Protein AF-A0A1V5VBJ6-F1 (afdb_monomer)

Foldseek 3Di:
DQVVLCQQLLVPHHDDDDDPDPDPQPDPVSVVVVVVSVLVRVVSVVVVWADQFQEEEEEEPVLCVVDDVPDASCCCVPPFVQQLLTDYYYYYQVVCLPPPRLQRHQEYEYQRQAEDEPVSLVSLVVSQAQAHEYEYEAQHQQHYPHDPDDHSQVRSCSSLVFNKDFAPDFDFQWDWALVVQVVLCCVQLVDDPVLCVVVPPGPDPDPAEDDPPVDDDDPDDHDDDTQHRMFGPGPQWAQRTDTPVRGRAWTKHDDVRYIGTYHSGSDDHSSSVSSVCVSSVTDRQWDRRWGWRHIHQKIKTAAQAFFKTKTADPDAAWKAFPVVRDIDHDDNRMDMDGDHHGDMIMMGGDPSVVSVVSSVVSVVVVVVVVVVCCVVCVPPPCNVVVVVVVVPPDDDDDDWDDADWFDDQDAFKDKFWDPDLDLVQLVVQLLVVVVVVVQFPPADDPPLDPPVPDRDDDDDDDDTPPGDDDDDDQDDDPQDRFQFFGDGFAQTKIKIKWKKAFQAKAWKFKWKAAPFPKFWDKQRDTDDDPPGTRRDTDIDGHGIIMIMIIGDHNPGDGGMGIAIWGFDCDDPDPPDHTDTHSRDPRMDIRHGDPPDDKDWDWDWDFDDQQDDDQWDKDFAAPPDDKDWSPDKAFDDPAWKKKKKFKKAFDDFKWWKKFWAKFFAFPVRHTQWQQLFAFDPPQKWWFQFKAAFFDQKTKTQDRPVPDCPDAWKKKAWQADPVRPCPSGPRIFTWDDWDDDPSIIMTGGPGTHHHIDGTGIMMGMGGRDPRDHDGQFMDIDGNDMDMTMGMCSDHGPRGRIIIIMMHINIRGMMTTNDMTMGTTHIDMD

pLDDT: mean 72.54, std 21.57, range [22.69, 98.56]

Secondary structure (DSSP, 8-state):
-HHHHHHHHHHTPPP----SSTTSS-SHHHHHHHHHHHHHHHHHHHTTPPP--SEEEEE-SGGGGTS-TTSSHHHHHHHTGGGGSS-EEEEEHHHHTSTTTGGG-SEEEESS--EE-HHHHHHHHHHS-TTEEEEEESSTT-EESS-SS--HHHHHHHHHSS-EEE-SS--TT---BSGGGHHHHHHHH---HHHHHTT-S-----SS-----SS----------PPPSEEE--TTSEEEEE-TTS-EEEEEEEETTEEEEEESSS---HHHHHHHHHHTT---S-SSS-EEEEETTEEEEE-SSSEEEEEE-SS-S-EEETTTTEEE--BTTEEEEEE-TT-EEEEE-S-HHHHHHHHHHHHHHHHHHHHHHHHHSPPPTTHHHHHHHHHHT-PPPS-----------STT-EEEES--S-HHHHHHHHHHTTTTHHHHTTSPP----TT-------------TTS----------TT------B---TTEEEEEEEEEEESS-EEEEEEEE-SSS-EEEETTBPPPS-TTEEEEEEEEPSEEEEEEEEEEESS----BEEEEEEE-SS-SSTTS---EES--TTEEEE-PPTT----EEEEEEEPPPSS--TT-EEEEBTTB-EEE-SS-EE--SS-EEEEEEEEEEESS--EEEEEEEEEE-TTSPBPPHHHH-BPTT--EEBSS-B-TT-SEEEES--TT---SSS-EEEEES--TT-TT-S---EEEEEEEEEETTEEEEEESS--SS-B-TT-EEEEEE---SS-EEEEEEEESSS-EEEEEE-TTPPTT-SEEEEEEEE--SEEEEEEEEEEEEEEEEE-

Mean predicted aligned error: 21.04 Å

Structure (mmCIF, N/CA/C/O backbone):
data_AF-A0A1V5VBJ6-F1
#
_entry.id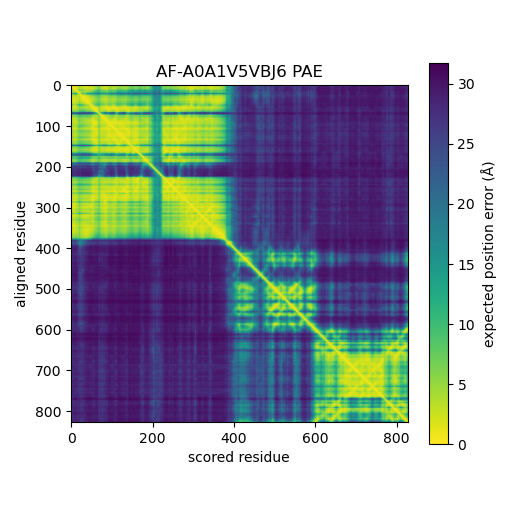   AF-A0A1V5VBJ6-F1
#
loop_
_atom_site.group_PDB
_atom_site.id
_atom_site.type_symbol
_atom_site.label_atom_id
_atom_site.label_alt_id
_atom_site.label_comp_id
_atom_site.label_asym_id
_atom_site.label_entity_id
_atom_site.label_seq_id
_atom_site.pdbx_PDB_ins_code
_atom_site.Cartn_x
_atom_site.Cartn_y
_atom_site.Cartn_z
_atom_site.occupancy
_atom_site.B_iso_or_equiv
_atom_site.auth_seq_id
_atom_site.auth_comp_id
_atom_site.auth_asym_id
_atom_site.auth_atom_id
_atom_site.pdbx_PDB_model_num
ATOM 1 N N . MET A 1 1 ? -3.827 -6.773 12.599 1.00 82.69 1 MET A N 1
ATOM 2 C CA . MET A 1 1 ? -3.577 -8.075 13.259 1.00 82.69 1 MET A CA 1
ATOM 3 C C . MET A 1 1 ? -4.041 -9.243 12.394 1.00 82.69 1 MET A C 1
ATOM 5 O O . MET A 1 1 ? -3.172 -9.986 11.958 1.00 82.69 1 MET A O 1
ATOM 9 N N . ARG A 1 2 ? -5.341 -9.332 12.055 1.00 89.81 2 ARG A N 1
ATOM 10 C CA . ARG A 1 2 ? -5.943 -10.333 11.139 1.00 89.81 2 ARG A CA 1
ATOM 11 C C . ARG A 1 2 ? -5.051 -10.768 9.978 1.00 89.81 2 ARG A C 1
ATOM 13 O O . ARG A 1 2 ? -4.620 -11.912 9.947 1.00 89.81 2 ARG A O 1
ATOM 20 N N . ARG A 1 3 ? -4.692 -9.830 9.088 1.00 91.12 3 ARG A N 1
ATOM 21 C CA . ARG A 1 3 ? -3.806 -10.073 7.934 1.00 91.12 3 ARG A CA 1
ATOM 22 C C . ARG A 1 3 ? -2.547 -10.867 8.282 1.00 91.12 3 ARG A C 1
ATOM 24 O O . ARG A 1 3 ? -2.250 -11.851 7.620 1.00 91.12 3 ARG A O 1
ATOM 31 N N . GLN A 1 4 ? -1.799 -10.431 9.297 1.00 89.25 4 GLN A N 1
ATOM 32 C CA . GLN A 1 4 ? -0.523 -11.058 9.652 1.00 89.25 4 GLN A CA 1
ATOM 33 C C . GLN A 1 4 ? -0.723 -12.417 10.326 1.00 89.25 4 GLN A C 1
ATOM 35 O O . GLN A 1 4 ? 0.003 -13.357 10.013 1.00 89.25 4 GLN A O 1
ATOM 40 N N . GLY A 1 5 ? -1.737 -12.535 11.193 1.00 90.62 5 GLY A N 1
ATOM 41 C CA . GLY A 1 5 ? -2.121 -13.808 11.801 1.00 90.62 5 GLY A CA 1
ATOM 42 C C . GLY A 1 5 ? -2.478 -14.843 10.737 1.00 90.62 5 GLY A C 1
ATOM 43 O O . GLY A 1 5 ? -1.821 -15.873 10.641 1.00 90.62 5 GLY A O 1
ATOM 44 N N . LEU A 1 6 ? -3.440 -14.533 9.867 1.00 92.12 6 LEU A N 1
ATOM 45 C CA . LEU A 1 6 ? -3.888 -15.444 8.811 1.00 92.12 6 LEU A CA 1
ATOM 46 C C . LEU A 1 6 ? -2.794 -15.748 7.782 1.00 92.12 6 LEU A C 1
ATOM 48 O O . LEU A 1 6 ? -2.630 -16.908 7.417 1.00 92.12 6 LEU A O 1
ATOM 52 N N . SER A 1 7 ? -2.003 -14.750 7.370 1.00 91.00 7 SER A N 1
ATOM 53 C CA . SER A 1 7 ? -0.838 -14.959 6.497 1.00 91.00 7 SER A CA 1
ATOM 54 C C . SER A 1 7 ? 0.120 -15.993 7.089 1.00 91.00 7 SER A C 1
ATOM 56 O O . SER A 1 7 ? 0.478 -16.954 6.412 1.00 91.00 7 SER A O 1
ATOM 58 N N . ALA A 1 8 ? 0.491 -15.860 8.368 1.00 89.56 8 ALA A N 1
ATOM 59 C CA . ALA A 1 8 ? 1.369 -16.822 9.032 1.00 89.56 8 ALA A CA 1
ATOM 60 C C . ALA A 1 8 ? 0.731 -18.219 9.109 1.00 89.56 8 ALA A C 1
ATOM 62 O O . ALA A 1 8 ? 1.349 -19.203 8.705 1.00 89.56 8 ALA A O 1
ATOM 63 N N . MET A 1 9 ? -0.521 -18.302 9.565 1.00 89.69 9 MET A N 1
ATOM 64 C CA . MET A 1 9 ? -1.225 -19.566 9.812 1.00 89.69 9 MET A CA 1
ATOM 65 C C . MET A 1 9 ? -1.474 -20.363 8.523 1.00 89.69 9 MET A C 1
ATOM 67 O O . MET A 1 9 ? -1.241 -21.577 8.482 1.00 89.69 9 MET A O 1
ATOM 71 N N . LEU A 1 10 ? -1.880 -19.681 7.447 1.00 91.12 10 LEU A N 1
ATOM 72 C CA . LEU A 1 10 ? -2.080 -20.284 6.127 1.00 91.12 10 LEU A CA 1
ATOM 73 C C . LEU A 1 10 ? -0.748 -20.578 5.419 1.00 91.12 10 LEU A C 1
ATOM 75 O O . LEU A 1 10 ? -0.663 -21.525 4.645 1.00 91.12 10 LEU A O 1
ATOM 79 N N . LYS A 1 11 ? 0.342 -19.884 5.762 1.00 87.56 11 LYS A N 1
ATOM 80 C CA . LYS A 1 11 ? 1.694 -20.284 5.332 1.00 87.56 11 LYS A CA 1
ATOM 81 C C . LYS A 1 11 ? 2.294 -21.428 6.157 1.00 87.56 11 LYS A C 1
ATOM 83 O O . LYS A 1 11 ? 3.309 -21.986 5.760 1.00 87.56 11 LYS A O 1
ATOM 88 N N . GLY A 1 12 ? 1.649 -21.824 7.256 1.00 82.12 12 GLY A N 1
ATOM 89 C CA . GLY A 1 12 ? 2.067 -22.945 8.102 1.00 82.12 12 GLY A CA 1
ATOM 90 C C . GLY A 1 12 ? 2.908 -22.567 9.320 1.00 82.12 12 GLY A C 1
ATOM 91 O O . GLY A 1 12 ? 3.356 -23.458 10.037 1.00 82.12 12 GLY A O 1
ATOM 92 N N . TYR A 1 13 ? 3.076 -21.277 9.602 1.00 83.88 13 TYR A N 1
ATOM 93 C CA . TYR A 1 13 ? 3.832 -20.777 10.748 1.00 83.88 13 TYR A CA 1
ATOM 94 C C . TYR A 1 13 ? 2.912 -20.428 11.922 1.00 83.88 13 TYR A C 1
ATOM 96 O O . TYR A 1 13 ? 1.763 -20.020 11.739 1.00 83.88 13 TYR A O 1
ATOM 104 N N . ARG A 1 14 ? 3.433 -20.561 13.148 1.00 79.69 14 ARG A N 1
ATOM 105 C CA . ARG A 1 14 ? 2.756 -20.060 14.353 1.00 79.69 14 ARG A CA 1
ATOM 106 C C . ARG A 1 14 ? 3.039 -18.560 14.473 1.00 79.69 14 ARG A C 1
ATOM 108 O O . ARG A 1 14 ? 4.210 -18.209 14.632 1.00 79.69 14 ARG A O 1
ATOM 115 N N . PRO A 1 15 ? 2.037 -17.667 14.396 1.00 80.06 15 PRO A N 1
ATOM 116 C CA . PRO A 1 15 ? 2.277 -16.272 14.724 1.00 80.06 15 PRO A CA 1
ATOM 117 C C . PRO A 1 15 ? 2.549 -16.142 16.228 1.00 80.06 15 PRO A C 1
ATOM 119 O O . PRO A 1 15 ? 1.966 -16.860 17.039 1.00 80.06 15 PRO A O 1
ATOM 122 N N . TYR A 1 16 ? 3.412 -15.204 16.601 1.00 77.06 16 TYR A N 1
ATOM 123 C CA . TYR A 1 16 ? 3.585 -14.776 17.985 1.00 77.06 16 TYR A CA 1
ATOM 124 C C . TYR A 1 16 ? 3.455 -13.256 18.056 1.00 77.06 16 TYR A C 1
ATOM 126 O O . TYR A 1 16 ? 3.753 -12.543 17.095 1.00 77.06 16 TYR A O 1
ATOM 134 N N . LEU A 1 17 ? 2.981 -12.758 19.194 1.00 77.12 17 LEU A N 1
ATOM 135 C CA . LEU A 1 17 ? 2.926 -11.329 19.471 1.00 77.12 17 LEU A CA 1
ATOM 136 C C . LEU A 1 17 ? 4.151 -10.961 20.292 1.00 77.12 17 LEU A C 1
ATOM 138 O O . LEU A 1 17 ? 4.359 -11.503 21.374 1.00 77.12 17 LEU A O 1
ATOM 142 N N . MET A 1 18 ? 4.965 -10.056 19.760 1.00 77.50 18 MET A N 1
ATOM 143 C CA . MET A 1 18 ? 6.117 -9.520 20.471 1.00 77.50 18 MET A CA 1
ATOM 144 C C . MET A 1 18 ? 5.762 -8.153 21.041 1.00 77.50 18 MET A C 1
ATOM 146 O O . MET A 1 18 ? 5.403 -7.243 20.294 1.00 77.50 18 MET A O 1
ATOM 150 N N . GLU A 1 19 ? 5.856 -8.017 22.360 1.00 66.19 19 GLU A N 1
ATOM 151 C CA . GLU A 1 19 ? 5.593 -6.770 23.071 1.00 66.19 19 GLU A CA 1
ATOM 152 C C . GLU A 1 19 ? 6.915 -6.206 23.616 1.00 66.19 19 GLU A C 1
ATOM 154 O O . GLU A 1 19 ? 7.498 -6.760 24.544 1.00 66.19 19 GLU A O 1
ATOM 159 N N . PHE A 1 20 ? 7.414 -5.116 23.017 1.00 61.56 20 PHE A N 1
ATOM 160 C CA . PHE A 1 20 ? 8.688 -4.482 23.406 1.00 61.56 20 PHE A CA 1
ATOM 161 C C . PHE A 1 20 ? 8.544 -3.418 24.508 1.00 61.56 20 PHE A C 1
ATOM 163 O O . PHE A 1 20 ? 9.535 -2.908 25.027 1.00 61.56 20 PHE A O 1
ATOM 170 N N . SER A 1 21 ? 7.314 -3.067 24.878 1.00 55.16 21 SER A N 1
ATOM 171 C CA . SER A 1 21 ? 6.991 -2.238 26.041 1.00 55.16 21 SER A CA 1
ATOM 172 C C . SER A 1 21 ? 5.602 -2.615 26.528 1.00 55.16 21 SER A C 1
ATOM 174 O O . SER A 1 21 ? 4.777 -2.990 25.703 1.00 55.16 21 SER A O 1
ATOM 176 N N . SER A 1 22 ? 5.292 -2.449 27.811 1.00 53.09 22 SER A N 1
ATOM 177 C CA . SER A 1 22 ? 3.951 -2.766 28.313 1.00 53.09 22 SER A CA 1
ATOM 178 C C . SER A 1 22 ? 2.852 -2.061 27.494 1.00 53.09 22 SER A C 1
ATOM 180 O O . SER A 1 22 ? 2.912 -0.834 27.383 1.00 53.09 22 SER A O 1
ATOM 182 N N . ARG A 1 23 ? 1.819 -2.805 27.052 1.00 58.06 23 ARG A N 1
ATOM 183 C CA . ARG A 1 23 ? 0.510 -2.312 26.538 1.00 58.06 23 ARG A CA 1
ATOM 184 C C . ARG A 1 23 ? 0.339 -2.104 25.017 1.00 58.06 23 ARG A C 1
ATOM 186 O O . ARG A 1 23 ? -0.552 -1.364 24.610 1.00 58.06 23 ARG A O 1
ATOM 193 N N . TRP A 1 24 ? 1.112 -2.750 24.147 1.00 63.56 24 TRP A N 1
ATOM 194 C CA . TRP A 1 24 ? 0.894 -2.700 22.687 1.00 63.56 24 TRP A CA 1
ATOM 195 C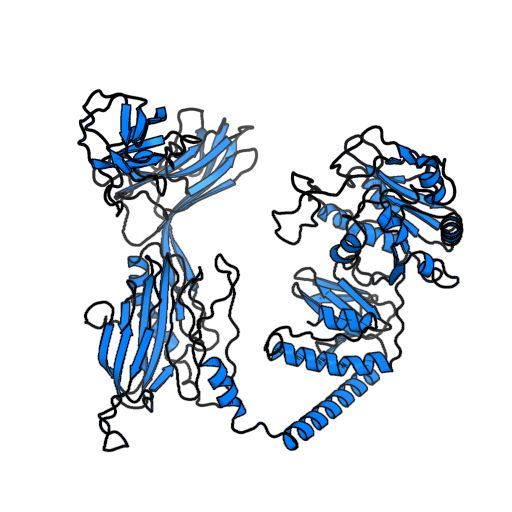 C . TRP A 1 24 ? -0.379 -3.429 22.239 1.00 63.56 24 TRP A C 1
ATOM 197 O O . TRP A 1 24 ? -1.018 -3.009 21.274 1.00 63.56 24 TRP A O 1
ATOM 207 N N . PHE A 1 25 ? -0.774 -4.499 22.938 1.00 68.88 25 PHE A N 1
ATOM 208 C CA . PHE A 1 25 ? -1.903 -5.351 22.529 1.00 68.88 25 PHE A CA 1
ATOM 209 C C . PHE A 1 25 ? -3.102 -5.330 23.483 1.00 68.88 25 PHE A C 1
ATOM 211 O O . PHE A 1 25 ? -4.005 -6.149 23.348 1.00 68.88 25 PHE A O 1
ATOM 218 N N . THR A 1 26 ? -3.156 -4.396 24.434 1.00 69.50 26 THR A N 1
ATOM 219 C CA . THR A 1 26 ? -4.183 -4.386 25.495 1.00 69.50 26 THR A CA 1
ATOM 220 C C . THR A 1 26 ? -5.538 -3.817 25.065 1.00 69.50 26 THR A C 1
ATOM 222 O O . THR A 1 26 ? -6.457 -3.768 25.878 1.00 69.50 26 THR A O 1
ATOM 225 N N . HIS A 1 27 ? -5.689 -3.363 23.816 1.00 71.44 27 HIS A N 1
ATOM 226 C CA . HIS A 1 27 ? -6.977 -2.874 23.321 1.00 71.44 27 HIS A CA 1
ATOM 227 C C . HIS A 1 27 ? -7.990 -4.037 23.227 1.00 71.44 27 HIS A C 1
ATOM 229 O O . HIS A 1 27 ? -7.648 -5.065 22.639 1.00 71.44 27 HIS A O 1
ATOM 235 N N . PRO A 1 28 ? -9.239 -3.906 23.719 1.00 72.94 28 PRO A N 1
ATOM 236 C CA . PRO A 1 28 ? -10.207 -5.008 23.737 1.00 72.94 28 PRO A CA 1
ATOM 237 C C . PRO A 1 28 ? -10.439 -5.664 22.371 1.00 72.94 28 PRO A C 1
ATOM 239 O O . PRO A 1 28 ? -10.406 -6.884 22.273 1.00 72.94 28 PRO A O 1
ATOM 242 N N . GLU A 1 29 ? -10.585 -4.877 21.300 1.00 75.81 29 GLU A N 1
ATOM 243 C CA . GLU A 1 29 ? -10.741 -5.420 19.936 1.00 75.81 29 GLU A CA 1
ATOM 244 C C . GLU A 1 29 ? -9.506 -6.182 19.436 1.00 75.81 29 GLU A C 1
ATOM 246 O O . GLU A 1 29 ? -9.630 -7.154 18.693 1.00 75.81 29 GLU A O 1
ATOM 251 N N . ILE A 1 30 ? -8.308 -5.785 19.878 1.00 79.75 30 ILE A N 1
ATOM 252 C CA . ILE A 1 30 ? -7.087 -6.535 19.585 1.00 79.75 30 ILE A CA 1
ATOM 253 C C . ILE A 1 30 ? -7.141 -7.874 20.319 1.00 79.75 30 ILE A C 1
ATOM 255 O O . ILE A 1 30 ? -6.962 -8.909 19.690 1.00 79.75 30 ILE A O 1
ATOM 259 N N . LEU A 1 31 ? -7.448 -7.872 21.618 1.00 82.00 31 LEU A N 1
ATOM 260 C CA . LEU A 1 31 ? -7.537 -9.091 22.427 1.00 82.00 31 LEU A CA 1
ATOM 261 C C . LEU A 1 31 ? -8.635 -10.049 21.945 1.00 82.00 31 LEU A C 1
ATOM 263 O O . LEU A 1 31 ? -8.422 -11.261 21.959 1.00 82.00 31 LEU A O 1
ATOM 267 N N . LYS A 1 32 ? -9.775 -9.527 21.472 1.00 85.00 32 LYS A N 1
ATOM 268 C CA . LYS A 1 32 ? -10.817 -10.321 20.801 1.00 85.00 32 LYS A CA 1
ATOM 269 C C . LYS A 1 32 ? -10.249 -11.026 19.576 1.00 85.00 32 LYS A C 1
ATOM 271 O O . LYS A 1 32 ? -10.429 -12.229 19.433 1.00 85.00 32 LYS A O 1
ATOM 276 N N . GLU A 1 33 ? -9.495 -10.314 18.741 1.00 88.88 33 GLU A N 1
ATOM 277 C CA . GLU A 1 33 ? -8.866 -10.934 17.578 1.00 88.88 33 GLU A CA 1
ATOM 278 C C . GLU A 1 33 ? -7.790 -11.956 17.963 1.00 88.88 33 GLU A C 1
ATOM 280 O O . GLU A 1 33 ? -7.707 -13.018 17.353 1.00 88.88 33 GLU A O 1
ATOM 285 N N . VAL A 1 34 ? -6.994 -11.682 19.000 1.00 87.56 34 VAL A N 1
ATOM 286 C CA . VAL A 1 34 ? -6.023 -12.647 19.537 1.00 87.56 34 VAL A CA 1
ATOM 287 C C . VAL A 1 34 ? -6.723 -13.920 20.005 1.00 87.56 34 VAL A C 1
ATOM 289 O O . VAL A 1 34 ? -6.249 -15.012 19.696 1.00 87.56 34 VAL A O 1
ATOM 292 N N . ARG A 1 35 ? -7.862 -13.804 20.703 1.00 89.12 35 ARG A N 1
ATOM 293 C CA . ARG A 1 35 ? -8.699 -14.952 21.081 1.00 89.12 35 ARG A CA 1
ATOM 294 C C . ARG A 1 35 ? -9.125 -15.736 19.839 1.00 89.12 35 ARG A C 1
ATOM 296 O O . ARG A 1 35 ? -8.879 -16.937 19.793 1.00 89.12 35 ARG A O 1
ATOM 303 N N . THR A 1 36 ? -9.695 -15.075 18.831 1.00 91.50 36 THR A N 1
ATOM 304 C CA . THR A 1 36 ? -10.137 -15.728 17.587 1.00 91.50 36 THR A CA 1
ATOM 305 C C . THR A 1 36 ? -8.997 -16.473 16.893 1.00 91.50 36 THR A C 1
ATOM 307 O O . THR A 1 36 ? -9.148 -17.640 16.536 1.00 91.50 36 THR A O 1
ATOM 310 N N . LEU A 1 37 ? -7.827 -15.845 16.749 1.00 90.25 37 LEU A N 1
ATOM 311 C CA . LEU A 1 37 ? -6.656 -16.472 16.128 1.00 90.25 37 LEU A CA 1
ATOM 312 C C . LEU A 1 37 ? -6.121 -17.654 16.955 1.00 90.25 37 LEU A C 1
ATOM 314 O O . LEU A 1 37 ? -5.749 -18.676 16.379 1.00 90.25 37 LEU A O 1
ATOM 318 N N . ASN A 1 38 ? -6.128 -17.554 18.289 1.00 88.75 38 ASN A N 1
ATOM 319 C CA . ASN A 1 38 ? -5.722 -18.642 19.186 1.00 88.75 38 ASN A CA 1
ATOM 320 C C . ASN A 1 38 ? -6.680 -19.840 19.149 1.00 88.75 38 ASN A C 1
ATOM 322 O O . ASN A 1 38 ? -6.232 -20.967 19.338 1.00 88.75 38 ASN A O 1
ATOM 326 N N . LEU A 1 39 ? -7.970 -19.612 18.893 1.00 91.31 39 LEU A N 1
ATOM 327 C CA . LEU A 1 39 ? -8.960 -20.674 18.691 1.00 91.31 39 LEU A CA 1
ATOM 328 C C . LEU A 1 39 ? -8.808 -21.333 17.318 1.00 91.31 39 LEU A C 1
ATOM 330 O O . LEU A 1 39 ? -8.830 -22.556 17.202 1.00 91.31 39 LEU A O 1
ATOM 334 N N . LEU A 1 40 ? -8.610 -20.523 16.277 1.00 90.88 40 LEU A N 1
ATOM 335 C CA . LEU A 1 40 ? -8.488 -20.996 14.901 1.00 90.88 40 LEU A CA 1
ATOM 336 C C . LEU A 1 40 ? -7.202 -21.808 14.676 1.00 90.88 40 LEU A C 1
ATOM 338 O O . LEU A 1 40 ? -7.189 -22.769 13.908 1.00 90.88 40 LEU A O 1
ATOM 342 N N . PHE A 1 41 ? -6.100 -21.425 15.321 1.00 87.94 41 PHE A N 1
ATOM 343 C CA . PHE A 1 41 ? -4.783 -21.976 15.014 1.00 87.94 41 PHE A CA 1
ATOM 344 C C . PHE A 1 41 ? -4.631 -23.486 15.266 1.00 87.94 41 PHE A C 1
ATOM 346 O O . PHE A 1 41 ? -4.170 -24.171 14.347 1.00 87.94 41 PHE A O 1
ATOM 353 N N . PRO A 1 42 ? -5.020 -24.036 16.432 1.00 86.25 42 PRO A N 1
ATOM 354 C CA . PRO A 1 42 ? -4.980 -25.477 16.674 1.00 86.25 42 PRO A CA 1
ATOM 355 C C . PRO A 1 42 ? -5.787 -26.267 15.640 1.00 86.25 42 PRO A C 1
ATOM 357 O O . PRO A 1 42 ? -5.288 -27.250 15.101 1.00 86.25 42 PRO A O 1
ATOM 360 N N . ILE A 1 43 ? -6.974 -25.772 15.272 1.00 89.44 43 ILE A N 1
ATOM 361 C CA . ILE A 1 43 ? -7.857 -26.422 14.294 1.00 89.44 43 ILE A CA 1
ATOM 362 C C . ILE A 1 43 ? -7.152 -26.543 12.938 1.00 89.44 43 ILE A C 1
ATOM 364 O O . ILE A 1 43 ? -7.080 -27.628 12.362 1.00 89.44 43 ILE A O 1
ATOM 368 N N . LEU A 1 44 ? -6.553 -25.453 12.442 1.00 88.00 44 LEU A N 1
ATOM 369 C CA . LEU A 1 44 ? -5.821 -25.475 11.170 1.00 88.00 44 LEU A CA 1
ATOM 370 C C . LEU A 1 44 ? -4.600 -26.412 11.191 1.00 88.00 44 LEU A C 1
ATOM 372 O O . LEU A 1 44 ? -4.232 -26.959 10.148 1.00 88.00 44 LEU A O 1
ATOM 376 N N . GLN A 1 45 ? -3.953 -26.588 12.347 1.00 83.19 45 GLN A N 1
ATOM 377 C CA . GLN A 1 45 ? -2.830 -27.519 12.505 1.00 83.19 45 GLN A CA 1
ATOM 378 C C . GLN A 1 45 ? -3.298 -28.978 12.482 1.00 83.19 45 GLN A C 1
ATOM 380 O O . GLN A 1 45 ? -2.718 -29.789 11.754 1.00 83.19 45 GLN A O 1
ATOM 385 N N . ASP A 1 46 ? -4.378 -29.295 13.195 1.00 86.19 46 ASP A N 1
ATOM 386 C CA . ASP A 1 46 ? -4.935 -30.649 13.280 1.00 86.19 46 ASP A CA 1
ATOM 387 C C . ASP A 1 46 ? -5.484 -31.138 11.934 1.00 86.19 46 ASP A C 1
ATOM 389 O O . ASP A 1 46 ? -5.391 -32.323 11.606 1.00 86.19 46 ASP A O 1
ATOM 393 N N . MET A 1 47 ? -5.970 -30.218 11.096 1.00 85.06 47 MET A N 1
ATOM 394 C CA . MET A 1 47 ? -6.447 -30.519 9.743 1.00 85.06 47 MET A CA 1
ATOM 395 C C . MET A 1 47 ? -5.337 -30.932 8.755 1.00 85.06 47 MET A C 1
ATOM 397 O O . MET A 1 47 ? -5.654 -31.305 7.626 1.00 85.06 47 MET A O 1
ATOM 401 N N . LYS A 1 48 ? -4.045 -30.874 9.130 1.00 80.75 48 LYS A N 1
ATOM 402 C CA . LYS A 1 48 ? -2.888 -31.269 8.287 1.00 80.75 48 LYS A CA 1
ATOM 403 C C . LYS A 1 48 ? -2.939 -30.697 6.862 1.00 80.75 48 LYS A C 1
ATOM 405 O O . LYS A 1 48 ? -2.589 -31.361 5.884 1.00 80.75 48 LYS A O 1
ATOM 410 N N . LEU A 1 49 ? -3.382 -29.447 6.746 1.00 85.81 49 LEU A N 1
ATOM 411 C CA . LEU A 1 49 ? -3.637 -28.799 5.463 1.00 85.81 49 LEU A CA 1
ATOM 412 C C . LEU A 1 49 ? -2.357 -28.685 4.622 1.00 85.81 49 LEU A C 1
ATOM 414 O O . LEU A 1 49 ? -1.301 -28.290 5.134 1.00 85.81 49 LEU A O 1
ATOM 418 N N . ARG A 1 50 ? -2.463 -28.954 3.317 1.00 85.00 50 ARG A N 1
ATOM 419 C CA . ARG A 1 50 ? -1.377 -28.764 2.344 1.00 85.00 50 ARG A CA 1
ATOM 420 C C . ARG A 1 50 ? -1.519 -27.421 1.632 1.00 85.00 50 ARG A C 1
ATOM 422 O O . ARG A 1 50 ? -2.632 -26.982 1.346 1.00 85.00 50 ARG A O 1
ATOM 429 N N . ARG A 1 51 ? -0.388 -26.772 1.360 1.00 87.81 51 ARG A N 1
ATOM 430 C CA . ARG A 1 51 ? -0.333 -25.623 0.448 1.00 87.81 51 ARG A CA 1
ATOM 431 C C . ARG A 1 51 ? -0.251 -26.139 -0.984 1.00 87.81 51 ARG A C 1
ATOM 433 O O . ARG A 1 51 ? 0.484 -27.093 -1.237 1.00 87.81 51 ARG A O 1
ATOM 440 N N . ASP A 1 52 ? -0.997 -25.506 -1.880 1.00 88.12 52 ASP A N 1
ATOM 441 C CA . ASP A 1 52 ? -1.056 -25.859 -3.302 1.00 88.12 52 ASP A CA 1
ATOM 442 C C . ASP A 1 52 ? -0.897 -24.621 -4.221 1.00 88.12 52 ASP A C 1
ATOM 444 O O . ASP A 1 52 ? -1.766 -24.346 -5.060 1.00 88.12 52 ASP A O 1
ATOM 448 N N . PRO A 1 53 ? 0.162 -23.803 -4.024 1.00 92.19 53 PRO A N 1
ATOM 449 C CA . PRO A 1 53 ? 0.455 -22.692 -4.914 1.00 92.19 53 PRO A CA 1
ATOM 450 C C . PRO A 1 53 ? 1.056 -23.204 -6.222 1.00 92.19 53 PRO A C 1
ATOM 452 O O . PRO A 1 53 ? 1.892 -24.106 -6.240 1.00 92.19 53 PRO A O 1
ATOM 455 N N . GLU A 1 54 ? 0.669 -22.563 -7.318 1.00 95.94 54 GLU A N 1
ATOM 456 C CA . GLU A 1 54 ? 1.115 -22.914 -8.672 1.00 95.94 54 GLU A CA 1
ATOM 457 C C . GLU A 1 54 ? 2.231 -21.981 -9.178 1.00 95.94 54 GLU A C 1
ATOM 459 O O . GLU A 1 54 ? 2.726 -22.146 -10.295 1.00 95.94 54 GLU A O 1
ATOM 464 N N . ILE A 1 55 ? 2.646 -21.025 -8.334 1.00 97.31 55 ILE A N 1
ATOM 465 C CA . ILE A 1 55 ? 3.692 -20.030 -8.592 1.00 97.31 55 ILE A CA 1
ATOM 466 C C . ILE A 1 55 ? 4.854 -20.237 -7.608 1.00 97.31 55 ILE A C 1
ATOM 468 O O . ILE A 1 55 ? 4.648 -20.246 -6.390 1.00 97.31 55 ILE A O 1
ATOM 472 N N . ALA A 1 56 ? 6.073 -20.351 -8.135 1.00 96.88 56 ALA A N 1
ATOM 473 C CA . ALA A 1 56 ? 7.311 -20.337 -7.360 1.00 96.88 56 ALA A CA 1
ATOM 474 C C . ALA A 1 56 ? 8.076 -19.031 -7.587 1.00 96.88 56 ALA A C 1
ATOM 476 O O . ALA A 1 56 ? 8.387 -18.664 -8.720 1.00 96.88 56 ALA A O 1
ATOM 477 N N . LEU A 1 57 ? 8.420 -18.354 -6.496 1.00 95.44 57 LEU A N 1
ATOM 478 C CA . LEU A 1 57 ? 9.411 -17.290 -6.468 1.00 95.44 57 LEU A CA 1
ATOM 479 C C . LEU A 1 57 ? 10.754 -17.901 -6.074 1.00 95.44 57 LEU A C 1
ATOM 481 O O . LEU A 1 57 ? 10.875 -18.475 -4.992 1.00 95.44 57 LEU A O 1
ATOM 485 N N . VAL A 1 58 ? 11.761 -17.778 -6.928 1.00 94.88 58 VAL A N 1
ATOM 486 C CA . VAL A 1 58 ? 13.068 -18.401 -6.710 1.00 94.88 58 VAL A CA 1
ATOM 487 C C . VAL A 1 58 ? 14.136 -17.319 -6.656 1.00 94.88 58 VAL A C 1
ATOM 489 O O . VAL A 1 58 ? 14.246 -16.481 -7.554 1.00 94.88 58 VAL A O 1
ATOM 492 N N . SER A 1 59 ? 14.909 -17.325 -5.577 1.00 91.94 59 SER A N 1
ATOM 493 C CA . SER A 1 59 ? 16.053 -16.443 -5.374 1.00 91.94 59 SER A CA 1
ATOM 494 C C . SER A 1 59 ? 17.311 -17.280 -5.203 1.00 91.94 59 SER A C 1
ATOM 496 O O . SER A 1 59 ? 17.251 -18.377 -4.659 1.00 91.94 59 SER A O 1
ATOM 498 N N . ASP A 1 60 ? 18.445 -16.763 -5.650 1.00 90.75 60 ASP A N 1
ATOM 499 C CA . ASP A 1 60 ? 19.741 -17.402 -5.454 1.00 90.75 60 ASP A CA 1
ATOM 500 C C . ASP A 1 60 ? 20.588 -16.575 -4.483 1.00 90.75 60 ASP A C 1
ATOM 502 O O . ASP A 1 60 ? 20.676 -15.353 -4.635 1.00 90.75 60 ASP A O 1
ATOM 506 N N . GLN A 1 61 ? 21.167 -17.225 -3.471 1.00 88.81 61 GLN A N 1
ATOM 507 C CA . GLN A 1 61 ? 22.002 -16.554 -2.470 1.00 88.81 61 GLN A CA 1
ATOM 508 C C . GLN A 1 61 ? 23.353 -16.148 -3.052 1.00 88.81 61 GLN A C 1
ATOM 510 O O . GLN A 1 61 ? 23.815 -15.045 -2.773 1.00 88.81 61 GLN A O 1
ATOM 515 N N . GLU A 1 62 ? 23.956 -16.994 -3.890 1.00 89.06 62 GLU A N 1
ATOM 516 C CA . GLU A 1 62 ? 25.273 -16.722 -4.473 1.00 89.06 62 GLU A CA 1
ATOM 517 C C . GLU A 1 62 ? 25.212 -15.472 -5.355 1.00 89.06 62 GLU A C 1
ATOM 519 O O . GLU A 1 62 ? 25.985 -14.531 -5.193 1.00 89.06 62 GLU A O 1
ATOM 524 N N . SER A 1 63 ? 24.186 -15.377 -6.196 1.00 88.06 63 SER A N 1
ATOM 525 C CA . SER A 1 63 ? 23.910 -14.216 -7.038 1.00 88.06 63 SER A CA 1
ATOM 526 C C . SER A 1 63 ? 23.741 -12.898 -6.276 1.00 88.06 63 SER A C 1
ATOM 528 O O . SER A 1 63 ? 23.933 -11.834 -6.870 1.00 88.06 63 SER A O 1
ATOM 530 N N . GLN A 1 64 ? 23.407 -12.920 -4.977 1.00 81.56 64 GLN A N 1
ATOM 531 C CA . GLN A 1 64 ? 23.358 -11.696 -4.160 1.00 81.56 64 GLN A CA 1
ATOM 532 C C . GLN A 1 64 ? 24.740 -11.055 -3.981 1.00 81.56 64 GLN A C 1
ATOM 534 O O . GLN A 1 64 ? 24.811 -9.858 -3.713 1.00 81.56 64 GLN A O 1
ATOM 539 N N . LEU A 1 65 ? 25.825 -11.818 -4.156 1.00 83.31 65 LEU A N 1
ATOM 540 C CA . LEU A 1 65 ? 27.204 -11.334 -4.045 1.00 83.31 65 LEU A CA 1
ATOM 541 C C . LEU A 1 65 ? 27.710 -10.649 -5.327 1.00 83.31 65 LEU A C 1
ATOM 543 O O . LEU A 1 65 ? 28.660 -9.873 -5.268 1.00 83.31 65 LEU A O 1
ATOM 547 N N . TYR A 1 66 ? 27.077 -10.918 -6.474 1.00 78.44 66 TYR A N 1
ATOM 548 C CA . TYR A 1 66 ? 27.530 -10.468 -7.800 1.00 78.44 66 TYR A CA 1
ATOM 549 C C . TYR A 1 66 ? 26.618 -9.408 -8.434 1.00 78.44 66 TYR A C 1
ATOM 551 O O . TYR A 1 66 ? 27.030 -8.691 -9.348 1.00 78.44 66 TYR A O 1
ATOM 559 N N . GLY A 1 67 ? 25.375 -9.311 -7.959 1.00 65.75 67 GLY A N 1
ATOM 560 C CA . GLY A 1 67 ? 24.363 -8.376 -8.442 1.00 65.75 67 GLY A CA 1
ATOM 561 C C . GLY A 1 67 ? 24.156 -7.160 -7.536 1.00 65.75 67 GLY A C 1
ATOM 562 O O . GLY A 1 67 ? 24.735 -7.023 -6.461 1.00 65.75 67 GLY A O 1
ATOM 563 N N . ASN A 1 68 ? 23.294 -6.242 -7.976 1.00 55.38 68 ASN A N 1
ATOM 564 C CA . ASN A 1 68 ? 22.991 -5.020 -7.236 1.00 55.38 68 ASN A CA 1
ATOM 565 C C . ASN A 1 68 ? 22.181 -5.321 -5.956 1.00 55.38 68 ASN A C 1
ATOM 567 O O . ASN A 1 68 ? 20.988 -5.610 -6.019 1.00 55.38 68 ASN A O 1
ATOM 571 N N . TYR A 1 69 ? 22.834 -5.181 -4.800 1.00 51.53 69 TYR A N 1
ATOM 572 C CA . TYR A 1 69 ? 22.318 -5.417 -3.442 1.00 51.53 69 TYR A CA 1
ATOM 573 C C . TYR A 1 69 ? 20.996 -4.683 -3.110 1.00 51.53 69 TYR A C 1
ATOM 575 O O . TYR A 1 69 ? 20.273 -5.085 -2.202 1.00 51.53 69 TYR A O 1
ATOM 583 N N . PHE A 1 70 ? 20.649 -3.616 -3.843 1.00 48.62 70 PHE A N 1
ATOM 584 C CA . PHE A 1 70 ? 19.539 -2.710 -3.503 1.00 48.62 70 PHE A CA 1
ATOM 585 C C . PHE A 1 70 ? 18.225 -2.953 -4.258 1.00 48.62 70 PHE A C 1
ATOM 587 O O . PHE A 1 70 ? 17.217 -2.321 -3.946 1.00 48.62 70 PHE A O 1
ATOM 594 N N . ALA A 1 71 ? 18.185 -3.884 -5.212 1.00 50.34 71 ALA A N 1
ATOM 595 C CA . ALA A 1 71 ? 16.956 -4.233 -5.915 1.00 50.34 71 ALA A CA 1
ATOM 596 C C . ALA A 1 71 ? 16.934 -5.728 -6.231 1.00 50.34 71 ALA A C 1
ATOM 598 O O . ALA A 1 71 ? 17.693 -6.148 -7.092 1.00 50.34 71 ALA A O 1
ATOM 599 N N . ASN A 1 72 ? 16.083 -6.525 -5.563 1.00 64.00 72 ASN A N 1
ATOM 600 C CA . ASN A 1 72 ? 14.931 -7.120 -6.258 1.00 64.00 72 ASN A CA 1
ATOM 601 C C . ASN A 1 72 ? 14.073 -8.128 -5.475 1.00 64.00 72 ASN A C 1
ATOM 603 O O . ASN A 1 72 ? 12.852 -7.963 -5.479 1.00 64.00 72 ASN A O 1
ATOM 607 N N . PRO A 1 73 ? 14.628 -9.180 -4.828 1.00 63.50 73 PRO A N 1
ATOM 608 C CA . PRO A 1 73 ? 13.783 -10.275 -4.355 1.00 63.50 73 PRO A CA 1
ATOM 609 C C . PRO A 1 73 ? 12.813 -9.839 -3.263 1.00 63.50 73 PRO A C 1
A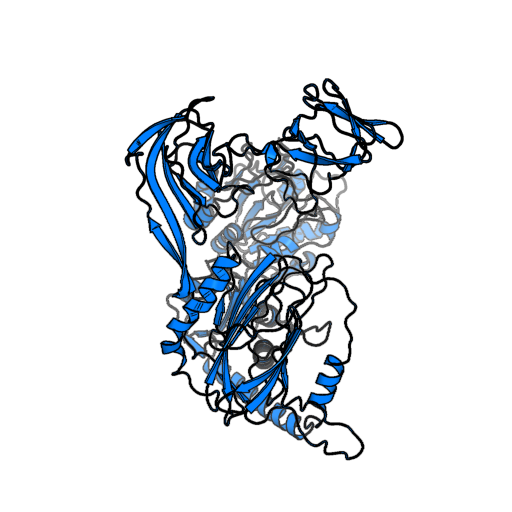TOM 611 O O . PRO A 1 73 ? 11.624 -10.140 -3.340 1.00 63.50 73 PRO A O 1
ATOM 614 N N . SER A 1 74 ? 13.303 -9.071 -2.287 1.00 65.88 74 SER A N 1
ATOM 615 C CA . SER A 1 74 ? 12.483 -8.541 -1.195 1.00 65.88 74 SER A CA 1
ATOM 616 C C . SER A 1 74 ? 11.476 -7.510 -1.696 1.00 65.88 74 SER A C 1
ATOM 618 O O . SER A 1 74 ? 10.306 -7.605 -1.356 1.00 65.88 74 SER A O 1
ATOM 620 N N . ALA A 1 75 ? 11.884 -6.588 -2.577 1.00 69.31 75 ALA A N 1
ATOM 621 C CA . ALA A 1 75 ? 10.987 -5.563 -3.116 1.00 69.31 75 ALA A CA 1
ATOM 622 C C . ALA A 1 75 ? 9.839 -6.172 -3.936 1.00 69.31 75 ALA A C 1
ATOM 624 O O . ALA A 1 75 ? 8.682 -5.800 -3.743 1.00 69.31 75 ALA A O 1
ATOM 625 N N . PHE A 1 76 ? 10.132 -7.147 -4.804 1.00 76.12 76 PHE A N 1
ATOM 626 C CA . PHE A 1 76 ? 9.100 -7.883 -5.531 1.00 76.12 76 PHE A CA 1
ATOM 627 C C . PHE A 1 76 ? 8.201 -8.664 -4.565 1.00 76.12 76 PHE A C 1
ATOM 629 O O . PHE A 1 76 ? 6.978 -8.595 -4.662 1.00 76.12 76 PHE A O 1
ATOM 636 N N . ARG A 1 77 ? 8.794 -9.373 -3.598 1.00 76.06 77 ARG A N 1
ATOM 637 C CA . ARG A 1 77 ? 8.072 -10.198 -2.620 1.00 76.06 77 ARG A CA 1
ATOM 638 C C . ARG A 1 77 ? 7.184 -9.393 -1.665 1.00 76.06 77 ARG A C 1
ATOM 640 O O . ARG A 1 77 ? 6.157 -9.896 -1.221 1.00 76.06 77 ARG A O 1
ATOM 647 N N . GLU A 1 78 ? 7.582 -8.183 -1.299 1.00 71.00 78 GLU A N 1
ATOM 648 C CA . GLU A 1 78 ? 6.853 -7.349 -0.339 1.00 71.00 78 GLU A CA 1
ATOM 649 C C . GLU A 1 78 ? 5.804 -6.476 -1.023 1.00 71.00 78 GLU A C 1
ATOM 651 O O . GLU A 1 78 ? 4.703 -6.328 -0.493 1.00 71.00 78 GLU A O 1
ATOM 656 N N . ASN A 1 79 ? 6.121 -5.943 -2.207 1.00 69.69 79 ASN A N 1
ATOM 657 C CA . ASN A 1 79 ? 5.331 -4.877 -2.824 1.00 69.69 79 ASN A CA 1
ATOM 658 C C . ASN A 1 79 ? 4.569 -5.304 -4.082 1.00 69.69 79 ASN A C 1
ATOM 660 O O . ASN A 1 79 ? 3.659 -4.589 -4.486 1.00 69.69 79 ASN A O 1
ATOM 664 N N . ILE A 1 80 ? 4.914 -6.433 -4.714 1.00 77.81 80 ILE A N 1
ATOM 665 C CA . ILE A 1 80 ? 4.295 -6.874 -5.978 1.00 77.81 80 ILE A CA 1
ATOM 666 C C . ILE A 1 80 ? 3.594 -8.218 -5.813 1.00 77.81 80 ILE A C 1
ATOM 668 O O . ILE A 1 80 ? 2.403 -8.330 -6.104 1.00 77.81 80 ILE A O 1
ATOM 672 N N . SER A 1 81 ? 4.307 -9.238 -5.329 1.00 85.38 81 SER A N 1
ATOM 673 C CA . SER A 1 81 ? 3.792 -10.606 -5.284 1.00 85.38 81 SER A CA 1
ATOM 674 C C . SER A 1 81 ? 2.511 -10.788 -4.463 1.00 85.38 81 SER A C 1
ATOM 676 O O . SER A 1 81 ? 1.691 -11.611 -4.878 1.00 85.38 81 SER A O 1
ATOM 678 N N . PRO A 1 82 ? 2.252 -10.033 -3.369 1.00 85.81 82 PRO A N 1
ATOM 679 C CA . PRO A 1 82 ? 0.982 -10.144 -2.660 1.00 85.81 82 PRO A CA 1
ATOM 680 C C . PRO A 1 82 ? -0.210 -9.771 -3.542 1.00 85.81 82 PRO A C 1
ATOM 682 O O . PRO A 1 82 ? -1.258 -10.389 -3.427 1.00 85.81 82 PRO A O 1
ATOM 685 N N . PHE A 1 83 ? -0.046 -8.822 -4.464 1.00 85.88 83 PHE A N 1
ATOM 686 C CA . PHE A 1 83 ? -1.134 -8.262 -5.269 1.00 85.88 83 PHE A CA 1
ATOM 687 C C . PHE A 1 83 ? -1.328 -8.974 -6.615 1.00 85.88 83 PHE A C 1
ATOM 689 O O . PHE A 1 83 ? -2.089 -8.509 -7.463 1.00 85.88 83 PHE A O 1
ATOM 696 N N . ILE A 1 84 ? -0.663 -10.111 -6.847 1.00 87.75 84 ILE A N 1
ATOM 697 C CA . ILE A 1 84 ? -0.880 -10.929 -8.052 1.00 87.75 84 ILE A CA 1
ATOM 698 C C . ILE A 1 84 ? -2.298 -11.518 -8.049 1.00 87.75 84 ILE A C 1
ATOM 700 O O . ILE A 1 84 ? -2.868 -11.721 -9.115 1.00 87.75 84 ILE A O 1
ATOM 704 N N . GLY A 1 85 ? -2.896 -11.736 -6.873 1.00 89.75 85 GLY A N 1
ATOM 705 C CA . GLY A 1 85 ? -4.191 -12.410 -6.736 1.00 89.75 85 GLY A CA 1
ATOM 706 C C . GLY A 1 85 ? -4.082 -13.938 -6.678 1.00 89.75 85 GLY A C 1
ATOM 707 O O . GLY A 1 85 ? -5.087 -14.639 -6.775 1.00 89.75 85 GLY A O 1
ATOM 708 N N . ALA A 1 86 ? -2.866 -14.462 -6.502 1.00 91.50 86 ALA A N 1
ATOM 709 C CA . ALA A 1 86 ? -2.576 -15.871 -6.264 1.00 91.50 86 ALA A CA 1
ATOM 710 C C . ALA A 1 86 ? -1.514 -16.026 -5.170 1.00 91.50 86 ALA A C 1
ATOM 712 O O . ALA A 1 86 ? -0.635 -15.174 -5.011 1.00 91.50 86 ALA A O 1
ATOM 713 N N . ASP A 1 87 ? -1.593 -17.130 -4.428 1.00 91.25 87 ASP A N 1
ATOM 714 C CA . ASP A 1 87 ? -0.565 -17.483 -3.451 1.00 91.25 87 ASP A CA 1
ATOM 715 C C . ASP A 1 87 ? 0.657 -18.107 -4.148 1.00 91.25 87 ASP A C 1
ATOM 717 O O . ASP A 1 87 ? 0.566 -18.645 -5.255 1.00 91.25 87 ASP A O 1
ATOM 721 N N . HIS A 1 88 ? 1.812 -18.025 -3.498 1.00 93.38 88 HIS A N 1
ATOM 722 C CA . HIS A 1 88 ? 3.100 -18.435 -4.052 1.00 93.38 88 HIS A CA 1
ATOM 723 C C . HIS A 1 88 ? 4.003 -19.053 -2.979 1.00 93.38 88 HIS A C 1
ATOM 725 O O . HIS A 1 88 ? 3.883 -18.759 -1.783 1.00 93.38 88 HIS A O 1
ATOM 731 N N . ASP A 1 89 ? 4.932 -19.902 -3.412 1.00 93.25 89 ASP A N 1
ATOM 732 C CA . ASP A 1 89 ? 6.042 -20.378 -2.582 1.00 93.25 89 ASP A CA 1
ATOM 733 C C . ASP A 1 89 ? 7.320 -19.581 -2.866 1.00 93.25 89 ASP A C 1
ATOM 735 O O . ASP A 1 89 ? 7.475 -19.003 -3.940 1.00 93.25 89 ASP A O 1
ATOM 739 N N . PHE A 1 90 ? 8.231 -19.542 -1.892 1.00 92.19 90 PHE A N 1
ATOM 740 C CA . PHE A 1 90 ? 9.535 -18.893 -2.018 1.00 92.19 90 PHE A CA 1
ATOM 741 C C . PHE A 1 90 ? 10.643 -19.913 -1.758 1.00 92.19 90 PHE A C 1
ATOM 743 O O . PHE A 1 90 ? 10.619 -20.570 -0.716 1.00 92.19 90 PHE A O 1
ATOM 750 N N . TYR A 1 91 ? 11.609 -20.007 -2.669 1.00 94.75 91 TYR A N 1
ATOM 751 C CA . TYR A 1 91 ? 12.728 -20.943 -2.590 1.00 94.75 91 TYR A CA 1
ATOM 752 C C . TYR A 1 91 ? 14.076 -20.261 -2.773 1.00 94.75 91 TYR A C 1
ATOM 754 O O . TYR A 1 91 ? 14.208 -19.295 -3.526 1.00 94.75 91 TYR A O 1
ATOM 762 N N . GLU A 1 92 ? 15.077 -20.840 -2.117 1.00 94.88 92 GLU A N 1
ATOM 763 C CA . GLU A 1 92 ? 16.464 -20.745 -2.556 1.00 94.88 92 GLU A CA 1
ATOM 764 C C . GLU A 1 92 ? 16.661 -21.653 -3.794 1.00 94.88 92 GLU A C 1
ATOM 766 O O . GLU A 1 92 ? 16.018 -22.701 -3.908 1.00 94.88 92 GLU A O 1
ATOM 771 N N . LEU A 1 93 ? 17.490 -21.234 -4.755 1.00 95.88 93 LEU A N 1
ATOM 772 C CA . LEU A 1 93 ? 17.679 -21.897 -6.047 1.00 95.88 93 LEU A CA 1
ATOM 773 C C . LEU A 1 93 ? 18.017 -23.385 -5.917 1.00 95.88 93 LEU A C 1
ATOM 775 O O . LEU A 1 93 ? 17.365 -24.216 -6.550 1.00 95.88 93 LEU A O 1
ATOM 779 N N . ARG A 1 94 ? 19.012 -23.754 -5.111 1.00 95.94 94 ARG A N 1
ATOM 780 C CA . ARG A 1 94 ? 19.453 -25.152 -4.980 1.00 95.94 94 ARG A CA 1
ATOM 781 C C . ARG A 1 94 ? 18.392 -26.023 -4.323 1.00 95.94 94 ARG A C 1
ATOM 783 O O . ARG A 1 94 ? 18.253 -27.188 -4.694 1.00 95.94 94 ARG A O 1
ATOM 790 N N . ASP A 1 95 ? 17.613 -25.471 -3.396 1.00 97.56 95 ASP A N 1
ATOM 791 C CA . ASP A 1 95 ? 16.443 -26.156 -2.842 1.00 97.56 95 ASP A CA 1
ATOM 792 C C . ASP A 1 95 ? 15.347 -26.374 -3.891 1.00 97.56 95 ASP A C 1
ATOM 794 O O . ASP A 1 95 ? 14.749 -27.450 -3.936 1.00 97.56 95 ASP A O 1
ATOM 798 N N . PHE A 1 96 ? 15.110 -25.387 -4.756 1.00 97.75 96 PHE A N 1
ATOM 799 C CA . PHE A 1 96 ? 14.138 -25.488 -5.844 1.00 97.75 96 PHE A CA 1
ATOM 800 C C . PHE A 1 96 ? 14.529 -26.532 -6.901 1.00 97.75 96 PHE A C 1
ATOM 802 O O . PHE A 1 96 ? 13.665 -27.216 -7.447 1.00 97.75 96 PHE A O 1
ATOM 809 N N . LEU A 1 97 ? 15.827 -26.678 -7.178 1.00 97.19 97 LEU A N 1
ATOM 810 C CA . LEU A 1 97 ? 16.356 -27.605 -8.183 1.00 97.19 97 LEU A CA 1
ATOM 811 C C . LEU A 1 97 ? 16.411 -29.073 -7.719 1.00 97.19 97 LEU A C 1
ATOM 813 O O . LEU A 1 97 ? 16.793 -29.949 -8.502 1.00 97.19 97 LEU A O 1
ATOM 817 N N . LYS A 1 98 ? 16.031 -29.376 -6.471 1.00 96.19 98 LYS A N 1
ATOM 818 C CA . LYS A 1 98 ? 15.938 -30.761 -5.991 1.00 96.19 98 LYS A CA 1
ATOM 819 C C . LYS A 1 98 ? 14.847 -31.532 -6.760 1.00 96.19 98 LYS A C 1
ATOM 821 O O . LYS A 1 98 ? 13.783 -30.972 -7.031 1.00 96.19 98 LYS A O 1
ATOM 826 N N . PRO A 1 99 ? 15.066 -32.822 -7.083 1.00 93.00 99 PRO A N 1
ATOM 827 C CA . PRO A 1 99 ? 14.064 -33.641 -7.767 1.00 93.00 99 PRO A CA 1
ATOM 828 C C . PRO A 1 99 ? 12.718 -33.656 -7.027 1.00 93.00 99 PRO A C 1
ATOM 830 O O . PRO A 1 99 ? 12.695 -33.805 -5.804 1.00 93.00 99 PRO A O 1
ATOM 833 N N . GLY A 1 100 ? 11.603 -33.534 -7.749 1.00 91.88 100 GLY A N 1
ATOM 834 C CA . GLY A 1 100 ? 10.255 -33.554 -7.173 1.00 91.88 100 GLY A CA 1
ATOM 835 C C . GLY A 1 100 ? 9.747 -32.207 -6.638 1.00 91.88 100 GLY A C 1
ATOM 836 O O . GLY A 1 100 ? 8.578 -32.126 -6.251 1.00 91.88 100 GLY A O 1
ATOM 837 N N . VAL A 1 101 ? 10.583 -31.160 -6.583 1.00 94.56 101 VAL A N 1
ATOM 838 C CA . VAL A 1 101 ? 10.188 -29.840 -6.061 1.00 94.56 101 VAL A CA 1
ATOM 839 C C . VAL A 1 101 ? 9.520 -28.973 -7.127 1.00 94.56 101 VAL A C 1
ATOM 841 O O . VAL A 1 101 ? 8.435 -28.436 -6.885 1.00 94.56 101 VAL A O 1
ATOM 844 N N . PHE A 1 102 ? 10.139 -28.813 -8.298 1.00 94.56 102 PHE A N 1
ATOM 845 C CA . PHE A 1 102 ? 9.666 -27.870 -9.317 1.00 94.56 102 PHE A CA 1
ATOM 846 C C . PHE A 1 102 ? 8.423 -28.369 -10.081 1.00 94.56 102 PHE A C 1
ATOM 848 O O . PHE A 1 102 ? 7.753 -27.593 -10.767 1.00 94.56 102 PHE A O 1
ATOM 855 N N . GLU A 1 103 ? 8.079 -29.652 -9.954 1.00 93.25 103 GLU A N 1
ATOM 856 C CA . GLU A 1 103 ? 7.111 -30.355 -10.791 1.00 93.25 103 GLU A CA 1
ATOM 857 C C . GLU A 1 103 ? 5.686 -29.801 -10.653 1.00 93.25 103 GLU A C 1
ATOM 859 O O . GLU A 1 103 ? 4.938 -29.770 -11.631 1.00 93.25 103 GLU A O 1
ATOM 864 N N . LYS A 1 104 ? 5.318 -29.304 -9.468 1.00 91.88 104 LYS A N 1
ATOM 865 C CA . LYS A 1 104 ? 3.977 -28.757 -9.201 1.00 91.88 104 LYS A CA 1
ATOM 866 C C . LYS A 1 104 ? 3.776 -27.311 -9.674 1.00 91.88 104 LYS A C 1
ATOM 868 O O . LYS A 1 104 ? 2.638 -26.857 -9.757 1.00 91.88 104 LYS A O 1
ATOM 873 N N . TYR A 1 105 ? 4.850 -26.574 -9.961 1.00 97.50 105 TYR A N 1
ATOM 874 C CA . TYR A 1 105 ? 4.747 -25.161 -10.326 1.00 97.50 105 TYR A CA 1
ATOM 875 C C . TYR A 1 105 ? 4.542 -24.998 -11.822 1.00 97.50 105 TYR A C 1
ATOM 877 O O . TYR A 1 105 ? 5.256 -25.599 -12.624 1.00 97.50 105 TYR A O 1
ATOM 885 N N . LYS A 1 106 ? 3.581 -24.149 -12.185 1.00 98.06 106 LYS A N 1
ATOM 886 C CA . LYS A 1 106 ? 3.290 -23.775 -13.571 1.00 98.06 106 LYS A CA 1
ATOM 887 C C . LYS A 1 106 ? 4.066 -22.519 -13.967 1.00 98.06 106 LYS A C 1
ATOM 889 O O . LYS A 1 106 ? 4.573 -22.443 -15.083 1.00 98.06 106 LYS A O 1
ATOM 894 N N . LEU A 1 107 ? 4.193 -21.560 -13.045 1.00 98.50 107 LEU A N 1
ATOM 895 C CA . LEU A 1 107 ? 4.961 -20.325 -13.219 1.00 98.50 107 LEU A CA 1
ATOM 896 C C . LEU A 1 107 ? 6.151 -20.291 -12.254 1.00 98.50 107 LEU A C 1
ATOM 898 O O . LEU A 1 107 ? 5.978 -20.395 -11.039 1.00 98.50 107 LEU A O 1
ATOM 902 N N . VAL A 1 108 ? 7.350 -20.094 -12.795 1.00 98.19 108 VAL A N 1
ATOM 903 C CA . VAL A 1 108 ? 8.589 -19.911 -12.028 1.00 98.19 108 VAL A CA 1
ATOM 904 C C . VAL A 1 108 ? 9.119 -18.505 -12.282 1.00 98.19 108 VAL A C 1
ATOM 906 O O . VAL A 1 108 ? 9.286 -18.107 -13.431 1.00 98.19 108 VAL A O 1
ATOM 909 N N . ILE A 1 109 ? 9.379 -17.745 -11.220 1.00 96.62 109 ILE A N 1
ATOM 910 C CA . ILE A 1 109 ? 9.890 -16.374 -11.297 1.00 96.62 109 ILE A CA 1
ATOM 911 C C . ILE A 1 109 ? 11.260 -16.322 -10.630 1.00 96.62 109 ILE A C 1
ATOM 913 O O . ILE A 1 109 ? 11.365 -16.427 -9.407 1.00 96.62 109 ILE A O 1
ATOM 917 N N . PHE A 1 110 ? 12.303 -16.125 -11.430 1.00 94.38 110 PHE A N 1
ATOM 918 C CA . PHE A 1 110 ? 13.665 -15.941 -10.948 1.00 94.38 110 PHE A CA 1
ATOM 919 C C . PHE A 1 110 ? 13.923 -14.473 -10.616 1.00 94.38 110 PHE A C 1
ATOM 921 O O . PHE A 1 110 ? 13.928 -13.613 -11.496 1.00 94.38 110 PHE A O 1
ATOM 928 N N . LEU A 1 111 ? 14.144 -14.186 -9.333 1.00 89.50 111 LEU A N 1
ATOM 929 C CA . LEU A 1 111 ? 14.182 -12.818 -8.813 1.00 89.50 111 LEU A CA 1
ATOM 930 C C . LEU A 1 111 ? 15.535 -12.116 -8.996 1.00 89.50 111 LEU A C 1
ATOM 932 O O . LEU A 1 111 ? 15.571 -10.893 -9.135 1.00 89.50 111 LEU A O 1
ATOM 936 N N . ASN A 1 112 ? 16.638 -12.865 -8.954 1.00 87.94 112 ASN A N 1
ATOM 937 C CA . ASN A 1 112 ? 17.998 -12.311 -8.932 1.00 87.94 112 ASN A CA 1
ATOM 938 C C . ASN A 1 112 ? 19.063 -13.287 -9.458 1.00 87.94 112 ASN A C 1
ATOM 940 O O . ASN A 1 112 ? 20.159 -13.334 -8.921 1.00 87.94 112 ASN A O 1
ATOM 944 N N . LEU A 1 113 ? 18.736 -14.110 -10.449 1.00 90.69 113 LEU A N 1
ATOM 945 C CA . LEU A 1 113 ? 19.540 -15.261 -10.865 1.00 90.69 113 LEU A CA 1
ATOM 946 C C . LEU A 1 113 ? 20.802 -14.869 -11.670 1.00 90.69 113 LEU A C 1
ATOM 948 O O . LEU A 1 113 ? 20.878 -15.189 -12.844 1.00 90.69 113 LEU A O 1
ATOM 952 N N . ASN A 1 114 ? 21.767 -14.156 -11.092 1.00 90.81 114 ASN A N 1
ATOM 953 C CA . ASN A 1 114 ? 22.927 -13.570 -11.781 1.00 90.81 114 ASN A CA 1
ATOM 954 C C . ASN A 1 114 ? 24.113 -14.529 -11.991 1.00 90.81 114 ASN A C 1
ATOM 956 O O . ASN A 1 114 ? 24.638 -14.614 -13.102 1.00 90.81 114 ASN A O 1
ATOM 960 N N . ALA A 1 115 ? 24.564 -15.194 -10.929 1.00 92.12 115 ALA A N 1
ATOM 961 C CA . ALA A 1 115 ? 25.808 -15.950 -10.881 1.00 92.12 115 ALA A CA 1
ATOM 962 C C . ALA A 1 115 ? 25.517 -17.437 -10.713 1.00 92.12 115 ALA A C 1
ATOM 964 O O . ALA A 1 115 ? 24.920 -17.836 -9.721 1.00 92.12 115 ALA A O 1
ATOM 965 N N . LEU A 1 116 ? 25.909 -18.243 -11.701 1.00 94.62 116 LEU A N 1
ATOM 966 C CA . LEU A 1 116 ? 25.536 -19.655 -11.769 1.00 94.62 116 LEU A CA 1
ATOM 967 C C . LEU A 1 116 ? 26.732 -20.549 -12.080 1.00 94.62 116 LEU A C 1
ATOM 969 O O . LEU A 1 116 ? 27.566 -20.238 -12.934 1.00 94.62 116 LEU A O 1
ATOM 973 N N . SER A 1 117 ? 26.761 -21.703 -11.426 1.00 94.44 117 SER A N 1
ATOM 974 C CA . SER A 1 117 ? 27.594 -22.846 -11.787 1.00 94.44 117 SER A CA 1
ATOM 975 C C . SER A 1 117 ? 26.953 -23.685 -12.897 1.00 94.44 117 SER A C 1
ATOM 977 O O . SER A 1 117 ? 25.745 -23.627 -13.134 1.00 94.44 117 SER A O 1
ATOM 979 N N . GLU A 1 118 ? 27.742 -24.530 -13.561 1.00 93.69 118 GLU A N 1
ATOM 980 C CA . GLU A 1 118 ? 27.234 -25.408 -14.621 1.00 93.69 118 GLU A CA 1
ATOM 981 C C . GLU A 1 118 ? 26.195 -26.416 -14.093 1.00 93.69 118 GLU A C 1
ATOM 983 O O . GLU A 1 118 ? 25.252 -26.766 -14.799 1.00 93.69 118 GLU A O 1
ATOM 988 N N . SER A 1 119 ? 26.298 -26.835 -12.825 1.00 95.12 119 SER A N 1
ATOM 989 C CA . SER A 1 119 ? 25.306 -27.728 -12.210 1.00 95.12 119 SER A CA 1
ATOM 990 C C . SER A 1 119 ? 23.953 -27.038 -11.999 1.00 95.12 119 SER A C 1
ATOM 992 O O . SER A 1 119 ? 22.910 -27.639 -12.268 1.00 95.12 119 SER A O 1
ATOM 994 N N . GLU A 1 120 ? 23.953 -25.768 -11.588 1.00 96.56 120 GLU A N 1
ATOM 995 C CA . GLU A 1 120 ? 22.743 -24.950 -11.457 1.00 96.56 120 GLU A CA 1
ATOM 996 C C . GLU A 1 120 ? 22.127 -24.666 -12.829 1.00 96.56 120 GLU A C 1
ATOM 998 O O . GLU A 1 120 ? 20.919 -24.835 -12.997 1.00 96.56 120 GLU A O 1
ATOM 1003 N N . ARG A 1 121 ? 22.944 -24.337 -13.839 1.00 96.62 121 ARG A N 1
ATOM 1004 C CA . ARG A 1 121 ? 22.486 -24.187 -15.231 1.00 96.62 121 ARG A CA 1
ATOM 1005 C C . ARG A 1 121 ? 21.830 -25.472 -15.740 1.00 96.62 121 ARG A C 1
ATOM 1007 O O . ARG A 1 121 ? 20.699 -25.427 -16.216 1.00 96.62 121 ARG A O 1
ATOM 1014 N N . ALA A 1 122 ? 22.478 -26.623 -15.563 1.00 96.12 122 ALA A N 1
ATOM 1015 C CA . ALA A 1 122 ? 21.927 -27.923 -15.946 1.00 96.12 122 ALA A CA 1
ATOM 1016 C C . ALA A 1 122 ? 20.639 -28.272 -15.177 1.00 96.12 122 ALA A C 1
ATOM 1018 O O . ALA A 1 122 ? 19.745 -28.921 -15.720 1.00 96.12 122 ALA A O 1
ATOM 1019 N N . GLY A 1 123 ? 20.519 -27.847 -13.917 1.00 96.75 123 GLY A N 1
ATOM 1020 C CA . GLY A 1 123 ? 19.279 -27.948 -13.151 1.00 96.75 123 GLY A CA 1
ATOM 1021 C C . GLY A 1 123 ? 18.161 -27.097 -13.753 1.00 96.75 123 GLY A C 1
ATOM 1022 O O . GLY A 1 123 ? 17.044 -27.585 -13.919 1.00 96.75 123 GLY A O 1
ATOM 1023 N N . ILE A 1 124 ? 18.464 -25.858 -14.143 1.00 97.38 124 ILE A N 1
ATOM 1024 C CA . ILE A 1 124 ? 17.498 -24.951 -14.771 1.00 97.38 124 ILE A CA 1
ATOM 1025 C C . ILE A 1 124 ? 17.063 -25.463 -16.153 1.00 97.38 124 ILE A C 1
ATOM 1027 O O . ILE A 1 124 ? 15.896 -25.341 -16.518 1.00 97.38 124 ILE A O 1
ATOM 1031 N N . GLU A 1 125 ? 17.937 -26.119 -16.915 1.00 96.88 125 GLU A N 1
ATOM 1032 C CA . GLU A 1 125 ? 17.517 -26.750 -18.174 1.00 96.88 125 GLU A CA 1
ATOM 1033 C C . GLU A 1 125 ? 16.428 -27.815 -17.961 1.00 96.88 125 GLU A C 1
ATOM 1035 O O . GLU A 1 125 ? 15.508 -27.933 -18.768 1.00 96.88 125 GLU A O 1
ATOM 1040 N N . LYS A 1 126 ? 16.444 -28.542 -16.837 1.00 95.69 126 LYS A N 1
ATOM 1041 C CA . LYS A 1 126 ? 15.409 -29.550 -16.532 1.00 95.69 126 LYS A CA 1
ATOM 1042 C C . LYS A 1 126 ? 14.039 -28.927 -16.250 1.00 95.69 126 LYS A C 1
ATOM 1044 O O . LYS A 1 126 ? 13.013 -29.551 -16.538 1.00 95.69 126 LYS A O 1
ATOM 1049 N N . ILE A 1 127 ? 14.000 -27.701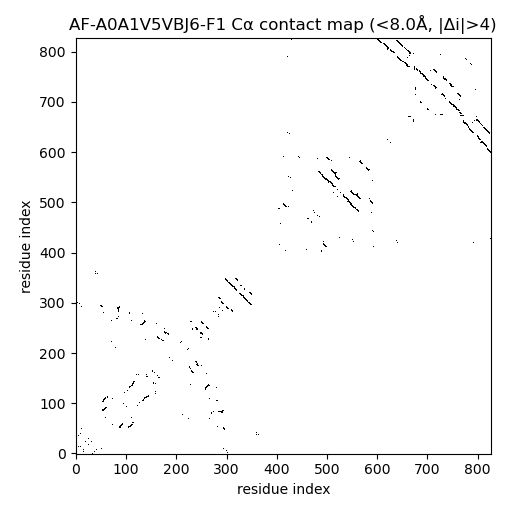 -15.717 1.00 95.88 127 ILE A N 1
ATOM 1050 C CA . ILE A 1 127 ? 12.734 -27.023 -15.400 1.00 95.88 127 ILE A CA 1
ATOM 1051 C C . ILE A 1 127 ? 12.028 -26.463 -16.644 1.00 95.88 127 ILE A C 1
ATOM 1053 O O . ILE A 1 127 ? 10.830 -26.186 -16.578 1.00 95.88 127 ILE A O 1
ATOM 1057 N N . LYS A 1 128 ? 12.733 -26.332 -17.779 1.00 96.62 128 LYS A N 1
ATOM 1058 C CA . LYS A 1 128 ? 12.214 -25.880 -19.086 1.00 96.62 128 LYS A CA 1
ATOM 1059 C C . LYS A 1 128 ? 11.361 -26.960 -19.769 1.00 96.62 128 LYS A C 1
ATOM 1061 O O . LYS A 1 128 ? 11.626 -27.408 -20.880 1.00 96.62 128 LYS A O 1
ATOM 1066 N N . SER A 1 129 ? 10.343 -27.432 -19.061 1.00 94.00 129 SER A N 1
ATOM 1067 C CA . SER A 1 129 ? 9.483 -28.547 -19.453 1.00 94.00 129 SER A CA 1
ATOM 1068 C C . SER A 1 129 ? 8.098 -28.428 -18.804 1.00 94.00 129 SER A C 1
ATOM 1070 O O . SER A 1 129 ? 7.868 -27.567 -17.953 1.00 94.00 129 SER A O 1
ATOM 1072 N N . GLY A 1 130 ? 7.162 -29.314 -19.168 1.00 92.88 130 GLY A N 1
ATOM 1073 C CA . GLY A 1 130 ? 5.869 -29.447 -18.480 1.00 92.88 130 GLY A CA 1
ATOM 1074 C C . GLY A 1 130 ? 4.868 -28.314 -18.733 1.00 92.88 130 GLY A C 1
ATOM 1075 O O . GLY A 1 130 ? 3.993 -28.082 -17.908 1.00 92.88 130 GLY A O 1
ATOM 1076 N N . GLY A 1 131 ? 5.009 -27.585 -19.841 1.00 95.81 131 GLY A N 1
ATOM 1077 C CA . GLY A 1 131 ? 4.183 -26.424 -20.180 1.00 95.81 131 GLY A CA 1
ATOM 1078 C C . GLY A 1 131 ? 4.475 -25.185 -19.330 1.00 95.81 131 GLY A C 1
ATOM 1079 O O . GLY A 1 131 ? 3.687 -24.243 -19.358 1.00 95.81 131 GLY A O 1
ATOM 1080 N N . ARG A 1 132 ? 5.576 -25.176 -18.566 1.00 97.06 132 ARG A N 1
ATOM 1081 C CA . ARG A 1 132 ? 5.881 -24.113 -17.599 1.00 97.06 132 ARG A CA 1
ATOM 1082 C C . ARG A 1 132 ? 6.203 -22.788 -18.264 1.00 97.06 132 ARG A C 1
ATOM 1084 O O . ARG A 1 132 ? 6.862 -22.748 -19.299 1.00 97.06 132 ARG A O 1
ATOM 1091 N N . THR A 1 133 ? 5.833 -21.703 -17.600 1.00 98.56 133 THR A N 1
ATOM 1092 C CA . THR A 1 133 ? 6.333 -20.365 -17.914 1.00 98.56 133 THR A CA 1
ATOM 1093 C C . THR A 1 133 ? 7.441 -20.004 -16.936 1.00 98.56 133 THR A C 1
ATOM 1095 O O . THR A 1 133 ? 7.278 -20.154 -15.724 1.00 98.56 133 THR A O 1
ATOM 1098 N N . ILE A 1 134 ? 8.563 -19.512 -17.453 1.00 98.56 134 ILE A N 1
ATOM 1099 C CA . ILE A 1 134 ? 9.707 -19.078 -16.654 1.00 98.56 134 ILE A CA 1
ATOM 1100 C C . ILE A 1 134 ? 9.948 -17.595 -16.920 1.00 98.56 134 ILE A C 1
ATOM 1102 O O . ILE A 1 134 ? 10.186 -17.197 -18.059 1.00 98.56 134 ILE A O 1
ATOM 1106 N N . LEU A 1 135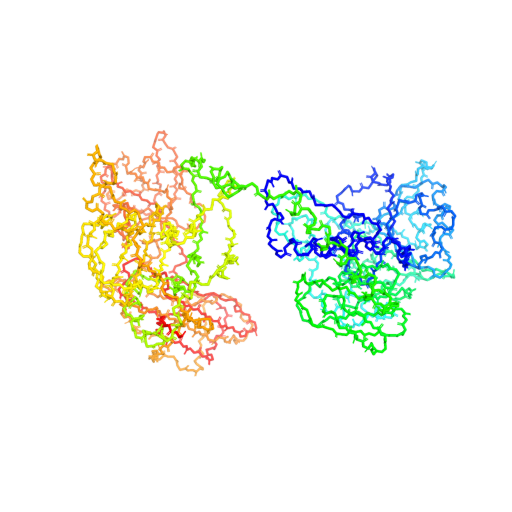 ? 9.873 -16.787 -15.864 1.00 97.31 135 LEU A N 1
ATOM 1107 C CA . LEU A 1 135 ? 10.133 -15.353 -15.888 1.00 97.31 135 LEU A CA 1
ATOM 1108 C C . LEU A 1 135 ? 11.531 -15.066 -15.336 1.00 97.31 135 LEU A C 1
ATOM 1110 O O . LEU A 1 135 ? 11.813 -15.341 -14.168 1.00 97.31 135 LEU A O 1
ATOM 1114 N N . PHE A 1 136 ? 12.379 -14.479 -16.175 1.00 95.06 136 PHE A N 1
ATOM 1115 C CA . PHE A 1 136 ? 13.725 -14.040 -15.830 1.00 95.06 136 PHE A CA 1
ATOM 1116 C C . PHE A 1 136 ? 13.788 -12.515 -15.711 1.00 95.06 136 PHE A C 1
ATOM 1118 O O . PHE A 1 136 ? 13.398 -11.801 -16.641 1.00 95.06 136 PHE A O 1
ATOM 1125 N N . PHE A 1 137 ? 14.322 -12.023 -14.591 1.00 88.69 137 PHE A N 1
ATOM 1126 C CA . PHE A 1 137 ? 14.562 -10.598 -14.371 1.00 88.69 137 PHE A CA 1
ATOM 1127 C C . PHE A 1 137 ? 16.018 -10.193 -14.597 1.00 88.69 137 PHE A C 1
ATOM 1129 O O . PHE A 1 137 ? 16.943 -10.914 -14.227 1.00 88.69 137 PHE A O 1
ATOM 1136 N N . HIS A 1 138 ? 16.185 -8.976 -15.114 1.00 86.62 138 HIS A N 1
ATOM 1137 C CA . HIS A 1 138 ? 17.425 -8.214 -15.187 1.00 86.62 138 HIS A CA 1
ATOM 1138 C C . HIS A 1 138 ? 18.548 -8.928 -15.966 1.00 86.62 138 HIS A C 1
ATOM 1140 O O . HIS A 1 138 ? 18.547 -8.892 -17.201 1.00 86.62 138 HIS A O 1
ATOM 1146 N N . ASP A 1 139 ? 19.501 -9.562 -15.280 1.00 88.69 139 ASP A N 1
ATOM 1147 C CA . ASP A 1 139 ? 20.730 -10.122 -15.856 1.00 88.69 139 ASP A CA 1
ATOM 1148 C C . ASP A 1 139 ? 20.939 -11.612 -15.537 1.00 88.69 139 ASP A C 1
ATOM 1150 O O . ASP A 1 139 ? 21.948 -11.999 -14.938 1.00 88.69 139 ASP A O 1
ATOM 1154 N N . PRO A 1 140 ? 19.995 -12.474 -15.957 1.00 91.69 140 PRO A N 1
ATOM 1155 C CA . PRO A 1 140 ? 19.989 -13.878 -15.587 1.00 91.69 140 PRO A CA 1
ATOM 1156 C C . PRO A 1 140 ? 21.213 -14.618 -16.154 1.00 91.69 140 PRO A C 1
ATOM 1158 O O . PRO A 1 140 ? 21.431 -14.657 -17.361 1.00 91.69 140 PRO A O 1
ATOM 1161 N N . GLY A 1 141 ? 22.001 -15.251 -15.289 1.00 91.88 141 GLY A N 1
ATOM 1162 C CA . GLY A 1 141 ? 23.148 -16.081 -15.638 1.00 91.88 141 GLY A CA 1
ATOM 1163 C C . GLY A 1 141 ? 24.343 -15.311 -16.187 1.00 91.88 141 GLY A C 1
ATOM 1164 O O . GLY A 1 141 ? 25.210 -15.945 -16.791 1.00 91.88 141 GLY A O 1
ATOM 1165 N N . ARG A 1 142 ? 24.383 -13.980 -16.009 1.00 91.12 142 ARG A N 1
ATOM 1166 C CA . ARG A 1 142 ? 25.462 -13.091 -16.465 1.00 91.12 142 ARG A CA 1
ATOM 1167 C C . ARG A 1 142 ? 26.836 -13.610 -16.064 1.00 91.12 142 ARG A C 1
ATOM 1169 O O . ARG A 1 142 ? 27.738 -13.645 -16.899 1.00 91.12 142 ARG A O 1
ATOM 1176 N N . THR A 1 143 ? 26.983 -13.985 -14.799 1.00 91.25 143 THR A N 1
ATOM 1177 C CA . THR A 1 143 ? 28.249 -14.434 -14.228 1.00 91.25 143 THR A CA 1
ATOM 1178 C C . THR A 1 143 ? 28.314 -15.956 -14.288 1.00 91.25 143 THR A C 1
ATOM 1180 O O . THR A 1 143 ? 27.452 -16.645 -13.743 1.00 91.25 143 THR A O 1
ATOM 1183 N N . ASP A 1 144 ? 29.339 -16.491 -14.949 1.00 91.75 144 ASP A N 1
ATOM 1184 C CA . ASP A 1 144 ? 29.624 -17.923 -14.937 1.00 91.75 144 ASP A CA 1
ATOM 1185 C C . ASP A 1 144 ? 30.647 -18.250 -13.848 1.00 91.75 144 ASP A C 1
ATOM 1187 O O . ASP A 1 144 ? 31.774 -17.758 -13.871 1.00 91.75 144 ASP A O 1
ATOM 1191 N N . LEU A 1 145 ? 30.240 -19.068 -12.879 1.00 90.75 145 LEU A N 1
ATOM 1192 C CA . LEU A 1 145 ? 31.085 -19.466 -11.751 1.00 90.75 145 LEU A CA 1
ATOM 1193 C C . LEU A 1 145 ? 32.013 -20.643 -12.086 1.00 90.75 145 LEU A C 1
ATOM 1195 O O . LEU A 1 145 ? 32.878 -20.988 -11.287 1.00 90.75 145 LEU A O 1
ATOM 1199 N N . THR A 1 146 ? 31.830 -21.279 -13.246 1.00 88.75 146 THR A N 1
ATOM 1200 C CA . THR A 1 146 ? 32.580 -22.475 -13.665 1.00 88.75 146 THR A CA 1
ATOM 1201 C C . THR A 1 146 ? 33.667 -22.127 -14.678 1.00 88.75 146 THR A C 1
ATOM 1203 O O . THR A 1 146 ? 34.765 -22.682 -14.624 1.00 88.75 146 THR A O 1
ATOM 1206 N N . HIS A 1 147 ? 33.394 -21.185 -15.584 1.00 83.25 147 HIS A N 1
ATOM 1207 C CA . HIS A 1 147 ? 34.286 -20.808 -16.677 1.00 83.25 147 HIS A CA 1
ATOM 1208 C C . HIS A 1 147 ? 34.677 -19.326 -16.610 1.00 83.25 147 HIS A C 1
ATOM 1210 O O . HIS A 1 147 ? 33.848 -18.431 -16.754 1.00 83.25 147 HIS A O 1
ATOM 1216 N N . THR A 1 148 ? 35.977 -19.061 -16.462 1.00 71.31 148 THR A N 1
ATOM 1217 C CA . THR A 1 148 ? 36.544 -17.721 -16.211 1.00 71.31 148 THR A CA 1
ATOM 1218 C C . THR A 1 148 ? 36.566 -16.779 -17.425 1.00 71.31 148 THR A C 1
ATOM 1220 O O . THR A 1 148 ? 36.872 -15.599 -17.263 1.00 71.31 148 THR A O 1
ATOM 1223 N N . GLN A 1 149 ? 36.245 -17.264 -18.631 1.00 73.94 149 GLN A N 1
ATOM 1224 C CA . GLN A 1 149 ? 36.234 -16.489 -19.883 1.00 73.94 149 GLN A CA 1
ATOM 1225 C C . GLN A 1 149 ? 34.982 -16.799 -20.723 1.00 73.94 149 GLN A C 1
ATOM 1227 O O . GLN A 1 149 ? 35.078 -17.352 -21.816 1.00 73.94 149 GLN A O 1
ATOM 1232 N N . SER A 1 150 ? 33.798 -16.478 -20.200 1.00 78.38 150 SER A N 1
ATOM 1233 C CA . SER A 1 150 ? 32.530 -16.606 -20.933 1.00 78.38 150 SER A CA 1
ATOM 1234 C C . SER A 1 150 ? 31.992 -15.240 -21.368 1.00 78.38 150 SER A C 1
ATOM 1236 O O . SER A 1 150 ? 32.129 -14.246 -20.649 1.00 78.38 150 SER A O 1
ATOM 1238 N N . ASP A 1 151 ? 31.383 -15.179 -22.556 1.00 89.62 151 ASP A N 1
ATOM 1239 C CA . ASP A 1 151 ? 30.637 -13.997 -22.985 1.00 89.62 151 ASP A CA 1
ATOM 1240 C C . ASP A 1 151 ? 29.316 -13.942 -22.209 1.00 89.62 151 ASP A C 1
ATOM 1242 O O . ASP A 1 151 ? 28.471 -14.835 -22.296 1.00 89.62 151 ASP A O 1
ATOM 1246 N N . TRP A 1 152 ? 29.130 -12.877 -21.433 1.00 89.31 152 TRP A N 1
ATOM 1247 C CA . TRP A 1 152 ? 27.944 -12.713 -20.604 1.00 89.31 152 TRP A CA 1
ATOM 1248 C C . TRP A 1 152 ? 26.652 -12.619 -21.432 1.00 89.31 152 TRP A C 1
ATOM 1250 O O . TRP A 1 152 ? 25.597 -13.015 -20.944 1.00 89.31 152 TRP A O 1
ATOM 1260 N N . THR A 1 153 ? 26.705 -12.134 -22.676 1.00 90.56 153 THR A N 1
ATOM 1261 C CA . THR A 1 153 ? 25.532 -12.061 -23.566 1.00 90.56 153 THR A CA 1
ATOM 1262 C C . THR A 1 153 ? 25.127 -13.434 -24.091 1.00 90.56 153 THR A C 1
ATOM 1264 O O . THR A 1 153 ? 23.933 -13.741 -24.142 1.00 90.56 153 THR A O 1
ATOM 1267 N N . ASP A 1 154 ? 26.106 -14.291 -24.390 1.00 93.00 154 ASP A N 1
ATOM 1268 C CA . ASP A 1 154 ? 25.874 -15.689 -24.757 1.00 93.00 154 ASP A CA 1
ATOM 1269 C C . ASP A 1 154 ? 25.304 -16.474 -23.570 1.00 93.00 154 ASP A C 1
ATOM 1271 O O . ASP A 1 154 ? 24.295 -17.165 -23.705 1.00 93.00 154 ASP A O 1
ATOM 1275 N N . ASN A 1 155 ? 25.848 -16.270 -22.366 1.00 93.75 155 ASN A N 1
ATOM 1276 C CA . ASN A 1 155 ? 25.320 -16.884 -21.146 1.00 93.75 155 ASN A CA 1
ATOM 1277 C C . ASN A 1 155 ? 23.842 -16.540 -20.907 1.00 93.75 155 ASN A C 1
ATOM 1279 O O . ASN A 1 155 ? 23.039 -17.425 -20.597 1.00 93.75 155 ASN A O 1
ATOM 1283 N N . LEU A 1 156 ? 23.485 -15.261 -21.060 1.00 93.88 156 LEU A N 1
ATOM 1284 C CA . LEU A 1 156 ? 22.110 -14.774 -20.958 1.00 93.88 156 LEU A CA 1
ATOM 1285 C C . LEU A 1 156 ? 21.214 -15.402 -22.028 1.00 93.88 156 LEU A C 1
ATOM 1287 O O . LEU A 1 156 ? 20.098 -15.844 -21.735 1.00 93.88 156 LEU A O 1
ATOM 1291 N N . SER A 1 157 ? 21.707 -15.451 -23.265 1.00 96.69 157 SER A N 1
ATOM 1292 C CA . SER A 1 157 ? 20.954 -15.972 -24.402 1.00 96.69 157 SER A CA 1
ATOM 1293 C C . SER A 1 157 ? 20.698 -17.473 -24.274 1.00 96.69 157 SER A C 1
ATOM 1295 O O . SER A 1 157 ? 19.565 -17.924 -24.436 1.00 96.69 157 SER A O 1
ATOM 1297 N N . ARG A 1 158 ? 21.716 -18.248 -23.877 1.00 95.12 158 ARG A N 1
ATOM 1298 C CA . ARG A 1 158 ? 21.617 -19.687 -23.591 1.00 95.12 158 ARG A CA 1
ATOM 1299 C C . ARG A 1 158 ? 20.608 -19.966 -22.480 1.00 95.12 158 ARG A C 1
ATOM 1301 O O . ARG A 1 158 ? 19.748 -20.834 -22.619 1.00 95.12 158 ARG A O 1
ATOM 1308 N N . LEU A 1 159 ? 20.677 -19.206 -21.387 1.00 96.50 159 LEU A N 1
ATOM 1309 C CA . LEU A 1 159 ? 19.815 -19.432 -20.232 1.00 96.50 159 LEU A CA 1
ATOM 1310 C C . LEU A 1 159 ? 18.351 -19.068 -20.512 1.00 96.50 159 LEU A C 1
ATOM 1312 O O . LEU A 1 159 ? 17.457 -19.839 -20.168 1.00 96.50 159 LEU A O 1
ATOM 1316 N N . THR A 1 160 ? 18.091 -17.934 -21.162 1.00 97.12 160 THR A N 1
ATOM 1317 C CA . THR A 1 160 ? 16.722 -17.473 -21.464 1.00 97.12 160 THR A CA 1
ATOM 1318 C C . THR A 1 160 ? 16.132 -18.114 -22.723 1.00 97.12 160 THR A C 1
ATOM 1320 O O . THR A 1 160 ? 14.913 -18.114 -22.897 1.00 97.12 160 THR A O 1
ATOM 1323 N N . GLY A 1 161 ? 16.967 -18.660 -23.611 1.00 97.00 161 GLY A N 1
ATOM 1324 C CA . GLY A 1 161 ? 16.575 -19.137 -24.941 1.00 97.00 161 GLY A CA 1
ATOM 1325 C C . GLY A 1 161 ? 16.267 -18.014 -25.945 1.00 97.00 161 GLY A C 1
ATOM 1326 O O . GLY A 1 161 ? 15.833 -18.293 -27.068 1.00 97.00 161 GLY A O 1
ATOM 1327 N N . MET A 1 162 ? 16.458 -16.751 -25.558 1.00 97.31 162 MET A N 1
ATOM 1328 C CA . MET A 1 162 ? 16.264 -15.593 -26.427 1.00 97.31 162 MET A CA 1
ATOM 1329 C C . MET A 1 162 ? 17.612 -15.042 -26.870 1.00 97.31 162 MET A C 1
ATOM 1331 O O . MET A 1 162 ? 18.526 -14.944 -26.061 1.00 97.31 162 MET A O 1
ATOM 1335 N N . LYS A 1 163 ? 17.736 -14.608 -28.123 1.00 97.00 163 LYS A N 1
ATOM 1336 C CA . LYS A 1 163 ? 18.894 -13.811 -28.547 1.00 97.00 163 LYS A CA 1
ATOM 1337 C C . LYS A 1 163 ? 18.894 -12.449 -27.836 1.00 97.00 163 LYS A C 1
ATOM 1339 O O . LYS A 1 163 ? 18.040 -11.598 -28.105 1.00 97.00 163 LYS A O 1
ATOM 1344 N N . LEU A 1 164 ? 19.857 -12.246 -26.943 1.00 94.94 164 LEU A N 1
ATOM 1345 C CA . LEU A 1 164 ? 20.043 -11.025 -26.162 1.00 94.94 164 LEU A CA 1
ATOM 1346 C C . LEU A 1 164 ? 21.364 -10.354 -26.551 1.00 94.94 164 LEU A C 1
ATOM 1348 O O . LEU A 1 164 ? 22.405 -11.000 -26.606 1.00 94.94 164 LEU A O 1
ATOM 1352 N N . GLU A 1 165 ? 21.325 -9.049 -26.808 1.00 93.31 165 GLU A N 1
ATOM 1353 C CA . GLU A 1 165 ? 22.492 -8.272 -27.243 1.00 93.31 165 GLU A CA 1
ATOM 1354 C C . GLU A 1 165 ? 22.699 -7.048 -26.343 1.00 93.31 165 GLU A C 1
ATOM 1356 O O . GLU A 1 165 ? 21.730 -6.540 -25.764 1.00 93.31 165 GLU A O 1
ATOM 1361 N N . PRO A 1 166 ? 23.934 -6.522 -26.227 1.00 90.25 166 PRO A N 1
ATOM 1362 C CA . PRO A 1 166 ? 24.167 -5.257 -25.551 1.00 90.25 166 PRO A CA 1
ATOM 1363 C C . PRO A 1 166 ? 23.307 -4.164 -26.182 1.00 90.25 166 PRO A C 1
ATOM 1365 O O . PRO A 1 166 ? 23.306 -3.959 -27.397 1.00 90.25 166 PRO A O 1
ATOM 1368 N N . ALA A 1 167 ? 22.563 -3.442 -25.354 1.00 81.31 167 ALA A N 1
ATOM 1369 C CA . ALA A 1 167 ? 21.765 -2.342 -25.851 1.00 81.31 167 ALA A CA 1
ATOM 1370 C C . ALA A 1 167 ? 22.663 -1.200 -26.339 1.00 81.31 167 ALA A C 1
ATOM 1372 O O . ALA A 1 167 ? 23.640 -0.836 -25.684 1.00 81.31 167 ALA A O 1
ATOM 1373 N N . LYS A 1 168 ? 22.276 -0.579 -27.460 1.00 73.81 168 LYS A N 1
ATOM 1374 C CA . LYS A 1 168 ? 22.988 0.572 -28.045 1.00 73.81 168 LYS A CA 1
ATOM 1375 C C . LYS A 1 168 ? 23.065 1.768 -27.094 1.00 73.81 168 LYS A C 1
ATOM 1377 O O . LYS A 1 168 ? 23.990 2.568 -27.189 1.00 73.81 168 LYS A O 1
ATOM 1382 N N . THR A 1 169 ? 22.102 1.884 -26.181 1.00 64.75 169 THR A N 1
ATOM 1383 C CA . THR A 1 169 ? 22.069 2.912 -25.145 1.00 64.75 169 THR A CA 1
ATOM 1384 C C . THR A 1 169 ? 22.036 2.265 -23.757 1.00 64.75 169 THR A C 1
ATOM 1386 O O . THR A 1 169 ? 21.229 1.372 -23.460 1.00 64.75 169 THR A O 1
ATOM 1389 N N . SER A 1 170 ? 22.927 2.724 -22.874 1.00 59.66 170 SER A N 1
ATOM 1390 C CA . SER A 1 170 ? 22.803 2.463 -21.442 1.00 59.66 170 SER A CA 1
ATOM 1391 C C . SER A 1 170 ? 21.947 3.572 -20.837 1.00 59.66 170 SER A C 1
ATOM 1393 O O . SER A 1 170 ? 22.390 4.720 -20.761 1.00 59.66 170 SER A O 1
ATOM 1395 N N . VAL A 1 171 ? 20.725 3.248 -20.425 1.00 58.88 171 VAL A N 1
ATOM 1396 C CA . VAL A 1 171 ? 19.832 4.217 -19.786 1.00 58.88 171 VAL A CA 1
ATOM 1397 C C . VAL A 1 171 ? 19.945 4.031 -18.278 1.00 58.88 171 VAL A C 1
ATOM 1399 O O . VAL A 1 171 ? 19.300 3.164 -17.688 1.00 58.88 171 VAL A O 1
ATOM 1402 N N . LYS A 1 172 ? 20.801 4.838 -17.643 1.00 48.47 172 LYS A N 1
ATOM 1403 C CA . LYS A 1 172 ? 20.716 5.065 -16.196 1.00 48.47 172 LYS A CA 1
ATOM 1404 C C . LYS A 1 172 ? 19.368 5.761 -16.004 1.00 48.47 172 LYS A C 1
ATOM 1406 O O . LYS A 1 172 ? 19.250 6.887 -16.470 1.00 48.47 172 LYS A O 1
ATOM 1411 N N . TRP A 1 173 ? 18.371 5.084 -15.422 1.00 51.62 173 TRP A N 1
ATOM 1412 C CA . TRP A 1 173 ? 17.001 5.602 -15.204 1.00 51.62 173 TRP A CA 1
ATOM 1413 C C . TRP A 1 173 ? 16.018 5.513 -16.394 1.00 51.62 173 TRP A C 1
ATOM 1415 O O . TRP A 1 173 ? 15.277 6.452 -16.670 1.00 51.62 173 TRP A O 1
ATOM 1425 N N . GLY A 1 174 ? 15.990 4.380 -17.107 1.00 48.66 174 GLY A N 1
ATOM 1426 C CA . GLY A 1 174 ? 15.076 4.166 -18.241 1.00 48.66 174 GLY A CA 1
ATOM 1427 C C . GLY A 1 174 ? 13.705 3.594 -17.865 1.00 48.66 174 GLY A C 1
ATOM 1428 O O . GLY A 1 174 ? 13.617 2.670 -17.058 1.00 48.66 174 GLY A O 1
ATOM 1429 N N . GLN A 1 175 ? 12.646 4.105 -18.499 1.00 61.28 175 GLN A N 1
ATOM 1430 C CA . GLN A 1 175 ? 11.302 3.520 -18.467 1.00 61.28 175 GLN A CA 1
ATOM 1431 C C . GLN A 1 175 ? 11.161 2.441 -19.547 1.00 61.28 175 GLN A C 1
ATOM 1433 O O . GLN A 1 175 ? 11.619 2.632 -20.673 1.00 61.28 175 GLN A O 1
ATOM 1438 N N . VAL A 1 176 ? 10.510 1.324 -19.212 1.00 64.19 176 VAL A N 1
ATOM 1439 C CA . VAL A 1 176 ? 10.005 0.372 -20.210 1.00 64.19 176 VAL A CA 1
ATOM 1440 C C . VAL A 1 176 ? 8.533 0.694 -20.444 1.00 64.19 176 VAL A C 1
ATOM 1442 O O . VAL A 1 176 ? 7.687 0.449 -19.586 1.00 64.19 176 VAL A O 1
ATOM 1445 N N . GLU A 1 177 ? 8.239 1.271 -21.599 1.00 67.94 177 GLU A N 1
ATOM 1446 C CA . GLU A 1 177 ? 6.898 1.592 -22.062 1.00 67.94 177 GLU A CA 1
ATOM 1447 C C . GLU A 1 177 ? 6.195 0.308 -22.515 1.00 67.94 177 GLU A C 1
ATOM 1449 O O . GLU A 1 177 ? 6.536 -0.300 -23.532 1.00 67.94 177 GLU A O 1
ATOM 1454 N N . LEU A 1 178 ? 5.198 -0.115 -21.736 1.00 65.75 178 LEU A N 1
ATOM 1455 C CA . LEU A 1 178 ? 4.328 -1.246 -22.078 1.00 65.75 178 LEU A CA 1
ATOM 1456 C C . LEU A 1 178 ? 3.261 -0.845 -23.107 1.00 65.75 178 LEU A C 1
ATOM 1458 O O . LEU A 1 178 ? 2.772 -1.678 -23.871 1.00 65.75 178 LEU A O 1
ATOM 1462 N N . THR A 1 179 ? 2.897 0.442 -23.133 1.00 61.81 179 THR A N 1
ATOM 1463 C CA . THR A 1 179 ? 1.837 0.980 -23.993 1.00 61.81 179 THR A CA 1
ATOM 1464 C C . THR A 1 179 ? 2.188 0.891 -25.483 1.00 61.81 179 THR A C 1
ATOM 1466 O O . THR A 1 179 ? 1.306 0.679 -26.318 1.00 61.81 179 THR A O 1
ATOM 1469 N N . ALA A 1 180 ? 3.479 0.974 -25.817 1.00 58.28 180 ALA A N 1
ATOM 1470 C CA . ALA A 1 180 ? 3.986 0.878 -27.185 1.00 58.28 180 ALA A CA 1
ATOM 1471 C C . ALA A 1 180 ? 3.665 -0.470 -27.863 1.00 58.28 180 ALA A C 1
ATOM 1473 O O . ALA A 1 180 ? 3.444 -0.515 -29.072 1.00 58.28 180 ALA A O 1
ATOM 1474 N N . ASP A 1 181 ? 3.570 -1.561 -27.095 1.00 72.31 181 ASP A N 1
ATOM 1475 C CA . ASP A 1 181 ? 3.316 -2.915 -27.602 1.00 72.31 181 ASP A CA 1
ATOM 1476 C C . ASP A 1 181 ? 1.991 -3.505 -27.065 1.00 72.31 181 ASP A C 1
ATOM 1478 O O . ASP A 1 181 ? 1.820 -4.726 -26.997 1.00 72.31 181 ASP A O 1
ATOM 1482 N N . LEU A 1 182 ? 0.992 -2.665 -26.743 1.00 70.94 182 LEU A N 1
ATOM 1483 C CA . LEU A 1 182 ? -0.316 -3.107 -26.214 1.00 70.94 182 LEU A CA 1
ATOM 1484 C C . LEU A 1 182 ? -0.994 -4.182 -27.060 1.00 70.94 182 LEU A C 1
ATOM 1486 O O . LEU A 1 182 ? -1.660 -5.063 -26.523 1.00 70.94 182 LEU A O 1
ATOM 1490 N N . LYS A 1 183 ? -0.842 -4.130 -28.386 1.00 79.75 183 LYS A N 1
ATOM 1491 C CA . LYS A 1 183 ? -1.395 -5.152 -29.284 1.00 79.75 183 LYS A CA 1
ATOM 1492 C C . LYS A 1 183 ? -0.780 -6.528 -29.011 1.00 79.75 183 LYS A C 1
ATOM 1494 O O . LYS A 1 183 ? -1.506 -7.520 -28.994 1.00 79.75 183 LYS A O 1
ATOM 1499 N N . ASN A 1 184 ? 0.532 -6.585 -28.788 1.00 82.69 184 ASN A N 1
ATOM 1500 C CA . ASN A 1 184 ? 1.230 -7.822 -28.448 1.00 82.69 184 ASN A CA 1
ATOM 1501 C C . ASN A 1 184 ? 0.861 -8.278 -27.034 1.00 82.69 184 ASN A C 1
ATOM 1503 O O . ASN A 1 184 ? 0.547 -9.446 -26.852 1.00 82.69 184 ASN A O 1
ATOM 1507 N N . MET A 1 185 ? 0.790 -7.356 -26.069 1.00 78.62 185 MET A N 1
ATOM 1508 C CA . MET A 1 185 ? 0.335 -7.647 -24.702 1.00 78.62 185 MET A CA 1
ATOM 1509 C C . MET A 1 185 ? -1.075 -8.251 -24.674 1.00 78.62 185 MET A C 1
ATOM 1511 O O . MET A 1 185 ? -1.293 -9.281 -24.042 1.00 78.62 185 MET A O 1
ATOM 1515 N N . LYS A 1 186 ? -2.025 -7.664 -25.410 1.00 80.00 186 LYS A N 1
ATOM 1516 C CA . LYS A 1 186 ? -3.393 -8.189 -25.549 1.00 80.00 186 LYS A CA 1
ATOM 1517 C C . LYS A 1 186 ? -3.412 -9.574 -26.191 1.00 80.00 186 LYS A C 1
ATOM 1519 O O . LYS A 1 186 ? -4.133 -10.446 -25.724 1.00 80.00 186 LYS A O 1
ATOM 1524 N N . ARG A 1 187 ? -2.620 -9.778 -27.251 1.00 85.88 187 ARG A N 1
ATOM 1525 C CA . ARG A 1 187 ? -2.547 -11.059 -27.969 1.00 85.88 187 ARG A CA 1
ATOM 1526 C C . ARG A 1 187 ? -1.941 -12.170 -27.112 1.00 85.88 187 ARG A C 1
ATOM 1528 O O . ARG A 1 187 ? -2.493 -13.260 -27.080 1.00 85.88 187 ARG A O 1
ATOM 1535 N N . GLU A 1 188 ? -0.813 -11.906 -26.457 1.00 85.62 188 GLU A N 1
ATOM 1536 C CA . GLU A 1 188 ? -0.058 -12.943 -25.746 1.00 85.62 188 GLU A CA 1
ATOM 1537 C C . GLU A 1 188 ? -0.563 -13.190 -24.328 1.00 85.62 188 GLU A C 1
ATOM 1539 O O . GLU A 1 188 ? -0.592 -14.339 -23.892 1.00 85.62 188 GLU A O 1
ATOM 1544 N N . LEU A 1 189 ? -0.943 -12.132 -23.606 1.00 81.44 189 LEU A N 1
ATOM 1545 C CA . LEU A 1 189 ? -1.318 -12.224 -22.195 1.00 81.44 189 LEU A CA 1
ATOM 1546 C C . LEU A 1 189 ? -2.835 -12.167 -21.968 1.00 81.44 189 LEU A C 1
ATOM 1548 O O . LEU A 1 189 ? -3.279 -12.360 -20.843 1.00 81.44 189 LEU A O 1
ATOM 1552 N N . GLY A 1 190 ? -3.637 -11.887 -23.003 1.00 68.94 190 GLY A N 1
ATOM 1553 C CA . GLY A 1 190 ? -5.093 -11.741 -22.864 1.00 68.94 190 GLY A CA 1
ATOM 1554 C C . GLY A 1 190 ? -5.516 -10.524 -22.033 1.00 68.94 190 GLY A C 1
ATOM 1555 O O . GLY A 1 190 ? -6.660 -10.448 -21.590 1.00 68.94 190 GLY A O 1
ATOM 1556 N N . ALA A 1 191 ? -4.597 -9.582 -21.810 1.00 59.00 191 ALA A N 1
ATOM 1557 C CA . ALA A 1 191 ? -4.811 -8.439 -20.939 1.00 59.00 191 ALA A CA 1
ATOM 1558 C C . ALA A 1 191 ? -5.967 -7.559 -21.447 1.00 59.00 191 ALA A C 1
ATOM 1560 O O . ALA A 1 191 ? -5.971 -7.130 -22.605 1.00 59.00 191 ALA A O 1
ATOM 1561 N N . ALA A 1 192 ? -6.950 -7.264 -20.593 1.00 50.66 192 ALA A N 1
ATOM 1562 C CA . ALA A 1 192 ? -8.003 -6.314 -20.932 1.00 50.66 192 ALA A CA 1
ATOM 1563 C C . ALA A 1 192 ? -7.396 -4.912 -21.084 1.00 50.66 192 ALA A C 1
ATOM 1565 O O . ALA A 1 192 ? -6.505 -4.521 -20.333 1.00 50.66 192 ALA A O 1
ATOM 1566 N N . ALA A 1 193 ? -7.891 -4.129 -22.048 1.00 43.25 193 ALA A N 1
ATOM 1567 C CA . ALA A 1 193 ? -7.471 -2.734 -22.198 1.00 43.25 193 ALA A CA 1
ATOM 1568 C C . ALA A 1 193 ? -7.625 -1.956 -20.879 1.00 43.25 193 ALA A C 1
ATOM 1570 O O . ALA A 1 193 ? -6.789 -1.113 -20.594 1.00 43.25 193 ALA A O 1
ATOM 1571 N N . ASP A 1 194 ? -8.623 -2.319 -20.067 1.00 45.34 194 ASP A N 1
ATOM 1572 C CA . ASP A 1 194 ? -8.956 -1.670 -18.799 1.00 45.34 194 ASP A CA 1
ATOM 1573 C C . ASP A 1 194 ? -8.043 -2.080 -17.630 1.00 45.34 194 ASP A C 1
ATOM 1575 O O . ASP A 1 194 ? -7.753 -1.263 -16.759 1.00 45.34 194 ASP A O 1
ATOM 1579 N N . SER A 1 195 ? -7.514 -3.316 -17.626 1.00 49.66 195 SER A N 1
ATOM 1580 C CA . SER A 1 195 ? -6.515 -3.748 -16.629 1.00 49.66 195 SER A CA 1
ATOM 1581 C C . SER A 1 195 ? -5.119 -3.176 -16.903 1.00 49.66 195 SER A C 1
ATOM 1583 O O . SER A 1 195 ? -4.257 -3.194 -16.022 1.00 49.66 195 SER A O 1
ATOM 1585 N N . LEU A 1 196 ? -4.913 -2.657 -18.120 1.00 45.72 196 LEU A N 1
ATOM 1586 C CA . LEU A 1 196 ? -3.706 -1.966 -18.566 1.00 45.72 196 LEU A CA 1
ATOM 1587 C C . LEU A 1 196 ? -3.882 -0.438 -18.674 1.00 45.72 196 LEU A C 1
ATOM 1589 O O . LEU A 1 196 ? -2.884 0.266 -18.684 1.00 45.72 196 LEU A O 1
ATOM 1593 N N . SER A 1 197 ? -5.102 0.107 -18.750 1.00 36.25 197 SER A N 1
ATOM 1594 C CA . SER A 1 197 ? -5.354 1.561 -18.812 1.00 36.25 197 SER A CA 1
ATOM 1595 C C . SER A 1 197 ? -5.349 2.220 -17.434 1.00 36.25 197 SER A C 1
ATOM 1597 O O . SER A 1 197 ? -5.023 3.396 -17.314 1.00 36.25 197 SER A O 1
ATOM 1599 N N . SER A 1 198 ? -5.545 1.448 -16.359 1.00 39.50 198 SER A N 1
ATOM 1600 C CA . SER A 1 198 ? -5.181 1.882 -15.003 1.00 39.50 198 SER A CA 1
ATOM 1601 C C . SER A 1 198 ? -3.658 2.042 -14.811 1.00 39.50 198 SER A C 1
ATOM 1603 O O . SER A 1 198 ? -3.211 2.299 -13.696 1.00 39.50 198 SER A O 1
ATOM 1605 N N . MET A 1 199 ? -2.855 1.860 -15.872 1.00 41.97 199 MET A N 1
ATOM 1606 C CA . MET A 1 199 ? -1.411 2.115 -15.924 1.00 41.97 199 MET A CA 1
ATOM 1607 C C . MET A 1 199 ? -1.054 3.516 -16.460 1.00 41.97 199 MET A C 1
ATOM 1609 O O . MET A 1 199 ? 0.119 3.762 -16.721 1.00 41.97 199 MET A O 1
ATOM 1613 N N . ASP A 1 200 ? -2.012 4.448 -16.584 1.00 31.69 200 ASP A N 1
ATOM 1614 C CA . ASP A 1 200 ? -1.790 5.852 -17.006 1.00 31.69 200 ASP A CA 1
ATOM 1615 C C . ASP A 1 200 ? -0.985 6.715 -16.002 1.00 31.69 200 ASP A C 1
ATOM 1617 O O . ASP A 1 200 ? -0.926 7.943 -16.098 1.00 31.69 200 ASP A O 1
ATOM 1621 N N . GLY A 1 201 ? -0.301 6.089 -15.047 1.00 30.17 201 GLY A N 1
ATOM 1622 C CA . GLY A 1 201 ? 0.831 6.709 -14.378 1.00 30.17 201 GLY A CA 1
ATOM 1623 C C . GLY A 1 201 ? 2.090 6.446 -15.205 1.00 30.17 201 GLY A C 1
ATOM 1624 O O . GLY A 1 201 ? 2.498 5.284 -15.288 1.00 30.17 201 GLY A O 1
ATOM 1625 N N . PRO A 1 202 ? 2.772 7.455 -15.786 1.00 28.61 202 PRO A N 1
ATOM 1626 C CA . PRO A 1 202 ? 4.140 7.232 -16.222 1.00 28.61 202 PRO A CA 1
ATOM 1627 C C . PRO A 1 202 ? 4.897 6.656 -15.028 1.00 28.61 202 PRO A C 1
ATOM 1629 O O . PRO A 1 202 ? 4.765 7.145 -13.905 1.00 28.61 202 PRO A O 1
ATOM 1632 N N . THR A 1 203 ? 5.698 5.620 -15.255 1.00 34.22 203 THR A N 1
ATOM 1633 C CA . THR A 1 203 ? 6.686 5.173 -14.270 1.00 34.22 203 THR A CA 1
ATOM 1634 C C . THR A 1 203 ? 7.749 6.269 -14.155 1.00 34.22 203 THR A C 1
ATOM 1636 O O . THR A 1 203 ? 8.867 6.091 -14.618 1.00 34.22 203 THR A O 1
ATOM 1639 N N . GLN A 1 204 ? 7.404 7.465 -13.666 1.00 27.77 204 GLN A N 1
ATOM 1640 C CA . GLN A 1 204 ? 8.299 8.613 -13.592 1.00 27.77 204 GLN A CA 1
ATOM 1641 C C . GLN A 1 204 ? 9.458 8.263 -12.672 1.00 27.77 204 GLN A C 1
ATOM 1643 O O . GLN A 1 204 ? 9.332 8.249 -11.453 1.00 27.77 204 GLN A O 1
ATOM 1648 N N . ILE A 1 205 ? 10.608 7.995 -13.287 1.00 28.81 205 ILE A N 1
ATOM 1649 C CA . ILE A 1 205 ? 11.884 8.101 -12.612 1.00 28.81 205 ILE A CA 1
ATOM 1650 C C . ILE A 1 205 ? 12.253 9.578 -12.710 1.00 28.81 205 ILE A C 1
ATOM 1652 O O . ILE A 1 205 ? 12.838 10.019 -13.695 1.00 28.81 205 ILE A O 1
ATOM 1656 N N . SER A 1 206 ? 11.834 10.362 -11.722 1.00 22.69 206 SER A N 1
ATOM 1657 C CA . SER A 1 206 ? 12.350 11.712 -11.517 1.00 22.69 206 SER A CA 1
ATOM 1658 C C . SER A 1 206 ? 13.139 11.734 -10.217 1.00 22.69 206 SER A C 1
ATOM 1660 O O . SER A 1 206 ? 12.591 11.396 -9.172 1.00 22.69 206 SER A O 1
ATOM 1662 N N . ASP A 1 207 ? 14.417 12.096 -10.319 1.00 27.41 207 ASP A N 1
ATOM 1663 C CA . ASP A 1 207 ? 15.315 12.585 -9.267 1.00 27.41 207 ASP A CA 1
ATOM 1664 C C . ASP A 1 207 ? 14.952 12.228 -7.812 1.00 27.41 207 ASP A C 1
ATOM 1666 O O . ASP A 1 207 ? 14.605 13.105 -7.025 1.00 27.41 207 ASP A O 1
ATOM 1670 N N . ALA A 1 208 ? 15.059 10.936 -7.462 1.00 24.05 208 ALA A N 1
ATOM 1671 C CA . ALA A 1 208 ? 15.618 10.404 -6.204 1.00 24.05 208 ALA A CA 1
ATOM 1672 C C . ALA A 1 208 ? 15.236 8.921 -5.986 1.00 24.05 208 ALA A C 1
ATOM 1674 O O . ALA A 1 208 ? 14.248 8.632 -5.323 1.00 24.05 208 ALA A O 1
ATOM 1675 N N . SER A 1 209 ? 16.091 7.990 -6.445 1.00 24.95 209 SER A N 1
ATOM 1676 C CA . SER A 1 209 ? 16.134 6.548 -6.086 1.00 24.95 209 SER A CA 1
ATOM 1677 C C . SER A 1 209 ? 14.882 5.688 -6.346 1.00 24.95 209 SER A C 1
ATOM 1679 O O . SER A 1 209 ? 13.768 6.183 -6.466 1.00 24.95 209 SER A O 1
ATOM 1681 N N . ILE A 1 210 ? 15.049 4.363 -6.431 1.00 32.44 210 ILE A N 1
ATOM 1682 C CA . ILE A 1 210 ? 13.924 3.425 -6.355 1.00 32.44 210 ILE A CA 1
ATOM 1683 C C . ILE A 1 210 ? 13.165 3.714 -5.084 1.00 32.44 210 ILE A C 1
ATOM 1685 O O . ILE A 1 210 ? 13.674 3.499 -3.986 1.00 32.44 210 ILE A O 1
ATOM 1689 N N . SER A 1 211 ? 11.896 4.030 -5.238 1.00 27.28 211 SER A N 1
ATOM 1690 C CA . SER A 1 211 ? 10.941 3.579 -4.255 1.00 27.28 211 SER A CA 1
ATOM 1691 C C . SER A 1 211 ? 9.633 3.287 -4.953 1.00 27.28 211 SER A C 1
ATOM 1693 O O . SER A 1 211 ? 9.112 4.096 -5.718 1.00 27.28 211 SER A O 1
ATOM 1695 N N . SER A 1 212 ? 9.118 2.091 -4.700 1.00 35.00 212 SER A N 1
ATOM 1696 C CA . SER A 1 212 ? 7.698 1.797 -4.797 1.00 35.00 212 SER A CA 1
ATOM 1697 C C . SER A 1 212 ? 6.915 2.909 -4.099 1.00 35.00 212 SER A C 1
ATOM 1699 O O . SER A 1 212 ? 6.909 2.968 -2.875 1.00 35.00 212 SER A O 1
ATOM 1701 N N . CYS A 1 213 ? 6.264 3.797 -4.841 1.00 33.72 213 CYS A N 1
ATOM 1702 C CA . CYS A 1 213 ? 5.348 4.774 -4.262 1.00 33.72 213 CYS A CA 1
ATOM 1703 C C . CYS A 1 213 ? 4.152 4.932 -5.203 1.00 33.72 213 CYS A C 1
ATOM 1705 O O . CYS A 1 213 ? 4.226 5.674 -6.170 1.00 33.72 213 CYS A O 1
ATOM 1707 N N . ASP A 1 214 ? 3.122 4.098 -5.058 1.00 27.41 214 ASP A N 1
ATOM 1708 C CA . ASP A 1 214 ? 1.934 4.478 -4.273 1.00 27.41 214 ASP A CA 1
ATOM 1709 C C . ASP A 1 214 ? 1.990 4.405 -2.736 1.00 27.41 214 ASP A C 1
ATOM 1711 O O . ASP A 1 214 ? 1.024 4.803 -2.088 1.00 27.41 214 ASP A O 1
ATOM 1715 N N . LEU A 1 215 ? 3.056 3.934 -2.084 1.00 32.31 215 LEU A N 1
ATOM 1716 C CA . LEU A 1 215 ? 3.086 3.834 -0.623 1.00 32.31 215 LEU A CA 1
ATOM 1717 C C . LEU A 1 215 ? 4.432 4.277 -0.000 1.00 32.31 215 LEU A C 1
ATOM 1719 O O . LEU A 1 215 ? 5.388 3.516 0.024 1.00 32.31 215 LEU A O 1
ATOM 1723 N N . VAL A 1 216 ? 4.399 5.452 0.652 1.00 26.00 216 VAL A N 1
ATOM 1724 C CA . VAL A 1 216 ? 5.250 5.925 1.777 1.00 26.00 216 VAL A CA 1
ATOM 1725 C C . VAL A 1 216 ? 6.457 6.848 1.471 1.00 26.00 216 VAL A C 1
ATOM 1727 O O . VAL A 1 216 ? 7.548 6.435 1.094 1.00 26.00 216 VAL A O 1
ATOM 1730 N N . ASP A 1 217 ? 6.230 8.125 1.800 1.00 26.83 217 ASP A N 1
ATOM 1731 C CA . ASP A 1 217 ? 7.149 9.206 2.202 1.00 26.83 217 ASP A CA 1
ATOM 1732 C C . ASP A 1 217 ? 8.513 8.762 2.779 1.00 26.83 217 ASP A C 1
ATOM 1734 O O . ASP A 1 217 ? 8.585 8.389 3.946 1.00 26.83 217 ASP A O 1
ATOM 1738 N N . THR A 1 218 ? 9.613 8.861 2.016 1.00 29.83 218 THR A N 1
ATOM 1739 C CA . THR A 1 218 ? 10.976 8.960 2.588 1.00 29.83 218 THR A CA 1
ATOM 1740 C C . THR A 1 218 ? 11.934 9.758 1.687 1.00 29.83 218 THR A C 1
ATOM 1742 O O . THR A 1 218 ? 12.450 9.288 0.681 1.00 29.83 218 THR A O 1
ATOM 1745 N N . LYS A 1 219 ? 12.229 10.996 2.094 1.00 25.67 219 LYS A N 1
ATOM 1746 C CA . LYS A 1 219 ? 13.163 11.950 1.461 1.00 25.67 219 LYS A CA 1
ATOM 1747 C C . LYS A 1 219 ? 14.666 11.593 1.554 1.00 25.67 219 LYS A C 1
ATOM 1749 O O . LYS A 1 219 ? 15.491 12.488 1.386 1.00 25.67 219 LYS A O 1
ATOM 1754 N N . THR A 1 220 ? 15.077 10.363 1.881 1.00 27.78 220 THR A N 1
ATOM 1755 C CA . THR A 1 220 ? 16.454 10.140 2.394 1.00 27.78 220 THR A CA 1
ATOM 1756 C C . THR A 1 220 ? 17.141 8.811 2.036 1.00 27.78 220 THR A C 1
ATOM 1758 O O . THR A 1 220 ? 17.857 8.271 2.875 1.00 27.78 220 THR A O 1
ATOM 1761 N N . MET A 1 221 ? 17.016 8.290 0.812 1.00 27.84 221 MET A N 1
ATOM 1762 C CA . MET A 1 221 ? 17.897 7.210 0.314 1.00 27.84 221 MET A CA 1
ATOM 1763 C C . MET A 1 221 ? 18.330 7.506 -1.137 1.00 27.84 221 MET A C 1
ATOM 1765 O O . MET A 1 221 ? 17.470 7.743 -1.970 1.00 27.84 221 MET A O 1
ATOM 1769 N N . PRO A 1 222 ? 19.631 7.548 -1.479 1.00 27.59 222 PRO A N 1
ATOM 1770 C CA . PRO A 1 222 ? 20.101 7.747 -2.853 1.00 27.59 222 PRO A CA 1
ATOM 1771 C C . PRO A 1 222 ? 20.653 6.438 -3.467 1.00 27.59 222 PRO A C 1
ATOM 1773 O O . PRO A 1 222 ? 21.740 6.010 -3.096 1.00 27.59 222 PRO A O 1
ATOM 1776 N N . GLY A 1 223 ? 19.961 5.822 -4.441 1.00 32.94 223 GLY A N 1
ATOM 1777 C CA . GLY A 1 223 ? 20.546 4.803 -5.348 1.00 32.94 223 GLY A CA 1
ATOM 1778 C C . GLY A 1 223 ? 19.718 3.530 -5.636 1.00 32.94 223 GLY A C 1
ATOM 1779 O O . GLY A 1 223 ? 18.997 3.043 -4.778 1.00 32.94 223 GLY A O 1
ATOM 1780 N N . GLY A 1 224 ? 19.868 2.981 -6.855 1.00 38.72 224 GLY A N 1
ATOM 1781 C CA . GLY A 1 224 ? 19.098 1.864 -7.461 1.00 38.72 224 GLY A CA 1
ATOM 1782 C C . GLY A 1 224 ? 17.866 2.439 -8.168 1.00 38.72 224 GLY A C 1
ATOM 1783 O O . GLY A 1 224 ? 17.325 3.380 -7.611 1.00 38.72 224 GLY A O 1
ATOM 1784 N N . ASN A 1 225 ? 17.352 2.080 -9.364 1.00 50.50 225 ASN A N 1
ATOM 1785 C CA . ASN A 1 225 ? 17.218 0.854 -10.176 1.00 50.50 225 ASN A CA 1
ATOM 1786 C C . ASN A 1 225 ? 17.824 1.168 -11.542 1.00 50.50 225 ASN A C 1
ATOM 1788 O O . ASN A 1 225 ? 17.324 2.049 -12.243 1.00 50.50 225 ASN A O 1
ATOM 1792 N N . ASN A 1 226 ? 18.856 0.438 -11.947 1.00 57.81 226 ASN A N 1
ATOM 1793 C CA . ASN A 1 226 ? 19.369 0.560 -13.306 1.00 57.81 226 ASN A CA 1
ATOM 1794 C C . ASN A 1 226 ? 18.660 -0.463 -14.193 1.00 57.81 226 ASN A C 1
ATOM 1796 O O . ASN A 1 226 ? 18.545 -1.627 -13.823 1.00 57.81 226 ASN A O 1
ATOM 1800 N N . LEU A 1 227 ? 18.190 -0.025 -15.360 1.00 71.38 227 LEU A N 1
ATOM 1801 C CA . LEU A 1 227 ? 17.779 -0.936 -16.419 1.00 71.38 227 LEU A CA 1
ATOM 1802 C C . LEU A 1 227 ? 19.024 -1.688 -16.902 1.00 71.38 227 LEU A C 1
ATOM 1804 O O . LEU A 1 227 ? 20.035 -1.050 -17.221 1.00 71.38 227 LEU A O 1
ATOM 1808 N N . PHE A 1 228 ? 18.966 -3.018 -16.976 1.00 78.94 228 PHE A N 1
ATOM 1809 C CA . PHE A 1 228 ? 20.104 -3.779 -17.479 1.00 78.94 228 PHE A CA 1
ATOM 1810 C C . PHE A 1 228 ? 20.350 -3.433 -18.961 1.00 78.94 228 PHE A C 1
ATOM 1812 O O . PHE A 1 228 ? 19.388 -3.384 -19.736 1.00 78.94 228 PHE A O 1
ATOM 1819 N N . PRO A 1 229 ? 21.594 -3.158 -19.404 1.00 80.75 229 PRO A N 1
ATOM 1820 C CA . PRO A 1 229 ? 21.877 -2.688 -20.761 1.00 80.75 229 PRO A CA 1
ATOM 1821 C C . PRO A 1 229 ? 21.839 -3.825 -21.803 1.00 80.75 229 PRO A C 1
ATOM 1823 O O . PRO A 1 229 ? 22.791 -4.019 -22.552 1.00 80.75 229 PRO A O 1
ATOM 1826 N N . VAL A 1 230 ? 20.723 -4.554 -21.874 1.00 86.56 230 VAL A N 1
ATOM 1827 C CA . VAL A 1 230 ? 20.429 -5.594 -22.871 1.00 86.56 230 VAL A CA 1
ATOM 1828 C C . VAL A 1 230 ? 19.165 -5.273 -23.648 1.00 86.56 230 VAL A C 1
ATOM 1830 O O . VAL A 1 230 ? 18.170 -4.834 -23.068 1.00 86.56 230 VAL A O 1
ATOM 1833 N N . ALA A 1 231 ? 19.202 -5.520 -24.952 1.00 91.38 231 ALA A N 1
ATOM 1834 C CA . ALA A 1 231 ? 18.045 -5.519 -25.830 1.00 91.38 231 ALA A CA 1
ATOM 1835 C C . ALA A 1 231 ? 17.724 -6.946 -26.295 1.00 91.38 231 ALA A C 1
ATOM 1837 O O . ALA A 1 231 ? 18.618 -7.767 -26.507 1.00 91.38 231 ALA A O 1
ATOM 1838 N N . VAL A 1 232 ? 16.436 -7.221 -26.485 1.00 94.12 232 VAL A N 1
ATOM 1839 C CA . VAL A 1 232 ? 15.964 -8.459 -27.109 1.00 94.12 232 VAL A CA 1
ATOM 1840 C C . VAL A 1 232 ? 16.102 -8.312 -28.623 1.00 94.12 232 VAL A C 1
ATOM 1842 O O . VAL A 1 232 ? 15.391 -7.515 -29.237 1.00 94.12 232 VAL A O 1
ATOM 1845 N N . ALA A 1 233 ? 17.037 -9.061 -29.208 1.00 94.94 233 ALA A N 1
ATOM 1846 C CA . ALA A 1 233 ? 17.356 -9.059 -30.639 1.00 94.94 233 ALA A CA 1
ATOM 1847 C C . ALA A 1 233 ? 16.853 -10.327 -31.358 1.00 94.94 233 ALA A C 1
ATOM 1849 O O . ALA A 1 233 ? 17.218 -10.591 -32.503 1.00 94.94 233 ALA A O 1
ATOM 1850 N N . ASP A 1 234 ? 16.047 -11.134 -30.669 1.00 96.62 234 ASP A N 1
ATOM 1851 C CA . ASP A 1 234 ? 15.496 -12.386 -31.174 1.00 96.62 234 ASP A CA 1
ATOM 1852 C C . ASP A 1 234 ? 14.279 -12.126 -32.079 1.00 96.62 234 ASP A C 1
ATOM 1854 O O . ASP A 1 234 ? 13.285 -11.574 -31.597 1.00 96.62 234 ASP A O 1
ATOM 1858 N N . PRO A 1 235 ? 14.320 -12.511 -33.368 1.00 94.94 235 PRO A N 1
ATOM 1859 C CA . PRO A 1 235 ? 13.197 -12.311 -34.282 1.00 94.94 235 PRO A CA 1
ATOM 1860 C C . PRO A 1 235 ? 11.977 -13.181 -33.944 1.00 94.94 235 PRO A C 1
ATOM 1862 O O . PRO A 1 235 ? 10.863 -12.821 -34.319 1.00 94.94 235 PRO A O 1
ATOM 1865 N N . ASP A 1 236 ? 12.168 -14.286 -33.218 1.00 96.06 236 ASP A N 1
ATOM 1866 C CA . ASP A 1 236 ? 11.098 -15.202 -32.815 1.00 96.06 236 ASP A CA 1
ATOM 1867 C C . ASP A 1 236 ? 10.491 -14.823 -31.452 1.00 96.06 236 ASP A C 1
ATOM 1869 O O . ASP A 1 236 ? 9.516 -15.434 -31.004 1.00 96.06 236 ASP A O 1
ATOM 1873 N N . ALA A 1 237 ? 11.060 -13.826 -30.763 1.00 97.31 237 ALA A N 1
ATOM 1874 C CA . ALA A 1 237 ? 10.504 -13.299 -29.526 1.00 97.31 237 ALA A CA 1
ATOM 1875 C C . ALA A 1 237 ? 9.475 -12.197 -29.808 1.00 97.31 237 ALA A C 1
ATOM 1877 O O . ALA A 1 237 ? 9.692 -11.256 -30.573 1.00 97.31 237 ALA A O 1
ATOM 1878 N N . VAL A 1 238 ? 8.346 -12.267 -29.110 1.00 96.50 238 VAL A N 1
ATOM 1879 C CA . VAL A 1 238 ? 7.337 -11.215 -29.112 1.00 96.50 238 VAL A CA 1
ATOM 1880 C C . VAL A 1 238 ? 7.747 -10.140 -28.116 1.00 96.50 238 VAL A C 1
ATOM 1882 O O . VAL A 1 238 ? 7.794 -10.386 -26.912 1.00 96.50 238 VAL A O 1
ATOM 1885 N N . ILE A 1 239 ? 7.995 -8.928 -28.610 1.00 93.25 239 ILE A N 1
ATOM 1886 C CA . ILE A 1 239 ? 8.258 -7.772 -27.751 1.00 93.25 239 ILE A CA 1
ATOM 1887 C C . ILE A 1 239 ? 6.957 -7.304 -27.094 1.00 93.25 239 ILE A C 1
ATOM 1889 O O . ILE A 1 239 ? 5.944 -7.084 -27.761 1.00 93.25 239 ILE A O 1
ATOM 1893 N N . LEU A 1 240 ? 7.013 -7.169 -25.773 1.00 83.25 240 LEU A N 1
ATOM 1894 C CA . LEU A 1 240 ? 5.918 -6.787 -24.886 1.00 83.25 240 LEU A CA 1
ATOM 1895 C C . LEU A 1 240 ? 6.131 -5.407 -24.241 1.00 83.25 240 LEU A C 1
ATOM 1897 O O . LEU A 1 240 ? 5.195 -4.839 -23.686 1.00 83.25 240 LEU A O 1
ATOM 1901 N N . GLY A 1 241 ? 7.349 -4.869 -24.305 1.00 79.75 241 GLY A N 1
ATOM 1902 C CA . GLY A 1 241 ? 7.657 -3.517 -23.854 1.00 79.75 241 GLY A CA 1
ATOM 1903 C C . GLY A 1 241 ? 9.008 -3.025 -24.361 1.00 79.75 241 GLY A C 1
ATOM 1904 O O . GLY A 1 241 ? 9.955 -3.807 -24.538 1.00 79.75 241 GLY A O 1
ATOM 1905 N N . ARG A 1 242 ? 9.097 -1.712 -24.579 1.00 81.25 242 ARG A N 1
ATOM 1906 C CA . ARG A 1 242 ? 10.255 -1.043 -25.189 1.00 81.25 242 ARG A CA 1
ATOM 1907 C C . ARG A 1 242 ? 10.726 0.148 -24.376 1.00 81.25 242 ARG A C 1
ATOM 1909 O O . ARG A 1 242 ? 9.956 0.747 -23.642 1.00 81.25 242 ARG A O 1
ATOM 1916 N N . THR A 1 243 ? 11.993 0.510 -24.514 1.00 74.44 243 THR A N 1
ATOM 1917 C CA . THR A 1 243 ? 12.476 1.833 -24.092 1.00 74.44 243 THR A CA 1
ATOM 1918 C C . THR A 1 243 ? 12.134 2.903 -25.139 1.00 74.44 243 THR A C 1
ATOM 1920 O O . THR A 1 243 ? 11.880 2.547 -26.292 1.00 74.44 243 THR A O 1
ATOM 1923 N N . PRO A 1 244 ? 12.176 4.208 -24.794 1.00 70.88 244 PRO A N 1
ATOM 1924 C CA . PRO A 1 244 ? 11.893 5.299 -25.739 1.00 70.88 244 PRO A CA 1
ATOM 1925 C C . PRO A 1 244 ? 12.771 5.311 -27.003 1.00 70.88 244 PRO A C 1
ATOM 1927 O O . PRO A 1 244 ? 12.391 5.871 -28.025 1.00 70.88 244 PRO A O 1
ATOM 1930 N N . ASP A 1 245 ? 13.947 4.676 -26.958 1.00 75.44 245 ASP A N 1
ATOM 1931 C CA . ASP A 1 245 ? 14.829 4.478 -28.117 1.00 75.44 245 ASP A CA 1
ATOM 1932 C C . ASP A 1 245 ? 14.399 3.310 -29.034 1.00 75.44 245 ASP A C 1
ATOM 1934 O O . ASP A 1 245 ? 15.102 2.966 -29.984 1.00 75.44 245 ASP A O 1
ATOM 1938 N N . GLY A 1 246 ? 13.254 2.682 -28.751 1.00 80.31 246 GLY A N 1
ATOM 1939 C CA . GLY A 1 246 ? 12.655 1.591 -29.518 1.00 80.31 246 GLY A CA 1
ATOM 1940 C C . GLY A 1 246 ? 13.191 0.194 -29.191 1.00 80.31 246 GLY A C 1
ATOM 1941 O O . GLY A 1 246 ? 12.657 -0.796 -29.710 1.00 80.31 246 GLY A O 1
ATOM 1942 N N . ALA A 1 247 ? 14.210 0.068 -28.334 1.00 83.94 247 ALA A N 1
ATOM 1943 C CA . ALA A 1 247 ? 14.791 -1.228 -27.994 1.00 83.94 247 ALA A CA 1
ATOM 1944 C C . ALA A 1 247 ? 13.807 -2.087 -27.180 1.00 83.94 247 ALA A C 1
ATOM 1946 O O . ALA A 1 247 ? 13.241 -1.628 -26.190 1.00 83.94 247 ALA A O 1
ATOM 1947 N N . GLY A 1 248 ? 13.615 -3.349 -27.578 1.00 88.00 248 GLY A N 1
ATOM 1948 C CA . GLY A 1 248 ? 12.794 -4.306 -26.831 1.00 88.00 248 GLY A CA 1
ATOM 1949 C C . GLY A 1 248 ? 13.471 -4.703 -25.521 1.00 88.00 248 GLY A C 1
ATOM 1950 O O . GLY A 1 248 ? 14.600 -5.193 -25.539 1.00 88.00 248 GLY A O 1
ATOM 1951 N N . ARG A 1 249 ? 12.796 -4.484 -24.387 1.00 86.38 249 ARG A N 1
ATOM 1952 C CA . ARG A 1 249 ? 13.329 -4.732 -23.029 1.00 86.38 249 ARG A CA 1
ATOM 1953 C C . ARG A 1 249 ? 12.485 -5.696 -22.204 1.00 86.38 249 ARG A C 1
ATOM 1955 O O . ARG A 1 249 ? 12.923 -6.136 -21.148 1.00 86.38 249 ARG A O 1
ATOM 1962 N N . PHE A 1 250 ? 11.292 -6.015 -22.683 1.00 89.19 250 PHE A N 1
ATOM 1963 C CA . PHE A 1 250 ? 10.404 -7.009 -22.106 1.00 89.19 250 PHE A CA 1
ATOM 1964 C C . PHE A 1 250 ? 9.841 -7.844 -23.253 1.00 89.19 250 PHE A C 1
ATOM 1966 O O . PHE A 1 250 ? 9.338 -7.281 -24.228 1.00 89.19 250 PHE A O 1
ATOM 1973 N N . ALA A 1 251 ? 9.982 -9.164 -23.183 1.00 95.12 251 ALA A N 1
ATOM 1974 C CA . ALA A 1 251 ? 9.618 -10.050 -24.281 1.00 95.12 251 ALA A CA 1
ATOM 1975 C C . ALA A 1 251 ? 9.186 -11.437 -23.807 1.00 95.12 251 ALA A C 1
ATOM 1977 O O . ALA A 1 251 ? 9.482 -11.867 -22.689 1.00 95.12 251 ALA A O 1
ATOM 1978 N N . LEU A 1 252 ? 8.505 -12.142 -24.704 1.00 96.75 252 LEU A N 1
ATOM 1979 C CA . LEU A 1 252 ? 8.021 -13.502 -24.521 1.00 96.75 252 LEU A CA 1
ATOM 1980 C C . LEU A 1 252 ? 8.386 -14.353 -25.738 1.00 96.75 252 LEU A C 1
ATOM 1982 O O . LEU A 1 252 ? 8.226 -13.917 -26.874 1.00 96.75 252 LEU A O 1
ATOM 1986 N N . LYS A 1 253 ? 8.832 -15.589 -25.506 1.00 98.19 253 LYS A N 1
ATOM 1987 C CA . LYS A 1 253 ? 9.119 -16.584 -26.548 1.00 98.19 253 LYS A CA 1
ATOM 1988 C C . LYS A 1 253 ? 8.581 -17.939 -26.116 1.00 98.19 253 LYS A C 1
ATOM 1990 O O . LYS A 1 253 ? 8.837 -18.394 -25.001 1.00 98.19 253 LYS A O 1
ATOM 1995 N N . ARG A 1 254 ? 7.822 -18.584 -26.999 1.00 97.19 254 ARG A N 1
ATOM 1996 C CA . ARG A 1 254 ? 7.243 -19.909 -26.752 1.00 97.19 254 ARG A CA 1
ATOM 1997 C C . ARG A 1 254 ? 8.169 -20.986 -27.299 1.00 97.19 254 ARG A C 1
ATOM 1999 O O . ARG A 1 254 ? 8.661 -20.870 -28.416 1.00 97.19 254 ARG A O 1
ATOM 2006 N N . PHE A 1 255 ? 8.357 -22.040 -26.522 1.00 97.81 255 PHE A N 1
ATOM 2007 C CA . PHE A 1 255 ? 9.102 -23.232 -26.901 1.00 97.81 255 PHE A CA 1
ATOM 2008 C C . PHE A 1 255 ? 8.189 -24.460 -26.841 1.00 97.81 255 PHE A C 1
ATOM 2010 O O . PHE A 1 255 ? 7.147 -24.434 -26.175 1.00 97.81 255 PHE A O 1
ATOM 2017 N N . PRO A 1 256 ? 8.571 -25.575 -27.484 1.00 94.94 256 PRO A N 1
ATOM 2018 C CA . PRO A 1 256 ? 7.915 -26.850 -27.245 1.00 94.94 256 PRO A CA 1
ATOM 2019 C C . PRO A 1 256 ? 7.976 -27.212 -25.754 1.00 94.94 256 PRO A C 1
ATOM 2021 O O . PRO A 1 256 ? 9.040 -27.481 -25.204 1.00 94.94 256 PRO A O 1
ATOM 2024 N N . GLY A 1 257 ? 6.823 -27.191 -25.086 1.00 93.50 257 GLY A N 1
ATOM 2025 C CA . GLY A 1 257 ? 6.697 -27.615 -23.693 1.00 93.50 257 GLY A CA 1
ATOM 2026 C C . GLY A 1 257 ? 7.121 -26.601 -22.624 1.00 93.50 257 GLY A C 1
ATOM 2027 O O . GLY A 1 257 ? 7.127 -26.990 -21.460 1.00 93.50 257 GLY A O 1
ATOM 2028 N N . TRP A 1 258 ? 7.435 -25.342 -22.956 1.00 97.75 258 TRP A N 1
ATOM 2029 C CA . TRP A 1 258 ? 7.626 -24.257 -21.975 1.00 97.75 258 TRP A CA 1
ATOM 2030 C C . TRP A 1 258 ? 7.577 -22.863 -22.633 1.00 97.75 258 TRP A C 1
ATOM 2032 O O . TRP A 1 258 ? 7.611 -22.730 -23.853 1.00 97.75 258 TRP A O 1
ATOM 2042 N N . THR A 1 259 ? 7.481 -21.800 -21.837 1.00 98.44 259 THR A N 1
ATOM 2043 C CA . THR A 1 259 ? 7.495 -20.402 -22.299 1.00 98.44 259 THR A CA 1
ATOM 2044 C C . THR A 1 259 ? 8.553 -19.612 -21.536 1.00 98.44 259 THR A C 1
ATOM 2046 O O . THR A 1 259 ? 8.584 -19.642 -20.307 1.00 98.44 259 THR A O 1
ATOM 2049 N N . SER A 1 260 ? 9.399 -18.882 -22.260 1.00 98.56 260 SER A N 1
ATOM 2050 C CA . SER A 1 260 ? 10.364 -17.945 -21.688 1.00 98.56 260 SER A CA 1
ATOM 2051 C C . SER A 1 260 ? 9.782 -16.540 -21.686 1.00 98.56 260 SER A C 1
ATOM 2053 O O . SER A 1 260 ? 9.298 -16.062 -22.715 1.00 98.56 260 SER A O 1
ATOM 2055 N N . VAL A 1 261 ? 9.843 -15.868 -20.542 1.00 97.88 261 VAL A N 1
ATOM 2056 C CA . VAL A 1 261 ? 9.528 -14.448 -20.402 1.00 97.88 261 VAL A CA 1
ATOM 2057 C C . VAL A 1 261 ? 10.759 -13.759 -19.832 1.00 97.88 261 VAL A C 1
ATOM 2059 O O . VAL A 1 261 ? 11.264 -14.144 -18.780 1.00 97.88 261 VAL A O 1
ATOM 2062 N N . TYR A 1 262 ? 11.250 -12.737 -20.520 1.00 95.88 262 TYR A N 1
ATOM 2063 C CA . TYR A 1 262 ? 12.415 -11.970 -20.094 1.00 95.88 262 TYR A CA 1
ATOM 2064 C C . TYR A 1 262 ? 12.029 -10.515 -19.873 1.00 95.88 262 TYR A C 1
ATOM 2066 O O . TYR A 1 262 ? 11.398 -9.908 -20.739 1.00 95.88 262 TYR A O 1
ATOM 2074 N N . SER A 1 263 ? 12.450 -9.945 -18.745 1.00 88.19 263 SER A N 1
ATOM 2075 C CA . SER A 1 263 ? 12.411 -8.506 -18.504 1.00 88.19 263 SER A CA 1
ATOM 2076 C C . SER A 1 263 ? 13.792 -8.001 -18.108 1.00 88.19 263 SER A C 1
ATOM 2078 O O . SER A 1 263 ? 14.367 -8.474 -17.133 1.00 88.19 263 SER A O 1
ATOM 2080 N N . ALA A 1 264 ? 14.297 -6.986 -18.808 1.00 83.81 264 ALA A N 1
ATOM 2081 C CA . ALA A 1 264 ? 15.526 -6.282 -18.440 1.00 83.81 264 ALA A CA 1
ATOM 2082 C C . ALA A 1 264 ? 15.358 -5.417 -17.176 1.00 83.81 264 ALA A C 1
ATOM 2084 O O . ALA A 1 264 ? 16.339 -4.904 -16.630 1.00 83.81 264 ALA A O 1
ATOM 2085 N N . THR A 1 265 ? 14.117 -5.232 -16.712 1.00 78.56 265 THR A N 1
ATOM 2086 C CA . THR A 1 265 ? 13.828 -4.601 -15.427 1.00 78.56 265 THR A CA 1
ATOM 2087 C C . THR A 1 265 ? 13.936 -5.606 -14.295 1.00 78.56 265 THR A C 1
ATOM 2089 O O . THR A 1 265 ? 13.720 -6.807 -14.450 1.00 78.56 265 THR A O 1
ATOM 2092 N N . CYS A 1 266 ? 14.206 -5.068 -13.117 1.00 74.69 266 CYS A N 1
ATOM 2093 C CA . CYS A 1 266 ? 14.144 -5.808 -11.878 1.00 74.69 266 CYS A CA 1
ATOM 2094 C C . CYS A 1 266 ? 12.679 -6.109 -11.465 1.00 74.69 266 CYS A C 1
ATOM 2096 O O . CYS A 1 266 ? 12.361 -7.192 -10.982 1.00 74.69 266 CYS A O 1
ATOM 2098 N N . LEU A 1 267 ? 11.746 -5.193 -11.727 1.00 74.50 267 LEU A N 1
ATOM 2099 C CA . LEU A 1 267 ? 10.357 -5.304 -11.275 1.00 74.50 267 LEU A CA 1
ATOM 2100 C C . LEU A 1 267 ? 9.382 -5.220 -12.450 1.00 74.50 267 LEU A C 1
ATOM 2102 O O . LEU A 1 267 ? 9.593 -4.442 -13.383 1.00 74.50 267 LEU A O 1
ATOM 2106 N N . LEU A 1 268 ? 8.284 -5.971 -12.361 1.00 76.69 268 LEU A N 1
ATOM 2107 C CA . LEU A 1 268 ? 7.100 -5.800 -13.202 1.00 76.69 268 LEU A CA 1
ATOM 2108 C C . LEU A 1 268 ? 5.892 -5.441 -12.327 1.00 76.69 268 LEU A C 1
ATOM 2110 O O . LEU A 1 268 ? 5.797 -5.940 -11.204 1.00 76.69 268 LEU A O 1
ATOM 2114 N N . PRO A 1 269 ? 4.951 -4.618 -12.822 1.00 76.94 269 PRO A N 1
ATOM 2115 C CA . PRO A 1 269 ? 3.715 -4.332 -12.103 1.00 76.94 269 PRO A CA 1
ATOM 2116 C C . PRO A 1 269 ? 2.913 -5.606 -11.813 1.00 76.94 269 PRO A C 1
ATOM 2118 O O . PRO A 1 269 ? 2.824 -6.498 -12.660 1.00 76.94 269 PRO A O 1
ATOM 2121 N N . ALA A 1 270 ? 2.261 -5.669 -10.648 1.00 80.81 270 ALA A N 1
ATOM 2122 C CA . ALA A 1 270 ? 1.455 -6.826 -10.247 1.00 80.81 270 ALA A CA 1
ATOM 2123 C C . ALA A 1 270 ? 0.379 -7.230 -11.280 1.00 80.81 270 ALA A C 1
ATOM 2125 O O . ALA A 1 270 ? 0.234 -8.432 -11.506 1.00 80.81 270 ALA A O 1
ATOM 2126 N N . PRO A 1 271 ? -0.320 -6.297 -11.970 1.00 78.56 271 PRO A N 1
ATOM 2127 C CA . PRO A 1 271 ? -1.237 -6.662 -13.048 1.00 78.56 271 PRO A CA 1
ATOM 2128 C C . PRO A 1 271 ? -0.555 -7.425 -14.189 1.00 78.56 271 PRO A C 1
ATOM 2130 O O . PRO A 1 271 ? -1.089 -8.430 -14.639 1.00 78.56 271 PRO A O 1
ATOM 2133 N N . VAL A 1 272 ? 0.656 -7.036 -14.607 1.00 81.44 272 VAL A N 1
ATOM 2134 C CA . VAL A 1 272 ? 1.397 -7.753 -15.664 1.00 81.44 272 VAL A CA 1
ATOM 2135 C C . VAL A 1 272 ? 1.708 -9.178 -15.227 1.00 81.44 272 VAL A C 1
ATOM 2137 O O . VAL A 1 272 ? 1.467 -10.127 -15.968 1.00 81.44 272 VAL A O 1
ATOM 2140 N N . VAL A 1 273 ? 2.206 -9.342 -14.000 1.00 87.75 273 VAL A N 1
ATOM 2141 C CA . VAL A 1 273 ? 2.527 -10.668 -13.459 1.00 87.75 273 VAL A CA 1
ATOM 2142 C C . VAL A 1 273 ? 1.264 -11.522 -13.303 1.00 87.75 273 VAL A C 1
ATOM 2144 O O . VAL A 1 273 ? 1.301 -12.719 -13.578 1.00 87.75 273 VAL A O 1
ATOM 2147 N N . ARG A 1 274 ? 0.129 -10.916 -12.933 1.00 88.94 274 ARG A N 1
ATOM 2148 C CA . ARG A 1 274 ? -1.183 -11.577 -12.892 1.00 88.94 274 ARG A CA 1
ATOM 2149 C C . ARG A 1 274 ? -1.614 -12.075 -14.266 1.00 88.94 274 ARG A C 1
ATOM 2151 O O . ARG A 1 274 ? -2.064 -13.212 -14.366 1.00 88.94 274 ARG A O 1
ATOM 2158 N N . GLU A 1 275 ? -1.448 -11.275 -15.315 1.00 88.12 275 GLU A N 1
ATOM 2159 C CA . GLU A 1 275 ? -1.756 -11.710 -16.682 1.00 88.12 275 GLU A CA 1
ATOM 2160 C C . GLU A 1 275 ? -0.816 -12.833 -17.152 1.00 88.12 275 GLU A C 1
ATOM 2162 O O . GLU A 1 275 ? -1.274 -13.800 -17.754 1.00 88.12 275 GLU A O 1
ATOM 2167 N N . ILE A 1 276 ? 0.476 -12.791 -16.799 1.00 92.75 276 ILE A N 1
ATOM 2168 C CA . ILE A 1 276 ? 1.407 -13.908 -17.054 1.00 92.75 276 ILE A CA 1
ATOM 2169 C C . ILE A 1 276 ? 0.944 -15.177 -16.322 1.00 92.75 276 ILE A C 1
ATOM 2171 O O . ILE A 1 276 ? 0.924 -16.261 -16.909 1.00 92.75 276 ILE A O 1
ATOM 2175 N N . ALA A 1 277 ? 0.539 -15.061 -15.055 1.00 94.12 277 ALA A N 1
ATOM 2176 C CA . ALA A 1 277 ? 0.013 -16.178 -14.274 1.00 94.12 277 ALA A CA 1
ATOM 2177 C C . ALA A 1 277 ? -1.276 -16.744 -14.895 1.00 94.12 277 ALA A C 1
ATOM 2179 O O . ALA A 1 277 ? -1.400 -17.962 -15.033 1.00 94.12 277 ALA A O 1
ATOM 2180 N N . ARG A 1 278 ? -2.188 -15.876 -15.354 1.00 92.25 278 ARG A N 1
ATOM 2181 C CA . ARG A 1 278 ? -3.415 -16.261 -16.065 1.00 92.25 278 ARG A CA 1
ATOM 2182 C C . ARG A 1 278 ? -3.112 -16.984 -17.376 1.00 92.25 278 ARG A C 1
ATOM 2184 O O . ARG A 1 278 ? -3.642 -18.069 -17.588 1.00 92.25 278 ARG A O 1
ATOM 2191 N N . MET A 1 279 ? -2.228 -16.434 -18.213 1.00 92.88 279 MET A N 1
ATOM 2192 C CA . MET A 1 279 ? -1.773 -17.056 -19.466 1.00 92.88 279 MET A CA 1
ATOM 2193 C C . MET A 1 279 ? -1.183 -18.450 -19.216 1.00 92.88 279 MET A C 1
ATOM 2195 O O . MET A 1 279 ? -1.391 -19.372 -19.998 1.00 92.88 279 MET A O 1
ATOM 2199 N N . THR A 1 280 ? -0.463 -18.609 -18.107 1.00 94.69 280 THR A N 1
ATOM 2200 C CA . THR A 1 280 ? 0.164 -19.876 -17.704 1.00 94.69 280 THR A CA 1
ATOM 2201 C C . THR A 1 280 ? -0.850 -20.888 -17.142 1.00 94.69 280 THR A C 1
ATOM 2203 O O . THR A 1 280 ? -0.509 -22.043 -16.899 1.00 94.69 280 THR A O 1
ATOM 2206 N N 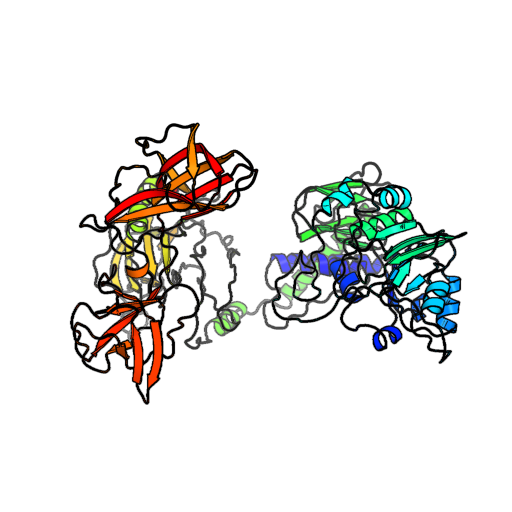. GLY A 1 281 ? -2.105 -20.485 -16.916 1.00 93.56 281 GLY A N 1
ATOM 2207 C CA . GLY A 1 281 ? -3.135 -21.335 -16.319 1.00 93.56 281 GLY A CA 1
ATOM 2208 C C . GLY A 1 281 ? -2.969 -21.528 -14.810 1.00 93.56 281 GLY A C 1
ATOM 2209 O O . GLY A 1 281 ? -3.379 -22.563 -14.277 1.00 93.56 281 GLY A O 1
ATOM 2210 N N . CYS A 1 282 ? -2.342 -20.568 -14.122 1.00 95.25 282 CYS A N 1
ATOM 2211 C CA . CYS A 1 282 ? -2.349 -20.521 -12.662 1.00 95.25 282 CYS A CA 1
ATOM 2212 C C . CYS A 1 282 ? -3.741 -20.109 -12.158 1.00 95.25 282 CYS A C 1
ATOM 2214 O O . CYS A 1 282 ? -4.375 -19.214 -12.720 1.00 95.25 282 CYS A O 1
ATOM 2216 N N . HIS A 1 283 ? -4.198 -20.712 -11.065 1.00 94.00 283 HIS A N 1
ATOM 2217 C CA . HIS A 1 283 ? -5.441 -20.341 -10.403 1.00 94.00 283 HIS A CA 1
ATOM 2218 C C . HIS A 1 283 ? -5.282 -18.995 -9.697 1.00 94.00 283 HIS A C 1
ATOM 2220 O O . HIS A 1 283 ? -4.547 -18.871 -8.714 1.00 94.00 283 HIS A O 1
ATOM 2226 N N . LEU A 1 284 ? -6.003 -17.992 -10.190 1.00 93.31 284 LEU A N 1
ATOM 2227 C CA . LEU A 1 284 ? -6.108 -16.684 -9.559 1.00 93.31 284 LEU A CA 1
ATOM 2228 C C . LEU A 1 284 ? -7.329 -16.677 -8.643 1.00 93.31 284 LEU A C 1
ATOM 2230 O O . LEU A 1 284 ? -8.461 -16.779 -9.106 1.00 93.31 284 LEU A O 1
ATOM 2234 N N . TYR A 1 285 ? -7.098 -16.527 -7.344 1.00 94.06 285 TYR A N 1
ATOM 2235 C CA . TYR A 1 285 ? -8.162 -16.385 -6.356 1.00 94.06 285 TYR A CA 1
ATOM 2236 C C . TYR A 1 285 ? -8.788 -14.992 -6.379 1.00 94.06 285 TYR A C 1
ATOM 2238 O O . TYR A 1 285 ? -9.893 -14.842 -5.887 1.00 94.06 285 TYR A O 1
ATOM 2246 N N . ASN A 1 286 ? -8.112 -13.972 -6.907 1.00 91.19 286 ASN A N 1
ATOM 2247 C CA . ASN A 1 286 ? -8.619 -12.601 -6.953 1.00 91.19 286 ASN A CA 1
ATOM 2248 C C . ASN A 1 286 ? -8.159 -11.889 -8.237 1.00 91.19 286 ASN A C 1
ATOM 2250 O O . ASN A 1 286 ? -6.991 -11.982 -8.617 1.00 91.19 286 ASN A O 1
ATOM 2254 N N . GLY A 1 287 ? -9.070 -11.174 -8.907 1.00 82.75 287 GLY A N 1
ATOM 2255 C CA . GLY A 1 287 ? -8.770 -10.387 -10.108 1.00 82.75 287 GLY A CA 1
ATOM 2256 C C . GLY A 1 287 ? -8.381 -8.925 -9.854 1.00 82.75 287 GLY A C 1
ATOM 2257 O O . GLY A 1 287 ? -7.746 -8.314 -10.718 1.00 82.75 287 GLY A O 1
ATOM 2258 N N . ASN A 1 288 ? -8.706 -8.383 -8.675 1.00 76.56 288 ASN A N 1
ATOM 2259 C CA . ASN A 1 288 ? -8.726 -6.941 -8.386 1.00 76.56 288 ASN A CA 1
ATOM 2260 C C . ASN A 1 288 ? -7.466 -6.419 -7.672 1.00 76.56 288 ASN A C 1
ATOM 2262 O O . ASN A 1 288 ? -7.385 -5.239 -7.350 1.00 76.56 288 ASN A O 1
ATOM 2266 N N . GLY A 1 289 ? -6.456 -7.267 -7.464 1.00 79.00 289 GLY A N 1
ATOM 2267 C CA . GLY A 1 289 ? -5.196 -6.863 -6.837 1.00 79.00 289 GLY A CA 1
ATOM 2268 C C . GLY A 1 289 ? -5.234 -6.841 -5.316 1.00 79.00 289 GLY A C 1
ATOM 2269 O O . GLY A 1 289 ? -4.497 -6.074 -4.707 1.00 79.00 289 GLY A O 1
ATOM 2270 N N . ASP A 1 290 ? -6.049 -7.696 -4.703 1.00 88.56 290 ASP A N 1
ATOM 2271 C CA . ASP A 1 290 ? -6.023 -7.941 -3.264 1.00 88.56 290 ASP A CA 1
ATOM 2272 C C . ASP A 1 290 ? -4.965 -8.983 -2.893 1.00 88.56 290 ASP A C 1
ATOM 2274 O O . ASP A 1 290 ? -4.584 -9.839 -3.699 1.00 88.56 290 ASP A O 1
ATOM 2278 N N . ALA A 1 291 ? -4.508 -8.937 -1.640 1.00 90.75 291 ALA A N 1
ATOM 2279 C CA . ALA A 1 291 ? -3.575 -9.932 -1.135 1.00 90.75 291 ALA A CA 1
ATOM 2280 C C . ALA A 1 291 ? -4.301 -11.220 -0.744 1.00 90.75 291 ALA A C 1
ATOM 2282 O O . ALA A 1 291 ? -5.224 -11.194 0.072 1.00 90.75 291 ALA A O 1
ATOM 2283 N N . VAL A 1 292 ? -3.845 -12.347 -1.296 1.00 92.81 292 VAL A N 1
ATOM 2284 C CA . VAL A 1 292 ? -4.422 -13.671 -1.042 1.00 92.81 292 VAL A CA 1
ATOM 2285 C C . VAL A 1 292 ? -3.422 -14.574 -0.328 1.00 92.81 292 VAL A C 1
ATOM 2287 O O . VAL A 1 292 ? -2.261 -14.674 -0.723 1.00 92.81 292 VAL A O 1
ATOM 2290 N N . PHE A 1 293 ? -3.894 -15.278 0.698 1.00 92.75 293 PHE A N 1
ATOM 2291 C CA . PHE A 1 293 ? -3.167 -16.361 1.362 1.00 92.75 293 PHE A CA 1
ATOM 2292 C C . PHE A 1 293 ? -4.016 -17.630 1.301 1.00 92.75 293 PHE A C 1
ATOM 2294 O O . PHE A 1 293 ? -5.189 -17.575 1.675 1.00 92.75 293 PHE A O 1
ATOM 2301 N N . GLN A 1 294 ? -3.456 -18.761 0.858 1.00 92.31 294 GLN A N 1
ATOM 2302 C CA . GLN A 1 294 ? -4.234 -19.986 0.664 1.00 92.31 294 GLN A CA 1
ATOM 2303 C C . GLN A 1 294 ? -3.572 -21.223 1.274 1.00 92.31 294 GLN A C 1
ATOM 2305 O O . GLN A 1 294 ? -2.361 -21.437 1.189 1.00 92.31 294 GLN A O 1
ATOM 2310 N N . ARG A 1 295 ? -4.401 -22.073 1.892 1.00 91.75 295 ARG A N 1
ATOM 2311 C CA . ARG A 1 295 ? -3.992 -23.394 2.379 1.00 91.75 295 ARG A CA 1
ATOM 2312 C C . ARG A 1 295 ? -5.178 -24.349 2.406 1.00 91.75 295 ARG A C 1
ATOM 2314 O O . ARG A 1 295 ? -6.126 -24.136 3.157 1.00 91.75 295 ARG A O 1
ATOM 2321 N N . GLY A 1 296 ? -5.111 -25.431 1.633 1.00 90.06 296 GLY A N 1
ATOM 2322 C CA . GLY A 1 296 ? -6.224 -26.371 1.496 1.00 90.06 296 GLY A CA 1
ATOM 2323 C C . GLY A 1 296 ? -7.537 -25.653 1.128 1.00 90.06 296 GLY A C 1
ATOM 2324 O O . GLY A 1 296 ? -7.531 -24.812 0.232 1.00 90.06 296 GLY A O 1
ATOM 2325 N N . PRO A 1 297 ? -8.655 -25.930 1.814 1.00 92.56 297 PRO A N 1
ATOM 2326 C CA . PRO A 1 297 ? -9.942 -25.291 1.547 1.00 92.56 297 PRO A CA 1
ATOM 2327 C C . PRO A 1 297 ? -10.108 -23.908 2.214 1.00 92.56 297 PRO A C 1
ATOM 2329 O O . PRO A 1 297 ? -11.236 -23.513 2.488 1.00 92.56 297 PRO A O 1
ATOM 2332 N N . PHE A 1 298 ? -9.018 -23.201 2.544 1.00 93.75 298 PHE A N 1
ATOM 2333 C CA . PHE A 1 298 ? -9.057 -21.858 3.138 1.00 93.75 298 PHE A CA 1
ATOM 2334 C C . PHE A 1 298 ? -8.392 -20.822 2.242 1.00 93.75 298 PHE A C 1
ATOM 2336 O O . PHE A 1 298 ? -7.262 -21.034 1.801 1.00 93.75 298 PHE A O 1
ATOM 2343 N N . ALA A 1 299 ? -9.032 -19.666 2.077 1.00 94.12 299 ALA A N 1
ATOM 2344 C CA . ALA A 1 299 ? -8.455 -18.495 1.424 1.00 94.12 299 ALA A CA 1
ATOM 2345 C C . ALA A 1 299 ? -8.738 -17.246 2.261 1.00 94.12 299 ALA A C 1
ATOM 2347 O O . ALA A 1 299 ? -9.892 -16.913 2.525 1.00 94.12 299 ALA A O 1
ATOM 2348 N N . ALA A 1 300 ? -7.684 -16.550 2.675 1.00 95.31 300 ALA A N 1
ATOM 2349 C CA . ALA A 1 300 ? -7.800 -15.233 3.282 1.00 95.31 300 ALA A CA 1
ATOM 2350 C C . ALA A 1 300 ? -7.555 -14.158 2.224 1.00 95.31 300 ALA A C 1
ATOM 2352 O O . ALA A 1 300 ? -6.557 -14.227 1.505 1.00 95.31 300 ALA A O 1
ATOM 2353 N N . VAL A 1 301 ? -8.440 -13.164 2.164 1.00 95.56 301 VAL A N 1
ATOM 2354 C CA . VAL A 1 301 ? -8.341 -12.022 1.246 1.00 95.56 301 VAL A CA 1
ATOM 2355 C C . VAL A 1 301 ? -8.189 -10.751 2.068 1.00 95.56 301 VAL A C 1
ATOM 2357 O O . VAL A 1 301 ? -9.010 -10.471 2.942 1.00 95.56 301 VAL A O 1
ATOM 2360 N N . HIS A 1 302 ? -7.125 -9.996 1.810 1.00 94.06 302 HIS A N 1
ATOM 2361 C CA . HIS A 1 302 ? -6.865 -8.697 2.416 1.00 94.06 302 HIS A CA 1
ATOM 2362 C C . HIS A 1 302 ? -6.975 -7.593 1.368 1.00 94.06 302 HIS A C 1
ATOM 2364 O O . HIS A 1 302 ? -6.223 -7.590 0.392 1.00 94.06 302 HIS A O 1
ATOM 2370 N N . THR A 1 303 ? -7.890 -6.658 1.596 1.00 87.94 303 THR A N 1
ATOM 2371 C CA . THR A 1 303 ? -8.336 -5.698 0.586 1.00 87.94 303 THR A CA 1
ATOM 2372 C C . THR A 1 303 ? -7.395 -4.505 0.447 1.00 87.94 303 THR A C 1
ATOM 2374 O O . THR A 1 303 ? -7.039 -3.844 1.430 1.00 87.94 303 THR A O 1
ATOM 2377 N N . ALA A 1 304 ? -6.985 -4.212 -0.788 1.00 82.00 304 ALA A N 1
ATOM 2378 C CA . ALA A 1 304 ? -6.064 -3.111 -1.094 1.00 82.00 304 ALA A CA 1
ATOM 2379 C C . ALA A 1 304 ? -6.770 -1.750 -1.271 1.00 82.00 304 ALA A C 1
ATOM 2381 O O . ALA A 1 304 ? -6.136 -0.696 -1.136 1.00 82.00 304 ALA A O 1
ATOM 2382 N N . SER A 1 305 ? -8.080 -1.767 -1.515 1.00 80.00 305 SER A N 1
ATOM 2383 C CA . SER A 1 305 ? -8.935 -0.602 -1.763 1.00 80.00 305 SER A CA 1
ATOM 2384 C C . SER A 1 305 ? -10.266 -0.717 -1.016 1.00 80.00 305 SER A C 1
ATOM 2386 O O . SER A 1 305 ? -10.561 -1.754 -0.429 1.00 80.00 305 SER A O 1
ATOM 2388 N N . ASP A 1 306 ? -11.042 0.367 -1.002 1.00 81.19 306 ASP A N 1
ATOM 2389 C CA . ASP A 1 306 ? -12.457 0.320 -0.627 1.00 81.19 306 ASP A CA 1
ATOM 2390 C C . ASP A 1 306 ? -13.292 -0.181 -1.818 1.00 81.19 306 ASP A C 1
ATOM 2392 O O . ASP A 1 306 ? -12.921 0.041 -2.974 1.00 81.19 306 ASP A O 1
ATOM 2396 N N . GLY A 1 307 ? -14.454 -0.774 -1.542 1.00 88.81 307 GLY A N 1
ATOM 2397 C CA . GLY A 1 307 ? -15.480 -1.050 -2.546 1.00 88.81 307 GLY A CA 1
ATOM 2398 C C . GLY A 1 307 ? -15.727 -2.537 -2.769 1.00 88.81 307 GLY A C 1
ATOM 2399 O O . GLY A 1 307 ? -15.810 -3.308 -1.813 1.00 88.81 307 GLY A O 1
ATOM 2400 N N . GLN A 1 308 ? -15.935 -2.913 -4.031 1.00 92.88 308 GLN A N 1
ATOM 2401 C CA . GLN A 1 308 ? -16.297 -4.270 -4.433 1.00 92.88 308 GLN A CA 1
ATOM 2402 C C . GLN A 1 308 ? -15.050 -5.121 -4.716 1.00 92.88 308 GLN A C 1
ATOM 2404 O O . GLN A 1 308 ? -14.198 -4.767 -5.531 1.00 92.88 308 GLN A O 1
ATOM 2409 N N . HIS A 1 309 ? -14.997 -6.292 -4.092 1.00 93.06 309 HIS A N 1
ATOM 2410 C CA . HIS A 1 309 ? -13.926 -7.277 -4.201 1.00 93.06 309 HIS A CA 1
ATOM 2411 C C . HIS A 1 309 ? -14.486 -8.641 -4.597 1.00 93.06 309 HIS A C 1
ATOM 2413 O O . HIS A 1 309 ? -15.696 -8.879 -4.542 1.00 93.06 309 HIS A O 1
ATOM 2419 N N . GLU A 1 310 ? -13.600 -9.551 -4.994 1.00 94.06 310 GLU A N 1
ATOM 2420 C CA . GLU A 1 310 ? -13.982 -10.909 -5.368 1.00 94.06 310 GLU A CA 1
ATOM 2421 C C . GLU A 1 310 ? -13.011 -11.968 -4.850 1.00 94.06 310 GLU A C 1
ATOM 2423 O O . GLU A 1 310 ? -11.831 -11.705 -4.603 1.00 94.06 310 GLU A O 1
ATOM 2428 N N . VAL A 1 311 ? -13.524 -13.188 -4.721 1.00 95.62 311 VAL A N 1
ATOM 2429 C CA . VAL A 1 311 ? -12.729 -14.393 -4.503 1.00 95.62 311 VAL A CA 1
ATOM 2430 C C . VAL A 1 311 ? -13.229 -15.529 -5.401 1.00 95.62 311 VAL A C 1
ATOM 2432 O O . VAL A 1 311 ? -14.437 -15.744 -5.511 1.00 95.62 311 VAL A O 1
ATOM 2435 N N . LEU A 1 312 ? -12.306 -16.235 -6.058 1.00 94.88 312 LEU A N 1
ATOM 2436 C CA . LEU A 1 312 ? -12.559 -17.367 -6.952 1.00 94.88 312 LEU A CA 1
ATOM 2437 C C . LEU A 1 312 ? -12.005 -18.670 -6.356 1.00 94.88 312 LEU A C 1
ATOM 2439 O O . LEU A 1 312 ? -10.816 -18.770 -6.041 1.00 94.88 312 LEU A O 1
ATOM 2443 N N . PHE A 1 313 ? -12.845 -19.693 -6.250 1.00 93.38 313 PHE A N 1
ATOM 2444 C CA . PHE A 1 313 ? -12.515 -20.985 -5.645 1.00 93.38 313 PHE A CA 1
ATOM 2445 C C . PHE A 1 313 ? -12.131 -22.040 -6.692 1.00 93.38 313 PHE A C 1
ATOM 2447 O O . PHE A 1 313 ? -12.526 -21.956 -7.852 1.00 93.38 313 PHE A O 1
ATOM 2454 N N . LYS A 1 314 ? -11.339 -23.043 -6.282 1.00 88.88 314 LYS A N 1
ATOM 2455 C CA . LYS A 1 314 ? -10.903 -24.152 -7.158 1.00 88.88 314 LYS A CA 1
ATOM 2456 C C . LYS A 1 314 ? -11.987 -25.218 -7.389 1.00 88.88 314 LYS A C 1
ATOM 2458 O O . LYS A 1 314 ? -11.802 -26.089 -8.232 1.00 88.88 314 LYS A O 1
ATOM 2463 N N . SER A 1 315 ? -13.069 -25.195 -6.617 1.00 86.56 315 SER A N 1
ATOM 2464 C CA . SER A 1 315 ? -14.109 -26.225 -6.630 1.00 86.56 315 SER A CA 1
ATOM 2465 C C . SER A 1 315 ? -15.474 -25.628 -6.328 1.00 86.56 315 SER A C 1
ATOM 2467 O O . SER A 1 315 ? -15.565 -24.726 -5.491 1.00 86.56 315 SER A O 1
ATOM 2469 N N . ASP A 1 316 ? -16.508 -26.210 -6.934 1.00 86.94 316 ASP A N 1
ATOM 2470 C CA . ASP A 1 316 ? -17.902 -25.883 -6.641 1.00 86.94 316 ASP A CA 1
ATOM 2471 C C . ASP A 1 316 ? -18.277 -26.287 -5.213 1.00 86.94 316 ASP A C 1
ATOM 2473 O O . ASP A 1 316 ? -17.760 -27.260 -4.658 1.00 86.94 316 ASP A O 1
ATOM 2477 N N . GLY A 1 317 ? -19.202 -25.542 -4.612 1.00 92.06 317 GLY A N 1
ATOM 2478 C CA . GLY A 1 317 ? -19.715 -25.839 -3.279 1.00 92.06 317 GLY A CA 1
ATOM 2479 C C . GLY A 1 317 ? -20.075 -24.594 -2.484 1.00 92.06 317 GLY A C 1
ATOM 2480 O O . GLY A 1 317 ? -19.867 -23.464 -2.919 1.00 92.06 317 GLY A O 1
ATOM 2481 N N . LYS A 1 318 ? -20.638 -24.813 -1.296 1.00 95.81 318 LYS A N 1
ATOM 2482 C CA . LYS A 1 318 ? -20.929 -23.739 -0.342 1.00 95.81 318 LYS A CA 1
ATOM 2483 C C . LYS A 1 318 ? -19.630 -23.212 0.269 1.00 95.81 318 LYS A C 1
ATOM 2485 O O . LYS A 1 318 ? -18.674 -23.963 0.450 1.00 95.81 318 LYS A O 1
ATOM 2490 N N . VAL A 1 319 ? -19.625 -21.934 0.631 1.00 97.31 319 VAL A N 1
ATOM 2491 C CA . VAL A 1 319 ? -18.470 -21.251 1.224 1.00 97.31 319 VAL A CA 1
ATOM 2492 C C . VAL A 1 319 ? -18.891 -20.568 2.513 1.00 97.31 319 VAL A C 1
ATOM 2494 O O . VAL A 1 319 ? -19.857 -19.822 2.521 1.00 97.31 319 VAL A O 1
ATOM 2497 N N . LEU A 1 320 ? -18.161 -20.784 3.597 1.00 97.38 320 LEU A N 1
ATOM 2498 C CA . LEU A 1 320 ? -18.311 -20.042 4.842 1.00 97.38 320 LEU A CA 1
ATOM 2499 C C . LEU A 1 320 ? -17.448 -18.773 4.797 1.00 97.38 320 LEU A C 1
ATOM 2501 O O . LEU A 1 320 ? -16.230 -18.883 4.636 1.00 97.38 320 LEU A O 1
ATOM 2505 N N . ASP A 1 321 ? -18.044 -17.597 4.998 1.00 96.69 321 ASP A N 1
ATOM 2506 C CA . ASP A 1 321 ? -17.313 -16.429 5.505 1.00 96.69 321 ASP A CA 1
ATOM 2507 C C . ASP A 1 321 ? -17.159 -16.595 7.018 1.00 96.69 321 ASP A C 1
ATOM 2509 O O . ASP A 1 321 ? -18.124 -16.522 7.780 1.00 96.69 321 ASP A O 1
ATOM 2513 N N . PHE A 1 322 ? -15.934 -16.864 7.461 1.00 95.88 322 PHE A N 1
ATOM 2514 C CA . PHE A 1 322 ? -15.653 -17.189 8.854 1.00 95.88 322 PHE A CA 1
ATOM 2515 C C . PHE A 1 322 ? -15.941 -16.031 9.816 1.00 95.88 322 PHE A C 1
ATOM 2517 O O . PHE A 1 322 ? -16.387 -16.275 10.933 1.00 95.88 322 PHE A O 1
ATOM 2524 N N . TYR A 1 323 ? -15.678 -14.785 9.414 1.00 92.38 323 TYR A N 1
ATOM 2525 C CA . TYR A 1 323 ? -15.829 -13.644 10.320 1.00 92.38 323 TYR A CA 1
ATOM 2526 C C . TYR A 1 323 ? -17.270 -13.140 10.385 1.00 92.38 323 TYR A C 1
ATOM 2528 O O . TYR A 1 323 ? -17.673 -12.618 11.421 1.00 92.38 323 TYR A O 1
ATOM 2536 N N . GLU A 1 324 ? -18.037 -13.292 9.305 1.00 91.88 324 GLU A N 1
ATOM 2537 C CA . GLU A 1 324 ? -19.472 -12.985 9.306 1.00 91.88 324 GLU A CA 1
ATOM 2538 C C . GLU A 1 324 ? -20.330 -14.153 9.813 1.00 91.88 324 GLU A C 1
ATOM 2540 O O . GLU A 1 324 ? -21.461 -13.942 10.245 1.00 91.88 324 GLU A O 1
ATOM 2545 N N . GLY A 1 325 ? -19.806 -15.382 9.773 1.00 93.12 325 GLY A N 1
ATOM 2546 C CA . GLY A 1 325 ? -20.546 -16.595 10.123 1.00 93.12 325 GLY A CA 1
ATOM 2547 C C . GLY A 1 325 ? -21.593 -16.992 9.078 1.00 93.12 325 GLY A C 1
ATOM 2548 O O . GLY A 1 325 ? -22.503 -17.762 9.383 1.00 93.12 325 GLY A O 1
ATOM 2549 N N . THR A 1 326 ? -21.494 -16.468 7.854 1.00 95.50 326 THR A N 1
ATOM 2550 C CA . THR A 1 326 ? -22.488 -16.646 6.790 1.00 95.50 326 THR A CA 1
ATOM 2551 C C . THR A 1 326 ? -22.060 -17.731 5.804 1.00 95.50 326 THR A C 1
ATOM 2553 O O . THR A 1 326 ? -20.899 -17.820 5.403 1.00 95.50 326 THR A O 1
ATOM 2556 N N . ILE A 1 327 ? -23.008 -18.582 5.398 1.00 97.00 327 ILE A N 1
ATOM 2557 C CA . ILE A 1 327 ? -22.795 -19.575 4.339 1.00 97.00 327 ILE A CA 1
ATOM 2558 C C . ILE A 1 327 ? -23.283 -18.983 3.018 1.00 97.00 327 ILE A C 1
ATOM 2560 O O . ILE A 1 327 ? -24.459 -18.664 2.852 1.00 97.00 327 ILE A O 1
ATOM 2564 N N . LEU A 1 328 ? -22.365 -18.869 2.073 1.00 96.25 328 LEU A N 1
ATOM 2565 C CA . LEU A 1 328 ? -22.537 -18.275 0.761 1.00 96.25 328 LEU A CA 1
ATOM 2566 C C . LEU A 1 328 ? -22.574 -19.364 -0.319 1.00 96.25 328 LEU A C 1
ATOM 2568 O O . LEU A 1 328 ? -21.979 -20.435 -0.173 1.00 96.25 328 LEU A O 1
ATOM 2572 N N . SER A 1 329 ? -23.269 -19.079 -1.419 1.00 94.69 329 SER A N 1
ATOM 2573 C CA . SER A 1 329 ? -23.327 -19.941 -2.608 1.00 94.69 329 SER A CA 1
ATOM 2574 C C . SER A 1 329 ? -22.646 -19.221 -3.778 1.00 94.69 329 SER A C 1
ATOM 2576 O O . SER A 1 329 ? -23.229 -18.275 -4.310 1.00 94.69 329 SER A O 1
ATOM 2578 N N . PRO A 1 330 ? -21.412 -19.602 -4.154 1.00 93.62 330 PRO A N 1
ATOM 2579 C CA . PRO A 1 330 ? -20.688 -18.989 -5.261 1.00 93.62 330 PRO A CA 1
ATOM 2580 C C . PRO A 1 330 ? -21.424 -19.139 -6.592 1.00 93.62 330 PRO A C 1
ATOM 2582 O O . PRO A 1 330 ? -21.992 -20.189 -6.886 1.00 93.62 330 PRO A O 1
ATOM 2585 N N . VAL A 1 331 ? -21.342 -18.112 -7.435 1.00 92.88 331 VAL A N 1
ATOM 2586 C CA . VAL A 1 331 ? -21.788 -18.167 -8.833 1.00 92.88 331 VAL A CA 1
ATOM 2587 C C . VAL A 1 331 ? -20.546 -18.331 -9.699 1.00 92.88 331 VAL A C 1
ATOM 2589 O O . VAL A 1 331 ? -19.649 -17.496 -9.632 1.00 92.88 331 VAL A O 1
ATOM 2592 N N . ASN A 1 332 ? -20.455 -19.407 -10.487 1.00 91.00 332 ASN A N 1
ATOM 2593 C CA . ASN A 1 332 ? -19.249 -19.752 -11.260 1.00 91.00 332 ASN A CA 1
ATOM 2594 C C . ASN A 1 332 ? -17.976 -19.774 -10.391 1.00 91.00 332 ASN A C 1
ATOM 2596 O O . ASN A 1 332 ? -16.967 -19.155 -10.734 1.00 91.00 332 ASN A O 1
ATOM 2600 N N . ASN A 1 333 ? -18.048 -20.426 -9.225 1.00 93.81 333 ASN A N 1
ATOM 2601 C CA . ASN A 1 333 ? -16.977 -20.460 -8.223 1.00 93.81 333 ASN A CA 1
ATOM 2602 C C . ASN A 1 333 ? -16.530 -19.099 -7.687 1.00 93.81 333 ASN A C 1
ATOM 2604 O O . ASN A 1 333 ? -15.472 -19.006 -7.070 1.00 93.81 333 ASN A O 1
ATOM 2608 N N . ARG A 1 334 ? -17.321 -18.043 -7.885 1.00 95.06 334 ARG A N 1
ATOM 2609 C CA . ARG A 1 334 ? -16.989 -16.683 -7.471 1.00 95.06 334 ARG A CA 1
ATOM 2610 C C . ARG A 1 334 ? -17.930 -16.179 -6.387 1.00 95.06 334 ARG A C 1
ATOM 2612 O O . ARG A 1 334 ? -19.147 -16.325 -6.487 1.00 95.06 334 ARG A O 1
ATOM 2619 N N . ILE A 1 335 ? -17.352 -15.520 -5.389 1.00 96.06 335 ILE A N 1
ATOM 2620 C CA . ILE A 1 335 ? -18.068 -14.663 -4.443 1.00 96.06 335 ILE A CA 1
ATOM 2621 C C . ILE A 1 335 ? -17.612 -13.227 -4.656 1.00 96.06 335 ILE A C 1
ATOM 2623 O O . ILE A 1 335 ? -16.416 -12.951 -4.719 1.00 96.06 335 ILE A O 1
ATOM 2627 N N . VAL A 1 336 ? -18.582 -12.323 -4.755 1.00 95.50 336 VAL A N 1
ATOM 2628 C CA . VAL A 1 336 ? -18.375 -10.875 -4.801 1.00 95.50 336 VAL A CA 1
ATOM 2629 C C . VAL A 1 336 ? -18.836 -10.300 -3.467 1.00 95.50 336 VAL A C 1
ATOM 2631 O O . VAL A 1 336 ? -19.924 -10.631 -3.002 1.00 95.50 336 VAL A O 1
ATOM 2634 N N . PHE A 1 337 ? -18.021 -9.452 -2.848 1.00 93.75 337 PHE A N 1
ATOM 2635 C CA . PHE A 1 337 ? -18.306 -8.865 -1.539 1.00 93.75 337 PHE A CA 1
ATOM 2636 C C . PHE A 1 337 ? -17.847 -7.406 -1.472 1.00 93.75 337 PHE A C 1
ATOM 2638 O O . PHE A 1 337 ? -16.978 -6.986 -2.232 1.00 93.75 337 PHE A O 1
ATOM 2645 N N . HIS A 1 338 ? -18.439 -6.626 -0.567 1.00 93.62 338 HIS A N 1
ATOM 2646 C CA . HIS A 1 338 ? -18.019 -5.250 -0.299 1.00 93.62 338 HIS A CA 1
ATOM 2647 C C . HIS A 1 338 ? -17.156 -5.199 0.959 1.00 93.62 338 HIS A C 1
ATOM 2649 O O . HIS A 1 338 ? -17.485 -5.832 1.961 1.00 93.62 338 HIS A O 1
ATOM 2655 N N . ALA A 1 339 ? -16.061 -4.447 0.913 1.00 90.00 339 ALA A N 1
ATOM 2656 C CA . ALA A 1 339 ? -15.135 -4.312 2.030 1.00 90.00 339 ALA A CA 1
ATOM 2657 C C . ALA A 1 339 ? -14.409 -2.961 1.988 1.00 90.00 339 ALA A C 1
ATOM 2659 O O . ALA A 1 339 ? -14.363 -2.285 0.958 1.00 90.00 339 ALA A O 1
ATOM 2660 N N . ARG A 1 340 ? -13.860 -2.546 3.132 1.00 88.81 340 ARG A N 1
ATOM 2661 C CA . ARG A 1 340 ? -13.005 -1.350 3.222 1.00 88.81 340 ARG A CA 1
ATOM 2662 C C . ARG A 1 340 ? -11.543 -1.711 3.004 1.00 88.81 340 ARG A C 1
ATOM 2664 O O . ARG A 1 340 ? -11.137 -2.832 3.304 1.00 88.81 340 ARG A O 1
ATOM 2671 N N . LYS A 1 341 ? -10.719 -0.752 2.598 1.00 84.06 341 LYS A N 1
ATOM 2672 C CA . LYS A 1 341 ? -9.264 -0.881 2.522 1.00 84.06 341 LYS A CA 1
ATOM 2673 C C . LYS A 1 341 ? -8.709 -1.342 3.866 1.00 84.06 341 LYS A C 1
ATOM 2675 O O . LYS A 1 341 ? -8.944 -0.724 4.905 1.00 84.06 341 LYS A O 1
ATOM 2680 N N . GLY A 1 342 ? -7.916 -2.408 3.838 1.00 84.31 342 GLY A N 1
ATOM 2681 C CA . GLY A 1 342 ? -7.292 -2.982 5.025 1.00 84.31 342 GLY A CA 1
ATOM 2682 C C . GLY A 1 342 ? -8.158 -4.004 5.772 1.00 84.31 342 GLY A C 1
ATOM 2683 O O . GLY A 1 342 ? -7.687 -4.603 6.748 1.00 84.31 342 GLY A O 1
ATOM 2684 N N . GLU A 1 343 ? -9.392 -4.241 5.330 1.00 91.69 343 GLU A N 1
ATOM 2685 C CA . GLU A 1 343 ? -10.225 -5.328 5.832 1.00 91.69 343 GLU A CA 1
ATOM 2686 C C . GLU A 1 343 ? -9.627 -6.689 5.438 1.00 91.69 343 GLU A C 1
ATOM 2688 O O . GLU A 1 343 ? -8.817 -6.815 4.520 1.00 91.69 343 GLU A O 1
ATOM 2693 N N . THR A 1 344 ? -9.915 -7.729 6.218 1.00 95.44 344 THR A N 1
ATOM 2694 C CA . THR A 1 344 ? -9.428 -9.088 5.938 1.00 95.44 344 THR A CA 1
ATOM 2695 C C . THR A 1 344 ? -10.557 -10.075 6.163 1.00 95.44 344 THR A C 1
ATOM 2697 O O . THR A 1 344 ? -11.074 -10.150 7.278 1.00 95.44 344 THR A O 1
ATOM 2700 N N . LYS A 1 345 ? -10.902 -10.829 5.120 1.00 95.62 345 LYS A N 1
ATOM 2701 C CA . LYS A 1 345 ? -11.891 -11.910 5.148 1.00 95.62 345 LYS A CA 1
ATOM 2702 C C . LYS A 1 345 ? -11.181 -13.262 5.152 1.00 95.62 345 LYS A C 1
ATOM 2704 O O . LYS A 1 345 ? -10.058 -13.372 4.655 1.00 95.62 345 LYS A O 1
ATOM 2709 N N . LEU A 1 346 ? -11.829 -14.281 5.710 1.00 96.56 346 LEU A N 1
ATOM 2710 C CA . LEU A 1 346 ? -11.378 -15.670 5.657 1.00 96.56 346 LEU A CA 1
ATOM 2711 C C . LEU A 1 346 ? -12.531 -16.527 5.144 1.00 96.56 346 LEU A C 1
ATOM 2713 O O . LEU A 1 346 ? -13.566 -16.623 5.797 1.00 96.56 346 LEU A O 1
ATOM 2717 N N . PHE A 1 347 ? -12.320 -17.160 3.998 1.00 96.75 347 PHE A N 1
ATOM 2718 C CA . PHE A 1 347 ? -13.290 -18.036 3.360 1.00 96.75 347 PHE A CA 1
ATOM 2719 C C . PHE A 1 347 ? -12.882 -19.496 3.528 1.00 96.75 347 PHE A C 1
ATOM 2721 O O . PHE A 1 347 ? -11.698 -19.828 3.411 1.00 96.75 347 PHE A O 1
ATOM 2728 N N . TYR A 1 348 ? -13.865 -20.363 3.764 1.00 95.56 348 TYR A N 1
ATOM 2729 C CA . TYR A 1 348 ? -13.685 -21.806 3.880 1.00 95.56 348 TYR A CA 1
ATOM 2730 C C . TYR A 1 348 ? -14.703 -22.564 3.023 1.00 95.56 348 TYR A C 1
ATOM 2732 O O . TYR A 1 348 ? -15.900 -22.343 3.165 1.00 95.56 348 TYR A O 1
ATOM 2740 N N . TRP A 1 349 ? -14.246 -23.470 2.158 1.00 94.44 349 TRP A N 1
ATOM 2741 C CA . TRP A 1 349 ? -15.109 -24.232 1.232 1.00 94.44 349 TRP A CA 1
ATOM 2742 C C . TRP A 1 349 ? -14.988 -25.755 1.392 1.00 94.44 349 TRP A C 1
ATOM 2744 O O . TRP A 1 349 ? -15.201 -26.518 0.453 1.00 94.44 349 TRP A O 1
ATOM 2754 N N . GLY A 1 350 ? -14.579 -26.209 2.579 1.00 92.62 350 GLY A N 1
ATOM 2755 C CA . GLY A 1 350 ? -14.492 -27.631 2.910 1.00 92.62 350 GLY A CA 1
ATOM 2756 C C . GLY A 1 350 ? -15.769 -28.162 3.565 1.00 92.62 350 GLY A C 1
ATOM 2757 O O . GLY A 1 350 ? -16.884 -27.777 3.227 1.00 92.62 350 GLY A O 1
ATOM 2758 N N . ASP A 1 351 ? -15.592 -29.039 4.549 1.00 93.56 351 ASP A N 1
ATOM 2759 C CA . ASP A 1 351 ? -16.666 -29.570 5.389 1.00 93.56 351 ASP A CA 1
ATOM 2760 C C . ASP A 1 351 ? -17.083 -28.521 6.440 1.00 93.56 351 ASP A C 1
ATOM 2762 O O . ASP A 1 351 ? -16.526 -28.455 7.541 1.00 93.56 351 ASP A O 1
ATOM 2766 N N . ILE A 1 352 ? -17.998 -27.623 6.046 1.00 95.31 352 ILE A N 1
ATOM 2767 C CA . ILE A 1 352 ? -18.430 -26.457 6.842 1.00 95.31 352 ILE A CA 1
ATOM 2768 C C . ILE A 1 352 ? -18.986 -26.885 8.201 1.00 95.31 352 ILE A C 1
ATOM 2770 O O . ILE A 1 352 ? -18.618 -26.293 9.215 1.00 95.31 352 ILE A O 1
ATOM 2774 N N . GLU A 1 353 ? -19.820 -27.925 8.231 1.00 94.50 353 GLU A N 1
ATOM 2775 C CA . GLU A 1 353 ? -20.453 -28.414 9.459 1.00 94.50 353 GLU A CA 1
ATOM 2776 C C . GLU A 1 353 ? -19.404 -28.920 10.449 1.00 94.50 353 GLU A C 1
ATOM 2778 O O . GLU A 1 353 ? -19.392 -28.516 11.616 1.00 94.50 353 GLU A O 1
ATOM 2783 N N . ARG A 1 354 ? -18.455 -29.735 9.975 1.00 93.62 354 ARG A N 1
ATOM 2784 C CA . ARG A 1 354 ? -17.354 -30.217 10.810 1.00 93.62 354 ARG A CA 1
ATOM 2785 C C . ARG A 1 354 ? -16.470 -29.080 11.309 1.00 93.62 354 ARG A C 1
ATOM 2787 O O . ARG A 1 354 ? -16.072 -29.092 12.473 1.00 93.62 354 ARG A O 1
ATOM 2794 N N . PHE A 1 355 ? -16.145 -28.108 10.457 1.00 94.50 355 PHE A N 1
ATOM 2795 C CA . PHE A 1 355 ? -15.312 -26.974 10.855 1.00 94.50 355 PHE A CA 1
ATOM 2796 C C . PHE A 1 355 ? -15.992 -26.114 11.929 1.00 94.50 355 PHE A C 1
ATOM 2798 O O . PHE A 1 355 ? -15.362 -25.793 12.937 1.00 94.50 355 PHE A O 1
ATOM 2805 N N . GLN A 1 356 ? -17.280 -25.800 11.765 1.00 94.19 356 GLN A N 1
ATOM 2806 C CA . GLN A 1 356 ? -18.056 -25.068 12.770 1.00 94.19 356 GLN A CA 1
ATOM 2807 C C . GLN A 1 356 ? -18.158 -25.846 14.090 1.00 94.19 356 GLN A C 1
ATOM 2809 O O . GLN A 1 356 ? -17.998 -25.253 15.157 1.00 94.19 356 GLN A O 1
ATOM 2814 N N . ALA A 1 357 ? -18.353 -27.168 14.037 1.00 94.12 357 ALA A N 1
ATOM 2815 C CA . ALA A 1 357 ? -18.400 -28.016 15.228 1.00 94.12 357 ALA A CA 1
ATOM 2816 C C . ALA A 1 357 ? -17.068 -28.027 16.001 1.00 94.12 357 ALA A C 1
ATOM 2818 O O . ALA A 1 357 ? -17.065 -27.882 17.227 1.00 94.12 357 ALA A O 1
ATOM 2819 N N . GLU A 1 358 ? -15.928 -28.154 15.312 1.00 94.12 358 GLU A N 1
ATOM 2820 C CA . GLU A 1 358 ? -14.610 -28.090 15.961 1.00 94.12 358 GLU A CA 1
ATOM 2821 C C . GLU A 1 358 ? -14.303 -26.686 16.505 1.00 94.12 358 GLU A C 1
ATOM 2823 O O . GLU A 1 358 ? -13.735 -26.570 17.593 1.00 94.12 358 GLU A O 1
ATOM 2828 N N . PHE A 1 359 ? -14.729 -25.619 15.819 1.00 94.62 359 PHE A N 1
ATOM 2829 C CA . PHE A 1 359 ? -14.569 -24.251 16.318 1.00 94.62 359 PHE A CA 1
ATOM 2830 C C . PHE A 1 359 ? -15.383 -24.004 17.596 1.00 94.62 359 PHE A C 1
ATOM 2832 O O . PHE A 1 359 ? -14.820 -23.579 18.605 1.00 94.62 359 PHE A O 1
ATOM 2839 N N . ALA A 1 360 ? -16.665 -24.379 17.610 1.00 94.25 360 ALA A N 1
ATOM 2840 C CA . ALA A 1 360 ? -17.526 -24.256 18.789 1.00 94.25 360 ALA A CA 1
ATOM 2841 C C . ALA A 1 360 ? -17.005 -25.081 19.983 1.00 94.25 360 ALA A C 1
ATOM 2843 O O . ALA A 1 360 ? -17.069 -24.663 21.144 1.00 94.25 360 ALA A O 1
ATOM 2844 N N . LYS A 1 361 ? -16.438 -26.262 19.714 1.00 94.38 361 LYS A N 1
ATOM 2845 C CA . LYS A 1 361 ? -15.774 -27.093 20.726 1.00 94.38 361 LYS A CA 1
ATOM 2846 C C . LYS A 1 361 ? -14.521 -26.415 21.290 1.00 94.38 361 LYS A C 1
ATOM 2848 O O . LYS A 1 361 ? -14.321 -26.455 22.507 1.00 94.38 361 LYS A O 1
ATOM 2853 N N . ALA A 1 362 ? -13.703 -25.785 20.445 1.00 93.12 362 ALA A N 1
ATOM 2854 C CA . ALA A 1 362 ? -12.536 -25.017 20.877 1.00 93.12 362 ALA A CA 1
ATOM 2855 C C . ALA A 1 362 ? -12.938 -23.811 21.741 1.00 93.12 362 ALA A C 1
ATOM 2857 O O . ALA A 1 362 ? -12.327 -23.580 22.786 1.00 93.12 362 ALA A O 1
ATOM 2858 N N . GLU A 1 363 ? -14.001 -23.093 21.367 1.00 94.06 363 GLU A N 1
ATOM 2859 C CA . GLU A 1 363 ? -14.555 -21.983 22.153 1.00 94.06 363 GLU A CA 1
ATOM 2860 C C . GLU A 1 363 ? -14.987 -22.433 23.547 1.00 94.06 363 GLU A C 1
ATOM 2862 O O . GLU A 1 363 ? -14.529 -21.878 24.546 1.00 94.06 363 GLU A O 1
ATOM 2867 N N . LYS A 1 364 ? -15.784 -23.505 23.628 1.00 93.69 364 LYS A N 1
ATOM 2868 C CA . LYS A 1 364 ? -16.239 -24.065 24.907 1.00 93.69 364 LYS A CA 1
ATOM 2869 C C . LYS A 1 364 ? -15.073 -24.496 25.799 1.00 93.69 364 LYS A C 1
ATOM 2871 O O . LYS A 1 364 ? -15.116 -24.305 27.016 1.00 93.69 364 LYS A O 1
ATOM 2876 N N . HIS A 1 365 ? -14.031 -25.086 25.212 1.00 91.62 365 HIS A N 1
ATOM 2877 C CA . HIS A 1 365 ? -12.825 -25.457 25.949 1.00 91.62 365 HIS A CA 1
ATOM 2878 C C . HIS A 1 365 ? -12.085 -24.224 26.487 1.00 91.62 365 HIS A C 1
ATOM 2880 O O . HIS A 1 365 ? -11.696 -24.212 27.656 1.00 91.62 365 HIS A O 1
ATOM 2886 N N . PHE A 1 366 ? -11.927 -23.183 25.664 1.00 90.56 366 PHE A N 1
ATOM 2887 C CA . PHE A 1 366 ? -11.275 -21.934 26.052 1.00 90.56 366 PHE A CA 1
ATOM 2888 C C . PHE A 1 366 ? -12.022 -21.221 27.181 1.00 90.56 366 PHE A C 1
ATOM 2890 O O . PHE A 1 366 ? -11.396 -20.843 28.169 1.00 90.56 366 PHE A O 1
ATOM 2897 N N . ASP A 1 367 ? -13.346 -21.084 27.080 1.00 90.25 367 ASP A N 1
ATOM 2898 C CA . ASP A 1 367 ? -14.155 -20.435 28.117 1.00 90.25 367 ASP A CA 1
ATOM 2899 C C . ASP A 1 367 ? -14.085 -21.212 29.440 1.00 90.25 367 ASP A C 1
ATOM 2901 O O . ASP A 1 367 ? -13.838 -20.625 30.493 1.00 90.25 367 ASP A O 1
ATOM 2905 N N . SER A 1 368 ? -14.146 -22.549 29.391 1.00 92.25 368 SER A N 1
ATOM 2906 C CA . SER A 1 368 ? -13.954 -23.385 30.583 1.00 92.25 368 SER A CA 1
ATOM 2907 C C . SER A 1 368 ? -12.563 -23.219 31.212 1.00 92.25 368 SER A C 1
ATOM 2909 O O . SER A 1 368 ? -12.436 -23.179 32.439 1.00 92.25 368 SER A O 1
ATOM 2911 N N . ALA A 1 369 ? -11.506 -23.122 30.399 1.00 87.69 369 ALA A N 1
ATOM 2912 C CA . ALA A 1 369 ? -10.148 -22.884 30.884 1.00 87.69 369 ALA A CA 1
ATOM 2913 C C . ALA A 1 369 ? -9.999 -21.483 31.499 1.00 87.69 369 ALA A C 1
ATOM 2915 O O . ALA A 1 369 ? -9.364 -21.335 32.545 1.00 87.69 369 ALA A O 1
ATOM 2916 N N . LEU A 1 370 ? -10.620 -20.472 30.889 1.00 83.25 370 LEU A N 1
ATOM 2917 C CA . LEU A 1 370 ? -10.632 -19.101 31.385 1.00 83.25 370 LEU A CA 1
ATOM 2918 C C . LEU A 1 370 ? -11.348 -18.996 32.737 1.00 83.25 370 LEU A C 1
ATOM 2920 O O . LEU A 1 370 ? -10.843 -18.328 33.638 1.00 83.25 370 LEU A O 1
ATOM 2924 N N . ASP A 1 371 ? -12.480 -19.673 32.909 1.00 86.69 371 ASP A N 1
ATOM 2925 C CA . ASP A 1 371 ? -13.217 -19.678 34.175 1.00 86.69 371 ASP A CA 1
ATOM 2926 C C . ASP A 1 371 ? -12.428 -20.373 35.290 1.00 86.69 371 ASP A C 1
ATOM 2928 O O . ASP A 1 371 ? -12.323 -19.842 36.398 1.00 86.69 371 ASP A O 1
ATOM 2932 N N . LYS A 1 372 ? -11.772 -21.501 34.987 1.00 89.69 372 LYS A N 1
ATOM 2933 C CA . LYS A 1 372 ? -10.844 -22.159 35.922 1.00 89.69 372 LYS A CA 1
ATOM 2934 C C . LYS A 1 372 ? -9.678 -21.249 36.303 1.00 89.69 372 LYS A C 1
ATOM 2936 O O . LYS A 1 372 ? -9.324 -21.185 37.477 1.00 89.69 372 LYS A O 1
ATOM 2941 N N . PHE A 1 373 ? -9.099 -20.532 35.338 1.00 81.25 373 PHE A N 1
ATOM 2942 C CA . PHE A 1 373 ? -8.019 -19.580 35.597 1.00 81.25 373 PHE A CA 1
ATOM 2943 C C . PHE A 1 373 ? -8.482 -18.436 36.504 1.00 81.25 373 PHE A C 1
ATOM 2945 O O . PHE A 1 373 ? -7.819 -18.145 37.494 1.00 81.25 373 PHE A O 1
ATOM 2952 N N . LYS A 1 374 ? -9.647 -17.835 36.233 1.00 77.62 374 LYS A N 1
ATOM 2953 C CA . LYS A 1 374 ? -10.232 -16.787 37.088 1.00 77.62 374 LYS A CA 1
ATOM 2954 C C . LYS A 1 374 ? -10.492 -17.281 38.513 1.00 77.62 374 LYS A C 1
ATOM 2956 O O . LYS A 1 374 ? -10.242 -16.540 39.457 1.00 77.62 374 LYS A O 1
ATOM 2961 N N . ALA A 1 375 ? -10.970 -18.517 38.665 1.00 82.94 375 ALA A N 1
ATOM 2962 C CA . ALA A 1 375 ? -11.221 -19.123 39.971 1.00 82.94 375 ALA A CA 1
ATOM 2963 C C . ALA A 1 375 ? -9.922 -19.424 40.743 1.00 82.94 375 ALA A C 1
ATOM 2965 O O . ALA A 1 375 ? -9.860 -19.196 41.948 1.00 82.94 375 ALA A O 1
ATOM 2966 N N . ALA A 1 376 ? -8.880 -19.911 40.060 1.00 84.06 376 ALA A N 1
ATOM 2967 C CA . ALA A 1 376 ? -7.591 -20.260 40.665 1.00 84.06 376 ALA A CA 1
ATOM 2968 C C . ALA A 1 376 ? -6.655 -19.056 40.867 1.00 84.06 376 ALA A C 1
ATOM 2970 O O . ALA A 1 376 ? -5.722 -19.111 41.664 1.00 84.06 376 ALA A O 1
ATOM 2971 N N . SER A 1 377 ? -6.863 -17.976 40.118 1.00 72.88 377 SER A N 1
ATOM 2972 C CA . SER A 1 377 ? -6.076 -16.743 40.155 1.00 72.88 377 SER A CA 1
ATOM 2973 C C . SER A 1 377 ? -7.011 -15.535 40.249 1.00 72.88 377 SER A C 1
ATOM 2975 O O . SER A 1 377 ? -7.067 -14.726 39.315 1.00 72.88 377 SER A O 1
ATOM 2977 N N . PRO A 1 378 ? -7.771 -15.400 41.356 1.00 60.88 378 PRO A N 1
ATOM 2978 C CA . PRO A 1 378 ? -8.609 -14.231 41.565 1.00 60.88 378 PRO A CA 1
ATOM 2979 C C . PRO A 1 378 ? -7.716 -12.991 41.521 1.00 60.88 378 PRO A C 1
ATOM 2981 O O . PRO A 1 378 ? -6.679 -12.936 42.188 1.00 60.88 378 PRO A O 1
ATOM 2984 N N . ALA A 1 379 ? -8.081 -12.012 40.690 1.00 48.34 379 ALA A N 1
ATOM 2985 C CA . ALA A 1 379 ? -7.302 -10.788 40.561 1.00 48.34 379 ALA A CA 1
ATOM 2986 C C . ALA A 1 379 ? -7.093 -10.178 41.961 1.00 48.34 379 ALA A C 1
ATOM 2988 O O . ALA A 1 379 ? -8.073 -10.024 42.697 1.00 48.34 379 ALA A O 1
ATOM 2989 N N . PRO A 1 380 ? -5.852 -9.846 42.370 1.00 43.97 380 PRO A N 1
ATOM 2990 C CA . PRO A 1 380 ? -5.622 -9.298 43.696 1.00 43.97 380 PRO A CA 1
ATOM 2991 C C . PRO A 1 380 ? -6.451 -8.015 43.874 1.00 43.97 380 PRO A C 1
ATOM 2993 O O . PRO A 1 380 ? -6.563 -7.236 42.919 1.00 43.97 380 PRO A O 1
ATOM 2996 N N . PRO A 1 381 ? -6.955 -7.715 45.088 1.00 46.25 381 PRO A N 1
ATOM 2997 C CA . PRO A 1 381 ? -7.685 -6.470 45.368 1.00 46.25 381 PRO A CA 1
ATOM 2998 C C . PRO A 1 381 ? -6.890 -5.211 44.973 1.00 46.25 381 PRO A C 1
ATOM 3000 O O . PRO A 1 381 ? -7.447 -4.146 44.717 1.00 46.25 381 PRO A O 1
ATOM 3003 N N . ALA A 1 382 ? -5.562 -5.346 44.887 1.00 38.97 382 ALA A N 1
ATOM 3004 C CA . ALA A 1 382 ? -4.602 -4.311 44.528 1.00 38.97 382 ALA A CA 1
ATOM 3005 C C . ALA A 1 382 ? -4.326 -4.160 43.015 1.00 38.97 382 ALA A C 1
ATOM 3007 O O . ALA A 1 382 ? -3.565 -3.269 42.637 1.00 38.97 382 ALA A O 1
ATOM 3008 N N . GLY A 1 383 ? -4.927 -4.966 42.131 1.00 35.41 383 GLY A N 1
ATOM 3009 C CA . GLY A 1 383 ? -4.644 -4.931 40.687 1.00 35.41 383 GLY A CA 1
ATOM 3010 C C . GLY A 1 383 ? -4.988 -3.597 40.015 1.00 35.41 383 GLY A C 1
ATOM 3011 O O . GLY A 1 383 ? -4.288 -3.168 39.103 1.00 35.41 383 GLY A O 1
ATOM 3012 N N . ARG A 1 384 ? -6.006 -2.886 40.519 1.00 39.34 384 ARG A N 1
ATOM 3013 C CA . ARG A 1 384 ? -6.329 -1.518 40.079 1.00 39.34 384 ARG A CA 1
ATOM 3014 C C . ARG A 1 384 ? -5.382 -0.489 40.686 1.00 39.34 384 ARG A C 1
ATOM 3016 O O . ARG A 1 384 ? -4.869 0.364 39.975 1.00 39.34 384 ARG A O 1
ATOM 3023 N N . ASN A 1 385 ? -5.106 -0.588 41.984 1.00 35.75 385 ASN A N 1
ATOM 3024 C CA . ASN A 1 385 ? -4.354 0.438 42.704 1.00 35.75 385 ASN A CA 1
ATOM 3025 C C . ASN A 1 385 ? -2.856 0.415 42.398 1.00 35.75 385 ASN A C 1
ATOM 3027 O O . ASN A 1 385 ? -2.282 1.485 42.292 1.00 35.75 385 ASN A O 1
ATOM 3031 N N . TRP A 1 386 ? -2.224 -0.745 42.196 1.00 35.12 386 TRP A N 1
ATOM 3032 C CA . TRP A 1 386 ? -0.815 -0.820 41.784 1.00 35.12 386 TRP A CA 1
ATOM 3033 C C . TRP A 1 386 ? -0.623 -0.370 40.329 1.00 35.12 386 TRP A C 1
ATOM 3035 O O . TRP A 1 386 ? 0.280 0.409 40.031 1.00 35.12 386 TRP A O 1
ATOM 3045 N N . TYR A 1 387 ? -1.531 -0.779 39.436 1.00 38.66 387 TYR A N 1
ATOM 3046 C CA . TYR A 1 387 ? -1.551 -0.325 38.043 1.00 38.66 387 TYR A CA 1
ATOM 3047 C C . TYR A 1 387 ? -1.765 1.197 37.939 1.00 38.66 387 TYR A C 1
ATOM 3049 O O . TYR A 1 387 ? -1.069 1.864 37.174 1.00 38.66 387 TYR A O 1
ATOM 3057 N N . ASN A 1 388 ? -2.647 1.759 38.775 1.00 40.62 388 ASN A N 1
ATOM 3058 C CA . ASN A 1 388 ? -2.882 3.202 38.883 1.00 40.62 388 ASN A CA 1
ATOM 3059 C C . ASN A 1 388 ? -1.746 3.935 39.627 1.00 40.62 388 ASN A C 1
ATOM 3061 O O . ASN A 1 388 ? -1.389 5.042 39.255 1.00 40.62 388 ASN A O 1
ATOM 3065 N N . TYR A 1 389 ? -1.120 3.329 40.638 1.00 37.22 389 TYR A N 1
ATOM 3066 C CA . TYR A 1 389 ? -0.002 3.906 41.399 1.00 37.22 389 TYR A CA 1
ATOM 3067 C C . TYR A 1 389 ? 1.253 4.083 40.537 1.00 37.22 389 TYR A C 1
ATOM 3069 O O . TYR A 1 389 ? 1.916 5.116 40.614 1.00 37.22 389 TYR A O 1
ATOM 3077 N N . VAL A 1 390 ? 1.558 3.106 39.676 1.00 38.81 390 VAL A N 1
ATOM 3078 C CA . VAL A 1 390 ? 2.676 3.185 38.720 1.00 38.81 390 VAL A CA 1
ATOM 3079 C C . VAL A 1 390 ? 2.412 4.234 37.629 1.00 38.81 390 VAL A C 1
ATOM 3081 O O . VAL A 1 390 ? 3.356 4.893 37.193 1.00 38.81 390 VAL A O 1
ATOM 3084 N N . LEU A 1 391 ? 1.148 4.439 37.234 1.00 40.53 391 LEU A N 1
ATOM 3085 C CA . LEU A 1 391 ? 0.732 5.538 36.350 1.00 40.53 391 LEU A CA 1
ATOM 3086 C C . LEU A 1 391 ? 0.853 6.912 37.032 1.00 40.53 391 LEU A C 1
ATOM 3088 O O . LEU A 1 391 ? 1.373 7.851 36.436 1.00 40.53 391 LEU A O 1
ATOM 3092 N N . ASN A 1 392 ? 0.456 7.011 38.301 1.00 38.94 392 ASN A N 1
ATOM 3093 C CA . ASN A 1 392 ? 0.326 8.281 39.019 1.00 38.94 392 ASN A CA 1
ATOM 3094 C C . ASN A 1 392 ? 1.651 8.877 39.539 1.00 38.94 392 ASN A C 1
ATOM 3096 O O . ASN A 1 392 ? 1.693 10.064 39.852 1.00 38.94 392 ASN A O 1
ATOM 3100 N N . ASN A 1 393 ? 2.736 8.097 39.654 1.00 32.09 393 ASN A N 1
ATOM 3101 C CA . ASN A 1 393 ? 3.967 8.534 40.339 1.00 32.09 393 ASN A CA 1
ATOM 3102 C C . ASN A 1 393 ? 5.177 8.856 39.441 1.00 32.09 393 ASN A C 1
ATOM 3104 O O . ASN A 1 393 ? 6.288 9.023 39.949 1.00 32.09 393 ASN A O 1
ATOM 3108 N N . ARG A 1 394 ? 5.008 9.024 38.123 1.00 38.94 394 ARG A N 1
ATOM 3109 C CA . ARG A 1 394 ? 6.077 9.567 37.261 1.00 38.94 394 ARG A CA 1
ATOM 3110 C C . ARG A 1 394 ? 5.821 11.037 36.934 1.00 38.94 394 ARG A C 1
ATOM 3112 O O . ARG A 1 394 ? 5.062 11.356 36.031 1.00 38.94 394 ARG A O 1
ATOM 3119 N N . ARG A 1 395 ? 6.503 11.942 37.645 1.00 32.94 395 ARG A N 1
ATOM 3120 C CA . ARG A 1 395 ? 6.563 13.369 37.275 1.00 32.94 395 ARG A CA 1
ATOM 3121 C C . ARG A 1 395 ? 7.169 13.522 35.865 1.00 32.94 395 ARG A C 1
ATOM 3123 O O . ARG A 1 395 ? 8.288 13.042 35.662 1.00 32.94 395 ARG A O 1
ATOM 3130 N N . PRO A 1 396 ? 6.516 14.211 34.912 1.00 35.47 396 PRO A N 1
ATOM 3131 C CA . PRO A 1 396 ? 7.132 14.537 33.628 1.00 35.47 396 PRO A CA 1
ATOM 3132 C C . PRO A 1 396 ? 8.181 15.649 33.787 1.00 35.47 396 PRO A C 1
ATOM 3134 O O . PRO A 1 396 ? 7.994 16.587 34.564 1.00 35.47 396 PRO A O 1
ATOM 3137 N N . LYS A 1 397 ? 9.291 15.560 33.041 1.00 32.12 397 LYS A N 1
ATOM 3138 C CA . LYS A 1 397 ? 10.240 16.674 32.853 1.00 32.12 397 LYS A CA 1
ATOM 3139 C C . LYS A 1 397 ? 9.671 17.711 31.853 1.00 32.12 397 LYS A C 1
ATOM 3141 O O . LYS A 1 397 ? 8.853 17.337 31.020 1.00 32.12 397 LYS A O 1
ATOM 3146 N N . PRO A 1 398 ? 10.112 18.986 31.897 1.00 29.91 398 PRO A N 1
ATOM 3147 C CA . PRO A 1 398 ? 9.293 20.148 31.506 1.00 29.91 398 PRO A CA 1
ATOM 3148 C C . PRO A 1 398 ? 9.234 20.557 30.020 1.00 29.91 398 PRO A C 1
ATOM 3150 O O . PRO A 1 398 ? 8.828 21.684 29.754 1.00 29.91 398 PRO A O 1
ATOM 3153 N N . TRP A 1 399 ? 9.647 19.745 29.044 1.00 29.08 399 TRP A N 1
ATOM 3154 C CA . TRP A 1 399 ? 9.877 20.268 27.683 1.00 29.08 399 TRP A CA 1
ATOM 3155 C C . TRP A 1 399 ? 9.136 19.484 26.580 1.00 29.08 399 TRP A C 1
ATOM 3157 O O . TRP A 1 399 ? 9.265 18.265 26.517 1.00 29.08 399 TRP A O 1
ATOM 3167 N N . ASN A 1 400 ? 8.445 20.243 25.705 1.00 29.22 400 ASN A N 1
ATOM 3168 C CA . ASN A 1 400 ? 7.917 19.942 24.350 1.00 29.22 400 ASN A CA 1
ATOM 3169 C C . ASN A 1 400 ? 6.462 19.451 24.163 1.00 29.22 400 ASN A C 1
ATOM 3171 O O . ASN A 1 400 ? 6.261 18.282 23.873 1.00 29.22 400 ASN A O 1
ATOM 3175 N N . TYR A 1 401 ? 5.458 20.344 24.106 1.00 35.62 401 TYR A N 1
ATOM 3176 C CA . TYR A 1 401 ? 4.125 20.009 23.550 1.00 35.62 401 TYR A CA 1
ATOM 3177 C C . TYR A 1 401 ? 3.937 20.541 22.108 1.00 35.62 401 TYR A C 1
ATOM 3179 O O . TYR A 1 401 ? 4.202 21.711 21.832 1.00 35.62 401 TYR A O 1
ATOM 3187 N N . GLY A 1 402 ? 3.526 19.646 21.191 1.00 30.27 402 GLY A N 1
ATOM 3188 C CA . GLY A 1 402 ? 3.358 19.839 19.733 1.00 30.27 402 GLY A CA 1
ATOM 3189 C C . GLY A 1 402 ? 1.915 20.145 19.256 1.00 30.27 402 GLY A C 1
ATOM 3190 O O . GLY A 1 402 ? 1.071 20.471 20.085 1.00 30.27 402 GLY A O 1
ATOM 3191 N N . PRO A 1 403 ? 1.619 20.086 17.933 1.00 26.58 403 PRO A N 1
ATOM 3192 C CA . PRO A 1 403 ? 0.472 20.767 17.315 1.00 26.58 403 PRO A CA 1
ATOM 3193 C C . PRO A 1 403 ? -0.739 19.845 17.068 1.00 26.58 403 PRO A C 1
ATOM 3195 O O . PRO A 1 403 ? -0.674 18.988 16.192 1.00 26.58 403 PRO A O 1
ATOM 3198 N N . PHE A 1 404 ? -1.865 20.043 17.770 1.00 33.22 404 PHE A N 1
ATOM 3199 C CA . PHE A 1 404 ? -3.115 19.309 17.505 1.00 33.22 404 PHE A CA 1
ATOM 3200 C C . PHE A 1 404 ? -4.420 19.976 17.968 1.00 33.22 404 PHE A C 1
ATOM 3202 O O . PHE A 1 404 ? -4.420 20.581 19.034 1.00 33.22 404 PHE A O 1
ATOM 3209 N N . PRO A 1 405 ? -5.536 19.847 17.211 1.00 35.34 405 PRO A N 1
ATOM 3210 C CA . PRO A 1 405 ? -6.845 20.427 17.532 1.00 35.34 405 PRO A CA 1
ATOM 3211 C C . PRO A 1 405 ? -7.552 19.697 18.677 1.00 35.34 405 PRO A C 1
ATOM 3213 O O . PRO A 1 405 ? -7.248 18.540 18.968 1.00 35.34 405 PRO A O 1
ATOM 3216 N N . ILE A 1 406 ? -8.510 20.395 19.298 1.00 37.62 406 ILE A N 1
ATOM 3217 C CA . ILE A 1 406 ? -9.374 19.897 20.376 1.00 37.62 406 ILE A CA 1
ATOM 3218 C C . ILE A 1 406 ? -9.917 18.520 19.982 1.00 37.62 406 ILE A C 1
ATOM 3220 O O . ILE A 1 406 ? -10.735 18.404 19.072 1.00 37.62 406 ILE A O 1
ATOM 3224 N N . SER A 1 407 ? -9.443 17.473 20.652 1.00 34.59 407 SER A N 1
ATOM 3225 C CA . SER A 1 407 ? -10.007 16.129 20.540 1.00 34.59 407 SER A CA 1
ATOM 3226 C C . SER A 1 407 ? -10.966 15.909 21.705 1.00 34.59 407 SER A C 1
ATOM 3228 O O . SER A 1 407 ? -10.708 16.300 22.843 1.00 34.59 407 SER A O 1
ATOM 3230 N N . SER A 1 408 ? -12.126 15.347 21.386 1.00 37.75 408 SER A N 1
ATOM 3231 C CA . SER A 1 408 ? -13.244 15.068 22.280 1.00 37.75 408 SER A CA 1
ATOM 3232 C C . SER A 1 408 ? -12.847 14.106 23.407 1.00 37.75 408 SER A C 1
ATOM 3234 O O . SER A 1 408 ? -12.905 12.891 23.232 1.00 37.75 408 SER A O 1
ATOM 3236 N N . PHE A 1 409 ? -12.472 14.642 24.569 1.00 40.59 409 PHE A N 1
ATOM 3237 C CA . PHE A 1 409 ? -12.253 13.858 25.796 1.00 40.59 409 PHE A CA 1
ATOM 3238 C C . PHE A 1 409 ? -13.401 13.935 26.803 1.00 40.59 409 PHE A C 1
ATOM 3240 O O . PHE A 1 409 ? -13.328 13.329 27.869 1.00 40.59 409 PHE A O 1
ATOM 3247 N N . VAL A 1 410 ? -14.488 14.619 26.448 1.00 41.91 410 VAL A N 1
ATOM 3248 C CA . VAL A 1 410 ? -15.774 14.463 27.130 1.00 41.91 410 VAL A CA 1
ATOM 3249 C C . VAL A 1 410 ? -16.679 13.704 26.168 1.00 41.91 410 VAL A C 1
ATOM 3251 O O . VAL A 1 410 ? -17.024 14.260 25.120 1.00 41.91 410 VAL A O 1
ATOM 3254 N N . PRO A 1 411 ? -17.025 12.439 26.460 1.00 39.00 411 PRO A N 1
ATOM 3255 C CA . PRO A 1 411 ? -18.036 11.707 25.704 1.00 39.00 411 PRO A CA 1
ATOM 3256 C C . PRO A 1 411 ? -19.259 12.607 25.507 1.00 39.00 411 PRO A C 1
ATOM 3258 O O . PRO A 1 411 ? -19.748 13.137 26.491 1.00 39.00 411 PRO A O 1
ATOM 3261 N N . ASN A 1 412 ? -19.722 12.828 24.273 1.00 40.22 412 ASN A N 1
ATOM 3262 C CA . ASN A 1 412 ? -20.953 13.575 23.954 1.00 40.22 412 ASN A CA 1
ATOM 3263 C C . ASN A 1 412 ? -21.048 15.042 24.459 1.00 40.22 412 ASN A C 1
ATOM 3265 O O . ASN A 1 412 ? -22.158 15.567 24.595 1.00 40.22 412 ASN A O 1
ATOM 3269 N N . ALA A 1 413 ? -19.926 15.725 24.726 1.00 46.12 413 ALA A N 1
ATOM 3270 C CA . ALA A 1 413 ? -19.922 17.192 24.785 1.00 46.12 413 ALA A CA 1
ATOM 3271 C C . ALA A 1 413 ? -19.939 17.782 23.370 1.00 46.12 413 ALA A C 1
ATOM 3273 O O . ALA A 1 413 ? -19.350 17.214 22.447 1.00 46.12 413 ALA A O 1
ATOM 3274 N N . MET A 1 414 ? -20.562 18.949 23.201 1.00 49.41 414 MET A N 1
ATOM 3275 C CA . MET A 1 414 ? -20.462 19.677 21.938 1.00 49.41 414 MET A CA 1
ATOM 3276 C C . MET A 1 414 ? -19.092 20.342 21.870 1.00 49.41 414 MET A C 1
ATOM 3278 O O . MET A 1 414 ? -18.768 21.202 22.691 1.00 49.41 414 MET A O 1
ATOM 3282 N N . VAL A 1 415 ? -18.284 19.917 20.902 1.00 50.06 415 VAL A N 1
ATOM 3283 C CA . VAL A 1 415 ? -16.943 20.447 20.663 1.00 50.06 415 VAL A CA 1
ATOM 3284 C C . VAL A 1 415 ? -16.919 21.079 19.283 1.00 50.06 415 VAL A C 1
ATOM 3286 O O . VAL A 1 415 ? -17.062 20.388 18.277 1.00 50.06 415 VAL A O 1
ATOM 3289 N N . PHE A 1 416 ? -16.696 22.387 19.238 1.00 51.47 416 PHE A N 1
ATOM 3290 C CA . PHE A 1 416 ? -16.485 23.114 17.995 1.00 51.47 416 PHE A CA 1
ATOM 3291 C C . PHE A 1 416 ? -15.002 23.439 17.867 1.00 51.47 416 PHE A C 1
ATOM 3293 O O . PHE A 1 416 ? -14.451 24.228 18.640 1.00 51.47 416 PHE A O 1
ATOM 3300 N N . ALA A 1 417 ? -14.357 22.805 16.891 1.00 46.12 417 ALA A N 1
ATOM 3301 C CA . ALA A 1 417 ? -12.952 23.004 16.572 1.00 46.12 417 ALA A CA 1
ATOM 3302 C C . ALA A 1 417 ? -12.807 23.295 15.076 1.00 46.12 417 ALA A C 1
ATOM 3304 O O . ALA A 1 417 ? -13.316 22.551 14.240 1.00 46.12 417 ALA A O 1
ATOM 3305 N N . GLY A 1 418 ? -12.101 24.369 14.738 1.00 44.84 418 GLY A N 1
ATOM 3306 C CA . GLY A 1 418 ? -11.854 24.788 13.362 1.00 44.84 418 GLY A CA 1
ATOM 3307 C C . GLY A 1 418 ? -10.954 26.023 13.325 1.00 44.84 418 GLY A C 1
ATOM 3308 O O . GLY A 1 418 ? -10.667 26.589 14.380 1.00 44.84 418 GLY A O 1
ATOM 3309 N N . PRO A 1 419 ? -10.471 26.446 12.145 1.00 40.03 419 PRO A N 1
ATOM 3310 C CA . PRO A 1 419 ? -9.900 27.778 12.013 1.00 40.03 419 PRO A CA 1
ATOM 3311 C C . PRO A 1 419 ? -11.038 28.779 12.242 1.00 40.03 419 PRO A C 1
ATOM 3313 O O . PRO A 1 419 ? -11.961 28.848 11.436 1.00 40.03 419 PRO A O 1
ATOM 3316 N N . PHE A 1 420 ? -11.035 29.488 13.368 1.00 50.94 420 PHE A N 1
ATOM 3317 C CA . PHE A 1 420 ? -11.889 30.661 13.552 1.00 50.94 420 PHE A CA 1
ATOM 3318 C C . PHE A 1 420 ? -11.084 31.865 13.078 1.00 50.94 420 PHE A C 1
ATOM 3320 O O . PHE A 1 420 ? -9.935 32.025 13.491 1.00 50.94 420 PHE A O 1
ATOM 3327 N N . ASP A 1 421 ? -11.656 32.685 12.199 1.00 43.34 421 ASP A N 1
ATOM 3328 C CA . ASP A 1 421 ? -10.896 33.739 11.514 1.00 43.34 421 ASP A CA 1
ATOM 3329 C C . ASP A 1 421 ? -10.608 34.915 12.465 1.00 43.34 421 ASP A C 1
ATOM 3331 O O . ASP A 1 421 ? -9.717 35.733 12.233 1.00 43.34 421 ASP A O 1
ATOM 3335 N N . SER A 1 422 ? -11.316 34.967 13.602 1.00 51.91 422 SER A N 1
ATOM 3336 C CA . SER A 1 422 ? -10.991 35.831 14.736 1.00 51.91 422 SER A CA 1
ATOM 3337 C C . SER A 1 422 ? -11.567 35.323 16.065 1.00 51.91 422 SER A C 1
ATOM 3339 O O . SER A 1 422 ? -12.589 34.635 16.104 1.00 51.91 422 SER A O 1
ATOM 3341 N N . ALA A 1 423 ? -10.979 35.768 17.181 1.00 51.12 423 ALA A N 1
ATOM 3342 C CA . ALA A 1 423 ? -11.511 35.574 18.535 1.00 51.12 423 ALA A CA 1
ATOM 3343 C C . ALA A 1 423 ? -12.983 36.015 18.664 1.00 51.12 423 ALA A C 1
ATOM 3345 O O . ALA A 1 423 ? -13.787 35.407 19.368 1.00 51.12 423 ALA A O 1
ATOM 3346 N N . ARG A 1 424 ? -13.358 37.081 17.948 1.00 54.91 424 ARG A N 1
ATOM 3347 C CA . ARG A 1 424 ? -14.703 37.667 17.974 1.00 54.91 424 ARG A CA 1
ATOM 3348 C C . ARG A 1 424 ? -15.766 36.722 17.406 1.00 54.91 424 ARG A C 1
ATOM 3350 O O . ARG A 1 424 ? -16.864 36.673 17.951 1.00 54.91 424 ARG A O 1
ATOM 3357 N N . GLU A 1 425 ? -15.437 35.980 16.352 1.00 58.28 425 GLU A N 1
ATOM 3358 C CA . GLU A 1 425 ? -16.325 34.992 15.725 1.00 58.28 425 GLU A CA 1
ATOM 3359 C C . GLU A 1 425 ? -16.598 33.817 16.678 1.00 58.28 425 GLU A C 1
ATOM 3361 O O . GLU A 1 425 ? -17.749 33.444 16.904 1.00 58.28 425 GLU A O 1
ATOM 3366 N N . LEU A 1 426 ? -15.548 33.317 17.338 1.00 58.19 426 LEU A N 1
ATOM 3367 C CA . LEU A 1 426 ? -15.642 32.248 18.333 1.00 58.19 426 LEU A CA 1
ATOM 3368 C C . LEU A 1 426 ? -16.568 32.617 19.507 1.00 58.19 426 LEU A C 1
ATOM 3370 O O . LEU A 1 426 ? -17.404 31.814 19.926 1.00 58.19 426 LEU A O 1
ATOM 3374 N N . TYR A 1 427 ? -16.427 33.829 20.048 1.00 61.28 427 TYR A N 1
ATOM 3375 C CA . TYR A 1 427 ? -17.223 34.268 21.197 1.00 61.28 427 TYR A CA 1
ATOM 3376 C C . TYR A 1 427 ? -18.680 34.590 20.834 1.00 61.28 427 TYR A C 1
ATOM 3378 O O . TYR A 1 427 ? -19.559 34.373 21.664 1.00 61.28 427 TYR A O 1
ATOM 3386 N N . ALA A 1 428 ? -18.963 35.043 19.609 1.00 61.47 428 ALA A N 1
ATOM 3387 C CA . ALA A 1 428 ? -20.337 35.206 19.127 1.00 61.47 428 ALA A CA 1
ATOM 3388 C C . ALA A 1 428 ? -21.037 33.846 18.936 1.00 61.47 428 ALA A C 1
ATOM 3390 O O . ALA A 1 428 ? -22.195 33.674 19.321 1.00 61.47 428 ALA A O 1
ATOM 3391 N N . LEU A 1 429 ? -20.307 32.844 18.432 1.00 61.03 429 LEU A N 1
ATOM 3392 C CA . LEU A 1 429 ? -20.801 31.473 18.295 1.00 61.03 429 LEU A CA 1
ATOM 3393 C C . LEU A 1 429 ? -21.187 30.871 19.657 1.00 61.03 429 LEU A C 1
ATOM 3395 O O . LEU A 1 429 ? -22.213 30.201 19.763 1.00 61.03 429 LEU A O 1
ATOM 3399 N N . ALA A 1 430 ? -20.430 31.178 20.716 1.00 62.06 430 ALA A N 1
ATOM 3400 C CA . ALA A 1 430 ? -20.731 30.754 22.085 1.00 62.06 430 ALA A CA 1
ATOM 3401 C C . ALA A 1 430 ? -22.116 31.185 22.577 1.00 62.06 430 ALA A C 1
ATOM 3403 O O . ALA A 1 430 ? -22.771 30.446 23.314 1.00 62.06 430 ALA A O 1
ATOM 3404 N N . GLU A 1 431 ? -22.574 32.366 22.165 1.00 61.19 431 GLU A N 1
ATOM 3405 C CA . GLU A 1 431 ? -23.905 32.851 22.514 1.00 61.19 431 GLU A CA 1
ATOM 3406 C C . GLU A 1 431 ? -25.001 32.161 21.695 1.00 61.19 431 GLU A C 1
ATOM 3408 O O . GLU A 1 431 ? -26.054 31.853 22.254 1.00 61.19 431 GLU A O 1
ATOM 3413 N N . SER A 1 432 ? -24.739 31.835 20.424 1.00 59.41 432 SER A N 1
ATOM 3414 C CA . SER A 1 432 ? -25.688 31.143 19.532 1.00 59.41 432 SER A CA 1
ATOM 3415 C C . SER A 1 432 ? -25.980 29.689 19.935 1.00 59.41 432 SER A C 1
ATOM 3417 O O . SER A 1 432 ? -27.101 29.212 19.770 1.00 59.41 432 SER A O 1
ATOM 3419 N N . VAL A 1 433 ? -25.027 29.004 20.584 1.00 59.09 433 VAL A N 1
ATOM 3420 C CA . VAL A 1 433 ? -25.214 27.648 21.148 1.00 59.09 433 VAL A CA 1
ATOM 3421 C C . VAL A 1 433 ? -26.374 27.605 22.162 1.00 59.09 433 VAL A C 1
ATOM 3423 O O . VAL A 1 433 ? -26.964 26.548 22.389 1.00 59.09 433 VAL A O 1
ATOM 3426 N N . LYS A 1 434 ? -26.790 28.754 22.724 1.00 58.84 434 LYS A N 1
ATOM 3427 C CA . LYS A 1 434 ? -28.003 28.853 23.553 1.00 58.84 434 LYS A CA 1
ATOM 3428 C C . LYS A 1 434 ? -29.282 28.487 22.804 1.00 58.84 434 LYS A C 1
ATOM 3430 O O . LYS A 1 434 ? -30.195 27.995 23.453 1.00 58.84 434 LYS A O 1
ATOM 3435 N N . GLU A 1 435 ? -29.397 28.727 21.502 1.00 52.44 435 GLU A N 1
ATOM 3436 C CA . GLU A 1 435 ? -30.630 28.422 20.758 1.00 52.44 435 GLU A CA 1
ATOM 3437 C C . GLU A 1 435 ? -30.784 26.914 20.513 1.00 52.44 435 GLU A C 1
ATOM 3439 O O . GLU A 1 435 ? -31.890 26.374 20.576 1.00 52.44 435 GLU A O 1
ATOM 3444 N N . VAL A 1 436 ? -29.657 26.200 20.414 1.00 52.12 436 VAL A N 1
ATOM 3445 C CA . VAL A 1 436 ? -29.582 24.730 20.348 1.00 52.12 436 VAL A CA 1
ATOM 3446 C C . VAL A 1 436 ? -30.044 24.063 21.665 1.00 52.12 436 VAL A C 1
ATOM 3448 O O . VAL A 1 436 ? -30.372 22.874 21.674 1.00 52.12 436 VAL A O 1
ATOM 3451 N N . LYS A 1 437 ? -30.194 24.827 22.772 1.00 54.09 437 LYS A N 1
ATOM 3452 C CA . LYS A 1 437 ? -30.699 24.368 24.093 1.00 54.09 437 LYS A CA 1
ATOM 3453 C C . LYS A 1 437 ? -31.939 23.478 24.018 1.00 54.09 437 LYS A C 1
ATOM 3455 O O . LYS A 1 437 ? -32.107 22.619 24.882 1.00 54.09 437 LYS A O 1
ATOM 3460 N N . ARG A 1 438 ? -32.843 23.717 23.060 1.00 51.59 438 ARG A N 1
ATOM 3461 C CA . ARG A 1 438 ? -34.130 23.008 22.985 1.00 51.59 438 ARG A CA 1
ATOM 3462 C C . ARG A 1 438 ? -33.961 21.526 22.635 1.00 51.59 438 ARG A C 1
ATOM 3464 O O . ARG A 1 438 ? -34.687 20.716 23.191 1.00 51.59 438 ARG A O 1
ATOM 3471 N N . ALA A 1 439 ? -32.988 21.176 21.794 1.00 48.97 439 ALA A N 1
ATOM 3472 C CA . ALA A 1 439 ? -32.739 19.792 21.379 1.00 48.97 439 ALA A CA 1
ATOM 3473 C C . ALA A 1 439 ? -31.992 18.959 22.443 1.00 48.97 439 ALA A C 1
ATOM 3475 O O . ALA A 1 439 ? -32.087 17.738 22.467 1.00 48.97 439 ALA A O 1
ATOM 3476 N N . LEU A 1 440 ? -31.260 19.617 23.351 1.00 49.94 440 LEU A N 1
ATOM 3477 C CA . LEU A 1 440 ? -30.350 18.963 24.302 1.00 49.94 440 LEU A CA 1
ATOM 3478 C C . LEU A 1 440 ? -31.003 18.565 25.638 1.00 49.94 440 LEU A C 1
ATOM 3480 O O . LEU A 1 440 ? -30.424 17.783 26.389 1.00 49.94 440 LEU A O 1
ATOM 3484 N N . ARG A 1 441 ? -32.195 19.088 25.958 1.00 52.56 441 ARG A N 1
ATOM 3485 C CA . ARG A 1 441 ? -32.884 18.826 27.240 1.00 52.56 441 ARG A CA 1
ATOM 3486 C C . ARG A 1 441 ? -33.531 17.440 27.340 1.00 52.56 441 ARG A C 1
ATOM 3488 O O . ARG A 1 441 ? -33.824 17.007 28.450 1.00 52.56 441 ARG A O 1
ATOM 3495 N N . GLU A 1 442 ? -33.752 16.769 26.211 1.00 51.53 442 GLU A N 1
ATOM 3496 C CA . GLU A 1 442 ? -34.472 15.487 26.131 1.00 51.53 442 GLU A CA 1
ATOM 3497 C C . GLU A 1 442 ? -33.552 14.257 26.226 1.00 51.53 442 GLU A C 1
ATOM 3499 O O . GLU A 1 442 ? -34.025 13.123 26.194 1.00 51.53 442 GLU A O 1
ATOM 3504 N N . GLY A 1 443 ? -32.236 14.456 26.370 1.00 51.31 443 GLY A N 1
ATOM 3505 C CA . GLY A 1 443 ? -31.302 13.353 26.580 1.00 51.31 443 GLY A CA 1
ATOM 3506 C C . GLY A 1 443 ? -31.476 12.682 27.945 1.00 51.31 443 GLY A C 1
ATOM 3507 O O . GLY A 1 443 ? -31.749 13.372 28.933 1.00 51.31 443 GLY A O 1
ATOM 3508 N N . PRO A 1 444 ? -31.320 11.347 28.031 1.00 47.66 444 PRO A N 1
ATOM 3509 C CA . PRO A 1 444 ? -31.409 10.651 29.306 1.00 47.66 444 PRO A CA 1
ATOM 3510 C C . PRO A 1 444 ? -30.331 11.168 30.270 1.00 47.66 444 PRO A C 1
ATOM 3512 O O . PRO A 1 444 ? -29.214 11.500 29.859 1.00 47.66 444 PRO A O 1
ATOM 3515 N N . LEU A 1 445 ? -30.649 11.208 31.572 1.00 47.12 445 LEU A N 1
ATOM 3516 C CA . LEU A 1 445 ? -29.605 11.236 32.603 1.00 47.12 445 LEU A CA 1
ATOM 3517 C C . LEU A 1 445 ? -28.640 10.089 32.292 1.00 47.12 445 LEU A C 1
ATOM 3519 O O . LEU A 1 445 ? -29.127 9.019 31.919 1.00 47.12 445 LEU A O 1
ATOM 3523 N N . PRO A 1 446 ? -27.313 10.262 32.436 1.00 45.34 446 PRO A N 1
ATOM 3524 C CA . PRO A 1 446 ? -26.440 9.105 32.432 1.00 45.34 446 PRO A CA 1
ATOM 3525 C C . PRO A 1 446 ? -26.974 8.178 33.524 1.00 45.34 446 PRO A C 1
ATOM 3527 O O . PRO A 1 446 ? -26.915 8.524 34.706 1.00 45.34 446 PRO A O 1
ATOM 3530 N N . GLU A 1 447 ? -27.585 7.055 33.137 1.00 37.06 447 GLU A N 1
ATOM 3531 C CA . GLU A 1 447 ? -27.941 6.024 34.099 1.00 37.06 447 GLU A CA 1
ATOM 3532 C C . GLU A 1 447 ? -26.665 5.740 34.889 1.00 37.06 447 GLU A C 1
ATOM 3534 O O . GLU A 1 447 ? -25.584 5.626 34.299 1.00 37.06 447 GLU A O 1
ATOM 3539 N N . GLN A 1 448 ? -26.769 5.621 36.215 1.00 40.75 448 GLN A N 1
ATOM 3540 C CA . GLN A 1 448 ? -25.703 5.061 37.050 1.00 40.75 448 GLN A CA 1
ATOM 3541 C C . GLN A 1 448 ? -25.524 3.562 36.732 1.00 40.75 448 GLN A C 1
ATOM 3543 O O . GLN A 1 448 ? -25.506 2.717 37.619 1.00 40.75 448 GLN A O 1
ATOM 3548 N N . SER A 1 449 ? -25.455 3.210 35.448 1.00 28.78 449 SER A N 1
ATOM 3549 C CA . SER A 1 449 ? -25.241 1.866 34.975 1.00 28.78 449 SER A CA 1
ATOM 3550 C C . SER A 1 449 ? -23.745 1.598 35.017 1.00 28.78 449 SER A C 1
ATOM 3552 O O . SER A 1 449 ? -22.917 2.323 34.459 1.00 28.78 449 SER A O 1
ATOM 3554 N N . GLU A 1 450 ? -23.405 0.479 35.636 1.00 30.25 450 GLU A N 1
ATOM 3555 C CA . GLU A 1 450 ? -22.093 -0.161 35.608 1.00 30.25 450 GLU A CA 1
ATOM 3556 C C . GLU A 1 450 ? -21.607 -0.489 34.171 1.00 30.25 450 GLU A C 1
ATOM 3558 O O . GLU A 1 450 ? -20.528 -1.053 33.993 1.00 30.25 450 GLU A O 1
ATOM 3563 N N . SER A 1 451 ? -22.367 -0.115 33.129 1.00 30.81 451 SER A N 1
ATOM 3564 C CA . SER A 1 451 ? -22.136 -0.444 31.720 1.00 30.81 451 SER A CA 1
ATOM 3565 C C . SER A 1 451 ? -21.512 0.676 30.872 1.00 30.81 451 SER A C 1
ATOM 3567 O O . SER A 1 451 ? -21.083 0.414 29.751 1.00 30.81 451 SER A O 1
ATOM 3569 N N . LEU A 1 452 ? -21.323 1.890 31.408 1.00 32.56 452 LEU A N 1
ATOM 3570 C CA . LEU A 1 452 ? -20.524 2.945 30.748 1.00 32.56 452 LEU A CA 1
ATOM 3571 C C . LEU A 1 452 ? -18.997 2.748 30.901 1.00 32.56 452 LEU A C 1
ATOM 3573 O O . LEU A 1 452 ? -18.207 3.652 30.640 1.00 32.56 452 LEU A O 1
ATOM 3577 N N . ALA A 1 453 ? -18.553 1.538 31.259 1.00 28.22 453 ALA A N 1
ATOM 3578 C CA . ALA A 1 453 ? -17.150 1.138 31.404 1.00 28.22 453 ALA A CA 1
ATOM 3579 C C . ALA A 1 453 ? -16.387 0.960 30.068 1.00 28.22 453 ALA A C 1
ATOM 3581 O O . ALA A 1 453 ? -15.445 0.169 29.990 1.00 28.22 453 ALA A O 1
ATOM 3582 N N . SER A 1 454 ? -16.759 1.694 29.019 1.00 25.66 454 SER A N 1
ATOM 3583 C CA . SER A 1 454 ? -16.006 1.752 27.766 1.00 25.66 454 SER A CA 1
ATOM 3584 C C . SER A 1 454 ? -15.350 3.126 27.640 1.00 25.66 454 SER A C 1
ATOM 3586 O O . SER A 1 454 ? -16.015 4.073 27.215 1.00 25.66 454 SER A O 1
ATOM 3588 N N . PRO A 1 455 ? -14.057 3.292 27.980 1.00 29.23 455 PRO A N 1
ATOM 3589 C CA . PRO A 1 455 ? -13.353 4.500 27.594 1.00 29.23 455 PRO A CA 1
ATOM 3590 C C . PRO A 1 455 ? -13.275 4.535 26.064 1.00 29.23 455 PRO A C 1
ATOM 3592 O O . PRO A 1 455 ? -12.663 3.682 25.421 1.00 29.23 455 PRO A O 1
ATOM 3595 N N . LEU A 1 456 ? -13.972 5.518 25.501 1.00 26.58 456 LEU A N 1
ATOM 3596 C CA . LEU A 1 456 ? -14.008 5.870 24.091 1.00 26.58 456 LEU A CA 1
ATOM 3597 C C . LEU A 1 456 ? -12.598 5.975 23.501 1.00 26.58 456 LEU A C 1
ATOM 3599 O O . LEU A 1 456 ? -11.779 6.803 23.895 1.00 26.58 456 LEU A O 1
ATOM 3603 N N . ALA A 1 457 ? -12.349 5.123 22.514 1.00 27.23 457 ALA A N 1
ATOM 3604 C CA . ALA A 1 457 ? -11.173 5.133 21.672 1.00 27.23 457 ALA A CA 1
ATOM 3605 C C . ALA A 1 457 ? -11.322 6.193 20.573 1.00 27.23 457 ALA A C 1
ATOM 3607 O O . ALA A 1 457 ? -11.854 5.892 19.513 1.00 27.23 457 ALA A O 1
ATOM 3608 N N . LEU A 1 458 ? -10.817 7.409 20.790 1.00 26.38 458 LEU A N 1
ATOM 3609 C CA . LEU A 1 458 ? -10.470 8.344 19.711 1.00 26.38 458 LEU A CA 1
ATOM 3610 C C . LEU A 1 458 ? -9.270 9.205 20.144 1.00 26.38 458 LEU A C 1
ATOM 3612 O O . LEU A 1 458 ? -9.398 10.349 20.559 1.00 26.38 458 LEU A O 1
ATOM 3616 N N . LEU A 1 459 ? -8.077 8.624 20.025 1.00 26.52 459 LEU A N 1
ATOM 3617 C CA . LEU A 1 459 ? -6.787 9.300 20.165 1.00 26.52 459 LEU A CA 1
ATOM 3618 C C . LEU A 1 459 ? -6.051 9.190 18.821 1.00 26.52 459 LEU A C 1
ATOM 3620 O O . LEU A 1 459 ? -5.544 8.123 18.479 1.00 26.52 459 LEU A O 1
ATOM 3624 N N . ARG A 1 460 ? -5.995 10.272 18.032 1.00 25.72 460 ARG A N 1
ATOM 3625 C CA . ARG A 1 460 ? -5.032 10.392 16.917 1.00 25.72 460 ARG A CA 1
ATOM 3626 C C . ARG A 1 460 ? -3.749 11.080 17.409 1.00 25.72 460 ARG A C 1
ATOM 3628 O O . ARG A 1 460 ? -3.815 12.001 18.214 1.00 25.72 460 ARG A O 1
ATOM 3635 N N . ARG A 1 461 ? -2.598 10.606 16.900 1.00 27.64 461 ARG A N 1
ATOM 3636 C CA . ARG A 1 461 ? -1.196 10.982 17.217 1.00 27.64 461 ARG A CA 1
ATOM 3637 C C . ARG A 1 461 ? -0.566 11.904 16.148 1.00 27.64 461 ARG A C 1
ATOM 3639 O O . ARG A 1 461 ? -0.829 11.706 14.968 1.00 27.64 461 ARG A O 1
ATOM 3646 N N . ILE A 1 462 ? 0.245 12.887 16.556 1.00 32.62 462 ILE A N 1
ATOM 3647 C CA . ILE A 1 462 ? 1.121 13.761 15.748 1.00 32.62 462 ILE A CA 1
ATOM 3648 C C . ILE A 1 462 ? 2.403 13.875 16.576 1.00 32.62 462 ILE A C 1
ATOM 3650 O O . ILE A 1 462 ? 2.335 14.071 17.793 1.00 32.62 462 ILE A O 1
ATOM 3654 N N . PRO A 1 463 ? 3.569 13.732 15.938 1.00 29.45 463 PRO A N 1
ATOM 3655 C CA . PRO A 1 463 ? 4.862 13.786 16.604 1.00 29.45 463 PRO A CA 1
ATOM 3656 C C . PRO A 1 463 ? 5.290 15.216 16.981 1.00 29.45 463 PRO A C 1
ATOM 3658 O O . PRO A 1 463 ? 5.099 16.169 16.223 1.00 29.45 463 PRO A O 1
ATOM 3661 N N . GLY A 1 464 ? 5.945 15.351 18.140 1.00 33.84 464 GLY A N 1
ATOM 3662 C CA . GLY A 1 464 ? 6.817 16.488 18.452 1.00 33.84 464 GLY A CA 1
ATOM 3663 C C . GLY A 1 464 ? 8.145 16.411 17.683 1.00 33.84 464 GLY A C 1
ATOM 3664 O O . GLY A 1 464 ? 8.495 15.358 17.146 1.00 33.84 464 GLY A O 1
ATOM 3665 N N . LYS A 1 465 ? 8.893 17.525 17.634 1.00 38.00 465 LYS A N 1
ATOM 3666 C CA . LYS A 1 465 ? 10.127 17.715 16.831 1.00 38.00 465 LYS A CA 1
ATOM 3667 C C . LYS A 1 465 ? 11.307 16.779 17.178 1.00 38.00 465 LYS A C 1
ATOM 3669 O O . LYS A 1 465 ? 12.341 16.851 16.522 1.00 38.00 465 LYS A O 1
ATOM 3674 N N . ASP A 1 466 ? 11.152 15.905 18.163 1.00 37.97 466 ASP A N 1
ATOM 3675 C CA . ASP A 1 466 ? 12.161 15.006 18.727 1.00 37.97 466 ASP A CA 1
ATOM 3676 C C . ASP A 1 466 ? 11.661 13.554 18.927 1.00 37.97 466 ASP A C 1
ATOM 3678 O O . ASP A 1 466 ? 12.345 12.731 19.531 1.00 37.97 466 ASP A O 1
ATOM 3682 N N . GLY A 1 467 ? 10.496 13.191 18.374 1.00 38.91 467 GLY A N 1
ATOM 3683 C CA . GLY A 1 467 ? 10.094 11.783 18.234 1.00 38.91 467 GLY A CA 1
ATOM 3684 C C . GLY A 1 467 ? 9.625 11.064 19.511 1.00 38.91 467 GLY A C 1
ATOM 3685 O O . GLY A 1 467 ? 9.570 9.836 19.517 1.00 38.91 467 GLY A O 1
ATOM 3686 N N . ARG A 1 468 ? 9.242 11.778 20.581 1.00 32.62 468 ARG A N 1
ATOM 3687 C CA . ARG A 1 468 ? 8.490 11.205 21.720 1.00 32.62 468 ARG A CA 1
ATOM 3688 C C . ARG A 1 468 ? 7.079 11.794 21.833 1.00 32.62 468 ARG A C 1
ATOM 3690 O O . ARG A 1 468 ? 6.865 12.974 21.575 1.00 32.62 468 ARG A O 1
ATOM 3697 N N . GLU A 1 469 ? 6.137 10.927 22.205 1.00 32.12 469 GLU A N 1
ATOM 3698 C CA . GLU A 1 469 ? 4.707 11.188 22.424 1.00 32.12 469 GLU A CA 1
ATOM 3699 C C . GLU A 1 469 ? 4.473 11.872 23.786 1.00 32.12 469 GLU A C 1
ATOM 3701 O O . GLU A 1 469 ? 5.040 11.438 24.788 1.00 32.12 469 GLU A O 1
ATOM 3706 N N . LEU A 1 470 ? 3.612 12.893 23.854 1.00 29.38 470 LEU A N 1
ATOM 3707 C CA . LEU A 1 470 ? 3.033 13.377 25.114 1.00 29.38 470 LEU A CA 1
ATOM 3708 C C . LEU A 1 470 ? 1.515 13.176 25.080 1.00 29.38 470 LEU A C 1
ATOM 3710 O O . LEU A 1 470 ? 0.848 13.617 24.145 1.00 29.38 470 LEU A O 1
ATOM 3714 N N . SER A 1 471 ? 0.984 12.502 26.099 1.00 29.67 471 SER A N 1
ATOM 3715 C CA . SER A 1 471 ? -0.444 12.277 26.327 1.00 29.67 471 SER A CA 1
ATOM 3716 C C . SER A 1 471 ? -0.990 13.291 27.334 1.00 29.67 471 SER A C 1
ATOM 3718 O O . SER A 1 471 ? -0.444 13.423 28.428 1.00 29.67 471 SER A O 1
ATOM 3720 N N . TRP A 1 472 ? -2.090 13.963 26.998 1.00 27.52 472 TRP A N 1
ATOM 3721 C CA . TRP A 1 472 ? -2.987 14.555 27.993 1.00 27.52 472 TRP A CA 1
ATOM 3722 C C . TRP A 1 472 ? -4.009 13.477 28.391 1.00 27.52 472 TRP A C 1
ATOM 3724 O O . TRP A 1 472 ? -4.591 12.843 27.512 1.00 27.52 472 TRP A O 1
ATOM 3734 N N . GLU A 1 473 ? -4.192 13.224 29.690 1.00 29.14 473 GLU A N 1
ATOM 3735 C CA . GLU A 1 473 ? -5.153 12.241 30.216 1.00 29.14 473 GLU A CA 1
ATOM 3736 C C . GLU A 1 473 ? -6.364 12.966 30.829 1.00 29.14 473 GLU A C 1
ATOM 3738 O O . GLU A 1 473 ? -6.207 13.761 31.755 1.00 29.14 473 GLU A O 1
ATOM 3743 N N . ALA A 1 474 ? -7.577 12.668 3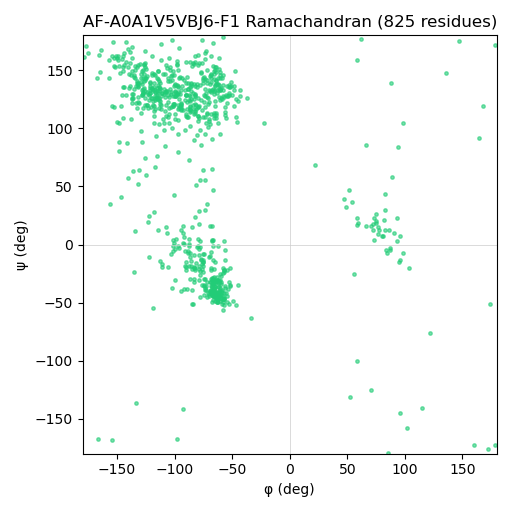0.350 1.00 29.69 474 ALA A N 1
ATOM 3744 C CA . ALA A 1 474 ? -8.804 12.907 31.107 1.00 29.69 474 ALA A CA 1
ATOM 3745 C C . ALA A 1 474 ? -9.050 11.687 32.009 1.00 29.69 474 ALA A C 1
ATOM 3747 O O . ALA A 1 474 ? -9.261 10.575 31.520 1.00 29.69 474 ALA A O 1
ATOM 3748 N N . TYR A 1 475 ? -8.984 11.872 33.329 1.00 28.59 475 TYR A N 1
ATOM 3749 C CA . TYR A 1 475 ? -9.185 10.787 34.289 1.00 28.59 475 TYR A CA 1
ATOM 3750 C C . TYR A 1 475 ? -10.678 10.556 34.544 1.00 28.59 475 TYR A C 1
ATOM 3752 O O . TYR A 1 475 ? -11.335 11.367 35.196 1.00 28.59 475 TYR A O 1
ATOM 3760 N N . HIS A 1 476 ? -11.200 9.407 34.107 1.00 31.30 476 HIS A N 1
ATOM 3761 C CA . HIS A 1 476 ? -12.440 8.861 34.652 1.00 31.30 476 HIS A CA 1
ATOM 3762 C C . HIS A 1 476 ? -12.094 7.926 35.815 1.00 31.30 476 HIS A C 1
ATOM 3764 O O . HIS A 1 476 ? -11.706 6.772 35.621 1.00 31.30 476 HIS A O 1
ATOM 3770 N N . THR A 1 477 ? -12.190 8.429 37.043 1.00 28.81 477 THR A N 1
ATOM 3771 C CA . THR A 1 477 ? -12.222 7.579 38.238 1.00 28.81 477 THR A CA 1
ATOM 3772 C C . THR A 1 477 ? -13.677 7.427 38.641 1.00 28.81 477 THR A C 1
ATOM 3774 O O . THR A 1 477 ? -14.376 8.428 38.745 1.00 28.81 477 THR A O 1
ATOM 3777 N N . GLY A 1 478 ? -14.152 6.194 38.828 1.00 32.72 478 GLY A N 1
ATOM 3778 C CA . GLY A 1 478 ? -15.548 5.916 39.174 1.00 32.72 478 GLY A CA 1
ATOM 3779 C C . GLY A 1 478 ? -16.083 6.883 40.236 1.00 32.72 478 GLY A C 1
ATOM 3780 O O . GLY A 1 478 ? -15.407 7.136 41.233 1.00 32.72 478 GLY A O 1
ATOM 3781 N N . VAL A 1 479 ? -17.279 7.418 39.973 1.00 32.44 479 VAL A N 1
ATOM 3782 C CA . VAL A 1 479 ? -17.986 8.503 40.690 1.00 32.44 479 VAL A CA 1
ATOM 3783 C C . VAL A 1 479 ? -17.497 9.941 40.404 1.00 32.44 479 VAL A C 1
ATOM 3785 O O . VAL A 1 479 ? -17.929 10.874 41.067 1.00 32.44 479 VAL A O 1
ATOM 3788 N N . TRP A 1 480 ? -16.665 10.157 39.376 1.00 37.31 480 TRP A N 1
ATOM 3789 C CA . TRP A 1 480 ? -16.138 11.484 39.032 1.00 37.31 480 TRP A CA 1
ATOM 3790 C C . TRP A 1 480 ? -16.067 11.785 37.539 1.00 37.31 480 TRP A C 1
ATOM 3792 O O . TRP A 1 480 ? -15.670 10.934 36.740 1.00 37.31 480 TRP A O 1
ATOM 3802 N N . ASN A 1 481 ? -16.286 13.062 37.213 1.00 41.16 481 ASN A N 1
ATOM 3803 C CA . ASN A 1 481 ? -15.725 13.714 36.033 1.00 41.16 481 ASN A CA 1
ATOM 3804 C C . ASN A 1 481 ? -14.789 14.832 36.504 1.00 41.16 481 ASN A C 1
ATOM 3806 O O . ASN A 1 481 ? -15.212 15.954 36.777 1.00 41.16 481 ASN A O 1
ATOM 3810 N N . LEU A 1 482 ? -13.503 14.519 36.629 1.00 37.84 482 LEU A N 1
ATOM 3811 C CA . LEU A 1 482 ? -12.467 15.532 36.765 1.00 37.84 482 LEU A CA 1
ATOM 3812 C C . LEU A 1 482 ? -12.291 16.190 35.382 1.00 37.84 482 LEU A C 1
ATOM 3814 O O . LEU A 1 482 ? -11.762 15.557 34.473 1.00 37.84 482 LEU A O 1
ATOM 3818 N N . LEU A 1 483 ? -12.697 17.451 35.190 1.00 43.44 483 LEU A N 1
ATOM 3819 C CA . LEU A 1 483 ? -12.361 18.217 33.973 1.00 43.44 483 LEU A CA 1
ATOM 3820 C C . LEU A 1 483 ? -10.934 18.797 34.083 1.00 43.44 483 LEU A C 1
ATOM 3822 O O . LEU A 1 483 ? -10.699 19.994 33.921 1.00 43.44 483 LEU A O 1
ATOM 3826 N N . SER A 1 484 ? -9.952 17.949 34.404 1.00 35.88 484 SER A N 1
ATOM 3827 C CA . SER A 1 484 ? -8.547 18.357 34.427 1.00 35.88 484 SER A CA 1
ATOM 3828 C C . SER A 1 484 ? -7.922 18.226 33.043 1.00 35.88 484 SER A C 1
ATOM 3830 O O . SER A 1 484 ? -7.882 17.127 32.499 1.00 35.88 484 SER A O 1
ATOM 3832 N N . GLY A 1 485 ? -7.362 19.322 32.527 1.00 41.72 485 GLY A N 1
ATOM 3833 C CA . GLY A 1 485 ? -6.481 19.290 31.359 1.00 41.72 485 GLY A CA 1
ATOM 3834 C C . GLY A 1 485 ? -7.191 19.422 30.015 1.00 41.72 485 GLY A C 1
ATOM 3835 O O . GLY A 1 485 ? -7.022 18.569 29.148 1.00 41.72 485 GLY A O 1
ATOM 3836 N N . PHE A 1 486 ? -7.928 20.516 29.805 1.00 45.31 486 PHE A N 1
ATOM 3837 C CA . PHE A 1 486 ? -8.295 20.913 28.445 1.00 45.31 486 PHE A CA 1
ATOM 3838 C C . PHE A 1 486 ? -7.180 21.769 27.854 1.00 45.31 486 PHE A C 1
ATOM 3840 O O . PHE A 1 486 ? -6.865 22.853 28.342 1.00 45.31 486 PHE A O 1
ATOM 3847 N N . GLY A 1 487 ? -6.566 21.269 26.788 1.00 44.72 487 GLY A N 1
ATOM 3848 C CA . GLY A 1 487 ? -5.562 21.994 26.023 1.00 44.72 487 GLY A CA 1
ATOM 3849 C C . GLY A 1 487 ? -6.095 22.365 24.648 1.00 44.72 487 GLY A C 1
ATOM 3850 O O . GLY A 1 487 ? -6.587 21.508 23.921 1.00 44.72 487 GLY A O 1
ATOM 3851 N N . ILE A 1 488 ? -5.950 23.633 24.282 1.00 46.75 488 ILE A N 1
ATOM 3852 C CA . ILE A 1 488 ? -5.932 24.070 22.884 1.00 46.75 488 ILE A CA 1
ATOM 3853 C C . ILE A 1 488 ? -4.480 24.374 22.520 1.00 46.75 488 ILE A C 1
ATOM 3855 O O . ILE A 1 488 ? -3.756 24.980 23.317 1.00 46.75 488 ILE A O 1
ATOM 3859 N N . SER A 1 489 ? -4.021 23.899 21.361 1.00 44.53 489 SER A N 1
ATOM 3860 C CA . SER A 1 489 ? -2.626 24.078 20.945 1.00 44.53 489 SER A CA 1
ATOM 3861 C C . SER A 1 489 ? -2.342 25.522 20.534 1.00 44.53 489 SER A C 1
ATOM 3863 O O . SER A 1 489 ? -3.250 26.314 20.291 1.00 44.53 489 SER A O 1
ATOM 3865 N N . LYS A 1 490 ? -1.054 25.858 20.406 1.00 45.88 490 LYS A N 1
ATOM 3866 C CA . LYS A 1 490 ? -0.605 27.154 19.890 1.00 45.88 490 LYS A CA 1
ATOM 3867 C C . LYS A 1 490 ? -1.305 27.510 18.570 1.00 45.88 490 LYS A C 1
ATOM 3869 O O . LYS A 1 490 ? -1.258 26.727 17.622 1.00 45.88 490 LYS A O 1
ATOM 3874 N N . GLY A 1 491 ? -1.881 28.707 18.506 1.00 50.06 491 GLY A N 1
ATOM 3875 C CA . GLY A 1 491 ? -2.590 29.236 17.341 1.00 50.06 491 GLY A CA 1
ATOM 3876 C C . GLY A 1 491 ? -3.989 28.653 17.140 1.00 50.06 491 GLY A C 1
ATOM 3877 O O . GLY A 1 491 ? -4.531 28.780 16.047 1.00 50.06 491 GLY A O 1
ATOM 3878 N N . GLN A 1 492 ? -4.552 27.982 18.149 1.00 51.44 492 GLN A N 1
ATOM 3879 C CA . GLN A 1 492 ? -5.892 27.409 18.076 1.00 51.44 492 GLN A CA 1
ATOM 3880 C C . GLN A 1 492 ? -6.901 28.170 18.918 1.00 51.44 492 GLN A C 1
ATOM 3882 O O . GLN A 1 492 ? -6.583 28.771 19.945 1.00 51.44 492 GLN A O 1
ATOM 3887 N N . CYS A 1 493 ? -8.142 28.046 18.477 1.00 55.75 493 CYS A N 1
ATOM 3888 C CA . CYS A 1 493 ? -9.346 28.581 19.072 1.00 55.75 493 CYS A CA 1
ATOM 3889 C C . CYS A 1 493 ? -10.415 27.478 19.066 1.00 55.75 493 CYS A C 1
ATOM 3891 O O . CYS A 1 493 ? -10.407 26.601 18.198 1.00 55.75 493 CYS A O 1
ATOM 3893 N N . GLY A 1 494 ? -11.325 27.486 20.039 1.00 60.06 494 GLY A N 1
ATOM 3894 C CA . GLY A 1 494 ? -12.466 26.573 20.016 1.00 60.06 494 GLY A CA 1
ATOM 3895 C C . GLY A 1 494 ? -13.397 26.662 21.213 1.00 60.06 494 GLY A C 1
ATOM 3896 O O . GLY A 1 494 ? -13.146 27.393 22.175 1.00 60.06 494 GLY A O 1
ATOM 3897 N N . LEU A 1 495 ? -14.514 25.946 21.096 1.00 62.72 495 LEU A N 1
ATOM 3898 C CA . LEU A 1 495 ? -15.645 26.027 22.011 1.00 62.72 495 LEU A CA 1
ATOM 3899 C C . LEU A 1 495 ? -16.060 24.6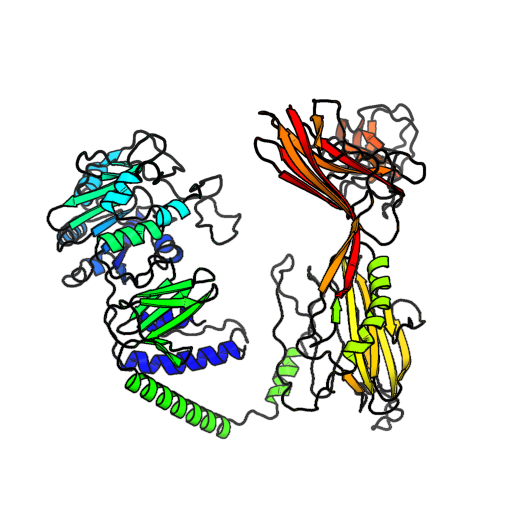48 22.521 1.00 62.72 495 LEU A C 1
ATOM 3901 O O . LEU A 1 495 ? -16.123 23.687 21.756 1.00 62.72 495 LEU A O 1
ATOM 3905 N N . ILE A 1 496 ? -16.370 24.568 23.812 1.00 64.31 496 ILE A N 1
ATOM 3906 C CA . ILE A 1 496 ? -16.816 23.351 24.495 1.00 64.31 496 ILE A CA 1
ATOM 3907 C C . ILE A 1 496 ? -18.104 23.666 25.251 1.00 64.31 496 ILE A C 1
ATOM 3909 O O . ILE A 1 496 ? -18.120 24.610 26.036 1.00 64.31 496 ILE A O 1
ATOM 3913 N N . ALA A 1 497 ? -19.159 22.871 25.066 1.00 64.19 497 ALA A N 1
ATOM 3914 C CA . ALA A 1 497 ? -20.401 23.003 25.828 1.00 64.19 497 ALA A CA 1
ATOM 3915 C C . ALA A 1 497 ? -20.898 21.662 26.399 1.00 64.19 497 ALA A C 1
ATOM 3917 O O . ALA A 1 497 ? -20.888 20.641 25.707 1.00 64.19 497 ALA A O 1
ATOM 3918 N N . PHE A 1 498 ? -21.337 21.668 27.662 1.00 66.00 498 PHE A N 1
ATOM 3919 C CA . PHE A 1 498 ? -21.906 20.513 28.376 1.00 66.00 498 PHE A CA 1
ATOM 3920 C C . PHE A 1 498 ? -22.849 20.960 29.505 1.00 66.00 498 PHE A C 1
ATOM 3922 O O . PHE A 1 498 ? -22.784 22.104 29.950 1.00 66.00 498 PHE A O 1
ATOM 3929 N N . TYR A 1 499 ? -23.709 20.069 30.004 1.00 64.06 499 TYR A N 1
ATOM 3930 C CA . TYR A 1 499 ? -24.562 20.357 31.164 1.00 64.06 499 TYR A CA 1
ATOM 3931 C C . TYR A 1 499 ? -23.954 19.797 32.451 1.00 64.06 499 TYR A C 1
ATOM 3933 O O . TYR A 1 499 ? -23.497 18.659 32.475 1.00 64.06 499 TYR A O 1
ATOM 3941 N N . LEU A 1 500 ? -23.993 20.566 33.535 1.00 68.94 500 LEU A N 1
ATOM 3942 C CA . LEU A 1 500 ? -23.724 20.097 34.893 1.00 68.94 500 LEU A CA 1
ATOM 3943 C C . LEU A 1 500 ? -25.064 19.909 35.613 1.00 68.94 500 LEU A C 1
ATOM 3945 O O . LEU A 1 500 ? -25.822 20.865 35.753 1.00 68.94 500 LEU A O 1
ATOM 3949 N N . HIS A 1 501 ? -25.358 18.692 36.049 1.00 68.38 501 HIS A N 1
ATOM 3950 C CA . HIS A 1 501 ? -26.553 18.339 36.804 1.00 68.38 501 HIS A CA 1
ATOM 3951 C C . HIS A 1 501 ? -26.234 18.242 38.298 1.00 68.38 501 HIS A C 1
ATOM 3953 O O . HIS A 1 501 ? -25.323 17.504 38.679 1.00 68.38 501 HIS A O 1
ATOM 3959 N N . CYS A 1 502 ? -26.998 18.939 39.138 1.00 70.06 502 CYS A N 1
ATOM 3960 C CA . CYS A 1 502 ? -26.952 18.795 40.594 1.00 70.06 502 CYS A CA 1
ATOM 3961 C C . CYS A 1 502 ? -28.265 18.174 41.094 1.00 70.06 502 CYS A C 1
ATOM 3963 O O . CYS A 1 502 ? -29.342 18.672 40.769 1.00 70.06 502 CYS A O 1
ATOM 3965 N N . ASP A 1 503 ? -28.195 17.106 41.885 1.00 71.06 503 ASP A N 1
ATOM 3966 C CA . ASP A 1 503 ? -29.371 16.429 42.455 1.00 71.06 503 ASP A CA 1
ATOM 3967 C C . ASP A 1 503 ? -30.131 17.296 43.481 1.00 71.06 503 ASP A C 1
ATOM 3969 O O . ASP A 1 503 ? -31.350 17.198 43.618 1.00 71.06 503 ASP A O 1
ATOM 3973 N N . ALA A 1 504 ? -29.414 18.195 44.151 1.00 76.19 504 ALA A N 1
ATOM 3974 C CA . ALA A 1 504 ? -29.898 19.228 45.057 1.00 76.19 504 ALA A CA 1
ATOM 3975 C C . ALA A 1 504 ? -29.093 20.526 44.840 1.00 76.19 504 ALA A C 1
ATOM 3977 O O . ALA A 1 504 ? -28.059 20.494 44.173 1.00 76.19 504 ALA A O 1
ATOM 3978 N N . PRO A 1 505 ? -29.509 21.684 45.387 1.00 79.38 505 PRO A N 1
ATOM 3979 C CA . PRO A 1 505 ? -28.710 22.900 45.282 1.00 79.38 505 PRO A CA 1
ATOM 3980 C C . PRO A 1 505 ? -27.332 22.719 45.941 1.00 79.38 505 PRO A C 1
ATOM 3982 O O . PRO A 1 505 ? -27.243 22.224 47.067 1.00 79.38 505 PRO A O 1
ATOM 3985 N N . LYS A 1 506 ? -26.256 23.122 45.256 1.00 72.19 506 LYS A N 1
ATOM 3986 C CA . LYS A 1 506 ? -24.864 22.928 45.700 1.00 72.19 506 LYS A CA 1
ATOM 3987 C C . LYS A 1 506 ? -24.074 24.227 45.707 1.00 72.19 506 LYS A C 1
ATOM 3989 O O . LYS A 1 506 ? -24.170 25.023 44.778 1.00 72.19 506 LYS A O 1
ATOM 3994 N N . ARG A 1 507 ? -23.223 24.410 46.722 1.00 73.06 507 ARG A N 1
ATOM 3995 C CA . ARG A 1 507 ? -22.198 25.467 46.745 1.00 73.06 507 ARG A CA 1
ATOM 3996 C C . ARG A 1 507 ? -20.862 24.846 46.362 1.00 73.06 507 ARG A C 1
ATOM 3998 O O . ARG A 1 507 ? -20.298 24.083 47.142 1.00 73.06 507 ARG A O 1
ATOM 4005 N N . LEU A 1 508 ? -20.379 25.148 45.161 1.00 67.56 508 LEU A N 1
ATOM 4006 C CA . LEU A 1 508 ? -19.133 24.591 44.639 1.00 67.56 508 LEU A CA 1
ATOM 4007 C C . LEU A 1 508 ? -18.122 25.705 44.397 1.00 67.56 508 LEU A C 1
ATOM 4009 O O . LEU A 1 508 ? -18.438 26.717 43.774 1.00 67.56 508 LEU A O 1
ATOM 4013 N N . GLU A 1 509 ? -16.889 25.517 44.845 1.00 66.69 509 GLU A N 1
ATOM 4014 C CA . GLU A 1 509 ? -15.782 26.378 44.455 1.00 66.69 509 GLU A CA 1
ATOM 4015 C C . GLU A 1 509 ? -15.288 25.977 43.067 1.00 66.69 509 GLU A C 1
ATOM 4017 O O . GLU A 1 509 ? -14.829 24.857 42.845 1.00 66.69 509 GLU A O 1
ATOM 4022 N N . LEU A 1 510 ? -15.388 26.905 42.124 1.00 66.00 510 LEU A N 1
ATOM 4023 C CA . LEU A 1 510 ? -14.879 26.758 40.775 1.00 66.00 510 LEU A CA 1
ATOM 4024 C C . LEU A 1 510 ? -13.480 27.362 40.693 1.00 66.00 510 LEU A C 1
ATOM 4026 O O . LEU A 1 510 ? -13.322 28.570 40.878 1.00 66.00 510 LEU A O 1
ATOM 4030 N N . LEU A 1 511 ? -12.503 26.530 40.336 1.00 59.91 511 LEU A N 1
ATOM 4031 C CA . LEU A 1 511 ? -11.149 26.935 39.995 1.00 59.91 511 LEU A CA 1
ATOM 4032 C C . LEU A 1 511 ? -10.925 26.857 38.478 1.00 59.91 511 LEU A C 1
ATOM 4034 O O . LEU A 1 511 ? -10.745 25.769 37.936 1.00 59.91 511 LEU A O 1
ATOM 4038 N N . PHE A 1 512 ? -10.905 28.000 37.798 1.00 60.66 512 PHE A N 1
ATOM 4039 C CA . PHE A 1 512 ? -10.478 28.119 36.403 1.00 60.66 512 PHE A CA 1
ATOM 4040 C C . PHE A 1 512 ? -9.093 28.751 36.342 1.00 60.66 512 PHE A C 1
ATOM 4042 O O . PHE A 1 512 ? -8.931 29.899 36.751 1.00 60.66 512 PHE A O 1
ATOM 4049 N N . ALA A 1 513 ? -8.112 28.017 35.825 1.00 56.56 513 ALA A N 1
ATOM 4050 C CA . ALA A 1 513 ? -6.765 28.518 35.581 1.00 56.56 513 ALA A CA 1
ATOM 4051 C C . ALA A 1 513 ? -6.435 28.421 34.090 1.00 56.56 513 ALA A C 1
ATOM 4053 O O . ALA A 1 513 ? -6.679 27.378 33.486 1.00 56.56 513 ALA A O 1
ATOM 4054 N N . SER A 1 514 ? -5.881 29.483 33.509 1.00 53.59 514 SER A N 1
ATOM 4055 C CA . SER A 1 514 ? -5.446 29.526 32.108 1.00 53.59 514 SER A CA 1
ATOM 4056 C C . SER A 1 514 ? -4.174 30.359 31.989 1.00 53.59 514 SER A C 1
ATOM 4058 O O . SER A 1 514 ? -4.123 31.459 32.537 1.00 53.59 514 SER A O 1
ATOM 4060 N N . ASP A 1 515 ? -3.196 29.865 31.227 1.00 51.69 515 ASP A N 1
ATOM 4061 C CA . ASP A 1 515 ? -1.991 30.614 30.840 1.00 51.69 515 ASP A CA 1
ATOM 4062 C C . ASP A 1 515 ? -2.179 31.323 29.465 1.00 51.69 515 ASP A C 1
ATOM 4064 O O . ASP A 1 515 ? -1.201 31.709 28.823 1.00 51.69 515 ASP A O 1
ATOM 4068 N N . SER A 1 516 ? -3.432 31.453 28.989 1.00 51.31 516 SER A N 1
ATOM 4069 C CA . SER A 1 516 ? -3.864 32.004 27.681 1.00 51.31 516 SER A CA 1
ATOM 4070 C C . SER A 1 516 ? -5.169 32.830 27.779 1.00 51.31 516 SER A C 1
ATOM 4072 O O . SER A 1 516 ? -5.811 32.806 28.834 1.00 51.31 516 SER A O 1
ATOM 4074 N N . ASP A 1 517 ? -5.609 33.481 26.687 1.00 55.59 517 ASP A N 1
ATOM 4075 C CA . ASP A 1 517 ? -6.821 34.336 26.584 1.00 55.59 517 ASP A CA 1
ATOM 4076 C C . ASP A 1 517 ? -8.159 33.556 26.626 1.00 55.59 517 ASP A C 1
ATOM 4078 O O . ASP A 1 517 ? -9.147 33.904 25.975 1.00 55.59 517 ASP A O 1
ATOM 4082 N N . ALA A 1 518 ? -8.219 32.471 27.395 1.00 59.25 518 ALA A N 1
ATOM 4083 C CA . ALA A 1 518 ? -9.406 31.643 27.537 1.00 59.25 518 ALA A CA 1
ATOM 4084 C C . ALA A 1 518 ? -10.478 32.295 28.428 1.00 59.25 518 ALA A C 1
ATOM 4086 O O . ALA A 1 518 ? -10.183 32.838 29.497 1.00 59.25 518 ALA A O 1
ATOM 4087 N N . ARG A 1 519 ? -11.750 32.176 28.025 1.00 62.53 519 ARG A N 1
ATOM 4088 C CA . ARG A 1 519 ? -12.914 32.680 28.766 1.00 62.53 519 ARG A CA 1
ATOM 4089 C C . ARG A 1 519 ? -13.886 31.554 29.102 1.00 62.53 519 ARG A C 1
ATOM 4091 O O . ARG A 1 519 ? -14.296 30.759 28.259 1.00 62.53 519 ARG A O 1
ATOM 4098 N N . LEU A 1 520 ? -14.313 31.527 30.357 1.00 64.75 520 LEU A N 1
ATOM 4099 C CA . LEU A 1 520 ? -15.367 30.635 30.820 1.00 64.75 520 LEU A CA 1
ATOM 4100 C C . LEU A 1 520 ? -16.710 31.373 30.829 1.00 64.75 520 LEU A C 1
ATOM 4102 O O . LEU A 1 520 ? -16.784 32.508 31.295 1.00 64.75 520 LEU A O 1
ATOM 4106 N N . CYS A 1 521 ? -17.771 30.727 30.353 1.00 64.06 521 CYS A N 1
ATOM 4107 C CA . CYS A 1 521 ? -19.144 31.215 30.404 1.00 64.06 521 CYS A CA 1
ATOM 4108 C C . CYS A 1 521 ? -20.047 30.165 31.074 1.00 64.06 521 CYS A C 1
ATOM 4110 O O . CYS A 1 521 ? -20.001 28.979 30.749 1.00 64.06 521 CYS A O 1
ATOM 4112 N N . ILE A 1 522 ? -20.878 30.586 32.026 1.00 65.44 522 ILE A N 1
ATOM 4113 C CA . ILE A 1 522 ? -21.803 29.697 32.744 1.00 65.44 522 ILE A CA 1
ATOM 4114 C C . ILE A 1 522 ? -23.206 30.262 32.567 1.00 65.44 522 ILE A C 1
ATOM 4116 O O . ILE A 1 522 ? -23.449 31.427 32.886 1.00 65.44 522 ILE A O 1
ATOM 4120 N N . ASP A 1 523 ? -24.104 29.474 31.974 1.00 63.72 523 ASP A N 1
ATOM 4121 C CA . ASP A 1 523 ? -25.469 29.877 31.614 1.00 63.72 523 ASP A CA 1
ATOM 4122 C C . ASP A 1 523 ? -25.556 31.215 30.855 1.00 63.72 523 ASP A C 1
ATOM 4124 O O . ASP A 1 523 ? -26.526 31.970 30.951 1.00 63.72 523 ASP A O 1
ATOM 4128 N N . GLY A 1 524 ? -24.539 31.520 30.046 1.00 57.00 524 GLY A N 1
ATOM 4129 C CA . GLY A 1 524 ? -24.507 32.752 29.265 1.00 57.00 524 GLY A CA 1
ATOM 4130 C C . GLY A 1 524 ? -24.025 33.987 30.016 1.00 57.00 524 GLY A C 1
ATOM 4131 O O . GLY A 1 524 ? -24.217 35.087 29.503 1.00 57.00 524 GLY A O 1
ATOM 4132 N N . LYS A 1 525 ? -23.440 33.830 31.206 1.00 60.16 525 LYS A N 1
ATOM 4133 C CA . LYS A 1 525 ? -22.784 34.900 31.960 1.00 60.16 525 LYS A CA 1
ATOM 4134 C C . LYS A 1 525 ? -21.299 34.586 32.110 1.00 60.16 525 LYS A C 1
ATOM 4136 O O . LYS A 1 525 ? -20.924 33.489 32.523 1.00 60.16 525 LYS A O 1
ATOM 4141 N N . THR A 1 526 ? -20.447 35.561 31.809 1.00 60.81 526 THR A N 1
ATOM 4142 C CA . THR A 1 526 ? -19.014 35.473 32.115 1.00 60.81 526 THR A CA 1
ATOM 4143 C C . THR A 1 526 ? -18.820 35.682 33.618 1.00 60.81 526 THR A C 1
ATOM 4145 O O . THR A 1 526 ? -19.232 36.727 34.136 1.00 60.81 526 THR A O 1
ATOM 4148 N N . PRO A 1 527 ? -18.211 34.737 34.354 1.00 57.09 527 PRO A N 1
ATOM 4149 C CA . PRO A 1 527 ? -17.888 34.944 35.757 1.00 57.09 527 PRO A CA 1
ATOM 4150 C C . PRO A 1 527 ? -16.925 36.133 35.895 1.00 57.09 527 PRO A C 1
ATOM 4152 O O . PRO A 1 527 ? -15.860 36.146 35.286 1.00 57.09 527 PRO A O 1
ATOM 4155 N N . GLN A 1 528 ? -17.280 37.145 36.691 1.00 49.25 528 GLN A N 1
ATOM 4156 C CA . GLN A 1 528 ? -16.367 38.258 36.982 1.00 49.25 528 GLN A CA 1
ATOM 4157 C C . GLN A 1 528 ? -15.274 37.808 37.974 1.00 49.25 528 GLN A C 1
ATOM 4159 O O . GLN A 1 528 ? -15.602 37.262 39.033 1.00 49.25 528 GLN A O 1
ATOM 4164 N N . GLY A 1 529 ? -14.000 38.048 37.641 1.00 48.84 529 GLY A N 1
ATOM 4165 C CA . GLY A 1 529 ? -12.806 37.752 38.448 1.00 48.84 529 GLY A CA 1
ATOM 4166 C C . GLY A 1 529 ? -11.523 38.204 37.729 1.00 48.84 529 GLY A C 1
ATOM 4167 O O . GLY A 1 529 ? -11.564 38.443 36.525 1.00 48.84 529 GLY A O 1
ATOM 4168 N N . LYS A 1 530 ? -10.397 38.367 38.446 1.00 39.81 530 LYS A N 1
ATOM 4169 C CA . LYS A 1 530 ? -9.107 38.730 37.819 1.00 39.81 530 LYS A CA 1
ATOM 4170 C C . LYS A 1 530 ? -8.683 37.640 36.824 1.00 39.81 530 LYS A C 1
ATOM 4172 O O . LYS A 1 530 ? -8.779 36.454 37.141 1.00 39.81 530 LYS A O 1
ATOM 4177 N N . GLU A 1 531 ? -8.232 38.056 35.641 1.00 43.56 531 GLU A N 1
ATOM 4178 C CA . GLU A 1 531 ? -7.803 37.171 34.552 1.00 43.56 531 GLU A CA 1
ATOM 4179 C C . GLU A 1 531 ? -6.828 36.088 35.049 1.00 43.56 531 GLU A C 1
ATOM 4181 O O . GLU A 1 531 ? -5.894 36.360 35.805 1.00 43.56 531 GLU A O 1
ATOM 4186 N N . GLY A 1 532 ? -7.083 34.837 34.652 1.00 47.44 532 GLY A N 1
ATOM 4187 C CA . GLY A 1 532 ? -6.162 33.710 34.832 1.00 47.44 532 GLY A CA 1
ATOM 4188 C C . GLY A 1 532 ? -6.359 32.823 36.068 1.00 47.44 532 GLY A C 1
ATOM 4189 O O . GLY A 1 532 ? -5.826 31.715 36.067 1.00 47.44 532 GLY A O 1
ATOM 4190 N N . LYS A 1 533 ? -7.127 33.229 37.095 1.00 46.22 533 LYS A N 1
ATOM 4191 C CA . LYS A 1 533 ? -7.502 32.371 38.247 1.00 46.22 533 LYS A CA 1
ATOM 4192 C C . LYS A 1 533 ? -8.888 32.736 38.796 1.00 46.22 533 LYS A C 1
ATOM 4194 O O . LYS A 1 533 ? -9.000 33.537 39.722 1.00 46.22 533 LYS A O 1
ATOM 4199 N N . VAL A 1 534 ? -9.958 32.147 38.263 1.00 49.97 534 VAL A N 1
ATOM 4200 C CA . VAL A 1 534 ? -11.279 32.224 38.917 1.00 49.97 534 VAL A CA 1
ATOM 4201 C C . VAL A 1 534 ? -11.259 31.193 40.033 1.00 49.97 534 VAL A C 1
ATOM 4203 O O . VAL A 1 534 ? -11.193 30.025 39.710 1.00 49.97 534 VAL A O 1
ATOM 4206 N N . GLY A 1 535 ? -11.246 31.596 41.302 1.00 51.06 535 GLY A N 1
ATOM 4207 C CA . GLY A 1 535 ? -11.422 30.722 42.474 1.00 51.06 535 GLY A CA 1
ATOM 4208 C C . GLY A 1 535 ? -12.683 31.146 43.215 1.00 51.06 535 GLY A C 1
ATOM 4209 O O . GLY A 1 535 ? -12.602 31.787 44.260 1.00 51.06 535 GLY A O 1
ATOM 4210 N N . ARG A 1 536 ? -13.849 30.968 42.585 1.00 60.62 536 ARG A N 1
ATOM 4211 C CA . ARG A 1 536 ? -15.110 31.572 43.042 1.00 60.62 536 ARG A CA 1
ATOM 4212 C C . ARG A 1 536 ? -16.081 30.486 43.476 1.00 60.62 536 ARG A C 1
ATOM 4214 O O . ARG A 1 536 ? -16.325 29.546 42.727 1.00 60.62 536 ARG A O 1
ATOM 4221 N N . ILE A 1 537 ? -16.663 30.648 44.660 1.00 61.28 537 ILE A N 1
ATOM 4222 C CA . ILE A 1 537 ? -17.789 29.827 45.108 1.00 61.28 537 ILE A CA 1
ATOM 4223 C C . ILE A 1 537 ? -19.011 30.231 44.282 1.00 61.28 537 ILE A C 1
ATOM 4225 O O . ILE A 1 537 ? -19.396 31.402 44.260 1.00 61.28 537 ILE A O 1
ATOM 4229 N N . LEU A 1 538 ? -19.580 29.269 43.566 1.00 66.81 538 LEU A N 1
ATOM 4230 C CA . LEU A 1 538 ? -20.791 29.405 42.773 1.00 66.81 538 LEU A CA 1
ATOM 4231 C C . LEU A 1 538 ? -21.893 28.550 43.394 1.00 66.81 538 LEU A C 1
ATOM 4233 O O . LEU A 1 538 ? -21.649 27.436 43.861 1.00 66.81 538 LEU A O 1
ATOM 4237 N N . GLU A 1 539 ? -23.109 29.086 43.388 1.00 69.00 539 GLU A N 1
ATOM 4238 C CA . GLU A 1 539 ? -24.300 28.365 43.821 1.00 69.00 539 GLU A CA 1
ATOM 4239 C C . GLU A 1 539 ? -24.988 27.788 42.587 1.00 69.00 539 GLU A C 1
ATOM 4241 O O . GLU A 1 539 ? -25.393 28.523 41.685 1.00 69.00 539 GLU A O 1
ATOM 4246 N N . PHE A 1 540 ? -25.077 26.465 42.539 1.00 69.81 540 PHE A N 1
ATOM 4247 C CA . PHE A 1 540 ? -25.751 25.726 41.486 1.00 69.81 540 PHE A CA 1
ATOM 4248 C C . PHE A 1 540 ? -27.138 25.313 41.983 1.00 69.81 540 PHE A C 1
ATOM 4250 O O . PHE A 1 540 ? -27.236 24.735 43.071 1.00 69.81 540 PHE A O 1
ATOM 4257 N N . PRO A 1 541 ? -28.217 25.604 41.237 1.00 74.81 541 PRO A N 1
ATOM 4258 C CA . PRO A 1 541 ? -29.545 25.115 41.585 1.00 74.81 541 PRO A CA 1
ATOM 4259 C C . PRO A 1 541 ? -29.623 23.592 41.414 1.00 74.81 541 PRO A C 1
ATOM 4261 O O . PRO A 1 541 ? -28.817 22.996 40.700 1.00 74.81 541 PRO A O 1
ATOM 4264 N N . ALA A 1 542 ? -30.630 22.965 42.028 1.00 76.12 542 ALA A N 1
ATOM 4265 C CA . ALA A 1 542 ? -30.993 21.596 41.668 1.00 76.12 542 ALA A CA 1
ATOM 4266 C C . ALA A 1 542 ? -31.421 21.545 40.189 1.00 76.12 542 ALA A C 1
ATOM 4268 O O . ALA A 1 542 ? -32.159 22.418 39.723 1.00 76.12 542 ALA A O 1
ATOM 4269 N N . GLY A 1 543 ? -30.981 20.521 39.460 1.00 70.62 543 GLY A N 1
ATOM 4270 C CA . GLY A 1 543 ? -31.198 20.367 38.024 1.00 70.62 543 GLY A CA 1
ATOM 4271 C C . GLY A 1 543 ? -29.981 20.739 37.173 1.00 70.62 543 GLY A C 1
ATOM 4272 O O . GLY A 1 543 ? -28.840 20.691 37.629 1.00 70.62 543 GLY A O 1
ATOM 4273 N N . ASP A 1 544 ? -30.232 21.056 35.901 1.00 69.06 544 ASP A N 1
ATOM 4274 C CA . ASP A 1 544 ? -29.190 21.192 34.878 1.00 69.06 544 ASP A CA 1
ATOM 4275 C C . ASP A 1 544 ? -28.766 22.647 34.651 1.00 69.06 544 ASP A C 1
ATOM 4277 O O . ASP A 1 544 ? -29.596 23.508 34.354 1.00 69.06 544 ASP A O 1
ATOM 4281 N N . THR A 1 545 ? -27.458 22.889 34.682 1.00 70.56 545 THR A N 1
ATOM 4282 C CA . THR A 1 545 ? -26.801 24.173 34.384 1.00 70.56 545 THR A CA 1
ATOM 4283 C C . THR A 1 545 ? -25.936 24.021 33.129 1.00 70.56 545 THR A C 1
ATOM 4285 O O . THR A 1 545 ? -25.131 23.091 33.061 1.00 70.56 545 THR A O 1
ATOM 4288 N N . LEU A 1 546 ? -26.063 24.898 32.124 1.00 68.56 546 LEU A N 1
ATOM 4289 C CA . LEU A 1 546 ? -25.249 24.823 30.901 1.00 68.56 546 LEU A CA 1
ATOM 4290 C C . LEU A 1 546 ? -23.885 25.494 31.118 1.00 68.56 546 LEU A C 1
ATOM 4292 O O . LEU A 1 546 ? -23.795 26.677 31.449 1.00 68.56 546 LEU A O 1
ATOM 4296 N N . PHE A 1 547 ? -22.818 24.754 30.846 1.00 67.88 547 PHE A N 1
ATOM 4297 C CA . PHE A 1 547 ? -21.442 25.238 30.834 1.00 67.88 547 PHE A CA 1
ATOM 4298 C C . PHE A 1 547 ? -20.965 25.424 29.400 1.00 67.88 547 PHE A C 1
ATOM 4300 O O . PHE A 1 547 ? -21.076 24.502 28.595 1.00 67.88 547 PHE A O 1
ATOM 4307 N N . VAL A 1 548 ? -20.406 26.599 29.091 1.00 66.62 548 VAL A N 1
ATOM 4308 C CA . VAL A 1 548 ? -19.806 26.907 27.786 1.00 66.62 548 VAL A CA 1
ATOM 4309 C C . VAL A 1 548 ? -18.421 27.515 27.989 1.00 66.62 548 VAL A C 1
ATOM 4311 O O . VAL A 1 548 ? -18.258 28.549 28.629 1.00 66.62 548 VAL A O 1
ATOM 4314 N N . ILE A 1 549 ? -17.398 26.891 27.424 1.00 67.50 549 ILE A N 1
ATOM 4315 C CA . ILE A 1 549 ? -16.013 27.355 27.489 1.00 67.50 549 ILE A CA 1
ATOM 4316 C C . ILE A 1 549 ? -15.597 27.779 26.090 1.00 67.50 549 ILE A C 1
ATOM 4318 O O . ILE A 1 549 ? -15.665 26.971 25.169 1.00 67.50 549 ILE A O 1
ATOM 4322 N N . ALA A 1 550 ? -15.150 29.020 25.932 1.00 65.06 550 ALA A N 1
ATOM 4323 C CA . ALA A 1 550 ? -14.604 29.528 24.681 1.00 65.06 550 ALA A CA 1
ATOM 4324 C C . ALA A 1 550 ? -13.148 29.939 24.921 1.00 65.06 550 ALA A C 1
ATOM 4326 O O . ALA A 1 550 ? -12.863 30.728 25.822 1.00 65.06 550 ALA A O 1
ATOM 4327 N N . ALA A 1 551 ? -12.213 29.376 24.161 1.00 61.34 551 ALA A N 1
ATOM 4328 C CA . ALA A 1 551 ? -10.792 29.538 24.442 1.00 61.34 551 ALA A CA 1
ATOM 4329 C C . ALA A 1 551 ? -9.967 29.855 23.190 1.00 61.34 551 ALA A C 1
ATOM 4331 O O . ALA A 1 551 ? -10.240 29.321 22.116 1.00 61.34 551 ALA A O 1
ATOM 4332 N N . GLU A 1 552 ? -8.922 30.672 23.364 1.00 57.81 552 GLU A N 1
ATOM 4333 C CA . GLU A 1 552 ? -7.890 30.969 22.363 1.00 57.81 552 GLU A CA 1
ATOM 4334 C C . GLU A 1 552 ? -6.489 30.838 22.987 1.00 57.81 552 GLU A C 1
ATOM 4336 O O . GLU A 1 552 ? -6.260 31.305 24.103 1.00 57.81 552 GLU A O 1
ATOM 4341 N N . ASN A 1 553 ? -5.545 30.201 22.282 1.00 55.41 553 ASN A N 1
ATOM 4342 C CA . ASN A 1 553 ? -4.155 30.048 22.727 1.00 55.41 553 ASN A CA 1
ATOM 4343 C C . ASN A 1 553 ? -3.164 30.571 21.674 1.00 55.41 553 ASN A C 1
ATOM 4345 O O . ASN A 1 553 ? -2.492 29.784 20.998 1.00 55.41 553 ASN A O 1
ATOM 4349 N N . PRO A 1 554 ? -3.037 31.899 21.520 1.00 51.94 554 PRO A N 1
ATOM 4350 C CA . PRO A 1 554 ? -2.183 32.487 20.491 1.00 51.94 554 PRO A CA 1
ATOM 4351 C C . PRO A 1 554 ? -0.679 32.319 20.796 1.00 51.94 554 PRO A C 1
ATOM 4353 O O . PRO A 1 554 ? 0.130 32.146 19.880 1.00 51.94 554 PRO A O 1
ATOM 4356 N N . ALA A 1 555 ? -0.284 32.313 22.077 1.00 45.59 555 ALA A N 1
ATOM 4357 C CA . ALA A 1 555 ? 1.119 32.353 22.512 1.00 45.59 555 ALA A CA 1
ATOM 4358 C C . ALA A 1 555 ? 1.788 30.972 22.695 1.00 45.59 555 ALA A C 1
ATOM 4360 O O . ALA A 1 555 ? 3.012 30.866 22.575 1.00 45.59 555 ALA A O 1
ATOM 4361 N N . GLY A 1 556 ? 1.021 29.894 22.896 1.00 47.41 556 GLY A N 1
ATOM 4362 C CA . GLY A 1 556 ? 1.538 28.520 22.944 1.00 47.41 556 GLY A CA 1
ATOM 4363 C C . GLY A 1 556 ? 2.137 28.060 24.277 1.00 47.41 556 GLY A C 1
ATOM 4364 O O . GLY A 1 556 ? 2.899 27.095 24.279 1.00 47.41 556 GLY A O 1
ATOM 4365 N N . SER A 1 557 ? 1.801 28.705 25.394 1.00 38.88 557 SER A N 1
ATOM 4366 C CA . SER A 1 557 ? 1.996 28.159 26.750 1.00 38.88 557 SER A CA 1
ATOM 4367 C C . SER A 1 557 ? 0.705 27.500 27.273 1.00 38.88 557 SER A C 1
ATOM 4369 O O . SER A 1 557 ? -0.320 27.551 26.599 1.00 38.88 557 SER A O 1
ATOM 4371 N N . ASN A 1 558 ? 0.798 26.773 28.394 1.00 46.88 558 ASN A N 1
ATOM 4372 C CA . ASN A 1 558 ? -0.076 25.657 28.800 1.00 46.88 558 ASN A CA 1
ATOM 4373 C C . ASN A 1 558 ? -1.600 25.887 28.685 1.00 46.88 558 ASN A C 1
ATOM 4375 O O . ASN A 1 558 ? -2.105 26.990 28.875 1.00 46.88 558 ASN A O 1
ATOM 4379 N N . GLY A 1 559 ? -2.329 24.792 28.425 1.00 49.94 559 GLY A N 1
ATOM 4380 C CA . GLY A 1 559 ? -3.796 24.745 28.393 1.00 49.94 559 GLY A CA 1
ATOM 4381 C C . GLY A 1 559 ? -4.473 25.180 29.699 1.00 49.94 559 GLY A C 1
ATOM 4382 O O . GLY A 1 559 ? -3.822 25.495 30.693 1.00 49.94 559 GLY A O 1
ATOM 4383 N N . PHE A 1 560 ? -5.802 25.181 29.714 1.00 49.19 560 PHE A N 1
ATOM 4384 C CA . PHE A 1 560 ? -6.579 25.610 30.873 1.00 49.19 560 PHE A CA 1
ATOM 4385 C C . PHE A 1 560 ? -7.053 24.422 31.722 1.00 49.19 560 PHE A C 1
ATOM 4387 O O . PHE A 1 560 ? -7.150 23.275 31.280 1.00 49.19 560 PHE A O 1
ATOM 4394 N N . THR A 1 561 ? -7.359 24.687 32.988 1.00 52.88 561 THR A N 1
ATOM 4395 C CA . THR A 1 561 ? -7.913 23.701 33.922 1.00 52.88 561 THR A CA 1
ATOM 4396 C C . THR A 1 561 ? -9.167 24.256 34.575 1.00 52.88 561 THR A C 1
ATOM 4398 O O . THR A 1 561 ? -9.147 25.382 35.066 1.00 52.88 561 THR A O 1
ATOM 4401 N N . VAL A 1 562 ? -10.230 23.448 34.623 1.00 53.88 562 VAL A N 1
ATOM 4402 C CA . VAL A 1 562 ? -11.449 23.722 35.392 1.00 53.88 562 VAL A CA 1
ATOM 4403 C C . VAL A 1 562 ? -11.548 22.690 36.515 1.00 53.88 562 VAL A C 1
ATOM 4405 O O . VAL A 1 562 ? -11.540 21.490 36.257 1.00 53.88 562 VAL A O 1
ATOM 4408 N N . LYS A 1 563 ? -11.648 23.127 37.770 1.00 56.72 563 LYS A N 1
ATOM 4409 C CA . LYS A 1 563 ? -11.925 22.247 38.916 1.00 56.72 563 LYS A CA 1
ATOM 4410 C C . LYS A 1 563 ? -13.150 22.743 39.666 1.00 56.72 563 LYS A C 1
ATOM 4412 O O . LYS A 1 563 ? -13.332 23.946 39.792 1.00 56.72 563 LYS A O 1
ATOM 4417 N N . LEU A 1 564 ? -13.959 21.816 40.159 1.00 58.34 564 LEU A N 1
ATOM 4418 C CA . LEU A 1 564 ? -15.082 22.087 41.053 1.00 58.34 564 LEU A CA 1
ATOM 4419 C C . LEU A 1 564 ? -14.791 21.387 42.383 1.00 58.34 564 LEU A C 1
ATOM 4421 O O . LEU A 1 564 ? -14.420 20.215 42.374 1.00 58.34 564 LEU A O 1
ATOM 4425 N N . PHE A 1 565 ? -14.943 22.090 43.501 1.00 59.59 565 PHE A N 1
ATOM 4426 C CA . PHE A 1 565 ? -14.739 21.553 44.850 1.00 59.59 565 PHE A CA 1
ATOM 4427 C C . PHE A 1 565 ? -15.982 21.788 45.711 1.00 59.59 565 PHE A C 1
ATOM 4429 O O . PHE A 1 565 ? -16.593 22.848 45.612 1.00 59.59 565 PHE A O 1
ATOM 4436 N N . GLU A 1 566 ? -16.335 20.840 46.584 1.00 61.94 566 GLU A N 1
ATOM 4437 C CA . GLU A 1 566 ? -17.286 21.096 47.677 1.00 61.94 566 GLU A CA 1
ATOM 4438 C C . GLU A 1 566 ? -16.482 21.533 48.903 1.00 61.94 566 GLU A C 1
ATOM 4440 O O . GLU A 1 566 ? -15.568 20.830 49.349 1.00 61.94 566 GLU A O 1
ATOM 4445 N N . LEU A 1 567 ? -16.800 22.698 49.461 1.00 57.06 567 LEU A N 1
ATOM 4446 C CA . LEU A 1 567 ? -16.244 23.095 50.750 1.00 57.06 567 LEU A CA 1
ATOM 4447 C C . LEU A 1 567 ? -16.904 22.235 51.828 1.00 57.06 567 LEU A C 1
ATOM 4449 O O . LEU A 1 567 ? -18.103 22.347 52.062 1.00 57.06 567 LEU A O 1
ATOM 4453 N N . VAL A 1 568 ? -16.124 21.357 52.460 1.00 57.59 568 VAL A N 1
ATOM 4454 C CA . VAL A 1 568 ? -16.593 20.584 53.612 1.00 57.59 568 VAL A CA 1
ATOM 4455 C C . VAL A 1 568 ? -16.191 21.335 54.867 1.00 57.59 568 VAL A C 1
ATOM 4457 O O . VAL A 1 568 ? -15.005 21.544 55.121 1.00 57.59 568 VAL A O 1
ATOM 4460 N N . GLU A 1 569 ? -17.200 21.774 55.616 1.00 52.00 569 GLU A N 1
ATOM 4461 C CA . GLU A 1 569 ? -17.033 22.648 56.780 1.00 52.00 569 GLU A CA 1
ATOM 4462 C C . GLU A 1 569 ? -16.333 21.940 57.959 1.00 52.00 569 GLU A C 1
ATOM 4464 O O . GLU A 1 569 ? -15.699 22.613 58.767 1.00 52.00 569 GLU A O 1
ATOM 4469 N N . GLU A 1 570 ? -16.328 20.597 58.013 1.00 54.25 570 GLU A N 1
ATOM 4470 C CA . GLU A 1 570 ? -15.699 19.817 59.093 1.00 54.25 570 GLU A CA 1
ATOM 4471 C C . GLU A 1 570 ? -14.791 18.678 58.583 1.00 54.25 570 GLU A C 1
ATOM 4473 O O . GLU A 1 570 ? -15.210 17.773 57.858 1.00 54.25 570 GLU A O 1
ATOM 4478 N N . SER A 1 571 ? -13.518 18.697 58.994 1.00 48.84 571 SER A N 1
ATOM 4479 C CA . SER A 1 571 ? -12.570 17.601 58.756 1.00 48.84 571 SER A CA 1
ATOM 4480 C C . SER A 1 571 ? -12.895 16.413 59.679 1.00 48.84 571 SER A C 1
ATOM 4482 O O . SER A 1 571 ? -13.000 16.607 60.889 1.00 48.84 571 SER A O 1
ATOM 4484 N N . PRO A 1 572 ? -12.941 15.157 59.185 1.00 47.56 572 PRO A N 1
ATOM 4485 C CA . PRO A 1 572 ? -13.126 13.968 60.029 1.00 47.56 572 PRO A CA 1
ATOM 4486 C C . PRO A 1 572 ? -11.940 13.694 60.974 1.00 47.56 572 PRO A C 1
ATOM 4488 O O . PRO A 1 572 ? -11.961 12.732 61.739 1.00 47.56 572 PRO A O 1
ATOM 4491 N N . ARG A 1 573 ? -10.883 14.514 60.911 1.00 47.09 573 ARG A N 1
ATOM 4492 C CA . ARG A 1 573 ? -9.790 14.538 61.881 1.00 47.09 573 ARG A CA 1
ATOM 4493 C C . ARG A 1 573 ? -9.747 15.916 62.560 1.00 47.09 573 ARG A C 1
ATOM 4495 O O . ARG A 1 573 ? -9.541 16.901 61.845 1.00 47.09 573 ARG A O 1
ATOM 4502 N N . PRO A 1 574 ? -9.919 15.993 63.893 1.00 51.22 574 PRO A N 1
ATOM 4503 C CA . PRO A 1 574 ? -10.071 17.255 64.625 1.00 51.22 574 PRO A CA 1
ATOM 4504 C C . PRO A 1 574 ? -8.797 18.118 64.679 1.00 51.22 574 PRO A C 1
ATOM 4506 O O . PRO A 1 574 ? -8.857 19.272 65.083 1.00 51.22 574 PRO A O 1
ATOM 4509 N N . ASP A 1 575 ? -7.646 17.587 64.259 1.00 51.44 575 ASP A N 1
ATOM 4510 C CA . ASP A 1 575 ? -6.342 18.261 64.232 1.00 51.44 575 ASP A CA 1
ATOM 4511 C C . ASP A 1 575 ? -6.021 18.950 62.892 1.00 51.44 575 ASP A C 1
ATOM 4513 O O . ASP A 1 575 ? -4.938 19.516 62.733 1.00 51.44 575 ASP A O 1
ATOM 4517 N N . ARG A 1 576 ? -6.929 18.901 61.906 1.00 43.44 576 ARG A N 1
ATOM 4518 C CA . ARG A 1 576 ? -6.699 19.479 60.575 1.00 43.44 576 ARG A CA 1
ATOM 4519 C C . ARG A 1 576 ? -7.749 20.531 60.209 1.00 43.44 576 ARG A C 1
ATOM 4521 O O . ARG A 1 576 ? -8.935 20.284 60.413 1.00 43.44 576 ARG A O 1
ATOM 4528 N N . PRO A 1 577 ? -7.333 21.675 59.627 1.00 44.19 577 PRO A N 1
ATOM 4529 C CA . PRO A 1 577 ? -8.265 22.676 59.121 1.00 44.19 577 PRO A CA 1
ATOM 4530 C C . PRO A 1 577 ? -9.151 22.092 58.014 1.00 44.19 577 PRO A C 1
ATOM 4532 O O . PRO A 1 577 ? -8.796 21.080 57.398 1.00 44.19 577 PRO A O 1
ATOM 4535 N N . ALA A 1 578 ? -10.284 22.755 57.760 1.00 48.59 578 ALA A N 1
ATOM 4536 C CA . ALA A 1 578 ? -11.182 22.441 56.653 1.00 48.59 578 ALA A CA 1
ATOM 4537 C C . ALA A 1 578 ? -10.377 22.179 55.369 1.00 48.59 578 ALA A C 1
ATOM 4539 O O . ALA A 1 578 ? -9.502 22.961 54.987 1.00 48.59 578 ALA A O 1
ATOM 4540 N N . TYR A 1 579 ? -10.643 21.041 54.735 1.00 44.81 579 TYR A N 1
ATOM 4541 C CA . TYR A 1 579 ? -9.966 20.618 53.516 1.00 44.81 579 TYR A CA 1
ATOM 4542 C C . TYR A 1 579 ? -10.999 20.630 52.388 1.00 44.81 579 TYR A C 1
ATOM 4544 O O . TYR A 1 579 ? -12.111 20.148 52.614 1.00 44.81 579 TYR A O 1
ATOM 4552 N N . PRO A 1 580 ? -10.685 21.151 51.187 1.00 49.19 580 PRO A N 1
ATOM 4553 C CA . PRO A 1 580 ? -11.601 21.061 50.057 1.00 49.19 580 PRO A CA 1
ATOM 4554 C C . PRO A 1 580 ? -11.921 19.585 49.820 1.00 49.19 580 PRO A C 1
ATOM 4556 O O . PRO A 1 580 ? -11.026 18.799 49.483 1.00 49.19 580 PRO A O 1
ATOM 4559 N N . SER A 1 581 ? -13.181 19.185 50.027 1.00 47.69 581 SER A N 1
ATOM 4560 C CA . SER A 1 581 ? -13.588 17.857 49.601 1.00 47.69 581 SER A CA 1
ATOM 4561 C C . SER A 1 581 ? -13.563 17.904 48.107 1.00 47.69 581 SER A C 1
ATOM 4563 O O . SER A 1 581 ? -14.330 18.605 47.443 1.00 47.69 581 SER A O 1
ATOM 4565 N N . VAL A 1 582 ? -12.620 17.147 47.581 1.00 48.81 582 VAL A N 1
ATOM 4566 C CA . VAL A 1 582 ? -12.440 17.079 46.156 1.00 48.81 582 VAL A CA 1
ATOM 4567 C C . VAL A 1 582 ? -13.747 16.533 45.540 1.00 48.81 582 VAL A C 1
ATOM 4569 O O . VAL A 1 582 ? -14.011 16.880 44.405 1.00 48.81 582 VAL A O 1
ATOM 4572 N N . ASN A 1 583 ? -14.578 15.764 46.282 1.00 50.16 583 ASN A N 1
ATOM 4573 C CA . ASN A 1 583 ? -15.725 14.973 45.800 1.00 50.16 583 ASN A CA 1
ATOM 4574 C C . ASN A 1 583 ? -17.110 15.538 46.198 1.00 50.16 583 ASN A C 1
ATOM 4576 O O . ASN A 1 583 ? -17.665 15.085 47.208 1.00 50.16 583 ASN A O 1
ATOM 4580 N N . PRO A 1 584 ? -17.695 16.492 45.449 1.00 54.72 584 PRO A N 1
ATOM 4581 C CA . PRO A 1 584 ? -19.066 16.922 45.693 1.00 54.72 584 PRO A CA 1
ATOM 4582 C C . PRO A 1 584 ? -20.061 15.784 45.446 1.00 54.72 584 PRO A C 1
ATOM 4584 O O . PRO A 1 584 ? -20.272 15.371 44.304 1.00 54.72 584 PRO A O 1
ATOM 4587 N N . LYS A 1 585 ? -20.712 15.274 46.498 1.00 58.75 585 LYS A N 1
ATOM 4588 C CA . LYS A 1 585 ? -21.759 14.245 46.330 1.00 58.75 585 LYS A CA 1
ATOM 4589 C C . LYS A 1 585 ? -22.956 14.849 45.596 1.00 58.75 585 LYS A C 1
ATOM 4591 O O . LYS A 1 585 ? -23.406 15.912 46.006 1.00 58.75 585 LYS A O 1
ATOM 4596 N N . GLY A 1 586 ? -23.499 14.171 44.584 1.00 60.91 586 GLY A N 1
ATOM 4597 C CA . GLY A 1 586 ? -24.737 14.605 43.917 1.00 60.91 586 GLY A CA 1
ATOM 4598 C C . GLY A 1 586 ? -24.566 15.530 42.705 1.00 60.91 586 GLY A C 1
ATOM 4599 O O . GLY A 1 586 ? -25.537 16.069 42.185 1.00 60.91 586 GLY A O 1
ATOM 4600 N N . VAL A 1 587 ? -23.334 15.706 42.219 1.00 59.38 587 VAL A N 1
ATOM 4601 C CA . VAL A 1 587 ? -23.025 16.496 41.016 1.00 59.38 587 VAL A CA 1
ATOM 4602 C C . VAL A 1 587 ? -22.602 15.564 39.875 1.00 59.38 587 VAL A C 1
ATOM 4604 O O . VAL A 1 587 ? -21.784 14.668 40.072 1.00 59.38 587 VAL A O 1
ATOM 4607 N N . SER A 1 588 ? -23.136 15.759 38.669 1.00 60.84 588 SER A N 1
ATOM 4608 C CA . SER A 1 588 ? -22.843 14.944 37.477 1.00 60.84 588 SER A CA 1
ATOM 4609 C C . SER A 1 588 ? -22.815 15.785 36.195 1.00 60.84 588 SER A C 1
ATOM 4611 O O . SER A 1 588 ? -23.268 16.923 36.186 1.00 60.84 588 SER A O 1
ATOM 4613 N N . VAL A 1 589 ? -22.262 15.254 35.100 1.00 58.38 589 VAL A N 1
ATOM 4614 C CA . VAL A 1 589 ? -22.281 15.919 33.781 1.00 58.38 589 VAL A CA 1
ATOM 4615 C C . VAL A 1 589 ? -23.314 15.219 32.900 1.00 58.38 589 VAL A C 1
ATOM 4617 O O . VAL A 1 589 ? -23.254 14.001 32.741 1.00 58.38 589 VAL A O 1
ATOM 4620 N N . ARG A 1 590 ? -24.247 15.978 32.323 1.00 55.19 590 ARG A N 1
ATOM 4621 C CA . ARG A 1 590 ? -25.214 15.504 31.329 1.00 55.19 590 ARG A CA 1
ATOM 4622 C C . ARG A 1 590 ? -24.655 15.661 29.918 1.00 55.19 590 ARG A C 1
ATOM 4624 O O . ARG A 1 590 ? -24.030 16.667 29.577 1.00 55.19 590 ARG A O 1
ATOM 4631 N N . LEU A 1 591 ? -24.913 14.639 29.116 1.00 52.88 591 LEU A N 1
ATOM 4632 C CA . LEU A 1 591 ? -24.327 14.402 27.805 1.00 52.88 591 LEU A CA 1
ATOM 4633 C C . LEU A 1 591 ? -25.395 14.506 26.707 1.00 52.88 591 LEU A C 1
ATOM 4635 O O . LEU A 1 591 ? -26.552 14.177 26.960 1.00 52.88 591 LEU A O 1
ATOM 4639 N N . ALA A 1 592 ? -25.025 14.931 25.494 1.00 48.09 592 ALA A N 1
ATOM 4640 C CA . ALA A 1 592 ? -25.950 14.894 24.357 1.00 48.09 592 ALA A CA 1
ATOM 4641 C C . ALA A 1 592 ? -26.332 13.432 24.003 1.00 48.09 592 ALA A C 1
ATOM 4643 O O . ALA A 1 592 ? -25.503 12.531 24.188 1.00 48.09 592 ALA A O 1
ATOM 4644 N N . PRO A 1 593 ? -27.551 13.160 23.495 1.00 48.19 593 PRO A N 1
ATOM 4645 C CA . PRO A 1 593 ? -27.944 11.812 23.085 1.00 48.19 593 PRO A CA 1
ATOM 4646 C C . PRO A 1 593 ? -27.100 11.300 21.910 1.00 48.19 593 PRO A C 1
ATOM 4648 O O . PRO A 1 593 ? -26.641 12.072 21.065 1.00 48.19 593 PRO A O 1
ATOM 4651 N N . THR A 1 594 ? -26.943 9.981 21.805 1.00 43.06 594 THR A N 1
ATOM 4652 C CA . THR A 1 594 ? -26.344 9.326 20.634 1.00 43.06 594 THR A CA 1
ATOM 4653 C C . THR A 1 594 ? -27.121 9.665 19.356 1.00 43.06 594 THR A C 1
ATOM 4655 O O . THR A 1 594 ? -28.344 9.575 19.330 1.00 43.06 594 THR A O 1
ATOM 4658 N N . GLY A 1 595 ? -26.409 10.040 18.286 1.00 40.59 595 GLY A N 1
ATOM 4659 C CA . GLY A 1 595 ? -26.993 10.388 16.980 1.00 40.59 595 GLY A CA 1
ATOM 4660 C C . GLY A 1 595 ? -27.169 11.888 16.715 1.00 40.59 595 GLY A C 1
ATOM 4661 O O . GLY A 1 595 ? -27.464 12.266 15.584 1.00 40.59 595 GLY A O 1
ATOM 4662 N N . TYR A 1 596 ? -26.930 12.751 17.707 1.00 42.06 596 TYR A N 1
ATOM 4663 C CA . TYR A 1 596 ? -26.845 14.195 17.489 1.00 42.06 596 TYR A CA 1
ATOM 4664 C C . TYR A 1 596 ? -25.450 14.577 16.988 1.00 42.06 596 TYR A C 1
ATOM 4666 O O . TYR A 1 596 ? -24.456 14.452 17.704 1.00 42.06 596 TYR A O 1
ATOM 4674 N N . HIS A 1 597 ? -25.380 15.067 15.753 1.00 46.78 597 HIS A N 1
ATOM 4675 C CA . HIS A 1 597 ? -24.173 15.633 15.163 1.00 46.78 597 HIS A CA 1
ATOM 4676 C C . HIS A 1 597 ? -24.468 17.073 14.768 1.00 46.78 597 HIS A C 1
ATOM 4678 O O . HIS A 1 597 ? -25.422 17.310 14.038 1.00 46.78 597 HIS A O 1
ATOM 4684 N N . ALA A 1 598 ? -23.647 18.004 15.250 1.00 47.84 598 ALA A N 1
ATOM 4685 C CA . ALA A 1 598 ? -23.670 19.385 14.801 1.00 47.84 598 ALA A CA 1
ATOM 4686 C C . ALA A 1 598 ? -22.438 19.628 13.924 1.00 47.84 598 ALA A C 1
ATOM 4688 O O . ALA A 1 598 ? -21.326 19.239 14.300 1.00 47.84 598 ALA A O 1
ATOM 4689 N N . LYS A 1 599 ? -22.612 20.245 12.759 1.00 48.75 599 LYS A N 1
ATOM 4690 C CA . LYS A 1 599 ? -21.513 20.618 11.856 1.00 48.75 599 LYS A CA 1
ATOM 4691 C C . LYS A 1 599 ? -21.438 22.134 11.746 1.00 48.75 599 LYS A C 1
ATOM 4693 O O . LYS A 1 599 ? -22.455 22.820 11.707 1.00 48.75 599 LYS A O 1
ATOM 4698 N N . LEU A 1 600 ? -20.216 22.656 11.661 1.00 49.84 600 LEU A N 1
ATOM 4699 C CA . LEU A 1 600 ? -20.036 24.006 11.146 1.00 49.84 600 LEU A CA 1
ATOM 4700 C C . LEU A 1 600 ? -20.326 23.978 9.648 1.00 49.84 600 LEU A C 1
ATOM 4702 O O . LEU A 1 600 ? -19.706 23.202 8.918 1.00 49.84 600 LEU A O 1
ATOM 4706 N N . VAL A 1 601 ? -21.231 24.832 9.196 1.00 54.38 601 VAL A N 1
ATOM 4707 C CA . VAL A 1 601 ? -21.468 25.064 7.775 1.00 54.38 601 VAL A CA 1
ATOM 4708 C C . VAL A 1 601 ? -21.157 26.509 7.420 1.00 54.38 601 VAL A C 1
ATOM 4710 O O . VAL A 1 601 ? -21.491 27.438 8.161 1.00 54.38 601 VAL A O 1
ATOM 4713 N N . ASP A 1 602 ? -20.517 26.674 6.264 1.00 60.47 602 ASP A N 1
ATOM 4714 C CA . ASP A 1 602 ? -20.325 27.965 5.614 1.00 60.47 602 ASP A CA 1
ATOM 4715 C C . ASP A 1 602 ? -21.694 28.414 5.079 1.00 60.47 602 ASP A C 1
ATOM 4717 O O . ASP A 1 602 ? -22.161 27.938 4.040 1.00 60.47 602 ASP A O 1
ATOM 4721 N N . ARG A 1 603 ? -22.365 29.325 5.786 1.00 69.19 603 ARG A N 1
ATOM 4722 C CA . ARG A 1 603 ? -23.554 29.997 5.270 1.00 69.19 603 ARG A CA 1
ATOM 4723 C C . ARG A 1 603 ? -23.096 31.103 4.332 1.00 69.19 603 ARG A C 1
ATOM 4725 O O . ARG A 1 603 ? -22.587 32.140 4.757 1.00 69.19 603 ARG A O 1
ATOM 4732 N N . ILE A 1 604 ? -23.276 30.859 3.041 1.00 71.31 604 ILE A N 1
ATOM 4733 C CA . ILE A 1 604 ? -22.917 31.806 1.993 1.00 71.31 604 ILE A CA 1
ATOM 4734 C C . ILE A 1 604 ? -24.047 32.821 1.842 1.00 71.31 604 ILE A C 1
ATOM 4736 O O . ILE A 1 604 ? -25.180 32.458 1.530 1.00 71.31 604 ILE A O 1
ATOM 4740 N N . THR A 1 605 ? -23.730 34.098 2.035 1.00 78.38 605 THR A N 1
ATOM 4741 C CA . THR A 1 605 ? -24.620 35.209 1.689 1.00 78.38 605 THR A CA 1
ATOM 4742 C C . THR A 1 605 ? -24.028 35.934 0.482 1.00 78.38 605 THR A C 1
ATOM 4744 O O . THR A 1 605 ? -23.030 36.646 0.629 1.00 78.38 605 THR A O 1
ATOM 4747 N N . PRO A 1 606 ? -24.596 35.750 -0.723 1.00 73.44 606 PRO A N 1
ATOM 4748 C CA . PRO A 1 606 ? -24.130 36.442 -1.916 1.00 73.44 606 PRO A CA 1
ATOM 4749 C C . PRO A 1 606 ? -24.227 37.959 -1.736 1.00 73.44 606 PRO A C 1
ATOM 4751 O O . PRO A 1 606 ? -25.247 38.474 -1.277 1.00 73.44 606 PRO A O 1
ATOM 4754 N N . ILE A 1 607 ? -23.176 38.679 -2.122 1.00 72.06 607 ILE A N 1
ATOM 4755 C CA . ILE A 1 607 ? -23.204 40.135 -2.250 1.00 72.06 607 ILE A CA 1
ATOM 4756 C C . ILE A 1 607 ? -23.307 40.434 -3.747 1.00 72.06 607 ILE A C 1
ATOM 4758 O O . ILE A 1 607 ? -22.395 40.064 -4.491 1.00 72.06 607 ILE A O 1
ATOM 4762 N N . PRO A 1 608 ? -24.387 41.091 -4.208 1.00 63.41 608 PRO A N 1
ATOM 4763 C CA . PRO A 1 608 ? -24.529 41.463 -5.607 1.00 63.41 608 PRO A CA 1
ATOM 4764 C C . PRO A 1 608 ? -23.324 42.278 -6.075 1.00 63.41 608 PRO A C 1
ATOM 4766 O O . PRO A 1 608 ? -22.952 43.270 -5.450 1.00 63.41 608 PRO A O 1
ATOM 4769 N N . LEU A 1 609 ? -22.712 41.849 -7.175 1.00 59.84 609 LEU A N 1
ATOM 4770 C CA . LEU A 1 609 ? -21.566 42.527 -7.759 1.00 59.84 609 LEU A CA 1
ATOM 4771 C C . LEU A 1 609 ? -22.034 43.624 -8.713 1.00 59.84 609 LEU A C 1
ATOM 4773 O O . LEU A 1 609 ? -22.679 43.344 -9.724 1.00 59.84 609 LEU A O 1
ATOM 4777 N N . ALA A 1 610 ? -21.672 44.874 -8.426 1.00 54.41 610 ALA A N 1
ATOM 4778 C CA . ALA A 1 610 ? -21.806 45.956 -9.389 1.00 54.41 610 ALA A CA 1
ATOM 4779 C C . ALA A 1 610 ? -20.735 45.786 -10.490 1.00 54.41 610 ALA A C 1
ATOM 4781 O O . ALA A 1 610 ? -19.558 46.046 -10.276 1.00 54.41 610 ALA A O 1
ATOM 4782 N N . ALA A 1 611 ? -21.164 45.323 -11.669 1.00 53.78 611 ALA A N 1
ATOM 4783 C CA . ALA A 1 611 ? -20.403 45.224 -12.923 1.00 53.78 611 ALA A CA 1
ATOM 4784 C C . ALA A 1 611 ? -19.209 44.235 -12.987 1.00 53.78 611 ALA A C 1
ATOM 4786 O O . ALA A 1 611 ? -18.040 44.610 -12.946 1.00 53.78 611 ALA A O 1
ATOM 4787 N N . ALA A 1 612 ? -19.530 42.979 -13.307 1.00 51.91 612 ALA A N 1
ATOM 4788 C CA . ALA A 1 612 ? -18.954 42.257 -14.448 1.00 51.91 612 ALA A CA 1
ATOM 4789 C C . ALA A 1 612 ? -20.050 41.298 -14.954 1.00 51.91 612 ALA A C 1
ATOM 4791 O O . ALA A 1 612 ? -20.355 40.339 -14.246 1.00 51.91 612 ALA A O 1
ATOM 4792 N N . PRO A 1 613 ? -20.731 41.576 -16.084 1.00 53.22 613 PRO A N 1
ATOM 4793 C CA . PRO A 1 613 ? -21.816 40.715 -16.534 1.00 53.22 613 PRO A CA 1
ATOM 4794 C C . PRO A 1 613 ? -21.258 39.332 -16.864 1.00 53.22 613 PRO A C 1
ATOM 4796 O O . PRO A 1 613 ? -20.185 39.204 -17.457 1.00 53.22 613 PRO A O 1
ATOM 4799 N N . GLU A 1 614 ? -21.986 38.304 -16.454 1.00 54.69 614 GLU A N 1
ATOM 4800 C CA . GLU A 1 614 ? -21.766 36.920 -16.859 1.00 54.69 614 GLU A CA 1
ATOM 4801 C C . GLU A 1 614 ? -21.534 36.874 -18.385 1.00 54.69 614 GLU A C 1
ATOM 4803 O O . GLU A 1 614 ? -22.319 37.427 -19.158 1.00 54.69 614 GLU A O 1
ATOM 4808 N N . GLY A 1 615 ? -20.397 36.324 -18.827 1.00 53.88 615 GLY A N 1
ATOM 4809 C CA . GLY A 1 615 ? -19.988 36.343 -20.236 1.00 53.88 615 GLY A CA 1
ATOM 4810 C C . GLY A 1 615 ? -19.071 37.497 -20.668 1.00 53.88 615 GLY A C 1
ATOM 4811 O O . GLY A 1 615 ? -18.729 37.556 -21.850 1.00 53.88 615 GLY A O 1
ATOM 4812 N N . ALA A 1 616 ? -18.630 38.379 -19.764 1.00 56.94 616 ALA A N 1
ATOM 4813 C CA . ALA A 1 616 ? -17.621 39.394 -20.066 1.00 56.94 616 ALA A CA 1
ATOM 4814 C C . ALA A 1 616 ? -16.302 38.757 -20.550 1.00 56.94 616 ALA A C 1
ATOM 4816 O O . ALA A 1 616 ? -15.698 37.922 -19.869 1.00 56.94 616 ALA A O 1
ATOM 4817 N N . GLU A 1 617 ? -15.843 39.180 -21.727 1.00 56.09 617 GLU A N 1
ATOM 4818 C CA . GLU A 1 617 ? -14.546 38.803 -22.289 1.00 56.09 617 GLU A CA 1
ATOM 4819 C C . GLU A 1 617 ? -13.531 39.912 -22.021 1.00 56.09 617 GLU A C 1
ATOM 4821 O O . GLU A 1 617 ? -13.779 41.085 -22.302 1.00 56.09 617 GLU A O 1
ATOM 4826 N N . PHE A 1 618 ? -12.365 39.551 -21.491 1.00 60.84 618 PHE A N 1
ATOM 4827 C CA . PHE A 1 618 ? -11.245 40.477 -21.384 1.00 60.84 618 PHE A CA 1
ATOM 4828 C C . PHE A 1 618 ? -9.957 39.818 -21.857 1.00 60.84 618 PHE A C 1
ATOM 4830 O O . PHE A 1 618 ? -9.631 38.676 -21.535 1.00 60.84 618 PHE A O 1
ATOM 4837 N N . THR A 1 619 ? -9.189 40.572 -22.634 1.00 55.56 619 THR A N 1
ATOM 4838 C CA . THR A 1 619 ? -7.851 40.166 -23.051 1.00 55.56 619 THR A CA 1
ATOM 4839 C C . THR A 1 619 ? -6.889 40.487 -21.918 1.00 55.56 619 THR A C 1
ATOM 4841 O O . THR A 1 619 ? -6.762 41.651 -21.549 1.00 55.56 619 THR A O 1
ATOM 4844 N N . LEU A 1 620 ? -6.186 39.506 -21.359 1.00 56.16 620 LEU A N 1
ATOM 4845 C CA . LEU A 1 620 ? -5.041 39.800 -20.495 1.00 56.16 620 LEU A CA 1
ATOM 4846 C C . LEU A 1 620 ? -3.835 40.000 -21.424 1.00 56.16 620 LEU A C 1
ATOM 4848 O O . LEU A 1 620 ? -3.519 39.132 -22.233 1.00 56.16 620 LEU A O 1
ATOM 4852 N N . LEU A 1 621 ? -3.219 41.183 -21.387 1.00 49.38 621 LEU A N 1
ATOM 4853 C CA . LEU A 1 621 ? -1.981 41.474 -22.113 1.00 49.38 621 LEU A CA 1
ATOM 4854 C C . LEU A 1 621 ? -0.858 41.722 -21.100 1.00 49.38 621 LEU A C 1
ATOM 4856 O O . LEU A 1 621 ? -1.123 42.253 -20.014 1.00 49.38 621 LEU A O 1
ATOM 4860 N N . PRO A 1 622 ? 0.404 41.394 -21.431 1.00 44.88 622 PRO A N 1
ATOM 4861 C CA . PRO A 1 622 ? 1.534 41.713 -20.568 1.00 44.88 622 PRO A CA 1
ATOM 4862 C C . PRO A 1 622 ? 1.583 43.221 -20.266 1.00 44.88 622 PRO A C 1
ATOM 4864 O O . PRO A 1 622 ? 1.729 44.042 -21.167 1.00 44.88 622 PRO A O 1
ATOM 4867 N N . GLY A 1 623 ? 1.455 43.590 -18.989 1.00 49.09 623 GLY A N 1
ATOM 4868 C CA . GLY A 1 623 ? 1.700 44.951 -18.494 1.00 49.09 623 GLY A CA 1
ATOM 4869 C C . GLY A 1 623 ? 0.470 45.812 -18.183 1.00 49.09 623 GLY A C 1
ATOM 4870 O O . GLY A 1 623 ? 0.593 46.741 -17.387 1.00 49.09 623 GLY A O 1
ATOM 4871 N N . LYS A 1 624 ? -0.720 45.509 -18.711 1.00 52.38 624 LYS A N 1
ATOM 4872 C CA . LYS A 1 624 ? -1.989 46.153 -18.319 1.00 52.38 624 LYS A CA 1
ATOM 4873 C C . LYS A 1 624 ? -3.121 45.176 -18.605 1.00 52.38 624 LYS A C 1
ATOM 4875 O O . LYS A 1 624 ? -3.246 44.800 -19.759 1.00 52.38 624 LYS A O 1
ATOM 4880 N N . ASN A 1 625 ? -3.868 44.763 -17.571 1.00 57.34 625 ASN A N 1
ATOM 4881 C CA . ASN A 1 625 ? -5.314 44.457 -17.559 1.00 57.34 625 ASN A CA 1
ATOM 4882 C C . ASN A 1 625 ? -5.677 43.729 -16.250 1.00 57.34 625 ASN A C 1
ATOM 4884 O O . ASN A 1 625 ? -5.137 42.673 -15.930 1.00 57.34 625 ASN A O 1
ATOM 4888 N N . ARG A 1 626 ? -6.560 44.341 -15.455 1.00 63.97 626 ARG A N 1
ATOM 4889 C CA . ARG A 1 626 ? -7.074 43.826 -14.178 1.00 63.97 626 ARG A CA 1
ATOM 4890 C C . ARG A 1 626 ? -8.589 43.878 -14.259 1.00 63.97 626 ARG A C 1
ATOM 4892 O O . ARG A 1 626 ? -9.117 44.921 -14.640 1.00 63.97 626 ARG A O 1
ATOM 4899 N N . LEU A 1 627 ? -9.268 42.807 -13.868 1.00 65.44 627 LEU A N 1
ATOM 4900 C CA . LEU A 1 627 ? -10.697 42.883 -13.597 1.00 65.44 627 LEU A CA 1
ATOM 4901 C C . LEU A 1 627 ? -10.859 43.133 -12.102 1.00 65.44 627 LEU A C 1
ATOM 4903 O O . LEU A 1 627 ? -10.450 42.314 -11.286 1.00 65.44 627 LEU A O 1
ATOM 4907 N N . SER A 1 628 ? -11.408 44.284 -11.742 1.00 66.12 628 SER A N 1
ATOM 4908 C CA . SER A 1 628 ? -11.718 44.641 -10.359 1.00 66.12 628 SER A CA 1
ATOM 4909 C C . SER A 1 628 ? -13.156 45.101 -10.299 1.00 66.12 628 SER A C 1
ATOM 4911 O O . SER A 1 628 ? -13.590 45.794 -11.216 1.00 66.12 628 SER A O 1
ATOM 4913 N N . LEU A 1 629 ? -13.839 44.826 -9.194 1.00 59.31 629 LEU A N 1
ATOM 4914 C CA . LEU A 1 629 ? -15.247 45.190 -9.007 1.00 59.31 629 LEU A CA 1
ATOM 4915 C C . LEU A 1 629 ? -15.508 46.705 -8.909 1.00 59.31 629 LEU A C 1
ATOM 4917 O O . LEU A 1 629 ? -16.638 47.106 -8.685 1.00 59.31 629 LEU A O 1
ATOM 4921 N N . GLN A 1 630 ? -14.468 47.537 -9.073 1.00 60.34 630 GLN A N 1
ATOM 4922 C CA . GLN A 1 630 ? -14.401 49.005 -8.944 1.00 60.34 630 GLN A CA 1
ATOM 4923 C C . GLN A 1 630 ? -14.871 49.589 -7.601 1.00 60.34 630 GLN A C 1
ATOM 4925 O O . GLN A 1 630 ? -14.373 50.635 -7.188 1.00 60.34 630 GLN A O 1
ATOM 4930 N N . GLU A 1 631 ? -15.746 48.903 -6.877 1.00 66.69 631 GLU A N 1
ATOM 4931 C CA . GLU A 1 631 ? -16.259 49.297 -5.583 1.00 66.69 631 GLU A CA 1
ATOM 4932 C C . GLU A 1 631 ? -15.335 48.817 -4.459 1.00 66.69 631 GLU A C 1
ATOM 4934 O O . GLU A 1 631 ? -14.947 47.649 -4.365 1.00 66.69 631 GLU A O 1
ATOM 4939 N N . LYS A 1 632 ? -14.953 49.762 -3.599 1.00 78.19 632 LYS A N 1
ATOM 4940 C CA . LYS A 1 632 ? -14.147 49.515 -2.406 1.00 78.19 632 LYS A CA 1
ATOM 4941 C C . LYS A 1 632 ? -15.062 49.032 -1.285 1.00 78.19 632 LYS A C 1
ATOM 4943 O O . LYS A 1 632 ? -15.879 49.790 -0.771 1.00 78.19 632 LYS A O 1
ATOM 4948 N N . ILE A 1 633 ? -14.889 47.778 -0.884 1.00 80.56 633 ILE A N 1
ATOM 4949 C CA . ILE A 1 633 ? -15.702 47.124 0.138 1.00 80.56 633 ILE A CA 1
ATOM 4950 C C . ILE A 1 633 ? -15.063 47.373 1.495 1.00 80.56 633 ILE A C 1
ATOM 4952 O O . ILE A 1 633 ? -13.899 47.039 1.722 1.00 80.56 633 ILE A O 1
ATOM 4956 N N . ARG A 1 634 ? -15.824 47.965 2.415 1.00 84.19 634 ARG A N 1
ATOM 4957 C CA . ARG A 1 634 ? -15.366 48.154 3.790 1.00 84.19 634 ARG A CA 1
ATOM 4958 C C . ARG A 1 634 ? -15.358 46.816 4.521 1.00 84.19 634 ARG A C 1
ATOM 4960 O O . ARG A 1 634 ? -16.357 46.096 4.492 1.00 84.19 634 ARG A O 1
ATOM 4967 N N . LEU A 1 635 ? -14.247 46.507 5.181 1.00 80.75 635 LEU A N 1
ATOM 4968 C CA . LEU A 1 635 ? -14.094 45.280 5.948 1.00 80.75 635 LEU A CA 1
ATOM 4969 C C . LEU A 1 635 ? -15.067 45.310 7.134 1.00 80.75 635 LEU A C 1
ATOM 4971 O O . LEU A 1 635 ? -14.948 46.152 8.027 1.00 80.75 635 LEU A O 1
ATOM 4975 N N . LYS A 1 636 ? -16.063 44.418 7.132 1.00 75.94 636 LYS A N 1
ATOM 4976 C CA . LYS A 1 636 ? -16.979 44.262 8.265 1.00 75.94 636 LYS A CA 1
ATOM 4977 C C . LYS A 1 636 ? -16.374 43.293 9.284 1.00 75.94 636 LYS A C 1
ATOM 4979 O O . LYS A 1 636 ? -15.843 42.261 8.888 1.00 75.94 636 LYS A O 1
ATOM 4984 N N . PRO A 1 637 ? -16.477 43.575 10.591 1.00 61.28 637 PRO A N 1
ATOM 4985 C CA . PRO A 1 637 ? -16.099 42.600 11.605 1.00 61.28 637 PRO A CA 1
ATOM 4986 C C . PRO A 1 637 ? -17.086 41.429 11.618 1.00 61.28 637 PRO A C 1
ATOM 4988 O O . PRO A 1 637 ? -18.290 41.668 11.708 1.00 61.28 637 PRO A O 1
ATOM 4991 N N . GLY A 1 638 ? -16.591 40.191 11.613 1.00 62.00 638 GLY A N 1
ATOM 4992 C CA . GLY A 1 638 ? -17.424 38.989 11.723 1.00 62.00 638 GLY A CA 1
ATOM 4993 C C . GLY A 1 638 ? -17.264 38.048 10.531 1.00 62.00 638 GLY A C 1
ATOM 4994 O O . GLY A 1 638 ? -16.587 37.041 10.698 1.00 62.00 638 GLY A O 1
ATOM 4995 N N . PRO A 1 639 ? -17.861 38.351 9.364 1.00 66.38 639 PRO A N 1
ATOM 4996 C CA . PRO A 1 639 ? -17.849 37.444 8.223 1.00 66.38 639 PRO A CA 1
ATOM 4997 C C . PRO A 1 639 ? -16.513 37.436 7.476 1.00 66.38 639 PRO A C 1
ATOM 4999 O O . PRO A 1 639 ? -15.866 38.475 7.312 1.00 66.38 639 PRO A O 1
ATOM 5002 N N . ASP A 1 640 ? -16.178 36.271 6.932 1.00 74.19 640 ASP A N 1
ATOM 5003 C CA . ASP A 1 640 ? -15.146 36.110 5.914 1.00 74.19 640 ASP A CA 1
ATOM 5004 C C . ASP A 1 640 ? -15.736 36.439 4.531 1.00 74.19 640 ASP A C 1
ATOM 5006 O O . ASP A 1 640 ? -16.946 36.360 4.331 1.00 74.19 640 ASP A O 1
ATOM 5010 N N . TYR A 1 641 ? -14.921 36.805 3.546 1.00 80.12 641 TYR A N 1
ATOM 5011 C CA . TYR A 1 641 ? -15.377 37.056 2.177 1.00 80.12 641 TYR A CA 1
ATOM 5012 C C . TYR A 1 641 ? -14.734 36.072 1.209 1.00 80.12 641 TYR A C 1
ATOM 5014 O O . TYR A 1 641 ? -13.564 35.703 1.351 1.00 80.12 641 TYR A O 1
ATOM 5022 N N . PHE A 1 642 ? -15.482 35.684 0.179 1.00 81.38 642 PHE A N 1
ATOM 5023 C CA . PHE A 1 642 ? -14.997 34.807 -0.882 1.00 81.38 642 PHE A CA 1
ATOM 5024 C C . PHE A 1 642 ? -15.186 35.432 -2.255 1.00 81.38 642 PHE A C 1
ATOM 5026 O O . PHE A 1 642 ? -16.116 36.199 -2.478 1.00 81.38 642 PHE A O 1
ATOM 5033 N N . LEU A 1 643 ? -14.304 35.058 -3.175 1.00 80.62 643 LEU A N 1
ATOM 5034 C CA . LEU A 1 643 ? -14.406 35.332 -4.597 1.00 80.62 643 LEU A CA 1
ATOM 5035 C C . LEU A 1 643 ? -14.213 34.010 -5.341 1.00 80.62 643 LEU A C 1
ATOM 5037 O O . LEU A 1 643 ? -13.115 33.445 -5.332 1.00 80.62 643 LEU A O 1
ATOM 5041 N N . LYS A 1 644 ? -15.268 33.536 -5.995 1.00 84.44 644 LYS A N 1
ATOM 5042 C CA . LYS A 1 644 ? -15.229 32.407 -6.921 1.00 84.44 644 LYS A CA 1
ATOM 5043 C C . LYS A 1 644 ? -15.387 32.936 -8.342 1.00 84.44 644 LYS A C 1
ATOM 5045 O O . LYS A 1 644 ? -16.277 33.735 -8.613 1.00 84.44 644 LYS A O 1
ATOM 5050 N N . ALA A 1 645 ? -14.517 32.504 -9.245 1.00 81.06 645 ALA A N 1
ATOM 5051 C CA . ALA A 1 645 ? -14.578 32.877 -10.652 1.00 81.06 645 ALA A CA 1
ATOM 5052 C C . ALA A 1 645 ? -14.341 31.658 -11.540 1.00 81.06 645 ALA A C 1
ATOM 5054 O O . ALA A 1 645 ? -13.369 30.925 -11.355 1.00 81.06 645 ALA A O 1
ATOM 5055 N N . GLU A 1 646 ? -15.225 31.452 -12.505 1.00 85.38 646 GLU A N 1
ATOM 5056 C CA . GLU A 1 646 ? -15.127 30.410 -13.517 1.00 85.38 646 GLU A CA 1
ATOM 5057 C C . GLU A 1 646 ? -14.611 31.027 -14.814 1.00 85.38 646 GLU A C 1
ATOM 5059 O O . GLU A 1 646 ? -15.186 31.972 -15.357 1.00 85.38 646 GLU A O 1
ATOM 5064 N N . CYS A 1 647 ? -13.478 30.508 -15.274 1.00 80.88 647 CYS A N 1
ATOM 5065 C CA . CYS A 1 647 ? -12.685 31.092 -16.340 1.00 80.88 647 CYS A CA 1
ATOM 5066 C C . CYS A 1 647 ? -12.531 30.088 -17.484 1.00 80.88 647 CYS A C 1
ATOM 5068 O O . CYS A 1 647 ? -12.084 28.959 -17.272 1.00 80.88 647 CYS A O 1
ATOM 5070 N N . ALA A 1 648 ? -12.811 30.524 -18.708 1.00 81.75 648 ALA A N 1
ATOM 5071 C CA . ALA A 1 648 ? -12.574 29.769 -19.930 1.00 81.75 648 ALA A CA 1
ATOM 5072 C C . ALA A 1 648 ? -11.575 30.527 -20.825 1.00 81.75 648 ALA A C 1
ATOM 5074 O O . ALA A 1 648 ? -11.874 31.634 -21.285 1.00 81.75 648 ALA A O 1
ATOM 5075 N N . PRO A 1 649 ? -10.373 29.977 -21.059 1.00 75.19 649 PRO A N 1
ATOM 5076 C CA . PRO A 1 649 ? -9.434 30.517 -22.037 1.00 75.19 649 PRO A CA 1
ATOM 5077 C C . PRO A 1 649 ? -10.010 30.459 -23.456 1.00 75.19 649 PRO A C 1
ATOM 5079 O O . PRO A 1 649 ? -10.609 29.460 -23.848 1.00 75.19 649 PRO A O 1
ATOM 5082 N N . SER A 1 650 ? -9.809 31.523 -24.229 1.00 66.06 650 SER A N 1
ATOM 5083 C CA . SER A 1 650 ? -10.099 31.585 -25.660 1.00 66.06 650 SER A CA 1
ATOM 5084 C C . SER A 1 650 ? -8.776 31.676 -26.430 1.00 66.06 650 SER A C 1
ATOM 5086 O O . SER A 1 650 ? -8.002 32.626 -26.264 1.00 66.06 650 SER A O 1
ATOM 5088 N N . GLY A 1 651 ? -8.503 30.654 -27.250 1.00 64.31 651 GLY A N 1
ATOM 5089 C CA . GLY A 1 651 ? -7.273 30.506 -28.038 1.00 64.31 651 GLY A CA 1
ATOM 5090 C C . GLY A 1 651 ? -6.101 29.845 -27.293 1.00 64.31 651 GLY A C 1
ATOM 5091 O O . GLY A 1 651 ? -6.205 29.492 -26.125 1.00 64.31 651 GLY A O 1
ATOM 5092 N N . ASN A 1 652 ? -4.955 29.709 -27.973 1.00 62.53 652 ASN A N 1
ATOM 5093 C CA . ASN A 1 652 ? -3.760 28.983 -27.491 1.00 62.53 652 ASN A CA 1
ATOM 5094 C C . ASN A 1 652 ? -2.902 29.782 -26.485 1.00 62.53 652 ASN A C 1
ATOM 5096 O O . ASN A 1 652 ? -1.673 29.648 -26.447 1.00 62.53 652 ASN A O 1
ATOM 5100 N N . GLY A 1 653 ? -3.521 30.679 -25.717 1.00 64.81 653 GLY A N 1
ATOM 5101 C CA . GLY A 1 653 ? -2.809 31.487 -24.736 1.00 64.81 653 GLY A CA 1
ATOM 5102 C C . GLY A 1 653 ? -2.244 30.628 -23.609 1.00 64.81 653 GLY A C 1
ATOM 5103 O O . GLY A 1 653 ? -2.837 29.627 -23.215 1.00 64.81 653 GLY A O 1
ATOM 5104 N N . ARG A 1 654 ? -1.090 31.015 -23.060 1.00 69.88 654 ARG A N 1
ATOM 5105 C CA . ARG A 1 654 ? -0.508 30.372 -21.875 1.00 69.88 654 ARG A CA 1
ATOM 5106 C C . ARG A 1 654 ? -0.151 31.422 -20.838 1.00 69.88 654 ARG A C 1
ATOM 5108 O O . ARG A 1 654 ? 0.282 32.520 -21.177 1.00 69.88 654 ARG A O 1
ATOM 5115 N N . GLY A 1 655 ? -0.335 31.091 -19.565 1.00 75.00 655 GLY A N 1
ATOM 5116 C CA . GLY A 1 655 ? 0.109 31.931 -18.457 1.00 75.00 655 GLY A CA 1
ATOM 5117 C C . GLY A 1 655 ? -0.605 31.623 -17.151 1.00 75.00 655 GLY A C 1
ATOM 5118 O O . GLY A 1 655 ? -1.344 30.650 -17.042 1.00 75.00 655 GLY A O 1
ATOM 5119 N N . ILE A 1 656 ? -0.354 32.450 -16.140 1.00 75.62 656 ILE A N 1
ATOM 5120 C CA . ILE A 1 656 ? -0.912 32.260 -14.797 1.00 75.62 656 ILE A CA 1
ATOM 5121 C C . ILE A 1 656 ? -1.970 33.324 -14.549 1.00 75.62 656 ILE A C 1
ATOM 5123 O O . ILE A 1 656 ? -1.703 34.509 -14.760 1.00 75.62 656 ILE A O 1
ATOM 5127 N N . VAL A 1 657 ? -3.137 32.892 -14.075 1.00 78.50 657 VAL A N 1
ATOM 5128 C CA . VAL A 1 657 ? -4.234 33.757 -13.637 1.00 78.50 657 VAL A CA 1
ATOM 5129 C C . VAL A 1 657 ? -4.406 33.606 -12.127 1.00 78.50 657 VAL A C 1
ATOM 5131 O O . VAL A 1 657 ? -4.320 32.507 -11.578 1.00 78.50 657 VAL A O 1
ATOM 5134 N N . TYR A 1 658 ? -4.635 34.726 -11.461 1.00 77.81 658 TYR A N 1
ATOM 5135 C CA . TYR A 1 658 ? -4.739 34.875 -10.020 1.00 77.81 658 TYR A CA 1
ATOM 5136 C C . TYR A 1 658 ? -6.049 35.573 -9.657 1.00 77.81 658 TYR A C 1
ATOM 5138 O O . TYR A 1 658 ? -6.490 36.477 -10.367 1.00 77.81 658 TYR A O 1
ATOM 5146 N N . ALA A 1 659 ? -6.617 35.205 -8.512 1.00 79.88 659 ALA A N 1
ATOM 5147 C CA . ALA A 1 659 ? -7.710 35.930 -7.866 1.00 79.88 659 ALA A CA 1
ATOM 5148 C C . ALA A 1 659 ? -7.287 36.350 -6.452 1.00 79.88 659 ALA A C 1
ATOM 5150 O O . ALA A 1 659 ? -6.627 35.580 -5.745 1.00 79.88 659 ALA A O 1
ATOM 5151 N N . GLY A 1 660 ? -7.648 37.565 -6.040 1.00 81.00 660 GLY A N 1
ATOM 5152 C CA . GLY A 1 660 ? -7.214 38.138 -4.767 1.00 81.00 660 GLY A CA 1
ATOM 5153 C C . GLY A 1 660 ? -7.978 39.389 -4.336 1.00 81.00 660 GLY A C 1
ATOM 5154 O O . GLY A 1 660 ? -9.010 39.730 -4.912 1.00 81.00 660 GLY A O 1
ATOM 5155 N N . PHE A 1 661 ? -7.445 40.092 -3.329 1.00 81.62 661 PHE A N 1
ATOM 5156 C CA . PHE A 1 661 ? -8.059 41.295 -2.741 1.00 81.62 661 PHE A CA 1
ATOM 5157 C C . PHE A 1 661 ? -7.065 42.451 -2.570 1.00 81.62 661 PHE A C 1
ATOM 5159 O O . PHE A 1 661 ? -6.122 42.319 -1.796 1.00 81.62 661 PHE A O 1
ATOM 5166 N N . LEU A 1 662 ? -7.284 43.592 -3.239 1.00 82.62 662 LEU A N 1
ATOM 5167 C CA . LEU A 1 662 ? -6.534 44.852 -3.068 1.00 82.62 662 LEU A CA 1
ATOM 5168 C C . LEU A 1 662 ? -6.853 45.495 -1.730 1.00 82.62 662 LEU A C 1
ATOM 5170 O O . LEU A 1 662 ? -7.918 46.073 -1.591 1.00 82.62 662 LEU A O 1
ATOM 5174 N N . CYS A 1 663 ? -5.923 45.423 -0.780 1.00 85.44 663 CYS A N 1
ATOM 5175 C CA . CYS A 1 663 ? -6.054 46.004 0.554 1.00 85.44 663 CYS A CA 1
ATOM 5176 C C . CYS A 1 663 ? -5.760 47.507 0.582 1.00 85.44 663 CYS A C 1
ATOM 5178 O O . CYS A 1 663 ? -4.762 47.972 0.021 1.00 85.44 663 CYS A O 1
ATOM 5180 N N . PHE A 1 664 ? -6.580 48.248 1.319 1.00 88.44 664 PHE A N 1
ATOM 5181 C CA . PHE A 1 664 ? -6.418 49.670 1.595 1.00 88.44 664 PHE A CA 1
ATOM 5182 C C . PHE A 1 664 ? -6.480 49.921 3.099 1.00 88.44 664 PHE A C 1
ATOM 5184 O O . PHE A 1 664 ? -7.260 49.285 3.810 1.00 88.44 664 PHE A O 1
ATOM 5191 N N . ASP A 1 665 ? -5.666 50.859 3.573 1.00 89.62 665 ASP A N 1
ATOM 5192 C CA . ASP A 1 665 ? -5.725 51.322 4.956 1.00 89.62 665 ASP A CA 1
ATOM 5193 C C . ASP A 1 665 ? -6.917 52.264 5.198 1.00 89.62 665 ASP A C 1
ATOM 5195 O O . ASP A 1 665 ? -7.657 52.626 4.277 1.00 89.62 665 ASP A O 1
ATOM 5199 N N . LYS A 1 666 ? -7.092 52.674 6.459 1.00 88.50 666 LYS A N 1
ATOM 5200 C CA . LYS A 1 666 ? -8.136 53.616 6.901 1.00 88.50 666 LYS A CA 1
ATOM 5201 C C . LYS A 1 666 ? -8.105 54.975 6.187 1.00 88.50 666 LYS A C 1
ATOM 5203 O O . LYS A 1 666 ? -9.126 55.651 6.132 1.00 88.50 666 LYS A O 1
ATOM 5208 N N . ASP A 1 667 ? -6.951 55.366 5.642 1.00 88.81 667 ASP A N 1
ATOM 5209 C CA . ASP A 1 667 ? -6.763 56.623 4.910 1.00 88.81 667 ASP A CA 1
ATOM 5210 C C . ASP A 1 667 ? -7.013 56.424 3.401 1.00 88.81 667 ASP A C 1
ATOM 5212 O O . ASP A 1 667 ? -6.782 57.316 2.582 1.00 88.81 667 ASP A O 1
ATOM 5216 N N . GLY A 1 668 ? -7.469 55.230 3.008 1.00 86.38 668 GLY A N 1
ATOM 5217 C CA . GLY A 1 668 ? -7.794 54.862 1.640 1.00 86.38 668 GLY A CA 1
ATOM 5218 C C . GLY A 1 668 ? -6.579 54.577 0.759 1.00 86.38 668 GLY A C 1
ATOM 5219 O O . GLY A 1 668 ? -6.766 54.390 -0.448 1.00 86.38 668 GLY A O 1
ATOM 5220 N N . LYS A 1 669 ? -5.365 54.509 1.317 1.00 89.38 669 LYS A N 1
ATOM 5221 C CA . LYS A 1 669 ? -4.125 54.239 0.581 1.00 89.38 669 LYS A CA 1
ATOM 5222 C C . LYS A 1 669 ? -3.907 52.739 0.435 1.00 89.38 669 LYS A C 1
ATOM 5224 O O . LYS A 1 669 ? -4.050 51.979 1.389 1.00 89.38 669 LYS A O 1
ATOM 5229 N N . GLN A 1 670 ? -3.508 52.312 -0.762 1.00 88.06 670 GLN A N 1
ATOM 5230 C CA . GLN A 1 670 ? -3.215 50.903 -1.020 1.00 88.06 670 GLN A CA 1
ATOM 5231 C C . GLN A 1 670 ? -2.051 50.431 -0.137 1.00 88.06 670 GLN A C 1
ATOM 5233 O O . GLN A 1 670 ? -1.017 51.105 -0.051 1.00 88.06 670 GLN A O 1
ATOM 5238 N N . ILE A 1 671 ? -2.226 49.273 0.493 1.00 88.94 671 ILE A N 1
ATOM 5239 C CA . ILE A 1 671 ? -1.189 48.588 1.263 1.00 88.94 671 ILE A CA 1
ATOM 5240 C C . ILE A 1 671 ? -0.363 47.741 0.298 1.00 88.94 671 ILE A C 1
ATOM 5242 O O . ILE A 1 671 ? -0.911 46.937 -0.465 1.00 88.94 671 ILE A O 1
ATOM 5246 N N . ARG A 1 672 ? 0.956 47.937 0.295 1.00 87.00 672 ARG A N 1
ATOM 5247 C CA . ARG A 1 672 ? 1.870 47.237 -0.618 1.00 87.00 672 ARG A CA 1
ATOM 5248 C C . ARG A 1 672 ? 2.596 46.087 0.089 1.00 87.00 672 ARG A C 1
ATOM 5250 O O . ARG A 1 672 ? 2.890 46.214 1.274 1.00 87.00 672 ARG A O 1
ATOM 5257 N N . PRO A 1 673 ? 2.962 44.996 -0.613 1.00 86.00 673 PRO A N 1
ATOM 5258 C CA . PRO A 1 673 ? 3.605 43.837 0.014 1.00 86.00 673 PRO A CA 1
ATOM 5259 C C . PRO A 1 673 ? 4.875 44.186 0.800 1.00 86.00 673 PRO A C 1
ATOM 5261 O O . PRO A 1 673 ? 5.056 43.725 1.923 1.00 86.00 673 PRO A O 1
ATOM 5264 N N . GLN A 1 674 ? 5.720 45.067 0.263 1.00 89.62 674 GLN A N 1
ATOM 5265 C CA . GLN A 1 674 ? 6.942 45.514 0.932 1.00 89.62 674 GLN A CA 1
ATOM 5266 C C . GLN A 1 674 ? 6.690 46.298 2.229 1.00 89.62 674 GLN A C 1
ATOM 5268 O O . GLN A 1 674 ? 7.617 46.478 3.007 1.00 89.62 674 GLN A O 1
ATOM 5273 N N . GLU A 1 675 ? 5.466 46.764 2.484 1.00 91.62 675 GLU A N 1
ATOM 5274 C CA . GLU A 1 675 ? 5.099 47.462 3.721 1.00 91.62 675 GLU A CA 1
ATOM 5275 C C . GLU A 1 675 ? 4.706 46.473 4.834 1.00 91.62 675 GLU A C 1
ATOM 5277 O O . GLU A 1 675 ? 4.647 46.870 5.992 1.00 91.62 675 GLU A O 1
ATOM 5282 N N . VAL A 1 676 ? 4.453 45.193 4.513 1.00 89.31 676 VAL A N 1
ATOM 5283 C CA . VAL A 1 676 ? 3.832 44.214 5.434 1.00 89.31 676 VAL A CA 1
ATOM 5284 C C . VAL A 1 676 ? 4.487 42.832 5.482 1.00 89.31 676 VAL A C 1
ATOM 5286 O O . VAL A 1 676 ? 4.357 42.138 6.489 1.00 89.31 676 VAL A O 1
ATOM 5289 N N . VAL A 1 677 ? 5.203 42.411 4.438 1.00 88.88 677 VAL A N 1
ATOM 5290 C CA . VAL A 1 677 ? 5.850 41.092 4.375 1.00 88.88 677 VAL A CA 1
ATOM 5291 C C . VAL A 1 677 ? 7.233 41.163 5.024 1.00 88.88 677 VAL A C 1
ATOM 5293 O O . VAL A 1 677 ? 8.192 41.645 4.422 1.00 88.88 677 VAL A O 1
ATOM 5296 N N . THR A 1 678 ? 7.331 40.673 6.260 1.00 90.50 678 THR A N 1
ATOM 5297 C CA . THR A 1 678 ? 8.549 40.702 7.090 1.00 90.50 678 THR A CA 1
ATOM 5298 C C . THR A 1 678 ? 9.381 39.422 6.959 1.00 90.50 678 THR A C 1
ATOM 5300 O O . THR A 1 678 ? 8.815 38.329 6.967 1.00 90.50 678 THR A O 1
ATOM 5303 N N . GLU A 1 679 ? 10.709 39.524 6.975 1.00 88.69 679 GLU A N 1
ATOM 5304 C CA . GLU A 1 679 ? 11.626 38.384 7.121 1.00 88.69 679 GLU A CA 1
ATOM 5305 C C . GLU A 1 679 ? 11.864 38.076 8.603 1.00 88.69 679 GLU A C 1
ATOM 5307 O O . GLU A 1 679 ? 12.372 38.912 9.355 1.00 88.69 679 GLU A O 1
ATOM 5312 N N . ALA A 1 680 ? 11.493 36.873 9.038 1.00 86.12 680 ALA A N 1
ATOM 5313 C CA . ALA A 1 680 ? 11.582 36.489 10.443 1.00 86.12 680 ALA A CA 1
ATOM 5314 C C . ALA A 1 680 ? 13.041 36.420 10.931 1.00 86.12 680 ALA A C 1
ATOM 5316 O O . ALA A 1 680 ? 13.884 35.773 10.308 1.00 86.12 680 ALA A O 1
ATOM 5317 N N . GLY A 1 681 ? 13.326 37.033 12.084 1.00 87.94 681 GLY A N 1
ATOM 5318 C CA . GLY A 1 681 ? 14.656 37.015 12.694 1.00 87.94 681 GLY A CA 1
ATOM 5319 C C . GLY A 1 681 ? 15.665 37.931 12.000 1.00 87.94 681 GLY A C 1
ATOM 5320 O O . GLY A 1 681 ? 16.866 37.698 12.136 1.00 87.94 681 GLY A O 1
ATOM 5321 N N . SER A 1 682 ? 15.185 38.916 11.235 1.00 93.12 682 SER A N 1
ATOM 5322 C CA . SER A 1 682 ? 15.992 39.948 10.574 1.00 93.12 682 SER A CA 1
ATOM 5323 C C . SER A 1 682 ? 16.084 41.251 11.377 1.00 93.12 682 SER A C 1
ATOM 5325 O O . SER A 1 682 ? 16.756 42.188 10.944 1.00 93.12 682 SER A O 1
ATOM 5327 N N . GLU A 1 683 ? 15.401 41.326 12.518 1.00 95.06 683 GLU A N 1
ATOM 5328 C CA . GLU A 1 683 ? 15.349 42.492 13.389 1.00 95.06 683 GLU A CA 1
ATOM 5329 C C . GLU A 1 683 ? 16.736 42.832 13.952 1.00 95.06 683 GLU A C 1
ATOM 5331 O O . GLU A 1 683 ? 17.440 41.983 14.497 1.00 95.06 683 GLU A O 1
ATOM 5336 N N . THR A 1 684 ? 17.126 44.098 13.836 1.00 96.12 684 THR A N 1
ATOM 5337 C CA . THR A 1 684 ? 18.387 44.632 14.357 1.00 96.12 684 THR A CA 1
ATOM 5338 C C . THR A 1 684 ? 18.240 46.134 14.621 1.00 96.12 684 THR A C 1
ATOM 5340 O O . THR A 1 684 ? 17.131 46.672 14.616 1.00 96.12 684 THR A O 1
ATOM 5343 N N . VAL A 1 685 ? 19.343 46.835 14.875 1.00 96.69 685 VAL A N 1
ATOM 5344 C CA . VAL A 1 685 ? 19.353 48.293 15.054 1.00 96.69 685 VAL A CA 1
ATOM 5345 C C . VAL A 1 685 ? 20.448 48.952 14.223 1.00 96.69 685 VAL A C 1
ATOM 5347 O O . VAL A 1 685 ? 21.483 48.335 13.947 1.00 96.69 685 VAL A O 1
ATOM 5350 N N . LEU A 1 686 ? 20.244 50.224 13.873 1.00 96.88 686 LEU A N 1
ATOM 5351 C CA . LEU A 1 686 ? 21.289 51.057 13.277 1.00 96.88 686 LEU A CA 1
ATOM 5352 C C . LEU A 1 686 ? 22.483 51.191 14.233 1.00 96.88 686 LEU A C 1
ATOM 5354 O O . LEU A 1 686 ? 22.320 51.475 15.424 1.00 96.88 686 LEU A O 1
ATOM 5358 N N . ALA A 1 687 ? 23.688 50.997 13.707 1.00 94.81 687 ALA A N 1
ATOM 5359 C CA . ALA A 1 687 ? 24.937 51.067 14.458 1.00 94.81 687 ALA A CA 1
ATOM 5360 C C . ALA A 1 687 ? 25.549 52.486 14.482 1.00 94.81 687 ALA A C 1
ATOM 5362 O O . ALA A 1 687 ? 26.296 52.824 15.406 1.00 94.81 687 ALA A O 1
ATOM 5363 N N . ALA A 1 688 ? 25.141 53.342 13.540 1.00 93.50 688 ALA A N 1
ATOM 5364 C CA . ALA A 1 688 ? 25.485 54.761 13.447 1.00 93.50 688 ALA A CA 1
ATOM 5365 C C . ALA A 1 688 ? 24.256 55.600 13.050 1.00 93.50 688 ALA A C 1
ATOM 5367 O O . ALA A 1 688 ? 23.240 55.044 12.626 1.00 93.50 688 ALA A O 1
ATOM 5368 N N . ASP A 1 689 ? 24.350 56.922 13.209 1.00 94.50 689 ASP A N 1
ATOM 5369 C CA . ASP A 1 689 ? 23.375 57.851 12.629 1.00 94.50 689 ASP A CA 1
ATOM 5370 C C . ASP A 1 689 ? 23.410 57.737 11.096 1.00 94.50 689 ASP A C 1
ATOM 5372 O O . ASP A 1 689 ? 24.477 57.541 10.513 1.00 94.50 689 ASP A O 1
ATOM 5376 N N . ALA A 1 690 ? 22.247 57.849 10.458 1.00 93.19 690 ALA A N 1
ATOM 5377 C CA . ALA A 1 690 ? 22.087 57.835 9.009 1.00 93.19 690 ALA A CA 1
ATOM 5378 C C . ALA A 1 690 ? 21.369 59.118 8.574 1.00 93.19 690 ALA A C 1
ATOM 5380 O O . ALA A 1 690 ? 20.258 59.400 9.030 1.00 93.19 690 ALA A O 1
ATOM 5381 N N . ALA A 1 691 ? 22.007 59.920 7.730 1.00 92.88 691 ALA A N 1
ATOM 5382 C CA . ALA A 1 691 ? 21.485 61.194 7.259 1.00 92.88 691 ALA A CA 1
ATOM 5383 C C . ALA A 1 691 ? 20.586 61.018 6.025 1.00 92.88 691 ALA A C 1
ATOM 5385 O O . ALA A 1 691 ? 20.697 60.057 5.261 1.00 92.88 691 ALA A O 1
ATOM 5386 N N . ALA A 1 692 ? 19.701 61.990 5.792 1.00 93.00 692 ALA A N 1
ATOM 5387 C CA . ALA A 1 692 ? 19.007 62.081 4.511 1.00 93.00 692 ALA A CA 1
ATOM 5388 C C . ALA A 1 692 ? 20.042 62.268 3.385 1.00 93.00 692 ALA A C 1
ATOM 5390 O O . ALA A 1 692 ? 20.949 63.089 3.505 1.00 93.00 692 ALA A O 1
ATOM 5391 N N . GLY A 1 693 ? 19.904 61.511 2.297 1.00 92.56 693 GLY A N 1
ATOM 5392 C CA . GLY A 1 693 ? 20.871 61.462 1.199 1.00 92.56 693 GLY A CA 1
ATOM 5393 C C . GLY A 1 693 ? 21.883 60.314 1.280 1.00 92.56 693 GLY A C 1
ATOM 5394 O O . GLY A 1 693 ? 22.503 60.007 0.261 1.00 92.56 693 GLY A O 1
ATOM 5395 N N . ASP A 1 694 ? 22.011 59.624 2.418 1.00 93.81 694 ASP A N 1
ATOM 5396 C CA . ASP A 1 694 ? 22.928 58.486 2.532 1.00 93.81 694 ASP A CA 1
ATOM 5397 C C . ASP A 1 694 ? 22.503 57.326 1.621 1.00 93.81 694 ASP A C 1
ATOM 5399 O O . ASP A 1 694 ? 21.329 56.950 1.546 1.00 93.81 694 ASP A O 1
ATOM 5403 N N . SER A 1 695 ? 23.478 56.729 0.936 1.00 94.69 695 SER A N 1
ATOM 5404 C CA . SER A 1 695 ? 23.304 55.567 0.052 1.00 94.69 695 SER A CA 1
ATOM 5405 C C . SER A 1 695 ? 23.728 54.242 0.697 1.00 94.69 695 SER A C 1
ATOM 5407 O O . SER A 1 695 ? 23.598 53.180 0.085 1.00 94.69 695 SER A O 1
ATOM 5409 N N . SER A 1 696 ? 24.217 54.283 1.938 1.00 94.62 696 SER A N 1
ATOM 5410 C CA . SER A 1 696 ? 24.569 53.101 2.722 1.00 94.62 696 SER A CA 1
ATOM 5411 C C . SER A 1 696 ? 24.267 53.312 4.203 1.00 94.62 696 SER A C 1
ATOM 5413 O O . SER A 1 696 ? 24.269 54.441 4.681 1.00 94.62 696 SER A O 1
ATOM 5415 N N . LEU A 1 697 ? 24.000 52.225 4.926 1.00 95.75 697 LEU A N 1
ATOM 5416 C CA . LEU A 1 697 ? 23.678 52.226 6.355 1.00 95.75 697 LEU A CA 1
ATOM 5417 C C . LEU A 1 697 ? 24.596 51.269 7.099 1.00 95.75 697 LEU A C 1
ATOM 5419 O O . LEU A 1 697 ? 25.050 50.280 6.528 1.00 95.75 697 LEU A O 1
ATOM 5423 N N . ARG A 1 698 ? 24.794 51.504 8.396 1.00 95.19 698 ARG A N 1
ATOM 5424 C CA . ARG A 1 698 ? 25.457 50.547 9.288 1.00 95.19 698 ARG A CA 1
ATOM 5425 C C . ARG A 1 698 ? 24.451 49.939 10.250 1.00 95.19 698 ARG A C 1
ATOM 5427 O O . ARG A 1 698 ? 23.724 50.674 10.918 1.00 95.19 698 ARG A O 1
ATOM 5434 N N . VAL A 1 699 ? 24.423 48.614 10.350 1.00 96.56 699 VAL A N 1
ATOM 5435 C CA . VAL A 1 699 ? 23.561 47.860 11.274 1.00 96.56 699 VAL A CA 1
ATOM 5436 C C . VAL A 1 699 ? 24.391 46.919 12.141 1.00 96.56 699 VAL A C 1
ATOM 5438 O O . VAL A 1 699 ? 25.466 46.480 11.734 1.00 96.56 699 VAL A O 1
ATOM 5441 N N . LYS A 1 700 ? 23.901 46.602 13.345 1.00 95.94 700 LYS A N 1
ATOM 5442 C CA . LYS A 1 700 ? 24.644 45.748 14.288 1.00 95.94 700 LYS A CA 1
ATOM 5443 C C . LYS A 1 700 ? 24.776 44.299 13.821 1.00 95.94 700 LYS A C 1
ATOM 5445 O O . LYS A 1 700 ? 25.835 43.708 13.966 1.00 95.94 700 LYS A O 1
ATOM 5450 N N . ASP A 1 701 ? 23.711 43.722 13.275 1.00 94.12 701 ASP A N 1
ATOM 5451 C CA . ASP A 1 701 ? 23.720 42.333 12.808 1.00 94.12 701 ASP A CA 1
ATOM 5452 C C . ASP A 1 701 ? 22.816 42.166 11.588 1.00 94.12 701 ASP A C 1
ATOM 5454 O O . ASP A 1 701 ? 21.611 42.397 11.672 1.00 94.12 701 ASP A O 1
ATOM 5458 N N . ALA A 1 702 ? 23.410 41.753 10.470 1.00 92.94 702 ALA A N 1
ATOM 5459 C CA . ALA A 1 702 ? 22.710 41.360 9.253 1.00 92.94 702 ALA A CA 1
ATOM 5460 C C . ALA A 1 702 ? 23.070 39.929 8.810 1.00 92.94 702 ALA A C 1
ATOM 5462 O O . ALA A 1 702 ? 22.832 39.549 7.667 1.00 92.94 702 ALA A O 1
ATOM 5463 N N . SER A 1 703 ? 23.603 39.092 9.707 1.00 90.94 703 SER A N 1
ATOM 5464 C CA . SER A 1 703 ? 24.033 37.715 9.405 1.00 90.94 703 SER A CA 1
ATOM 5465 C C . SER A 1 703 ? 22.924 36.819 8.840 1.00 90.94 703 SER A C 1
ATOM 5467 O O . SER A 1 703 ? 23.192 35.852 8.127 1.00 90.94 703 SER A O 1
ATOM 5469 N N . ARG A 1 704 ? 21.663 37.144 9.143 1.00 89.31 704 ARG A N 1
ATOM 5470 C CA . ARG A 1 704 ? 20.469 36.428 8.671 1.00 89.31 704 ARG A CA 1
ATOM 5471 C C . ARG A 1 704 ? 19.811 37.073 7.451 1.00 89.31 704 ARG A C 1
ATOM 5473 O O . ARG A 1 704 ? 18.816 36.546 6.955 1.00 89.31 704 ARG A O 1
ATOM 5480 N N . TRP A 1 705 ? 20.337 38.193 6.959 1.00 92.88 705 TRP A N 1
ATOM 5481 C CA . TRP A 1 705 ? 19.768 38.909 5.822 1.00 92.88 705 TRP A CA 1
ATOM 5482 C C . TRP A 1 705 ? 20.143 38.202 4.523 1.00 92.88 705 TRP A C 1
ATOM 5484 O O . TRP A 1 705 ? 21.229 38.369 3.975 1.00 92.88 705 TRP A O 1
ATOM 5494 N N . LYS A 1 706 ? 19.216 37.388 4.016 1.00 87.75 706 LYS A N 1
ATOM 5495 C CA . LYS A 1 706 ? 19.370 36.699 2.734 1.00 87.75 706 LYS A CA 1
ATOM 5496 C C . LYS A 1 706 ? 18.811 37.574 1.624 1.00 87.75 706 LYS A C 1
ATOM 5498 O O . LYS A 1 706 ? 17.600 37.751 1.529 1.00 87.75 706 LYS A O 1
ATOM 5503 N N . LEU A 1 707 ? 19.693 38.101 0.779 1.00 89.19 707 LEU A N 1
ATOM 5504 C CA . LEU A 1 707 ? 19.302 38.907 -0.383 1.00 89.19 707 LEU A CA 1
ATOM 5505 C C . LEU A 1 707 ? 19.027 38.065 -1.641 1.00 89.19 707 LEU A C 1
ATOM 5507 O O . LEU A 1 707 ? 18.682 38.618 -2.681 1.00 89.19 707 LEU A O 1
ATOM 5511 N N . SER A 1 708 ? 19.153 36.736 -1.562 1.00 82.25 708 SER A N 1
ATOM 5512 C CA . SER A 1 708 ? 18.733 35.839 -2.637 1.00 82.25 708 SER A CA 1
ATOM 5513 C C . SER A 1 708 ? 17.203 35.764 -2.724 1.00 82.25 708 SER A C 1
ATOM 5515 O O . SER A 1 708 ? 16.502 35.702 -1.712 1.00 82.25 708 SER A O 1
ATOM 5517 N N . GLY A 1 709 ? 16.674 35.759 -3.950 1.00 82.44 709 GLY A N 1
ATOM 5518 C CA . GLY A 1 709 ? 15.234 35.704 -4.204 1.00 82.44 709 GLY A CA 1
ATOM 5519 C C . GLY A 1 709 ? 14.603 37.086 -4.433 1.00 82.44 709 GLY A C 1
ATOM 5520 O O . GLY A 1 709 ? 15.226 37.931 -5.077 1.00 82.44 709 GLY A O 1
ATOM 5521 N N . PRO A 1 710 ? 13.352 37.320 -3.986 1.00 84.38 710 PRO A N 1
ATOM 5522 C CA . PRO A 1 710 ? 12.632 38.549 -4.310 1.00 84.38 710 PRO A CA 1
ATOM 5523 C C . PRO A 1 710 ? 13.286 39.807 -3.709 1.00 84.38 710 PRO A C 1
ATOM 5525 O O . PRO A 1 710 ? 13.929 39.707 -2.657 1.00 84.38 710 PRO A O 1
ATOM 5528 N N . PRO A 1 711 ? 13.104 40.995 -4.326 1.00 90.50 711 PRO A N 1
ATOM 5529 C CA . PRO A 1 711 ? 13.721 42.240 -3.870 1.00 90.50 711 PRO A CA 1
ATOM 5530 C C . PRO A 1 711 ? 13.463 42.528 -2.387 1.00 90.50 711 PRO A C 1
ATOM 5532 O O . PRO A 1 711 ? 12.338 42.397 -1.904 1.00 90.50 711 PRO A O 1
ATOM 5535 N N . LYS A 1 712 ? 14.506 42.942 -1.665 1.00 93.56 712 LYS A N 1
ATOM 5536 C CA . LYS A 1 712 ? 14.449 43.197 -0.220 1.00 93.56 712 LYS A CA 1
ATOM 5537 C C . LYS A 1 712 ? 14.411 44.686 0.093 1.00 93.56 712 LYS A C 1
ATOM 5539 O O . LYS A 1 712 ? 14.969 45.499 -0.645 1.00 93.56 712 LYS A O 1
ATOM 5544 N N . TYR A 1 713 ? 13.767 45.023 1.201 1.00 95.81 713 TYR A N 1
ATOM 5545 C CA . TYR A 1 713 ? 13.589 46.380 1.703 1.00 95.81 713 TYR A CA 1
ATOM 5546 C C . TYR A 1 713 ? 13.961 46.415 3.180 1.00 95.81 713 TYR A C 1
ATOM 5548 O O . TYR A 1 713 ? 13.600 45.506 3.914 1.00 95.81 713 TYR A O 1
ATOM 5556 N N . ILE A 1 714 ? 14.653 47.447 3.642 1.00 95.62 714 ILE A N 1
ATOM 5557 C CA . ILE A 1 714 ? 14.814 47.696 5.077 1.00 95.62 714 ILE A CA 1
ATOM 5558 C C . ILE A 1 714 ? 13.660 48.589 5.539 1.00 95.62 714 ILE A C 1
ATOM 5560 O O . ILE A 1 714 ? 13.389 49.610 4.909 1.00 95.62 714 ILE A O 1
ATOM 5564 N N . ALA A 1 715 ? 12.966 48.170 6.598 1.00 96.69 715 ALA A N 1
ATOM 5565 C CA . ALA A 1 715 ? 11.926 48.936 7.277 1.00 96.69 715 ALA A CA 1
ATOM 5566 C C . ALA A 1 715 ? 12.496 49.596 8.537 1.00 96.69 715 ALA A C 1
ATOM 5568 O O . ALA A 1 715 ? 13.242 48.943 9.271 1.00 96.69 715 ALA A O 1
ATOM 5569 N N . PHE A 1 716 ? 12.130 50.850 8.800 1.00 96.38 716 PHE A N 1
ATOM 5570 C CA . PHE A 1 716 ? 12.596 51.627 9.955 1.00 96.38 716 PHE A CA 1
ATOM 5571 C C . PHE A 1 716 ? 11.530 51.758 11.042 1.00 96.38 716 PHE A C 1
ATOM 5573 O O . PHE A 1 716 ? 10.337 51.598 10.785 1.00 96.38 716 PHE A O 1
ATOM 5580 N N . ASN A 1 717 ? 11.965 52.087 12.263 1.00 95.88 717 ASN A N 1
ATOM 5581 C CA . ASN A 1 717 ? 11.105 52.275 13.439 1.00 95.88 717 ASN A CA 1
ATOM 5582 C C . ASN A 1 717 ? 10.200 51.066 13.718 1.00 95.88 717 ASN A C 1
ATOM 5584 O O . ASN A 1 717 ? 9.038 51.207 14.107 1.00 95.88 717 ASN A O 1
ATOM 5588 N N . VAL A 1 718 ? 10.736 49.868 13.485 1.00 95.31 718 VAL A N 1
ATOM 5589 C CA . VAL A 1 718 ? 9.968 48.628 13.597 1.00 95.31 718 VAL A CA 1
ATOM 5590 C C . VAL A 1 718 ? 9.630 48.339 15.054 1.00 95.31 718 VAL A C 1
ATOM 5592 O O . VAL A 1 718 ? 10.433 48.597 15.954 1.00 95.31 718 VAL A O 1
ATOM 5595 N N . LYS A 1 719 ? 8.447 47.771 15.289 1.00 90.44 719 LYS A N 1
ATOM 5596 C CA . LYS A 1 719 ? 8.003 47.375 16.626 1.00 90.44 719 LYS A CA 1
ATOM 5597 C C . LYS A 1 719 ? 8.009 45.858 16.766 1.00 90.44 719 LYS A C 1
ATOM 5599 O O . LYS A 1 719 ? 7.741 45.133 15.806 1.00 90.44 719 LYS A O 1
ATOM 5604 N N . SER A 1 720 ? 8.307 45.377 17.970 1.00 81.69 720 SER A N 1
ATOM 5605 C CA . SER A 1 720 ? 8.339 43.943 18.288 1.00 81.69 720 SER A CA 1
ATOM 5606 C C . SER A 1 720 ? 6.957 43.285 18.206 1.00 81.69 720 SER A C 1
ATOM 5608 O O . SER A 1 720 ? 6.862 42.126 17.813 1.00 81.69 720 SER A O 1
ATOM 5610 N N . ASP A 1 721 ? 5.892 44.030 18.510 1.00 82.62 721 ASP A N 1
ATOM 5611 C CA . ASP A 1 721 ? 4.489 43.610 18.388 1.00 82.62 721 ASP A CA 1
ATOM 5612 C C . ASP A 1 721 ? 3.939 43.708 16.952 1.00 82.62 721 ASP A C 1
ATOM 5614 O O . ASP A 1 721 ? 2.791 43.349 16.703 1.00 82.62 721 ASP A O 1
ATOM 5618 N N . ARG A 1 722 ? 4.753 44.193 16.001 1.00 86.81 722 ARG A N 1
ATOM 5619 C CA . ARG A 1 722 ? 4.369 44.483 14.609 1.00 86.81 722 ARG A CA 1
ATOM 5620 C C . ARG A 1 722 ? 3.237 45.506 14.460 1.00 86.81 722 ARG A C 1
ATOM 5622 O O . ARG A 1 722 ? 2.671 45.631 13.375 1.00 86.81 722 ARG A O 1
ATOM 5629 N N . GLY A 1 723 ? 2.957 46.304 15.491 1.00 87.50 723 GLY A N 1
ATOM 5630 C CA . GLY A 1 723 ? 1.998 47.412 15.443 1.00 87.50 723 GLY A CA 1
ATOM 5631 C C . GLY A 1 723 ? 2.439 48.581 14.552 1.00 87.50 723 GLY A C 1
ATOM 5632 O O . GLY A 1 723 ? 1.774 49.612 14.507 1.00 87.50 723 GLY A O 1
ATOM 5633 N N . ASP A 1 724 ? 3.587 48.462 13.883 1.00 90.81 724 ASP A N 1
ATOM 5634 C CA . ASP A 1 724 ? 4.064 49.379 12.851 1.00 90.81 724 ASP A CA 1
ATOM 5635 C C . ASP A 1 724 ? 3.582 49.013 11.434 1.00 90.81 724 ASP A C 1
ATOM 5637 O O . ASP A 1 724 ? 3.836 49.768 10.500 1.00 90.81 724 ASP A O 1
ATOM 5641 N N . LEU A 1 725 ? 2.899 47.875 11.254 1.00 91.38 725 LEU A N 1
ATOM 5642 C CA . LEU A 1 725 ? 2.368 47.445 9.960 1.00 91.38 725 LEU A CA 1
ATOM 5643 C C . LEU A 1 725 ? 1.015 48.117 9.628 1.00 91.38 725 LEU A C 1
ATOM 5645 O O . LEU A 1 725 ? 0.140 48.155 10.494 1.00 91.38 725 LEU A O 1
ATOM 5649 N N . PRO A 1 726 ? 0.795 48.589 8.383 1.00 92.81 726 PRO A N 1
ATOM 5650 C CA . PRO A 1 726 ? 1.744 48.627 7.270 1.00 92.81 726 PRO A CA 1
ATOM 5651 C C . PRO A 1 726 ? 2.837 49.683 7.490 1.00 92.81 726 PRO A C 1
ATOM 5653 O O . PRO A 1 726 ? 2.550 50.861 7.707 1.00 92.81 726 PRO A O 1
ATOM 5656 N N . ASN A 1 727 ? 4.101 49.269 7.388 1.00 93.62 727 ASN A N 1
ATOM 5657 C CA . ASN A 1 727 ? 5.235 50.159 7.593 1.00 93.62 727 ASN A CA 1
ATOM 5658 C C . ASN A 1 727 ? 5.609 50.818 6.266 1.00 93.62 727 ASN A C 1
ATOM 5660 O O . ASN A 1 727 ? 6.122 50.174 5.350 1.00 93.62 727 ASN A O 1
ATOM 5664 N N . ARG A 1 728 ? 5.339 52.119 6.163 1.00 91.62 728 ARG A N 1
ATOM 5665 C CA . ARG A 1 728 ? 5.606 52.909 4.953 1.00 91.62 728 ARG A CA 1
ATOM 5666 C C . ARG A 1 728 ? 7.030 53.470 4.894 1.00 91.62 728 ARG A C 1
ATOM 5668 O O . ARG A 1 728 ? 7.438 53.950 3.838 1.00 91.62 728 ARG A O 1
ATOM 5675 N N . SER A 1 729 ? 7.790 53.400 5.989 1.00 94.00 729 SER A N 1
ATOM 5676 C CA . SER A 1 729 ? 9.197 53.810 6.034 1.00 94.00 729 SER A CA 1
ATOM 5677 C C . SER A 1 729 ? 10.076 52.624 5.631 1.00 94.00 729 SER A C 1
ATOM 5679 O O . SER A 1 729 ? 10.701 51.960 6.458 1.00 94.00 729 SER A O 1
ATOM 5681 N N . VAL A 1 730 ? 10.051 52.311 4.330 1.00 94.12 730 VAL A N 1
ATOM 5682 C CA . VAL A 1 730 ? 10.788 51.196 3.717 1.00 94.12 730 VAL A CA 1
ATOM 5683 C C . VAL A 1 730 ? 11.654 51.669 2.552 1.00 94.12 730 VAL A C 1
ATOM 5685 O O . VAL A 1 730 ? 11.234 52.509 1.753 1.00 94.12 730 VAL A O 1
ATOM 5688 N N . ILE A 1 731 ? 12.853 51.102 2.402 1.00 94.94 731 ILE A N 1
ATOM 5689 C CA . ILE A 1 731 ? 13.777 51.446 1.309 1.00 94.94 731 ILE A CA 1
ATOM 5690 C C . ILE A 1 731 ? 14.463 50.193 0.733 1.00 94.94 731 ILE A C 1
ATOM 5692 O O . ILE A 1 731 ? 14.849 49.308 1.495 1.00 94.94 731 ILE A O 1
ATOM 5696 N N . PRO A 1 732 ? 14.587 50.060 -0.603 1.00 94.88 732 PRO A N 1
ATOM 5697 C CA . PRO A 1 732 ? 15.144 48.865 -1.231 1.00 94.88 732 PRO A CA 1
ATOM 5698 C C . PRO A 1 732 ? 16.648 48.702 -0.977 1.00 94.88 732 PRO A C 1
ATOM 5700 O O . PRO A 1 732 ? 17.427 49.649 -1.108 1.00 94.88 732 PRO A O 1
ATOM 5703 N N . VAL A 1 733 ? 17.053 47.464 -0.698 1.00 95.12 733 VAL A N 1
ATOM 5704 C CA . VAL A 1 733 ? 18.435 47.066 -0.399 1.00 95.12 733 VAL A CA 1
ATOM 5705 C C . VAL A 1 733 ? 19.131 46.573 -1.672 1.00 95.12 733 VAL A C 1
ATOM 5707 O O . VAL A 1 733 ? 18.566 45.794 -2.444 1.00 95.12 733 VAL A O 1
ATOM 5710 N N . ALA A 1 734 ? 20.352 47.051 -1.907 1.00 93.50 734 ALA A N 1
ATOM 5711 C CA . ALA A 1 734 ? 21.212 46.667 -3.025 1.00 93.50 734 ALA A CA 1
ATOM 5712 C C . ALA A 1 734 ? 22.186 45.543 -2.647 1.00 93.50 734 ALA A C 1
ATOM 5714 O O . ALA A 1 734 ? 22.392 44.627 -3.438 1.00 93.50 734 ALA A O 1
ATOM 5715 N N . GLY A 1 735 ? 22.751 45.600 -1.442 1.00 93.25 735 GLY A N 1
ATOM 5716 C CA . GLY A 1 735 ? 23.773 44.665 -0.983 1.00 93.25 735 GLY A CA 1
ATOM 5717 C C . GLY A 1 735 ? 23.977 44.743 0.524 1.00 93.25 735 GLY A C 1
ATOM 5718 O O . GLY A 1 735 ? 23.550 45.705 1.166 1.00 93.25 735 GLY A O 1
ATOM 5719 N N . VAL A 1 736 ? 24.611 43.719 1.089 1.00 94.62 736 VAL A N 1
ATOM 5720 C CA . VAL A 1 736 ? 24.979 43.675 2.504 1.00 94.62 736 VAL A CA 1
ATOM 5721 C C . VAL A 1 736 ? 26.341 43.016 2.652 1.00 94.62 736 VAL A C 1
ATOM 5723 O O . VAL A 1 736 ? 26.572 41.933 2.117 1.00 94.62 736 VAL A O 1
ATOM 5726 N N . GLU A 1 737 ? 27.242 43.677 3.367 1.00 93.56 737 GLU A N 1
ATOM 5727 C CA . GLU A 1 737 ? 28.618 43.228 3.561 1.00 93.56 737 GLU A CA 1
ATOM 5728 C C . GLU A 1 737 ? 29.021 43.383 5.024 1.00 93.56 737 GLU A C 1
ATOM 5730 O O . GLU A 1 737 ? 28.604 44.315 5.717 1.00 93.56 737 GLU A O 1
ATOM 5735 N N . LYS A 1 738 ? 29.830 42.445 5.517 1.00 93.19 738 LYS A N 1
ATOM 5736 C CA . LYS A 1 738 ? 30.332 42.490 6.890 1.00 93.19 738 LYS A CA 1
ATOM 5737 C C . LYS A 1 738 ? 31.540 43.425 6.961 1.00 93.19 738 LYS A C 1
ATOM 5739 O O . LYS A 1 738 ? 32.502 43.229 6.226 1.00 93.19 738 LYS A O 1
ATOM 5744 N N . ALA A 1 739 ? 31.518 44.391 7.876 1.00 88.44 739 ALA A N 1
ATOM 5745 C CA . ALA A 1 739 ? 32.591 45.361 8.087 1.00 88.44 739 ALA A CA 1
ATOM 5746 C C . ALA A 1 739 ? 32.983 45.395 9.575 1.00 88.44 739 ALA A C 1
ATOM 5748 O O . ALA A 1 739 ? 32.444 46.165 10.369 1.00 88.44 739 ALA A O 1
ATOM 5749 N N . GLY A 1 740 ? 33.926 44.531 9.964 1.00 88.50 740 GLY A N 1
ATOM 5750 C CA . GLY A 1 740 ? 34.326 44.361 11.365 1.00 88.50 740 GLY A CA 1
ATOM 5751 C C . GLY A 1 740 ? 33.236 43.678 12.201 1.00 88.50 740 GLY A C 1
ATOM 5752 O O . GLY A 1 740 ? 32.789 42.578 11.860 1.00 88.50 740 GLY A O 1
ATOM 5753 N N . GLU A 1 741 ? 32.829 44.322 13.297 1.00 86.62 741 GLU A N 1
ATOM 5754 C CA . GLU A 1 741 ? 31.732 43.874 14.175 1.00 86.62 741 GLU A CA 1
ATOM 5755 C C . GLU A 1 741 ? 30.344 44.361 13.715 1.00 86.62 741 GLU A C 1
ATOM 5757 O O . GLU A 1 741 ? 29.331 43.926 14.258 1.00 86.62 741 GLU A O 1
ATOM 5762 N N . GLU A 1 742 ? 30.286 45.230 12.702 1.00 93.56 742 GLU A N 1
ATOM 5763 C CA . GLU A 1 742 ? 29.058 45.784 12.125 1.00 93.56 742 GLU A CA 1
ATOM 5764 C C . GLU A 1 742 ? 28.840 45.267 10.691 1.00 93.56 742 GLU A C 1
ATOM 5766 O O . GLU A 1 742 ? 29.698 44.615 10.085 1.00 93.56 742 GLU A O 1
ATOM 5771 N N . TRP A 1 743 ? 27.679 45.580 10.121 1.00 96.75 743 TRP A N 1
ATOM 5772 C CA . TRP A 1 743 ? 27.339 45.286 8.732 1.00 96.75 743 TRP A CA 1
ATOM 5773 C C . TRP A 1 743 ? 27.002 46.571 7.982 1.00 96.75 743 TRP A C 1
ATOM 5775 O O . TRP A 1 743 ? 26.241 47.403 8.481 1.00 96.75 743 TRP A O 1
ATOM 5785 N N . VAL A 1 744 ? 27.539 46.715 6.773 1.00 96.06 744 VAL A N 1
ATOM 5786 C CA . VAL A 1 744 ? 27.221 47.813 5.857 1.00 96.06 744 VAL A CA 1
ATOM 5787 C C . VAL A 1 744 ? 26.155 47.336 4.879 1.00 96.06 744 VAL A C 1
ATOM 5789 O O . VAL A 1 744 ? 26.312 46.317 4.208 1.00 96.06 744 VAL A O 1
ATOM 5792 N N . VAL A 1 745 ? 25.057 48.078 4.801 1.00 96.25 745 VAL A N 1
ATOM 5793 C CA . VAL A 1 745 ? 23.925 47.818 3.911 1.00 96.25 745 VAL A CA 1
ATOM 5794 C C . VAL A 1 745 ? 23.934 48.873 2.814 1.00 96.25 745 VAL A C 1
ATOM 5796 O O . VAL A 1 745 ? 23.725 50.050 3.094 1.00 96.25 745 VAL A O 1
ATOM 5799 N N . ALA A 1 746 ? 24.147 48.465 1.567 1.00 95.81 746 ALA A N 1
ATOM 5800 C CA . ALA A 1 746 ? 24.036 49.344 0.407 1.00 95.81 746 ALA A CA 1
ATOM 5801 C C . ALA A 1 746 ? 22.564 49.496 -0.002 1.00 95.81 746 ALA A C 1
ATOM 5803 O O . ALA A 1 746 ? 21.827 48.507 -0.071 1.00 95.81 746 ALA A O 1
ATOM 5804 N N . LEU A 1 747 ? 22.125 50.718 -0.302 1.00 95.94 747 LEU A N 1
ATOM 5805 C CA . LEU A 1 747 ? 20.746 51.034 -0.687 1.00 95.94 747 LEU A CA 1
ATOM 5806 C C . LEU A 1 747 ? 20.640 51.234 -2.201 1.00 95.94 747 LEU A C 1
ATOM 5808 O O . LEU A 1 747 ? 21.549 51.765 -2.832 1.00 95.94 747 LEU A O 1
ATOM 5812 N N . LYS A 1 748 ? 19.505 50.850 -2.802 1.00 93.94 748 LYS A N 1
ATOM 5813 C CA . LYS A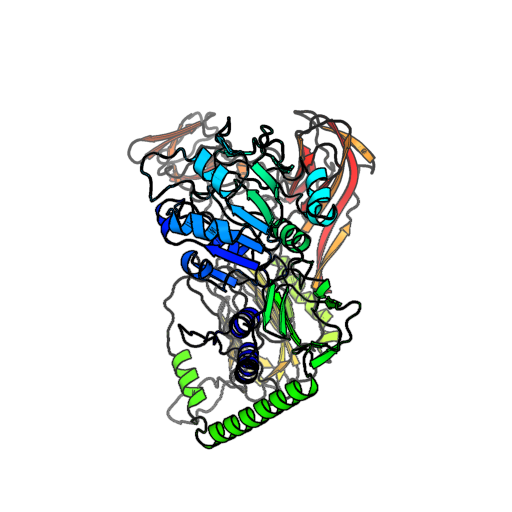 1 748 ? 19.255 51.109 -4.237 1.00 93.94 748 LYS A CA 1
ATOM 5814 C C . LYS A 1 748 ? 18.867 52.561 -4.530 1.00 93.94 748 LYS A C 1
ATOM 5816 O O . LYS A 1 748 ? 18.836 52.956 -5.689 1.00 93.94 748 LYS A O 1
ATOM 5821 N N . GLN A 1 749 ? 18.531 53.331 -3.500 1.00 95.19 749 GLN A N 1
ATOM 5822 C CA . GLN A 1 749 ? 18.223 54.755 -3.596 1.00 95.19 749 GLN A CA 1
ATOM 5823 C C . GLN A 1 749 ? 18.640 55.466 -2.295 1.00 95.19 749 GLN A C 1
ATOM 5825 O O . GLN A 1 749 ? 18.662 54.805 -1.254 1.00 95.19 749 GLN A O 1
ATOM 5830 N N . PRO A 1 750 ? 18.953 56.776 -2.331 1.00 94.12 750 PRO A N 1
ATOM 5831 C CA . PRO A 1 750 ? 19.310 57.539 -1.136 1.00 94.12 750 PRO A CA 1
ATOM 5832 C C . PRO A 1 750 ? 18.190 57.582 -0.089 1.00 94.12 750 PRO A C 1
ATOM 5834 O O . PRO A 1 750 ? 17.002 57.596 -0.438 1.00 94.12 750 PRO A O 1
ATOM 5837 N N . LEU A 1 751 ? 18.561 57.653 1.192 1.00 92.75 751 LEU A N 1
ATOM 5838 C CA . LEU A 1 751 ? 17.620 57.887 2.286 1.00 92.75 751 LEU A CA 1
ATOM 5839 C C . LEU A 1 751 ? 16.853 59.197 2.090 1.00 92.75 751 LEU A C 1
ATOM 5841 O O . LEU A 1 751 ? 17.427 60.231 1.756 1.00 92.75 751 LEU A O 1
ATOM 5845 N N . ARG A 1 752 ? 15.545 59.158 2.348 1.00 89.88 752 ARG A N 1
ATOM 5846 C CA . ARG A 1 752 ? 14.676 60.343 2.260 1.00 89.88 752 ARG A CA 1
ATOM 5847 C C . ARG A 1 752 ? 14.649 61.166 3.544 1.00 89.88 752 ARG A C 1
ATOM 5849 O O . ARG A 1 752 ? 14.432 62.369 3.485 1.00 89.88 752 ARG A O 1
ATOM 5856 N N . GLU A 1 753 ? 14.846 60.517 4.683 1.00 91.38 753 GLU A N 1
ATOM 5857 C CA . GLU A 1 753 ? 14.808 61.115 6.015 1.00 91.38 753 GLU A CA 1
ATOM 5858 C C . GLU A 1 753 ? 15.971 60.578 6.859 1.00 91.38 753 GLU A C 1
ATOM 5860 O O . GLU A 1 753 ? 16.560 59.550 6.519 1.00 91.38 753 GLU A O 1
ATOM 5865 N N . ALA A 1 754 ? 16.326 61.296 7.925 1.00 93.44 754 ALA A N 1
ATOM 5866 C CA . ALA A 1 754 ? 17.426 60.922 8.807 1.00 93.44 754 ALA A CA 1
ATOM 5867 C C . ALA A 1 754 ? 16.954 60.005 9.949 1.00 93.44 754 ALA A C 1
ATOM 5869 O O . ALA A 1 754 ? 15.879 60.207 10.514 1.00 93.44 754 ALA A O 1
ATOM 5870 N N . PHE A 1 755 ? 17.798 59.053 10.348 1.00 95.62 755 PHE A N 1
ATOM 5871 C CA . PHE A 1 755 ? 17.554 58.113 11.442 1.00 95.62 755 PHE A CA 1
ATOM 5872 C C . PHE A 1 755 ? 18.730 58.094 12.414 1.00 95.62 755 PHE A C 1
ATOM 5874 O O . PHE A 1 755 ? 19.890 58.122 12.013 1.00 95.62 755 PHE A O 1
ATOM 5881 N N . ARG A 1 756 ? 18.441 58.019 13.715 1.00 94.56 756 ARG A N 1
ATOM 5882 C CA . ARG A 1 756 ? 19.484 57.994 14.750 1.00 94.56 756 ARG A CA 1
ATOM 5883 C C . ARG A 1 756 ? 20.018 56.584 14.979 1.00 94.56 756 ARG A C 1
ATOM 5885 O O . ARG A 1 756 ? 19.296 55.594 14.819 1.00 94.56 756 ARG A O 1
ATOM 5892 N N . LYS A 1 757 ? 21.256 56.488 15.450 1.00 95.69 757 LYS A N 1
ATOM 5893 C CA . LYS A 1 757 ? 21.843 55.270 16.005 1.00 95.69 757 LYS A CA 1
ATOM 5894 C C . LYS A 1 757 ? 20.890 54.642 17.022 1.00 95.69 757 LYS A C 1
ATOM 5896 O O . LYS A 1 757 ? 20.311 55.327 17.862 1.00 95.69 757 LYS A O 1
ATOM 5901 N N . GLY A 1 758 ? 20.742 53.323 16.954 1.00 94.06 758 GLY A N 1
ATOM 5902 C CA . GLY A 1 758 ? 19.813 52.569 17.795 1.00 94.06 758 GLY A CA 1
ATOM 5903 C C . GLY A 1 758 ? 18.389 52.463 17.241 1.00 94.06 758 GLY A C 1
ATOM 5904 O O . GLY A 1 758 ? 17.596 51.727 17.821 1.00 94.06 758 GLY A O 1
ATOM 5905 N N . THR A 1 759 ? 18.062 53.119 16.119 1.00 97.06 759 THR A N 1
ATOM 5906 C CA . THR A 1 759 ? 16.765 52.932 15.442 1.00 97.06 759 THR A CA 1
ATOM 5907 C C . THR A 1 759 ? 16.571 51.462 15.080 1.00 97.06 759 THR A C 1
ATOM 5909 O O . THR A 1 759 ? 17.434 50.865 14.433 1.00 97.06 759 THR A O 1
ATOM 5912 N N . ALA A 1 760 ? 15.441 50.886 15.493 1.00 96.69 760 ALA A N 1
ATOM 5913 C CA . ALA A 1 760 ? 15.088 49.507 15.184 1.00 96.69 760 ALA A CA 1
ATOM 5914 C C . ALA A 1 760 ? 14.749 49.354 13.699 1.00 96.69 760 ALA A C 1
ATOM 5916 O O . ALA A 1 760 ? 13.959 50.127 13.148 1.00 96.69 760 ALA A O 1
ATOM 5917 N N . VAL A 1 761 ? 15.320 48.330 13.069 1.00 97.00 761 VAL A N 1
ATOM 5918 C CA . VAL A 1 761 ? 15.122 48.020 11.651 1.00 97.00 761 VAL A CA 1
ATOM 5919 C C . VAL A 1 761 ? 14.866 46.530 11.447 1.00 97.00 761 VAL A C 1
ATOM 5921 O O . VAL A 1 761 ? 15.318 45.703 12.240 1.00 97.00 761 VAL A O 1
ATOM 5924 N N . ARG A 1 762 ? 14.156 46.166 10.376 1.00 95.56 762 ARG A N 1
ATOM 5925 C CA . ARG A 1 762 ? 14.012 44.764 9.947 1.00 95.56 762 ARG A CA 1
ATOM 5926 C C . ARG A 1 762 ? 13.941 44.650 8.433 1.00 95.56 762 ARG A C 1
ATOM 5928 O O . ARG A 1 762 ? 13.610 45.618 7.748 1.00 95.56 762 ARG A O 1
ATOM 5935 N N . LEU A 1 763 ? 14.227 43.461 7.919 1.00 94.62 763 LEU A N 1
ATOM 5936 C CA . LEU A 1 763 ? 14.151 43.182 6.494 1.00 94.62 763 LEU A CA 1
ATOM 5937 C C . LEU A 1 763 ? 12.708 42.826 6.108 1.00 94.62 763 LEU A C 1
ATOM 5939 O O . LEU A 1 763 ? 12.043 42.008 6.743 1.00 94.62 763 LEU A O 1
ATOM 5943 N N . HIS A 1 764 ? 12.217 43.474 5.065 1.00 94.19 764 HIS A N 1
ATOM 5944 C CA . HIS A 1 764 ? 10.960 43.218 4.381 1.00 94.19 764 HIS A CA 1
ATOM 5945 C C . HIS A 1 764 ? 11.248 42.683 2.978 1.00 94.19 764 HIS A C 1
ATOM 5947 O O . HIS A 1 764 ? 12.319 42.916 2.407 1.00 94.19 764 HIS A O 1
ATOM 5953 N N . THR A 1 765 ? 10.270 42.003 2.392 1.00 89.81 765 THR A N 1
ATOM 5954 C CA . THR A 1 765 ? 10.405 41.387 1.071 1.00 89.81 765 THR A CA 1
ATOM 5955 C C . THR A 1 765 ? 9.288 41.827 0.151 1.00 89.81 765 THR A C 1
ATOM 5957 O O . THR A 1 765 ? 8.114 41.807 0.511 1.00 89.81 765 THR A O 1
ATOM 5960 N N . LEU A 1 766 ? 9.648 42.177 -1.079 1.00 84.25 766 LEU A N 1
ATOM 5961 C CA . LEU A 1 766 ? 8.685 42.330 -2.153 1.00 84.25 766 LEU A CA 1
ATOM 5962 C C . LEU A 1 766 ? 8.224 40.942 -2.591 1.00 84.25 766 LEU A C 1
ATOM 5964 O O . LEU A 1 766 ? 8.874 40.276 -3.393 1.00 84.25 766 LEU A O 1
ATOM 5968 N N . ALA A 1 767 ? 7.099 40.492 -2.042 1.00 70.62 767 ALA A N 1
ATOM 5969 C CA . ALA A 1 767 ? 6.311 39.445 -2.681 1.00 70.62 767 ALA A CA 1
ATOM 5970 C C . ALA A 1 767 ? 5.725 39.975 -4.008 1.00 70.62 767 ALA A C 1
ATOM 5972 O O . ALA A 1 767 ? 5.872 41.161 -4.303 1.00 70.62 767 ALA A O 1
ATOM 5973 N N . SER A 1 768 ? 5.081 39.111 -4.806 1.00 60.53 768 SER A N 1
ATOM 5974 C CA . SER A 1 768 ? 4.406 39.504 -6.059 1.00 60.53 768 SER A CA 1
ATOM 5975 C C . SER A 1 768 ? 3.741 40.879 -5.918 1.00 60.53 768 SER A C 1
ATOM 5977 O O . SER A 1 768 ? 2.967 41.085 -4.983 1.00 60.53 768 SER A O 1
ATOM 5979 N N . GLU A 1 769 ? 4.058 41.820 -6.819 1.00 51.91 769 GLU A N 1
ATOM 5980 C CA . GLU A 1 769 ? 3.626 43.234 -6.753 1.00 51.91 769 GLU A CA 1
ATOM 5981 C C . GLU A 1 769 ? 2.097 43.402 -6.670 1.00 51.91 769 GLU A C 1
ATOM 5983 O O . GLU A 1 769 ? 1.576 44.473 -6.345 1.00 51.91 769 GLU A O 1
ATOM 5988 N N . PHE A 1 770 ? 1.372 42.321 -6.944 1.00 53.62 770 PHE A N 1
ATOM 5989 C CA . PHE A 1 770 ? -0.069 42.229 -7.008 1.00 53.62 770 PHE A CA 1
ATOM 5990 C C . PHE A 1 770 ? -0.586 41.300 -5.899 1.00 53.62 770 PHE A C 1
ATOM 5992 O O . PHE A 1 770 ? -0.989 40.177 -6.169 1.00 53.62 770 PHE A O 1
ATOM 5999 N N . THR A 1 771 ? -0.594 41.818 -4.665 1.00 55.03 771 THR A N 1
ATOM 6000 C CA . THR A 1 771 ? -1.639 41.561 -3.653 1.00 55.03 771 THR A CA 1
ATOM 6001 C C . THR A 1 771 ? -1.849 40.108 -3.173 1.00 55.03 771 THR A C 1
ATOM 6003 O O . THR A 1 771 ? -1.171 39.178 -3.595 1.00 55.03 771 THR A O 1
ATOM 6006 N N . ILE A 1 772 ? -2.750 39.902 -2.204 1.00 59.06 772 ILE A N 1
ATOM 6007 C CA . ILE A 1 772 ? -3.053 38.589 -1.614 1.00 59.06 772 ILE A CA 1
ATOM 6008 C C . ILE A 1 772 ? -3.736 37.728 -2.674 1.00 59.06 772 ILE A C 1
ATOM 6010 O O . ILE A 1 772 ? -4.955 37.770 -2.828 1.00 59.06 772 ILE A O 1
ATOM 6014 N N . ALA A 1 773 ? -2.953 36.978 -3.443 1.00 55.25 773 ALA A N 1
ATOM 6015 C CA . ALA A 1 773 ? -3.482 35.947 -4.318 1.00 55.25 773 ALA A CA 1
ATOM 6016 C C . ALA A 1 773 ? -4.017 34.805 -3.442 1.00 55.25 773 ALA A C 1
ATOM 6018 O O . ALA A 1 773 ? -3.245 34.025 -2.887 1.00 55.25 773 ALA A O 1
ATOM 6019 N N . GLY A 1 774 ? -5.342 34.734 -3.303 1.00 58.34 774 GLY A N 1
ATOM 6020 C CA . GLY A 1 774 ? -6.027 33.642 -2.609 1.00 58.34 774 GLY A CA 1
ATOM 6021 C C . GLY A 1 774 ? -6.144 32.384 -3.472 1.00 58.34 774 GLY A C 1
ATOM 6022 O O . GLY A 1 774 ? -6.271 31.289 -2.938 1.00 58.34 774 GLY A O 1
ATOM 6023 N N . ALA A 1 775 ? -6.046 32.529 -4.799 1.00 67.25 775 ALA A N 1
ATOM 6024 C CA . ALA A 1 775 ? -6.031 31.420 -5.749 1.00 67.25 775 ALA A CA 1
ATOM 6025 C C . ALA A 1 775 ? -5.118 31.700 -6.946 1.00 67.25 775 ALA A C 1
ATOM 6027 O O . ALA A 1 775 ? -4.988 32.845 -7.388 1.00 67.25 775 ALA A O 1
ATOM 6028 N N . ARG A 1 776 ? -4.534 30.633 -7.504 1.00 76.12 776 ARG A N 1
ATOM 6029 C CA . ARG A 1 776 ? -3.778 30.646 -8.764 1.00 76.12 776 ARG A CA 1
ATOM 6030 C C . ARG A 1 776 ? -4.198 29.469 -9.640 1.00 76.12 776 ARG A C 1
ATOM 6032 O O . ARG A 1 776 ? -4.406 28.377 -9.117 1.00 76.12 776 ARG A O 1
ATOM 6039 N N . SER A 1 777 ? -4.249 29.671 -10.951 1.00 79.12 777 SER A N 1
ATOM 6040 C CA . SER A 1 777 ? -4.413 28.596 -11.931 1.00 79.12 777 SER A CA 1
ATOM 6041 C C . SER A 1 777 ? -3.551 28.844 -13.167 1.00 79.12 777 SER A C 1
ATOM 6043 O O . SER A 1 777 ? -3.237 29.991 -13.503 1.00 79.12 777 SER A O 1
ATOM 6045 N N . TYR A 1 778 ? -3.160 27.761 -13.836 1.00 76.88 778 TYR A N 1
ATOM 6046 C CA . TYR A 1 778 ? -2.457 27.808 -15.112 1.00 76.88 778 TYR A CA 1
ATOM 6047 C C . TYR A 1 778 ? -3.489 27.795 -16.233 1.00 76.88 778 TYR A C 1
ATOM 6049 O O . TYR A 1 778 ? -4.185 26.802 -16.438 1.00 76.88 778 TYR A O 1
ATOM 6057 N N . ALA A 1 779 ? -3.589 28.909 -16.947 1.00 68.25 779 ALA A N 1
ATOM 6058 C CA . ALA A 1 779 ? -4.435 29.006 -18.119 1.00 68.25 779 ALA A CA 1
ATOM 6059 C C . ALA A 1 779 ? -3.723 28.339 -19.308 1.00 68.25 779 ALA A C 1
ATOM 6061 O O . ALA A 1 779 ? -2.615 28.734 -19.684 1.00 68.25 779 ALA A O 1
ATOM 6062 N N . GLY A 1 780 ? -4.372 27.305 -19.843 1.00 71.38 780 GLY A N 1
ATOM 6063 C CA . GLY A 1 780 ? -4.051 26.614 -21.094 1.00 71.38 780 GLY A CA 1
ATOM 6064 C C . GLY A 1 780 ? -5.340 26.426 -21.895 1.00 71.38 780 GLY A C 1
ATOM 6065 O O . GLY A 1 780 ? -6.174 27.318 -21.892 1.00 71.38 780 GLY A O 1
ATOM 6066 N N . ASP A 1 781 ? -5.572 25.258 -22.492 1.00 67.06 781 ASP A N 1
ATOM 6067 C CA . ASP A 1 781 ? -6.726 25.064 -23.395 1.00 67.06 781 ASP A CA 1
ATOM 6068 C C . ASP A 1 781 ? -8.027 24.638 -22.675 1.00 67.06 781 ASP A C 1
ATOM 6070 O O . ASP A 1 781 ? -9.025 24.306 -23.313 1.00 67.06 781 ASP A O 1
ATOM 6074 N N . LYS A 1 782 ? -8.027 24.586 -21.335 1.00 79.50 782 LYS A N 1
ATOM 6075 C CA . LYS A 1 782 ? -9.145 24.080 -20.519 1.00 79.50 782 LYS A CA 1
ATOM 6076 C C . LYS A 1 782 ? -9.696 25.151 -19.582 1.00 79.50 782 LYS A C 1
ATOM 6078 O O . LYS A 1 782 ? -8.940 25.960 -19.046 1.00 79.50 782 LYS A O 1
ATOM 6083 N N . ALA A 1 783 ? -11.008 25.102 -19.348 1.00 82.38 783 ALA A N 1
ATOM 6084 C CA . ALA A 1 783 ? -11.669 25.914 -18.332 1.00 82.38 783 ALA A CA 1
ATOM 6085 C C . ALA A 1 783 ? -11.195 25.545 -16.916 1.00 82.38 783 ALA A C 1
ATOM 6087 O O . ALA A 1 783 ? -10.820 24.400 -16.649 1.00 82.38 783 ALA A O 1
ATOM 6088 N N . PHE A 1 784 ? -11.209 26.519 -16.008 1.00 83.94 784 PHE A N 1
ATOM 6089 C CA . PHE A 1 784 ? -10.777 26.356 -14.622 1.00 83.94 784 PHE A CA 1
ATOM 6090 C C . PHE A 1 784 ? -11.531 27.296 -13.677 1.00 83.94 784 PHE A C 1
ATOM 6092 O O . PHE A 1 784 ? -12.057 28.329 -14.088 1.00 83.94 784 PHE A O 1
ATOM 6099 N N . THR A 1 785 ? -11.523 26.967 -12.385 1.00 85.38 785 THR A N 1
ATOM 6100 C CA . THR A 1 785 ? -12.151 27.776 -11.331 1.00 85.38 785 THR A CA 1
ATOM 6101 C C . THR A 1 785 ? -11.092 28.361 -10.401 1.00 85.38 785 THR A C 1
ATOM 6103 O O . THR A 1 785 ? -10.178 27.664 -9.959 1.00 85.38 785 THR A O 1
ATOM 6106 N N . LEU A 1 786 ? -11.221 29.645 -10.077 1.00 81.00 786 LEU A N 1
ATOM 6107 C CA . LEU A 1 786 ? -10.445 30.341 -9.053 1.00 81.00 786 LEU A CA 1
ATOM 6108 C C . LEU A 1 786 ? -11.310 30.519 -7.804 1.00 81.00 786 LEU A C 1
ATOM 6110 O O . LEU A 1 786 ? -12.434 30.992 -7.916 1.00 81.00 786 LEU A O 1
ATOM 6114 N N . ASN A 1 787 ? -10.776 30.178 -6.629 1.00 81.38 787 ASN A N 1
ATOM 6115 C CA . ASN A 1 787 ? -11.472 30.296 -5.343 1.00 81.38 787 ASN A CA 1
ATOM 6116 C C . ASN A 1 787 ? -10.592 31.039 -4.327 1.00 81.38 787 ASN A C 1
ATOM 6118 O O . ASN A 1 787 ? -9.710 30.436 -3.721 1.00 81.38 787 ASN A O 1
ATOM 6122 N N . ALA A 1 788 ? -10.809 32.340 -4.145 1.00 77.31 788 ALA A N 1
ATOM 6123 C CA . ALA A 1 788 ? -10.085 33.167 -3.180 1.00 77.31 788 ALA A CA 1
ATOM 6124 C C . ALA A 1 788 ? -10.941 33.454 -1.932 1.00 77.31 788 ALA A C 1
ATOM 6126 O O . ALA A 1 788 ? -12.151 33.630 -2.039 1.00 77.31 788 ALA A O 1
ATOM 6127 N N . ARG A 1 789 ? -10.309 33.528 -0.751 1.00 77.00 789 ARG A N 1
ATOM 6128 C CA . ARG A 1 789 ? -10.939 33.886 0.538 1.00 77.00 789 ARG A CA 1
ATOM 6129 C C . ARG A 1 789 ? -10.103 34.935 1.286 1.00 77.00 789 ARG A C 1
ATOM 6131 O O . ARG A 1 789 ? -8.887 34.985 1.091 1.00 77.00 789 ARG A O 1
ATOM 6138 N N . THR A 1 790 ? -10.723 35.762 2.129 1.00 68.88 790 THR A N 1
ATOM 6139 C CA . THR A 1 790 ? -10.059 36.864 2.862 1.00 68.88 790 THR A CA 1
ATOM 6140 C C . THR A 1 790 ? -9.246 36.459 4.089 1.00 68.88 790 THR A C 1
ATOM 6142 O O . THR A 1 790 ? -8.664 37.340 4.713 1.00 68.88 790 THR A O 1
ATOM 6145 N N . GLY A 1 791 ? -9.112 35.171 4.414 1.00 60.38 791 GLY A N 1
ATOM 6146 C CA . GLY A 1 791 ? -8.520 34.707 5.680 1.00 60.38 791 GLY A CA 1
ATOM 6147 C C . GLY A 1 791 ? -7.091 35.178 6.034 1.00 60.38 791 GLY A C 1
ATOM 6148 O O . GLY A 1 791 ? -6.623 34.885 7.124 1.00 60.38 791 GLY A O 1
ATOM 6149 N N . ASN A 1 792 ? -6.373 35.904 5.162 1.00 60.91 792 ASN A N 1
ATOM 6150 C CA . ASN A 1 792 ? -5.076 36.536 5.460 1.00 60.91 792 ASN A CA 1
ATOM 6151 C C . ASN A 1 792 ? -4.947 37.942 4.830 1.00 60.91 792 ASN A C 1
ATOM 6153 O O . ASN A 1 792 ? -4.038 38.190 4.031 1.00 60.91 792 ASN A O 1
ATOM 6157 N N . LEU A 1 793 ? -5.860 38.869 5.150 1.00 75.50 793 LEU A N 1
ATOM 6158 C CA . LEU A 1 793 ? -5.712 40.280 4.758 1.00 75.50 793 LEU A CA 1
ATOM 6159 C C . LEU A 1 793 ? -4.457 40.923 5.369 1.00 75.50 793 LEU A C 1
ATOM 6161 O O . LEU A 1 793 ? -3.994 40.542 6.443 1.00 75.50 793 LEU A O 1
ATOM 6165 N N . TYR A 1 794 ? -3.891 41.920 4.684 1.00 82.50 794 TYR A N 1
ATOM 6166 C CA . TYR A 1 794 ? -2.719 42.624 5.194 1.00 82.50 794 TYR A CA 1
ATOM 6167 C C . TYR A 1 794 ? -3.056 43.371 6.496 1.00 82.50 794 TYR A C 1
ATOM 6169 O O . TYR A 1 794 ? -4.138 43.962 6.592 1.00 82.50 794 TYR A O 1
ATOM 6177 N N . PRO A 1 795 ? -2.152 43.394 7.494 1.00 82.31 795 PRO A N 1
ATOM 6178 C CA . PRO A 1 795 ? -2.357 44.179 8.707 1.00 82.31 795 PRO A CA 1
ATOM 6179 C C . PRO A 1 795 ? -2.669 45.642 8.375 1.00 82.31 795 PRO A C 1
ATOM 6181 O O . PRO A 1 795 ? -2.054 46.221 7.480 1.00 82.31 795 PRO A O 1
ATOM 6184 N N . GLY A 1 796 ? -3.648 46.219 9.075 1.00 83.81 796 GLY A N 1
ATOM 6185 C CA . GLY A 1 796 ? -4.120 47.587 8.844 1.00 83.81 796 GLY A CA 1
ATOM 6186 C C . GLY A 1 796 ? -5.107 47.758 7.683 1.00 83.81 796 GLY A C 1
ATOM 6187 O O . GLY A 1 796 ? -5.449 48.896 7.366 1.00 83.81 796 GLY A O 1
ATOM 6188 N N . THR A 1 797 ? -5.581 46.671 7.061 1.00 86.69 797 THR A N 1
ATOM 6189 C CA . THR A 1 797 ? -6.646 46.734 6.043 1.00 86.69 797 THR A CA 1
ATOM 6190 C C . THR A 1 797 ? -7.963 47.212 6.666 1.00 86.69 797 THR A C 1
ATOM 6192 O O . THR A 1 797 ? -8.507 46.544 7.539 1.00 86.69 797 THR A O 1
ATOM 6195 N N . ASP A 1 798 ? -8.497 48.339 6.190 1.00 88.31 798 ASP A N 1
ATOM 6196 C CA . ASP A 1 798 ? -9.842 48.851 6.523 1.00 88.31 798 ASP A CA 1
ATOM 6197 C C . ASP A 1 798 ? -10.858 48.521 5.419 1.00 88.31 798 ASP A C 1
ATOM 6199 O O . ASP A 1 798 ? -12.044 48.307 5.668 1.00 88.31 798 ASP A O 1
ATOM 6203 N N . SER A 1 799 ? -10.390 48.447 4.174 1.00 87.31 799 SER A N 1
ATOM 6204 C CA . SER A 1 799 ? -11.227 48.150 3.015 1.00 87.31 799 SER A CA 1
ATOM 6205 C C . SER A 1 799 ? -10.447 47.412 1.936 1.00 87.31 799 SER A C 1
ATOM 6207 O O . SER A 1 799 ? -9.216 47.468 1.892 1.00 87.31 799 SER A O 1
ATOM 6209 N N . PHE A 1 800 ? -11.151 46.708 1.053 1.00 85.56 800 PHE A N 1
ATOM 6210 C CA . PHE A 1 800 ? -10.526 45.964 -0.030 1.00 85.56 800 PHE A CA 1
ATOM 6211 C C . PHE A 1 800 ? -11.346 45.954 -1.324 1.00 85.56 800 PHE A C 1
ATOM 6213 O O . PHE A 1 800 ? -12.539 46.243 -1.325 1.00 85.56 800 PHE A O 1
ATOM 6220 N N . ILE A 1 801 ? -10.694 45.623 -2.440 1.00 83.88 801 ILE A N 1
ATOM 6221 C CA . ILE A 1 801 ? -11.343 45.412 -3.743 1.00 83.88 801 ILE A CA 1
ATOM 6222 C C . ILE A 1 801 ? -11.002 43.997 -4.236 1.00 83.88 801 ILE A C 1
ATOM 6224 O O . ILE A 1 801 ? -9.820 43.722 -4.468 1.00 83.88 801 ILE A O 1
ATOM 6228 N N . PRO A 1 802 ? -11.983 43.093 -4.411 1.00 80.19 802 PRO A N 1
ATOM 6229 C CA . PRO A 1 802 ? -11.753 41.802 -5.053 1.00 80.19 802 PRO A CA 1
ATOM 6230 C C . PRO A 1 802 ? -11.353 41.997 -6.519 1.00 80.19 802 PRO A C 1
ATOM 6232 O O . PRO A 1 802 ? -11.908 42.847 -7.224 1.00 80.19 802 PRO A O 1
ATOM 6235 N N . TYR A 1 803 ? -10.355 41.243 -6.974 1.00 77.06 803 TYR A N 1
ATOM 6236 C CA . TYR A 1 803 ? -9.797 41.419 -8.310 1.00 77.06 803 TYR A CA 1
ATOM 6237 C C . TYR A 1 803 ? -9.187 40.130 -8.882 1.00 77.06 803 TYR A C 1
ATOM 6239 O O . TYR A 1 803 ? -8.728 39.252 -8.150 1.00 77.06 803 TYR A O 1
ATOM 6247 N N . ILE A 1 804 ? -9.163 40.043 -10.213 1.00 77.44 804 ILE A N 1
ATOM 6248 C CA . ILE A 1 804 ? -8.545 38.975 -11.007 1.00 77.44 804 ILE A CA 1
ATOM 6249 C C . ILE A 1 804 ? -7.466 39.600 -11.896 1.00 77.44 804 ILE A C 1
ATOM 6251 O O . ILE A 1 804 ? -7.678 40.642 -12.526 1.00 77.44 804 ILE A O 1
ATOM 6255 N N . PHE A 1 805 ? -6.292 38.976 -11.948 1.00 75.88 805 PHE A N 1
ATOM 6256 C CA . PHE A 1 805 ? -5.161 39.432 -12.759 1.00 75.88 805 PHE A CA 1
ATOM 6257 C C . PHE A 1 805 ? -4.311 38.249 -13.224 1.00 75.88 805 PHE A C 1
ATOM 6259 O O . PHE A 1 805 ? -4.380 37.168 -12.653 1.00 75.88 805 PHE A O 1
ATOM 6266 N N . GLY A 1 806 ? -3.470 38.428 -14.237 1.00 71.62 806 GLY A N 1
ATOM 6267 C CA . GLY A 1 806 ? -2.590 37.354 -14.682 1.00 71.62 806 GLY A CA 1
ATOM 6268 C C . GLY A 1 806 ? -1.625 37.770 -15.778 1.00 71.62 806 GLY A C 1
ATOM 6269 O O . GLY A 1 806 ? -1.827 38.785 -16.436 1.00 71.62 806 GLY A O 1
ATOM 6270 N N . ASN A 1 807 ? -0.602 36.945 -15.991 1.00 69.88 807 ASN A N 1
ATOM 6271 C CA . ASN A 1 807 ? 0.370 37.086 -17.082 1.00 69.88 807 ASN A CA 1
ATOM 6272 C C . ASN A 1 807 ? 0.023 36.127 -18.232 1.00 69.88 807 ASN A C 1
ATOM 6274 O O . ASN A 1 807 ? 0.882 35.412 -18.741 1.00 69.88 807 ASN A O 1
ATOM 6278 N N . PHE A 1 808 ? -1.262 36.038 -18.565 1.00 69.06 808 PHE A N 1
ATOM 6279 C CA . PHE A 1 808 ? -1.787 35.197 -19.635 1.00 69.06 808 PHE A CA 1
ATOM 6280 C C . PHE A 1 808 ? -1.704 35.942 -20.964 1.00 69.06 808 PHE A C 1
ATOM 6282 O O . PHE A 1 808 ? -2.107 37.096 -21.023 1.00 69.06 808 PHE A O 1
ATOM 6289 N N . THR A 1 809 ? -1.188 35.308 -22.018 1.00 65.50 809 THR A N 1
ATOM 6290 C CA . THR A 1 809 ? -1.167 35.884 -23.372 1.00 65.50 809 THR A CA 1
ATOM 6291 C C . THR A 1 809 ? -2.356 35.355 -24.174 1.00 65.50 809 THR A C 1
ATOM 6293 O O . THR A 1 809 ? -2.206 34.405 -24.937 1.00 65.50 809 THR A O 1
ATOM 6296 N N . GLY A 1 810 ? -3.550 35.914 -23.971 1.00 68.88 810 GLY A N 1
ATOM 6297 C CA . GLY A 1 810 ? -4.764 35.490 -24.679 1.00 68.88 810 GLY A CA 1
ATOM 6298 C C . GLY A 1 810 ? -6.043 36.142 -24.147 1.00 68.88 810 GLY A C 1
ATOM 6299 O O . GLY A 1 810 ? -6.002 36.990 -23.250 1.00 68.88 810 GLY A O 1
ATOM 6300 N N . GLN A 1 811 ? -7.194 35.736 -24.687 1.00 71.50 811 GLN A N 1
ATOM 6301 C CA . GLN A 1 811 ? -8.505 36.157 -24.185 1.00 71.50 811 GLN A CA 1
ATOM 6302 C C . GLN A 1 811 ? -9.002 35.212 -23.091 1.00 71.50 811 GLN A C 1
ATOM 6304 O O . GLN A 1 811 ? -8.930 33.994 -23.237 1.00 71.50 811 GLN A O 1
ATOM 6309 N N . LEU A 1 812 ? -9.500 35.769 -21.989 1.00 73.06 812 LEU A N 1
ATOM 6310 C CA . LEU A 1 812 ? -10.123 35.012 -20.909 1.00 73.06 812 LEU A CA 1
ATOM 6311 C C . LEU A 1 812 ? -11.597 35.411 -20.824 1.00 73.06 812 LEU A C 1
ATOM 6313 O O . LEU A 1 812 ? -11.919 36.594 -20.697 1.00 73.06 812 LEU A O 1
ATOM 6317 N N . LYS A 1 813 ? -12.486 34.423 -20.897 1.00 76.00 813 LYS A N 1
ATOM 6318 C CA . LYS A 1 813 ? -13.924 34.609 -20.715 1.00 76.00 813 LYS A CA 1
ATOM 6319 C C . LYS A 1 813 ? -14.318 34.203 -19.303 1.00 76.00 813 LYS A C 1
ATOM 6321 O O . LYS A 1 813 ? -13.940 33.119 -18.859 1.00 76.00 813 LYS A O 1
ATOM 6326 N N . LEU A 1 814 ? -15.082 35.045 -18.610 1.00 72.50 814 LEU A N 1
ATOM 6327 C CA . LEU A 1 814 ? -15.714 34.656 -17.349 1.00 72.50 814 LEU A CA 1
ATOM 6328 C C . LEU A 1 814 ? -17.079 34.038 -17.625 1.00 72.50 814 LEU A C 1
ATOM 6330 O O . LEU A 1 814 ? -17.976 34.711 -18.134 1.00 72.50 814 LEU A O 1
ATOM 6334 N N . SER A 1 815 ? -17.227 32.760 -17.286 1.00 69.62 815 SER A N 1
ATOM 6335 C CA . SER A 1 815 ? -18.502 32.043 -17.372 1.00 69.62 815 SER A CA 1
ATOM 6336 C C . SER A 1 815 ? -19.344 32.185 -16.107 1.00 69.62 815 SER A C 1
ATOM 6338 O O . SER A 1 815 ? -20.544 31.969 -16.178 1.00 69.62 815 SER A O 1
ATOM 6340 N N . GLY A 1 816 ? -18.736 32.580 -14.986 1.00 73.00 816 GLY A N 1
ATOM 6341 C CA . GLY A 1 816 ? -19.433 32.830 -13.728 1.00 73.00 816 GLY A CA 1
ATOM 6342 C C . GLY A 1 816 ? -18.541 33.562 -12.729 1.00 73.00 816 GLY A C 1
ATOM 6343 O O . GLY A 1 816 ? -17.333 33.320 -12.667 1.00 73.00 816 GLY A O 1
ATOM 6344 N N . ILE A 1 817 ? -19.124 34.475 -11.953 1.00 76.00 817 ILE A N 1
ATOM 6345 C CA . ILE A 1 817 ? -18.449 35.146 -10.840 1.00 76.00 817 ILE A CA 1
ATOM 6346 C C . ILE A 1 817 ? -19.395 35.220 -9.645 1.00 76.00 817 ILE A C 1
ATOM 6348 O O . ILE A 1 817 ? -20.513 35.718 -9.741 1.00 76.00 817 ILE A O 1
ATOM 6352 N N . GLU A 1 818 ? -18.928 34.727 -8.507 1.00 78.38 818 GLU A N 1
ATOM 6353 C CA . GLU A 1 818 ? -19.655 34.753 -7.248 1.00 78.38 818 GLU A CA 1
ATOM 6354 C C . GLU A 1 818 ? -18.788 35.445 -6.201 1.00 78.38 818 GLU A C 1
ATOM 6356 O O . GLU A 1 818 ? -17.605 35.139 -6.024 1.00 78.38 818 GLU A O 1
ATOM 6361 N N . PHE A 1 819 ? -19.392 36.388 -5.492 1.00 78.94 819 PHE A N 1
ATOM 6362 C CA . PHE A 1 819 ? -18.773 37.070 -4.371 1.00 78.94 819 PHE A CA 1
ATOM 6363 C C . PHE A 1 819 ? -19.800 37.215 -3.260 1.00 78.94 819 PHE A C 1
ATOM 6365 O O . PHE A 1 819 ? -20.992 37.408 -3.506 1.00 78.94 819 PHE A O 1
ATOM 6372 N N . GLY A 1 820 ? -19.345 37.135 -2.023 1.00 79.31 820 GLY A N 1
ATOM 6373 C CA . GLY A 1 820 ? -20.227 37.276 -0.882 1.00 79.31 820 GLY A CA 1
ATOM 6374 C C . GLY A 1 820 ? -19.503 37.102 0.432 1.00 79.31 820 GLY A C 1
ATOM 6375 O O . GLY A 1 820 ? -18.273 37.005 0.481 1.00 79.31 820 GLY A O 1
ATOM 6376 N N . THR A 1 821 ? -20.293 37.063 1.495 1.00 78.56 821 THR A N 1
ATOM 6377 C CA . THR A 1 821 ? -19.816 36.734 2.831 1.00 78.56 821 THR A CA 1
ATOM 6378 C C . THR A 1 821 ? -20.019 35.259 3.126 1.00 78.56 821 THR A C 1
ATOM 6380 O O . THR A 1 821 ? -21.003 34.643 2.713 1.00 78.56 821 THR A O 1
ATOM 6383 N N . ILE A 1 822 ? -19.068 34.703 3.858 1.00 70.75 822 ILE A N 1
ATOM 6384 C CA . ILE A 1 822 ? -19.131 33.403 4.498 1.00 70.75 822 ILE A CA 1
ATOM 6385 C C . ILE A 1 822 ? -19.288 33.678 5.987 1.00 70.75 822 ILE A C 1
ATOM 6387 O O . ILE A 1 822 ? -18.434 34.314 6.605 1.00 70.75 822 ILE A O 1
ATOM 6391 N N . GLU A 1 823 ? -20.386 33.197 6.556 1.00 69.12 823 GLU A N 1
ATOM 6392 C CA . GLU A 1 823 ? -20.571 33.140 8.001 1.00 69.12 823 GLU A CA 1
ATOM 6393 C C . GLU A 1 823 ? -20.600 31.685 8.438 1.00 69.12 823 GLU A C 1
ATOM 6395 O O . GLU A 1 823 ? -21.293 30.856 7.845 1.00 69.12 823 GLU A O 1
ATOM 6400 N N . LYS A 1 824 ? -19.862 31.363 9.496 1.00 59.56 824 LYS A N 1
ATOM 6401 C CA . LYS A 1 824 ? -19.926 30.037 10.097 1.00 59.56 824 LYS A CA 1
ATOM 6402 C C . LYS A 1 824 ? -21.193 29.925 10.936 1.00 59.56 824 LYS A C 1
ATOM 6404 O O . LYS A 1 824 ? -21.418 30.716 11.848 1.00 59.56 824 LYS A O 1
ATOM 6409 N N . SER A 1 825 ? -22.013 28.923 10.642 1.00 58.66 825 SER A N 1
ATOM 6410 C CA . SER A 1 825 ? -23.210 28.592 11.423 1.00 58.66 825 SER A CA 1
ATOM 6411 C C . SER A 1 825 ? -23.190 27.131 11.863 1.00 58.66 825 SER A C 1
ATOM 6413 O O . SER A 1 825 ? -22.483 26.315 11.273 1.00 58.66 825 SER A O 1
ATOM 6415 N N . VAL A 1 826 ? -23.914 26.818 12.938 1.00 54.31 826 VAL A N 1
ATOM 6416 C CA . VAL A 1 826 ? -24.051 25.453 13.459 1.00 54.31 826 VAL A CA 1
ATOM 6417 C C . VAL A 1 826 ? -25.355 24.862 12.932 1.00 54.31 826 VAL A C 1
ATOM 6419 O O . VAL A 1 826 ? -26.421 25.378 13.260 1.00 54.31 826 VAL A O 1
ATOM 6422 N N . GLU A 1 827 ? -25.252 23.799 12.134 1.00 55.16 827 GLU A N 1
ATOM 6423 C CA . GLU A 1 827 ? -26.379 22.957 11.697 1.00 55.16 827 GLU A CA 1
ATOM 6424 C C . GLU A 1 827 ? -26.418 21.640 12.461 1.00 55.16 827 GLU A C 1
ATOM 6426 O O . GLU A 1 827 ? -25.340 20.998 12.560 1.00 55.16 827 GLU A O 1
#

Nearest PDB structures (foldseek):
  5xb7-assembly2_F  TM=6.461E-01  e=1.055E-09  Bifidobacterium animalis subsp. lactis
  5xb7-assembly1_C  TM=6.410E-01  e=3.735E-09  Bifidobacterium animalis subsp. lactis
  5xb7-assembly1_D  TM=6.473E-01  e=2.558E-08  Bifidobacterium animalis subsp. lactis
  6t7g-assembly1_CCC  TM=6.287E-01  e=2.305E-07  Bacteroides salyersiae CL02T12C01
  3abz-assembly1_B  TM=8.149E-01  e=9.923E-02  Kluyveromyces marxianus

Sequence (827 aa):
MRRQGLSAMLKGYRPYLMEFSSRWFTHPEILKEVRTLNLLFPILQDMKLRRDPEIALVSDQESQLYGNYFANPSAFRENISPFIGADHDFYELRDFLKPGVFEKYKLVIFLNLNALSESERAGIEKIKSGGRTILFFHDPGRTDLTHTQSDWTDNLSRLTGMKLEPAKTSVKWGQVELTADLKNMKRELGAAADSLSSMDGPTQISDASISSCDLVDTKTMPGGNNLFPVAVADPDAVILGRTPDGAGRFALKRFPGWTSVYSATCLLPAPVVREIARMTGCHLYNGNGDAVFQRGPFAAVHTASDGQHEVLFKSDGKVLDFYEGTILSPVNNRIVFHARKGETKLFYWGDIERFQAEFAKAEKHFDSALDKFKAASPAPPAGRNWYNYVLNNRRPKPWNYGPFPISSFVPNAMVFAGPFDSARELYALAESVKEVKRALREGPLPEQSESLASPLALLRRIPGKDGRELSWEAYHTGVWNLLSGFGISKGQCGLIAFYLHCDAPKRLELLFASDSDARLCIDGKTPQGKEGKVGRILEFPAGDTLFVIAAENPAGSNGFTVKLFELVEESPRPDRPAYPSVNPKGVSVRLAPTGYHAKLVDRITPIPLAAAPEGAEFTLLPGKNRLSLQEKIRLKPGPDYFLKAECAPSGNGRGIVYAGFLCFDKDGKQIRPQEVVTEAGSETVLAADAAAGDSSLRVKDASRWKLSGPPKYIAFNVKSDRGDLPNRSVIPVAGVEKAGEEWVVALKQPLREAFRKGTAVRLHTLASEFTIAGARSYAGDKAFTLNARTGNLYPGTDSFIPYIFGNFTGQLKLSGIEFGTIEKSVE

Radius of gyration: 36.19 Å; Cα contacts (8 Å, |Δi|>4): 1633; chains: 1; bounding box: 71×96×99 Å

Solvent-accessible surface area (backbone atoms only — not comparable to full-atom values): 46614 Å² total; per-residue (Å²): 108,66,62,62,46,50,44,28,48,41,71,70,41,85,70,80,88,84,73,94,53,96,72,80,61,70,49,66,74,51,43,52,48,50,50,52,52,63,51,49,48,59,55,57,58,74,64,67,61,51,72,81,49,36,32,35,40,32,35,36,72,69,8,56,77,77,47,67,84,79,66,35,55,64,59,40,57,70,74,23,48,42,31,34,4,34,41,65,46,80,37,50,44,74,68,43,58,39,89,85,54,54,76,70,40,35,36,39,35,36,38,42,46,21,48,36,40,64,68,55,50,56,40,53,59,66,60,63,33,91,58,17,34,39,38,40,23,38,54,38,35,39,41,53,72,72,50,98,85,67,59,40,48,56,37,29,16,67,73,58,72,44,48,44,39,77,34,97,60,75,42,84,63,58,56,70,39,44,75,85,23,43,70,46,36,34,70,71,36,64,47,51,72,69,75,56,53,79,52,80,60,77,79,74,78,66,98,66,42,68,66,80,69,102,61,78,97,72,99,78,64,90,63,52,68,64,41,42,52,46,22,60,71,33,88,81,42,48,51,36,17,22,30,95,89,67,45,28,36,23,35,40,34,80,51,91,43,19,31,33,32,43,27,22,40,65,72,72,58,28,62,60,53,28,27,50,36,50,63,50,69,41,78,56,36,22,91,84,42,28,32,38,35,49,29,58,54,34,41,34,44,34,35,75,47,68,46,84,47,58,41,42,53,98,60,84,62,55,31,33,37,64,86,80,71,43,81,42,76,48,61,92,34,30,45,76,47,77,49,48,54,73,40,63,51,42,37,36,54,59,65,59,70,61,52,52,52,54,49,54,51,43,50,55,51,49,53,54,51,51,52,51,46,48,71,76,53,60,78,58,94,52,59,63,55,54,58,47,48,67,65,71,69,66,82,80,78,98,78,85,88,57,83,56,77,70,69,80,76,51,81,53,44,52,70,50,68,59,94,61,95,39,74,68,46,54,56,55,49,62,60,55,56,59,71,57,49,73,76,54,72,78,35,66,72,74,68,95,53,89,75,73,80,63,85,80,89,73,83,87,88,75,76,30,103,81,77,59,87,83,82,84,70,68,57,77,50,93,97,50,83,55,56,47,66,51,56,52,24,60,71,32,42,39,37,41,38,43,31,42,31,21,78,48,67,42,65,32,36,34,37,39,38,34,70,44,77,54,46,63,31,50,73,85,40,67,77,89,62,65,89,52,54,36,77,43,78,43,80,44,61,56,42,78,43,48,38,38,39,42,37,37,17,74,87,54,57,60,48,34,36,48,46,67,27,22,76,39,89,70,41,99,48,92,90,48,74,66,50,74,34,70,73,52,82,59,60,47,73,43,41,50,50,91,90,74,75,77,42,82,41,76,47,72,45,79,45,87,76,67,72,75,62,76,62,49,72,47,63,28,39,86,93,61,56,69,54,53,47,84,57,76,42,68,66,62,89,74,55,45,40,41,41,37,37,32,38,34,50,47,63,94,20,52,32,44,39,34,28,29,44,49,37,14,29,85,86,68,47,74,64,52,49,52,28,63,39,69,47,87,82,30,66,35,30,29,65,43,69,40,52,54,61,38,47,58,44,43,28,50,56,55,92,68,64,72,77,76,77,60,60,36,23,45,32,56,71,52,45,96,85,50,81,44,44,57,33,81,56,55,45,50,52,65,47,75,46,83,56,88,84,33,22,40,35,35,37,71,55,57,35,87,60,65,46,54,51,62,41,31,28,30,38,18,31,41,52,70,97,71,57,52,62,46,20,76,47,77,44,35,89,54,67,51,74,39,60,17,56,52,90,73,67,64,64,58,54,39,26,32,28,56,34,38,42,45,62,26,53,37,37,41,31,32,72,39,78,49,41,28,37,36,37,84,41,83,81